Protein AF-A0A8H6R111-F1 (afdb_monomer_lite)

Structure (mmCIF, N/CA/C/O backbone):
data_AF-A0A8H6R111-F1
#
_entry.id   AF-A0A8H6R111-F1
#
loop_
_atom_site.group_PDB
_atom_site.id
_atom_site.type_symbol
_atom_site.label_atom_id
_atom_site.label_alt_id
_atom_site.label_comp_id
_atom_site.label_asym_id
_atom_site.label_entity_id
_atom_site.label_seq_id
_atom_site.pdbx_PDB_ins_code
_atom_site.Cartn_x
_atom_site.Cartn_y
_atom_site.Cartn_z
_atom_site.occupancy
_atom_site.B_iso_or_equiv
_atom_site.auth_seq_id
_atom_site.auth_comp_id
_atom_site.auth_asym_id
_atom_site.auth_atom_id
_atom_site.pdbx_PDB_model_num
ATOM 1 N N . MET A 1 1 ? 38.910 2.919 -49.945 1.00 43.84 1 MET A N 1
ATOM 2 C CA . MET A 1 1 ? 38.171 4.032 -49.314 1.00 43.84 1 MET A CA 1
ATOM 3 C C . MET A 1 1 ? 37.242 3.407 -48.294 1.00 43.84 1 MET A C 1
ATOM 5 O O . MET A 1 1 ? 36.419 2.596 -48.694 1.00 43.84 1 MET A O 1
ATOM 9 N N . HIS A 1 2 ? 37.436 3.678 -47.002 1.00 50.69 2 HIS A N 1
ATOM 10 C CA . HIS A 1 2 ? 36.484 3.250 -45.977 1.00 50.69 2 HIS A CA 1
ATOM 11 C C . HIS A 1 2 ? 35.196 4.051 -46.189 1.00 50.69 2 HIS A C 1
ATOM 13 O O . HIS A 1 2 ? 35.232 5.278 -46.195 1.00 50.69 2 HIS A O 1
ATOM 19 N N . PHE A 1 3 ? 34.096 3.363 -46.488 1.00 63.25 3 PHE A N 1
ATOM 20 C CA . PHE A 1 3 ? 32.779 3.982 -46.578 1.00 63.25 3 PHE A CA 1
ATOM 21 C C . PHE A 1 3 ? 32.348 4.366 -45.160 1.00 63.25 3 PHE A C 1
ATOM 23 O O . PHE A 1 3 ? 32.173 3.480 -44.330 1.00 63.25 3 PHE A O 1
ATOM 30 N N . THR A 1 4 ? 32.218 5.662 -44.887 1.00 75.69 4 THR A N 1
ATOM 31 C CA . THR A 1 4 ? 31.701 6.182 -43.614 1.00 75.69 4 THR A CA 1
ATOM 32 C C . THR A 1 4 ? 30.229 6.519 -43.807 1.00 75.69 4 THR A C 1
ATOM 34 O O . THR A 1 4 ? 29.903 7.389 -44.621 1.00 75.69 4 THR A O 1
ATOM 37 N N . TRP A 1 5 ? 29.344 5.825 -43.091 1.00 90.06 5 TRP A N 1
ATOM 38 C CA . TRP A 1 5 ? 27.912 6.118 -43.127 1.00 90.06 5 TRP A CA 1
ATOM 39 C C . TRP A 1 5 ? 27.639 7.537 -42.605 1.00 90.06 5 TRP A C 1
ATOM 41 O O . TRP A 1 5 ? 28.360 8.052 -41.753 1.00 90.06 5 TRP A O 1
ATOM 51 N N . GLN A 1 6 ? 26.615 8.190 -43.153 1.00 89.25 6 GLN A N 1
ATOM 52 C CA . GLN A 1 6 ? 26.207 9.539 -42.764 1.00 89.25 6 GLN A CA 1
ATOM 53 C C . GLN A 1 6 ? 24.761 9.508 -42.257 1.00 89.25 6 GLN A C 1
ATOM 55 O O . GLN A 1 6 ? 23.934 8.851 -42.894 1.00 89.25 6 GLN A O 1
ATOM 60 N N . PRO A 1 7 ? 24.435 10.240 -41.174 1.00 91.75 7 PRO A N 1
ATOM 61 C CA . PRO A 1 7 ? 23.073 10.326 -40.663 1.00 91.75 7 PRO A CA 1
ATOM 62 C C . PRO A 1 7 ? 22.054 10.804 -41.709 1.00 91.75 7 PRO A C 1
ATOM 64 O O . PRO A 1 7 ? 22.396 11.659 -42.538 1.00 91.75 7 PRO A O 1
ATOM 67 N N . PRO A 1 8 ? 20.791 10.333 -41.642 1.00 94.31 8 PRO A N 1
ATOM 68 C CA . PRO A 1 8 ? 19.740 10.795 -42.538 1.00 94.31 8 PRO A CA 1
ATOM 69 C C . PRO A 1 8 ? 19.550 12.308 -42.405 1.00 94.31 8 PRO A C 1
ATOM 71 O O . PRO A 1 8 ? 19.443 12.852 -41.299 1.00 94.31 8 PRO A O 1
ATOM 74 N N . LYS A 1 9 ? 19.488 13.015 -43.535 1.00 90.25 9 LYS A N 1
ATOM 75 C CA . LYS A 1 9 ? 19.324 14.476 -43.523 1.00 90.25 9 LYS A CA 1
ATOM 76 C C . LYS A 1 9 ? 17.902 14.845 -43.112 1.00 90.25 9 LYS A C 1
ATOM 78 O O . LYS A 1 9 ? 16.944 14.222 -43.568 1.00 90.25 9 LYS A O 1
ATOM 83 N N . ASN A 1 10 ? 17.773 15.899 -42.300 1.00 90.62 10 ASN A N 1
ATOM 84 C CA . ASN A 1 10 ? 16.492 16.448 -41.837 1.00 90.62 10 ASN A CA 1
ATOM 85 C C . ASN A 1 10 ? 15.560 15.394 -41.206 1.00 90.62 10 ASN A C 1
ATOM 87 O O . ASN A 1 10 ? 14.346 15.475 -41.374 1.00 90.62 10 ASN A O 1
ATOM 91 N N . TYR A 1 11 ? 16.110 14.410 -40.484 1.00 92.25 11 TYR A N 1
ATOM 92 C CA . TYR A 1 11 ? 15.341 13.292 -39.920 1.00 92.25 11 TYR A CA 1
ATOM 93 C C . TYR A 1 11 ? 14.139 13.743 -39.064 1.00 92.25 11 TYR A C 1
ATOM 95 O O . TYR A 1 11 ? 13.085 13.129 -39.129 1.00 92.25 11 TYR A O 1
ATOM 103 N N . ARG A 1 12 ? 14.231 14.876 -38.351 1.00 90.75 12 ARG A N 1
ATOM 104 C CA . ARG A 1 12 ? 13.110 15.460 -37.580 1.00 90.75 12 ARG A CA 1
ATOM 105 C C . ARG A 1 12 ? 11.909 15.904 -38.426 1.00 90.75 12 ARG A C 1
ATOM 107 O O . ARG A 1 12 ? 10.812 16.000 -37.898 1.00 90.75 12 ARG A O 1
ATOM 114 N N . GLN A 1 13 ? 12.111 16.227 -39.703 1.00 91.75 13 GLN A N 1
ATOM 115 C CA . GLN A 1 13 ? 11.058 16.725 -40.603 1.00 91.75 13 GLN A CA 1
ATOM 116 C C . GLN A 1 13 ? 10.520 15.638 -41.543 1.00 91.75 13 GLN A C 1
ATOM 118 O O . GLN A 1 13 ? 9.574 15.876 -42.291 1.00 91.75 13 GLN A O 1
ATOM 123 N N . ARG A 1 14 ? 11.135 14.454 -41.530 1.00 96.69 14 ARG A N 1
ATOM 124 C CA . ARG A 1 14 ? 10.755 13.303 -42.349 1.00 96.69 14 ARG A CA 1
ATOM 125 C C . ARG A 1 14 ? 9.983 12.298 -41.494 1.00 96.69 14 ARG A C 1
ATOM 127 O O . ARG A 1 14 ? 10.230 12.223 -40.290 1.00 96.69 14 ARG A O 1
ATOM 134 N N . PRO A 1 15 ? 9.068 11.514 -42.081 1.00 97.62 15 PRO A N 1
ATOM 135 C CA . PRO A 1 15 ? 8.312 10.542 -41.311 1.00 97.62 15 PRO A CA 1
ATOM 136 C C . PRO A 1 15 ? 9.149 9.318 -40.911 1.00 97.62 15 PRO A C 1
ATOM 138 O O . PRO A 1 15 ? 10.108 8.945 -41.597 1.00 97.62 15 PRO A O 1
ATOM 141 N N . VAL A 1 16 ? 8.740 8.676 -39.817 1.00 98.62 16 VAL A N 1
ATOM 142 C CA . VAL A 1 16 ? 9.059 7.273 -39.523 1.00 98.62 16 VAL A CA 1
ATOM 143 C C . VAL A 1 16 ? 8.003 6.406 -40.205 1.00 98.62 16 VAL A C 1
ATOM 145 O O . VAL A 1 16 ? 6.810 6.642 -40.035 1.00 98.62 16 VAL A O 1
ATOM 148 N N . ALA A 1 17 ? 8.415 5.408 -40.978 1.00 98.69 17 ALA A N 1
ATOM 149 C CA . ALA A 1 17 ? 7.502 4.476 -41.625 1.00 98.69 17 ALA A CA 1
ATOM 150 C C . ALA A 1 17 ? 7.424 3.160 -40.843 1.00 98.69 17 ALA A C 1
ATOM 152 O O . ALA A 1 17 ? 8.451 2.554 -40.548 1.00 98.69 17 ALA A O 1
ATOM 153 N N . ILE A 1 18 ? 6.216 2.689 -40.540 1.00 98.69 18 ILE A N 1
ATOM 154 C CA . ILE A 1 18 ? 5.972 1.395 -39.894 1.00 98.69 18 ILE A CA 1
ATOM 155 C C . ILE A 1 18 ? 5.256 0.480 -40.886 1.00 98.69 18 ILE A C 1
ATOM 157 O O . ILE A 1 18 ? 4.177 0.812 -41.377 1.00 98.69 18 ILE A O 1
ATOM 161 N N . LEU A 1 19 ? 5.843 -0.677 -41.196 1.00 98.31 19 LEU A N 1
ATOM 162 C CA . LEU A 1 19 ? 5.253 -1.639 -42.129 1.00 98.31 19 LEU A CA 1
ATOM 163 C C . LEU A 1 19 ? 4.532 -2.737 -41.348 1.00 98.31 19 LEU A C 1
ATOM 165 O O . LEU A 1 19 ? 5.162 -3.653 -40.833 1.00 98.31 19 LEU A O 1
ATOM 169 N N . GLY A 1 20 ? 3.210 -2.643 -41.287 1.00 96.69 20 GLY A N 1
ATOM 170 C CA . GLY A 1 20 ? 2.322 -3.496 -40.507 1.00 96.69 20 GLY A CA 1
ATOM 171 C C . GLY A 1 20 ? 1.572 -2.678 -39.457 1.00 96.69 20 GLY A C 1
ATOM 172 O O . GLY A 1 20 ? 2.181 -2.011 -38.628 1.00 96.69 20 GLY A O 1
ATOM 173 N N . ALA A 1 21 ? 0.242 -2.759 -39.462 1.00 96.06 21 ALA A N 1
ATOM 174 C CA . ALA A 1 21 ? -0.653 -2.093 -38.509 1.00 96.06 21 ALA A CA 1
ATOM 175 C C . ALA A 1 21 ? -1.229 -3.074 -37.464 1.00 96.06 21 ALA A C 1
ATOM 177 O O . ALA A 1 21 ? -2.218 -2.795 -36.784 1.00 96.06 21 ALA A O 1
ATOM 178 N N . GLY A 1 22 ? -0.595 -4.244 -37.323 1.00 87.69 22 GLY A N 1
ATOM 179 C CA . GLY A 1 22 ? -0.937 -5.258 -36.328 1.00 87.69 22 GLY A CA 1
ATOM 180 C C . GLY A 1 22 ? -0.700 -4.801 -34.882 1.00 87.69 22 GLY A C 1
ATOM 181 O O . GLY A 1 22 ? -0.554 -3.616 -34.583 1.00 87.69 22 GLY A O 1
ATOM 182 N N . VAL A 1 23 ? -0.671 -5.753 -33.948 1.00 87.81 23 VAL A N 1
ATOM 183 C CA . VAL A 1 23 ? -0.583 -5.459 -32.504 1.00 87.81 23 VAL A CA 1
ATOM 184 C C . VAL A 1 23 ? 0.674 -4.660 -32.145 1.00 87.81 23 VAL A C 1
ATOM 186 O O . VAL A 1 23 ? 0.564 -3.624 -31.494 1.00 87.81 23 VAL A O 1
ATOM 189 N N . LEU A 1 24 ? 1.856 -5.104 -32.585 1.00 91.00 24 LEU A N 1
ATOM 190 C CA . LEU A 1 24 ? 3.106 -4.368 -32.355 1.00 91.00 24 LEU A CA 1
ATOM 191 C C . LEU A 1 24 ? 3.214 -3.139 -33.262 1.00 91.00 24 LEU A C 1
ATOM 193 O O . LEU A 1 24 ? 3.561 -2.065 -32.785 1.00 91.00 24 LEU A O 1
ATOM 197 N N . GLY A 1 25 ? 2.837 -3.271 -34.537 1.00 95.56 25 GLY A N 1
ATOM 198 C CA . GLY A 1 25 ? 2.846 -2.192 -35.533 1.00 95.56 25 GLY A CA 1
ATOM 199 C C . GLY A 1 25 ? 2.215 -0.884 -35.050 1.00 95.56 25 GLY A C 1
ATOM 200 O O . GLY A 1 25 ? 2.854 0.167 -35.048 1.00 95.56 25 GLY A O 1
ATOM 201 N N . ARG A 1 26 ? 0.978 -0.950 -34.542 1.00 97.25 26 ARG A N 1
ATOM 202 C CA . ARG A 1 26 ? 0.274 0.238 -34.024 1.00 97.25 26 ARG A CA 1
ATOM 203 C C . ARG A 1 26 ? 0.924 0.841 -32.771 1.00 97.25 26 ARG A C 1
ATOM 205 O O . ARG A 1 26 ? 0.862 2.049 -32.567 1.00 97.25 26 ARG A O 1
ATOM 212 N N . ARG A 1 27 ? 1.572 0.016 -31.939 1.00 97.44 27 ARG A N 1
ATOM 213 C CA . ARG A 1 27 ? 2.273 0.452 -30.717 1.00 97.44 27 ARG A CA 1
ATOM 214 C C . ARG A 1 27 ? 3.594 1.140 -31.056 1.00 97.44 27 ARG A C 1
ATOM 216 O O . ARG A 1 27 ? 3.881 2.187 -30.490 1.00 97.44 27 ARG A O 1
ATOM 223 N N . LEU A 1 28 ? 4.337 0.612 -32.029 1.00 97.81 28 LEU A N 1
ATOM 224 C CA . LEU A 1 28 ? 5.533 1.241 -32.603 1.00 97.81 28 LEU A CA 1
ATOM 225 C C . LEU A 1 28 ? 5.200 2.620 -33.183 1.00 97.81 28 LEU A C 1
ATOM 227 O O . LEU A 1 28 ? 5.895 3.596 -32.913 1.00 97.81 28 LEU A O 1
ATOM 231 N N . ALA A 1 29 ? 4.100 2.711 -33.936 1.00 98.12 29 ALA A N 1
ATOM 232 C CA . ALA A 1 29 ? 3.619 3.980 -34.465 1.00 98.12 29 ALA A CA 1
ATOM 233 C C . ALA A 1 29 ? 3.260 4.972 -33.345 1.00 98.12 29 ALA A C 1
ATOM 235 O O . ALA A 1 29 ? 3.643 6.135 -33.417 1.00 98.12 29 ALA A O 1
ATOM 236 N N . CYS A 1 30 ? 2.601 4.502 -32.281 1.00 97.62 30 CYS A N 1
ATOM 237 C CA . CYS A 1 30 ? 2.277 5.311 -31.105 1.00 97.62 30 CYS A CA 1
ATOM 238 C C . CYS A 1 30 ? 3.530 5.846 -30.381 1.00 97.62 30 CYS A C 1
ATOM 240 O O . CYS A 1 30 ? 3.548 7.017 -30.015 1.00 97.62 30 CYS A O 1
ATOM 242 N N . ILE A 1 31 ? 4.583 5.026 -30.230 1.00 97.12 31 ILE A N 1
ATOM 243 C CA . ILE A 1 31 ? 5.879 5.419 -29.634 1.00 97.12 31 ILE A CA 1
ATOM 244 C C . ILE A 1 31 ? 6.516 6.578 -30.400 1.00 97.12 31 ILE A C 1
ATOM 246 O O . ILE A 1 31 ? 6.903 7.589 -29.823 1.00 97.12 31 ILE A O 1
ATOM 250 N N . TRP A 1 32 ? 6.658 6.437 -31.717 1.00 97.94 32 TRP A N 1
ATOM 251 C CA . TRP A 1 32 ? 7.331 7.466 -32.507 1.00 97.94 32 TRP A CA 1
ATOM 252 C C . TRP A 1 32 ? 6.476 8.728 -32.637 1.00 97.94 32 TRP A C 1
ATOM 254 O O . TRP A 1 32 ? 7.010 9.837 -32.592 1.00 97.94 32 TRP A O 1
ATOM 264 N N . ALA A 1 33 ? 5.152 8.575 -32.725 1.00 97.94 33 ALA A N 1
ATOM 265 C CA . ALA A 1 33 ? 4.231 9.702 -32.744 1.00 97.94 33 ALA A CA 1
ATOM 266 C C . ALA A 1 33 ? 4.281 10.504 -31.439 1.00 97.94 33 ALA A C 1
ATOM 268 O O . ALA A 1 33 ? 4.327 11.731 -31.499 1.00 97.94 33 ALA A O 1
ATOM 269 N N . SER A 1 34 ? 4.320 9.848 -30.273 1.00 96.94 34 SER A N 1
ATOM 270 C CA . SER A 1 34 ? 4.353 10.545 -28.980 1.00 96.94 34 SER A CA 1
ATOM 271 C C . SER A 1 34 ? 5.601 11.412 -28.810 1.00 96.94 34 SER A C 1
ATOM 273 O O . SER A 1 34 ? 5.517 12.503 -28.261 1.00 96.94 34 SER A O 1
ATOM 275 N N . ALA A 1 35 ? 6.719 10.993 -29.401 1.00 96.06 35 ALA A N 1
ATOM 276 C CA . ALA A 1 35 ? 7.988 11.719 -29.444 1.00 96.06 35 ALA A CA 1
ATOM 277 C C . ALA A 1 35 ? 8.009 12.937 -30.395 1.00 96.06 35 ALA A C 1
ATOM 279 O O . ALA A 1 35 ? 9.053 13.571 -30.591 1.00 96.06 35 ALA A O 1
ATOM 280 N N . GLY A 1 36 ? 6.875 13.246 -31.031 1.00 96.12 36 GLY A N 1
ATOM 281 C CA . GLY A 1 36 ? 6.720 14.359 -31.964 1.00 96.12 36 GLY A CA 1
ATOM 282 C C . GLY A 1 36 ? 7.143 14.065 -33.405 1.00 96.12 36 GLY A C 1
ATOM 283 O O . GLY A 1 36 ? 7.255 15.000 -34.198 1.00 96.12 36 GLY A O 1
ATOM 284 N N . TYR A 1 37 ? 7.378 12.801 -33.777 1.00 97.50 37 TYR A N 1
ATOM 285 C CA . TYR A 1 37 ? 7.638 12.434 -35.173 1.00 97.50 37 TYR A CA 1
ATOM 286 C C . TYR A 1 37 ? 6.336 12.242 -35.947 1.00 97.50 37 TYR A C 1
ATOM 288 O O . TYR A 1 37 ? 5.370 11.679 -35.438 1.00 97.50 37 TYR A O 1
ATOM 296 N N . ASN A 1 38 ? 6.333 12.641 -37.220 1.00 97.81 38 ASN A N 1
ATOM 297 C CA . ASN A 1 38 ? 5.283 12.202 -38.134 1.00 97.81 38 ASN A CA 1
ATOM 298 C C . ASN A 1 38 ? 5.488 10.717 -38.458 1.00 97.81 38 ASN A C 1
ATOM 300 O O . ASN A 1 38 ? 6.623 10.282 -38.673 1.00 97.81 38 ASN A O 1
ATOM 304 N N . VAL A 1 39 ? 4.407 9.944 -38.511 1.00 98.56 39 VAL A N 1
ATOM 305 C CA . VAL A 1 39 ? 4.462 8.497 -38.732 1.00 98.56 39 VAL A CA 1
ATOM 306 C C . VAL A 1 39 ? 3.572 8.101 -39.905 1.00 98.56 39 VAL A C 1
ATOM 308 O O . VAL A 1 39 ? 2.411 8.493 -39.974 1.00 98.56 39 VAL A O 1
ATOM 311 N N . GLN A 1 40 ? 4.120 7.296 -40.813 1.00 98.44 40 GLN A N 1
ATOM 312 C CA . GLN A 1 40 ? 3.392 6.664 -41.913 1.00 98.44 40 GLN A CA 1
ATOM 313 C C . GLN A 1 40 ? 3.259 5.170 -41.624 1.00 98.44 40 GLN A C 1
ATOM 315 O O . GLN A 1 40 ? 4.262 4.470 -41.506 1.00 98.44 40 GLN A O 1
ATOM 320 N N . VAL A 1 41 ? 2.039 4.656 -41.498 1.00 98.50 41 VAL A N 1
ATOM 321 C CA . VAL A 1 41 ? 1.804 3.231 -41.229 1.00 98.50 41 VAL A CA 1
ATOM 322 C C . VAL A 1 41 ? 1.231 2.554 -42.464 1.00 98.50 41 VAL A C 1
ATOM 324 O O . VAL A 1 41 ? 0.166 2.921 -42.958 1.00 98.50 41 VAL A O 1
ATOM 327 N N . ARG A 1 42 ? 1.911 1.521 -42.955 1.00 98.19 42 ARG A N 1
ATOM 328 C CA . ARG A 1 42 ? 1.465 0.752 -44.117 1.00 98.19 42 ARG A CA 1
ATOM 329 C C . ARG A 1 42 ? 0.863 -0.574 -43.695 1.00 98.19 42 ARG A C 1
ATOM 331 O O . ARG A 1 42 ? 1.542 -1.373 -43.061 1.00 98.19 42 ARG A O 1
ATOM 338 N N . ASP A 1 43 ? -0.354 -0.873 -44.133 1.00 97.56 43 ASP A N 1
ATOM 339 C CA . ASP A 1 43 ? -0.942 -2.213 -43.999 1.00 97.56 43 ASP A CA 1
ATOM 340 C C . ASP A 1 43 ? -1.923 -2.474 -45.147 1.00 97.56 43 ASP A C 1
ATOM 342 O O . ASP A 1 43 ? -2.708 -1.579 -45.458 1.00 97.56 43 ASP A O 1
ATOM 346 N N . PRO A 1 44 ? -1.915 -3.654 -45.796 1.00 94.31 44 PRO A N 1
ATOM 347 C CA . PRO A 1 44 ? -2.876 -3.963 -46.853 1.00 94.31 44 PRO A CA 1
ATOM 348 C C . PRO A 1 44 ? -4.329 -4.027 -46.355 1.00 94.31 44 PRO A C 1
ATOM 350 O O . PRO A 1 44 ? -5.245 -3.762 -47.128 1.00 94.31 44 PRO A O 1
ATOM 353 N N . SER A 1 45 ? -4.567 -4.337 -45.076 1.00 95.19 45 SER A N 1
ATOM 354 C CA . SER A 1 45 ? -5.910 -4.447 -44.506 1.00 95.19 45 SER A CA 1
ATOM 355 C C . SER A 1 45 ? -6.480 -3.078 -44.111 1.00 95.19 45 SER A C 1
ATOM 357 O O . SER A 1 45 ? -5.942 -2.437 -43.204 1.00 95.19 45 SER A O 1
ATOM 359 N N . PRO A 1 46 ? -7.618 -2.641 -44.689 1.00 94.81 46 PRO A N 1
ATOM 360 C CA . PRO A 1 46 ? -8.290 -1.411 -44.268 1.00 94.81 46 PRO A CA 1
ATOM 361 C C . PRO A 1 46 ? -8.682 -1.422 -42.787 1.00 94.81 46 PRO A C 1
ATOM 363 O O . PRO A 1 46 ? -8.588 -0.394 -42.121 1.00 94.81 46 PRO A O 1
ATOM 366 N N . GLN A 1 47 ? -9.065 -2.592 -42.263 1.00 92.44 47 GLN A N 1
ATOM 367 C CA . GLN A 1 47 ? -9.435 -2.745 -40.858 1.00 92.44 47 GLN A CA 1
ATOM 368 C C . GLN A 1 47 ? -8.240 -2.492 -39.937 1.00 92.44 47 GLN A C 1
ATOM 370 O O . GLN A 1 47 ? -8.355 -1.719 -38.995 1.00 92.44 47 GLN A O 1
ATOM 375 N N . GLN A 1 48 ? -7.073 -3.077 -40.235 1.00 92.81 48 GLN A N 1
ATOM 376 C CA . GLN A 1 48 ? -5.885 -2.880 -39.397 1.00 92.81 48 GLN A CA 1
ATOM 377 C C . GLN A 1 48 ? -5.426 -1.417 -39.408 1.00 92.81 48 GLN A C 1
ATOM 379 O O . GLN A 1 48 ? -5.008 -0.895 -38.376 1.00 92.81 48 GLN A O 1
ATOM 384 N N . ARG A 1 49 ? -5.556 -0.722 -40.548 1.00 97.88 49 ARG A N 1
ATOM 385 C CA . ARG A 1 49 ? -5.293 0.724 -40.633 1.00 97.88 49 ARG A CA 1
ATOM 386 C C . ARG A 1 49 ? -6.235 1.526 -39.728 1.00 97.88 49 ARG A C 1
ATOM 388 O O . ARG A 1 49 ? -5.772 2.374 -38.968 1.00 97.88 49 ARG A O 1
ATOM 395 N N . ALA A 1 50 ? -7.535 1.228 -39.762 1.00 94.56 50 ALA A N 1
ATOM 396 C CA . ALA A 1 50 ? -8.521 1.884 -38.903 1.00 94.56 50 ALA A CA 1
ATOM 397 C C . ALA A 1 50 ? -8.263 1.618 -37.407 1.00 94.56 50 ALA A C 1
ATOM 399 O O . ALA A 1 50 ? -8.242 2.558 -36.610 1.00 94.56 50 ALA A O 1
ATOM 400 N N . ASP A 1 51 ? -7.991 0.364 -37.039 1.00 91.06 51 ASP A N 1
ATOM 401 C CA . ASP A 1 51 ? -7.694 -0.040 -35.660 1.00 91.06 51 ASP A CA 1
ATOM 402 C C . ASP A 1 51 ? -6.408 0.610 -35.135 1.00 91.06 51 ASP A C 1
ATOM 404 O O . ASP A 1 51 ? -6.320 0.971 -33.960 1.00 91.06 51 ASP A O 1
ATOM 408 N N . CYS A 1 52 ? -5.408 0.780 -36.002 1.00 96.19 52 CYS A N 1
ATOM 409 C CA . CYS A 1 52 ? -4.172 1.485 -35.682 1.00 96.19 52 CYS A CA 1
ATOM 410 C C . CYS A 1 52 ? -4.435 2.958 -35.353 1.00 96.19 52 CYS A C 1
ATOM 412 O O . CYS A 1 52 ? -4.011 3.430 -34.299 1.00 96.19 52 CYS A O 1
ATOM 414 N N . LEU A 1 53 ? -5.196 3.664 -36.196 1.00 97.31 53 LEU A N 1
ATOM 415 C CA . LEU A 1 53 ? -5.561 5.061 -35.941 1.00 97.31 53 LEU A CA 1
ATOM 416 C C . LEU A 1 53 ? -6.392 5.220 -34.665 1.00 97.31 53 LEU A C 1
ATOM 418 O O . LEU A 1 53 ? -6.185 6.186 -33.933 1.00 97.31 53 LEU A O 1
ATOM 422 N N . SER A 1 54 ? -7.308 4.286 -34.381 1.00 95.56 54 SER A N 1
ATOM 423 C CA . SER A 1 54 ? -8.058 4.296 -33.119 1.00 95.56 54 SER A CA 1
ATOM 424 C C . SER A 1 54 ? -7.124 4.125 -31.927 1.00 95.56 54 SER A C 1
ATOM 426 O O . SER A 1 54 ? -7.117 4.965 -31.038 1.00 95.56 54 SER A O 1
ATOM 428 N N . TYR A 1 55 ? -6.267 3.100 -31.953 1.00 95.06 55 TYR A N 1
ATOM 429 C CA . TYR A 1 55 ? -5.320 2.844 -30.871 1.00 95.06 55 TYR A CA 1
ATOM 430 C C . TYR A 1 55 ? -4.439 4.065 -30.584 1.00 95.06 55 TYR A C 1
ATOM 432 O O . TYR A 1 55 ? -4.270 4.451 -29.432 1.00 95.06 55 TYR A O 1
ATOM 440 N N . ILE A 1 56 ? -3.898 4.702 -31.622 1.00 96.69 56 ILE A N 1
ATOM 441 C CA . ILE A 1 56 ? -3.037 5.876 -31.458 1.00 96.69 56 ILE A CA 1
ATOM 442 C C . ILE A 1 56 ? -3.830 7.051 -30.887 1.00 96.69 56 ILE A C 1
ATOM 444 O O . ILE A 1 56 ? -3.356 7.685 -29.950 1.00 96.69 56 ILE A O 1
ATOM 448 N N . ARG A 1 57 ? -5.046 7.317 -31.385 1.00 95.75 57 ARG A N 1
ATOM 449 C CA . ARG A 1 57 ? -5.914 8.378 -30.847 1.00 95.75 57 ARG A CA 1
ATOM 450 C C . ARG A 1 57 ? -6.137 8.221 -29.344 1.00 95.75 57 ARG A C 1
ATOM 452 O O . ARG A 1 57 ? -6.079 9.212 -28.625 1.00 95.75 57 ARG A O 1
ATOM 459 N N . ASP A 1 58 ? -6.350 6.989 -28.900 1.00 94.69 58 ASP A N 1
ATOM 460 C CA . ASP A 1 58 ? -6.717 6.692 -27.519 1.00 94.69 58 ASP A CA 1
ATOM 461 C C . ASP A 1 58 ? -5.498 6.659 -26.574 1.00 94.69 58 ASP A C 1
ATOM 463 O O . ASP A 1 58 ? -5.651 6.870 -25.376 1.00 94.69 58 ASP A O 1
ATOM 467 N N . ASN A 1 59 ? -4.283 6.412 -27.087 1.00 94.56 59 ASN A N 1
ATOM 468 C CA . ASN A 1 59 ? -3.103 6.133 -26.251 1.00 94.56 59 ASN A CA 1
ATOM 469 C C . ASN A 1 59 ? -1.952 7.145 -26.394 1.00 94.56 59 ASN A C 1
ATOM 471 O O . ASN A 1 59 ? -1.109 7.232 -25.501 1.00 94.56 59 ASN A O 1
ATOM 475 N N . VAL A 1 60 ? -1.877 7.918 -27.486 1.00 95.44 60 VAL A N 1
ATOM 476 C CA . VAL A 1 60 ? -0.691 8.748 -27.780 1.00 95.44 60 VAL A CA 1
ATOM 477 C C . VAL A 1 60 ? -0.445 9.842 -26.740 1.00 95.44 60 VAL A C 1
ATOM 479 O O . VAL A 1 60 ? 0.707 10.183 -26.496 1.00 95.44 60 VAL A O 1
ATOM 482 N N . ALA A 1 61 ? -1.499 10.356 -26.096 1.00 92.31 61 ALA A N 1
ATOM 483 C CA . ALA A 1 61 ? -1.375 11.349 -25.030 1.00 92.31 61 ALA A CA 1
ATOM 484 C C . ALA A 1 61 ? -0.618 10.786 -23.817 1.00 92.31 61 ALA A C 1
ATOM 486 O O . ALA A 1 61 ? 0.352 11.393 -23.377 1.00 92.31 61 ALA A O 1
ATOM 487 N N . SER A 1 62 ? -0.982 9.583 -23.361 1.00 91.38 62 SER A N 1
ATOM 488 C CA . SER A 1 62 ? -0.302 8.911 -22.247 1.00 91.38 62 SER A CA 1
ATOM 489 C C . SER A 1 62 ? 1.158 8.586 -22.584 1.00 91.38 62 SER A C 1
ATOM 491 O O . SER A 1 62 ? 2.054 8.826 -21.784 1.00 91.38 62 SER A O 1
ATOM 493 N N . TYR A 1 63 ? 1.446 8.136 -23.811 1.00 90.00 63 TYR A N 1
ATOM 494 C CA . TYR A 1 63 ? 2.834 7.917 -24.244 1.00 90.00 63 TYR A CA 1
ATOM 495 C C . TYR A 1 63 ? 3.633 9.229 -24.326 1.00 90.00 63 TYR A C 1
ATOM 497 O O . TYR A 1 63 ? 4.860 9.220 -24.205 1.00 90.00 63 TYR A O 1
ATOM 505 N N . ALA A 1 64 ? 2.963 10.354 -24.589 1.00 91.81 64 ALA A N 1
ATOM 506 C CA . ALA A 1 64 ? 3.606 11.654 -24.713 1.00 91.81 64 ALA A CA 1
ATOM 507 C C . ALA A 1 64 ? 4.035 12.214 -23.354 1.00 91.81 64 ALA A C 1
ATOM 509 O O . ALA A 1 64 ? 5.051 12.906 -23.309 1.00 91.81 64 ALA A O 1
ATOM 510 N N . GLU A 1 65 ? 3.361 11.844 -22.260 1.00 90.81 65 GLU A N 1
ATOM 511 C CA . GLU A 1 65 ? 3.764 12.189 -20.887 1.00 90.81 65 GLU A CA 1
ATOM 512 C C . GLU A 1 65 ? 5.215 11.774 -20.609 1.00 90.81 65 GLU A C 1
ATOM 514 O O . GLU A 1 65 ? 5.997 12.570 -20.096 1.00 90.81 65 GLU A O 1
ATOM 519 N N . SER A 1 66 ? 5.625 10.579 -21.054 1.00 83.88 66 SER A N 1
ATOM 520 C CA . SER A 1 66 ? 7.002 10.089 -20.886 1.00 83.88 66 SER A CA 1
ATOM 521 C C . SER A 1 66 ? 8.042 10.816 -21.750 1.00 83.88 66 SER A C 1
ATOM 523 O O . SER A 1 66 ? 9.237 10.719 -21.484 1.00 83.88 66 SER A O 1
ATOM 525 N N . THR A 1 67 ? 7.616 11.526 -22.798 1.00 87.75 67 THR A N 1
ATOM 526 C CA . THR A 1 67 ? 8.518 12.238 -23.727 1.00 87.75 67 THR A CA 1
ATOM 527 C C . THR A 1 67 ? 8.510 13.758 -23.532 1.00 87.75 67 THR A C 1
ATOM 529 O O . THR A 1 67 ? 9.433 14.439 -23.981 1.00 87.75 67 THR A O 1
ATOM 532 N N . GLY A 1 68 ? 7.463 14.309 -22.909 1.00 87.94 68 GLY A N 1
ATOM 533 C CA . GLY A 1 68 ? 7.227 15.750 -22.791 1.00 87.94 68 GLY A CA 1
ATOM 534 C C . GLY A 1 68 ? 7.015 16.471 -24.130 1.00 87.94 68 GLY A C 1
ATOM 535 O O . GLY A 1 68 ? 7.133 17.695 -24.187 1.00 87.94 68 GLY A O 1
ATOM 536 N N . GLN A 1 69 ? 6.758 15.742 -25.223 1.00 91.44 69 GLN A N 1
ATOM 537 C CA . GLN A 1 69 ? 6.596 16.305 -26.566 1.00 91.44 69 GLN A CA 1
ATOM 538 C C . GLN A 1 69 ? 5.127 16.400 -26.974 1.00 91.44 69 GLN A C 1
ATOM 540 O O . GLN A 1 69 ? 4.260 15.676 -26.490 1.00 91.44 69 GLN A O 1
ATOM 545 N N . LYS A 1 70 ? 4.841 17.287 -27.931 1.00 94.31 70 LYS A N 1
ATOM 546 C CA . LYS A 1 70 ? 3.549 17.287 -28.619 1.00 94.31 70 LYS A CA 1
ATOM 547 C C . LYS A 1 70 ? 3.523 16.133 -29.632 1.00 94.31 70 LYS A C 1
ATOM 549 O O . LYS A 1 70 ? 4.431 16.091 -30.465 1.00 94.31 70 LYS A O 1
ATOM 554 N N . PRO A 1 71 ? 2.485 15.274 -29.639 1.00 97.00 71 PRO A N 1
ATOM 555 C CA . PRO A 1 71 ? 2.381 14.193 -30.611 1.00 97.00 71 PRO A CA 1
ATOM 556 C C . PRO A 1 71 ? 2.452 14.664 -32.069 1.00 97.00 71 PRO A C 1
ATOM 558 O O . PRO A 1 71 ? 1.838 15.672 -32.438 1.00 97.00 71 PRO A O 1
ATOM 561 N N . GLY A 1 72 ? 3.187 13.921 -32.896 1.00 96.06 72 GLY A N 1
ATOM 562 C CA . GLY A 1 72 ? 3.258 14.115 -34.344 1.00 96.06 72 GLY A CA 1
ATOM 563 C C . GLY A 1 72 ? 2.048 13.535 -35.083 1.00 96.06 72 GLY A C 1
ATOM 564 O O . GLY A 1 72 ? 1.212 12.837 -34.506 1.00 96.06 72 GLY A O 1
ATOM 565 N N . ALA A 1 73 ? 1.930 13.844 -36.377 1.00 96.81 73 ALA A N 1
ATOM 566 C CA . ALA A 1 73 ? 0.817 13.371 -37.197 1.00 96.81 73 ALA A CA 1
ATOM 567 C C . ALA A 1 73 ? 1.009 11.903 -37.600 1.00 96.81 73 ALA A C 1
ATOM 569 O O . ALA A 1 73 ? 2.105 11.514 -38.005 1.00 96.81 73 ALA A O 1
ATOM 570 N N . VAL A 1 74 ? -0.062 11.105 -37.540 1.00 98.12 74 VAL A N 1
ATOM 571 C CA . VAL A 1 74 ? -0.046 9.713 -38.006 1.00 98.12 74 VAL A CA 1
ATOM 572 C C . VAL A 1 74 ? -1.016 9.521 -39.156 1.00 98.12 74 VAL A C 1
ATOM 574 O O . VAL A 1 74 ? -2.205 9.813 -39.036 1.00 98.12 74 VAL A O 1
ATOM 577 N N . GLU A 1 75 ? -0.501 8.980 -40.252 1.00 97.75 75 GLU A N 1
ATOM 578 C CA . GLU A 1 75 ? -1.259 8.644 -41.450 1.00 97.75 75 GLU A CA 1
ATOM 579 C C . GLU A 1 75 ? -1.092 7.158 -41.780 1.00 97.75 75 GLU A C 1
ATOM 581 O O . GLU A 1 75 ? -0.101 6.521 -41.414 1.00 97.75 75 GLU A O 1
ATOM 586 N N . THR A 1 76 ? -2.092 6.583 -42.451 1.00 98.06 76 THR A N 1
ATOM 587 C CA . THR A 1 76 ? -2.068 5.177 -42.865 1.00 98.06 76 THR A CA 1
ATOM 588 C C . THR A 1 76 ? -2.264 5.045 -44.364 1.00 98.06 76 THR A C 1
ATOM 590 O O . THR A 1 76 ? -3.189 5.649 -44.903 1.00 98.06 76 THR A O 1
ATOM 593 N N . THR A 1 77 ? -1.504 4.165 -45.009 1.00 97.81 77 THR A N 1
ATOM 594 C CA . THR A 1 77 ? -1.644 3.859 -46.440 1.00 97.81 77 THR A CA 1
ATOM 595 C C . THR A 1 77 ? -1.636 2.351 -46.708 1.00 97.81 77 THR A C 1
ATOM 597 O O . THR A 1 77 ? -1.215 1.534 -45.887 1.00 97.81 77 THR A O 1
ATOM 600 N N . GLU A 1 78 ? -2.148 1.961 -47.869 1.00 97.38 78 GLU A N 1
ATOM 601 C CA . GLU A 1 78 ? -2.026 0.613 -48.422 1.00 97.38 78 GLU A CA 1
ATOM 602 C C . GLU A 1 78 ? -0.708 0.425 -49.202 1.00 97.38 78 GLU A C 1
ATOM 604 O O . GLU A 1 78 ? -0.097 -0.653 -49.168 1.00 97.38 78 GLU A O 1
ATOM 609 N N . GLY A 1 79 ? -0.254 1.481 -49.885 1.00 95.12 79 GLY A N 1
ATOM 610 C CA . GLY A 1 79 ? 0.879 1.461 -50.805 1.00 95.12 79 GLY A CA 1
ATOM 611 C C . GLY A 1 79 ? 2.225 1.542 -50.090 1.00 95.12 79 GLY A C 1
ATOM 612 O O . GLY A 1 79 ? 2.423 2.368 -49.202 1.00 95.12 79 GLY A O 1
ATOM 613 N N . LEU A 1 80 ? 3.176 0.693 -50.489 1.00 95.75 80 LEU A N 1
ATOM 614 C CA . LEU A 1 80 ? 4.517 0.699 -49.899 1.00 95.75 80 LEU A CA 1
ATOM 615 C C . LEU A 1 80 ? 5.306 1.961 -50.275 1.00 95.75 80 LEU A C 1
ATOM 617 O O . LEU A 1 80 ? 5.874 2.594 -49.394 1.00 95.75 80 LEU A O 1
ATOM 621 N N . GLU A 1 81 ? 5.304 2.349 -51.554 1.00 96.31 81 GLU A N 1
ATOM 622 C CA . GLU A 1 81 ? 6.003 3.549 -52.040 1.00 96.31 81 GLU A CA 1
ATOM 623 C C . GLU A 1 81 ? 5.531 4.817 -51.312 1.00 96.31 81 GLU A C 1
ATOM 625 O O . GLU A 1 81 ? 6.351 5.580 -50.802 1.00 96.31 81 GLU A O 1
ATOM 630 N N . GLU A 1 82 ? 4.215 4.998 -51.168 1.00 95.25 82 GLU A N 1
ATOM 631 C CA . GLU A 1 82 ? 3.631 6.132 -50.442 1.00 95.25 82 GLU A CA 1
ATOM 632 C C . GLU A 1 82 ? 4.147 6.206 -48.998 1.00 95.25 82 GLU A C 1
ATOM 634 O O . GLU A 1 82 ? 4.545 7.279 -48.547 1.00 95.25 82 GLU A O 1
ATOM 639 N N . ALA A 1 83 ? 4.245 5.067 -48.309 1.00 96.62 83 ALA A N 1
ATOM 640 C CA . ALA A 1 83 ? 4.713 5.022 -46.928 1.00 96.62 83 ALA A CA 1
ATOM 641 C C . ALA A 1 83 ? 6.205 5.361 -46.769 1.00 96.62 83 ALA A C 1
ATOM 643 O O . ALA A 1 83 ? 6.591 5.921 -45.743 1.00 96.62 83 ALA A O 1
ATOM 644 N N . VAL A 1 84 ? 7.054 5.013 -47.747 1.00 97.62 84 VAL A N 1
ATOM 645 C CA . VAL A 1 84 ? 8.520 5.020 -47.562 1.00 97.62 84 VAL A CA 1
ATOM 646 C C . VAL A 1 84 ? 9.272 6.078 -48.367 1.00 97.62 84 VAL A C 1
ATOM 648 O O . VAL A 1 84 ? 10.391 6.407 -47.979 1.00 97.62 84 VAL A O 1
ATOM 651 N N . HIS A 1 85 ? 8.690 6.655 -49.428 1.00 94.62 85 HIS A N 1
ATOM 652 C CA . HIS A 1 85 ? 9.399 7.526 -50.386 1.00 94.62 85 HIS A CA 1
ATOM 653 C C . HIS A 1 85 ? 10.118 8.737 -49.761 1.00 94.62 85 HIS A C 1
ATOM 655 O O . HIS A 1 85 ? 11.069 9.254 -50.343 1.00 94.62 85 HIS A O 1
ATOM 661 N N . ASN A 1 86 ? 9.680 9.202 -48.584 1.00 95.69 86 ASN A N 1
ATOM 662 C CA . ASN A 1 86 ? 10.299 10.309 -47.845 1.00 95.69 86 ASN A CA 1
ATOM 663 C C . ASN A 1 86 ? 10.746 9.921 -46.418 1.00 95.69 86 ASN A C 1
ATOM 665 O O . ASN A 1 86 ? 11.213 10.771 -45.657 1.00 95.69 86 ASN A O 1
ATOM 669 N N . ALA A 1 87 ? 10.624 8.651 -46.026 1.00 98.06 87 ALA A N 1
ATOM 670 C CA . ALA A 1 87 ? 10.935 8.211 -44.669 1.00 98.06 87 ALA A CA 1
ATOM 671 C C . ALA A 1 87 ? 12.436 8.329 -44.360 1.00 98.06 87 ALA A C 1
ATOM 673 O O . ALA A 1 87 ? 13.277 8.140 -45.242 1.00 98.06 87 ALA A O 1
ATOM 674 N N . TRP A 1 88 ? 12.793 8.660 -43.116 1.00 98.12 88 TRP A N 1
ATOM 675 C CA . TRP A 1 88 ? 14.191 8.594 -42.647 1.00 98.12 88 TRP A CA 1
ATOM 676 C C . TRP A 1 88 ? 14.496 7.287 -41.909 1.00 98.12 88 TRP A C 1
ATOM 678 O O . TRP A 1 88 ? 15.642 6.840 -41.909 1.00 98.12 88 TRP A O 1
ATOM 688 N N . LEU A 1 89 ? 13.468 6.655 -41.342 1.00 98.56 89 LEU A N 1
ATOM 689 C CA . LEU A 1 89 ? 13.514 5.358 -40.678 1.00 98.56 89 LEU A CA 1
ATOM 690 C C . LEU A 1 89 ? 12.310 4.534 -41.130 1.00 98.56 89 LEU A C 1
ATOM 692 O O . LEU A 1 89 ? 11.188 5.034 -41.106 1.00 98.56 89 LEU A O 1
ATOM 696 N N . VAL A 1 90 ? 12.542 3.282 -41.508 1.00 98.75 90 VAL A N 1
ATOM 697 C CA . VAL A 1 90 ? 11.502 2.284 -41.773 1.00 98.75 90 VAL A CA 1
ATOM 698 C C . VAL A 1 90 ? 11.648 1.165 -40.748 1.00 98.75 90 VAL A C 1
ATOM 700 O O . VAL A 1 90 ? 12.748 0.653 -40.574 1.00 98.75 90 VAL A O 1
ATOM 703 N N . ILE A 1 91 ? 10.557 0.762 -40.099 1.00 98.62 91 ILE A N 1
ATOM 704 C CA . ILE A 1 91 ? 10.515 -0.386 -39.186 1.00 98.62 91 ILE A CA 1
ATOM 705 C C . ILE A 1 91 ? 9.525 -1.410 -39.739 1.00 98.62 91 ILE A C 1
ATOM 707 O O . ILE A 1 91 ? 8.317 -1.180 -39.798 1.00 98.62 91 ILE A O 1
ATOM 711 N N . GLU A 1 92 ? 10.049 -2.554 -40.157 1.00 98.25 92 GLU A N 1
ATOM 712 C CA . GLU A 1 92 ? 9.283 -3.697 -40.632 1.00 98.25 92 GLU A CA 1
ATOM 713 C C . GLU A 1 92 ? 8.702 -4.486 -39.449 1.00 98.25 92 GLU A C 1
ATOM 715 O O . GLU A 1 92 ? 9.437 -4.950 -38.579 1.00 98.25 92 GLU A O 1
ATOM 720 N N . ALA A 1 93 ? 7.376 -4.635 -39.427 1.00 96.56 93 ALA A N 1
ATOM 721 C CA . ALA A 1 93 ? 6.597 -5.388 -38.442 1.00 96.56 93 ALA A CA 1
ATOM 722 C C . ALA A 1 93 ? 5.472 -6.203 -39.125 1.00 96.56 93 ALA A C 1
ATOM 724 O O . ALA A 1 93 ? 4.341 -6.289 -38.632 1.00 96.56 93 ALA A O 1
ATOM 725 N N . VAL A 1 94 ? 5.776 -6.782 -40.289 1.00 94.12 94 VAL A N 1
ATOM 726 C CA . VAL A 1 94 ? 4.891 -7.661 -41.059 1.00 94.12 94 VAL A CA 1
ATOM 727 C C . VAL A 1 94 ? 4.887 -9.084 -40.469 1.00 94.12 94 VAL A C 1
ATOM 729 O O . VAL A 1 94 ? 5.750 -9.415 -39.650 1.00 94.12 94 VAL A O 1
ATOM 732 N N . PRO A 1 95 ? 3.927 -9.957 -40.850 1.00 87.69 95 PRO A N 1
ATOM 733 C CA . PRO A 1 95 ? 3.846 -11.320 -40.325 1.00 87.69 95 PRO A CA 1
ATOM 734 C C . PRO A 1 95 ? 5.158 -12.111 -40.423 1.00 87.69 95 PRO A C 1
ATOM 736 O O . PRO A 1 95 ? 5.917 -11.957 -41.380 1.00 87.69 95 PRO A O 1
ATOM 739 N N . GLU A 1 96 ? 5.374 -13.018 -39.466 1.00 86.69 96 GLU A N 1
ATOM 740 C CA . GLU A 1 96 ? 6.625 -13.769 -39.267 1.00 86.69 96 GLU A CA 1
ATOM 741 C C . GLU A 1 96 ? 6.836 -14.888 -40.314 1.00 86.69 96 GLU A C 1
ATOM 743 O O . GLU A 1 96 ? 6.880 -16.080 -40.013 1.00 86.69 96 GLU A O 1
ATOM 748 N N . LYS A 1 97 ? 6.931 -14.500 -41.591 1.00 87.06 97 LYS A N 1
ATOM 749 C CA . LYS A 1 97 ? 7.179 -15.369 -42.749 1.00 87.06 97 LYS A CA 1
ATOM 750 C C . LYS A 1 97 ? 8.427 -14.884 -43.482 1.00 87.06 97 LYS A C 1
ATOM 752 O O . LYS A 1 97 ? 8.401 -13.804 -44.067 1.00 87.06 97 LYS A O 1
ATOM 757 N N . ILE A 1 98 ? 9.490 -15.692 -43.504 1.00 90.19 98 ILE A N 1
ATOM 758 C CA . ILE A 1 98 ? 10.798 -15.271 -44.036 1.00 90.19 98 ILE A CA 1
ATOM 759 C C . ILE A 1 98 ? 10.728 -14.751 -45.478 1.00 90.19 98 ILE A C 1
ATOM 761 O O . ILE A 1 98 ? 11.228 -13.667 -45.751 1.00 90.19 98 ILE A O 1
ATOM 765 N N . GLN A 1 99 ? 10.018 -15.442 -46.379 1.00 93.81 99 GLN A N 1
ATOM 766 C CA . GLN A 1 99 ? 9.916 -15.007 -47.777 1.00 93.81 99 GLN A CA 1
ATOM 767 C C . GLN A 1 99 ? 9.236 -13.639 -47.915 1.00 93.81 99 GLN A C 1
ATOM 769 O O . GLN A 1 99 ? 9.680 -12.813 -48.703 1.00 93.81 99 GLN A O 1
ATOM 774 N N . LEU A 1 100 ? 8.205 -13.372 -47.105 1.00 94.44 100 LEU A N 1
ATOM 775 C CA . LEU A 1 100 ? 7.522 -12.079 -47.100 1.00 94.44 100 LEU A CA 1
ATOM 776 C C . LEU A 1 100 ? 8.470 -10.956 -46.659 1.00 94.44 100 LEU A C 1
ATOM 778 O O . LEU A 1 100 ? 8.440 -9.873 -47.237 1.00 94.44 100 LEU A O 1
ATOM 782 N N . LYS A 1 101 ? 9.320 -11.212 -45.660 1.00 96.25 101 LYS A N 1
ATOM 783 C CA . LYS A 1 101 ? 10.316 -10.243 -45.189 1.00 96.25 101 LYS A CA 1
ATOM 784 C C . LYS A 1 101 ? 11.413 -10.016 -46.232 1.00 96.25 101 LYS A C 1
ATOM 786 O O . LYS A 1 101 ? 11.720 -8.866 -46.520 1.00 96.25 101 LYS A O 1
ATOM 791 N N . VAL A 1 102 ? 11.930 -11.079 -46.859 1.00 97.31 102 VAL A N 1
ATOM 792 C CA . VAL A 1 102 ? 12.895 -10.986 -47.976 1.00 97.31 102 VAL A CA 1
ATOM 793 C C . VAL A 1 102 ? 12.336 -10.126 -49.112 1.00 97.31 102 VAL A C 1
ATOM 795 O O . VAL A 1 102 ? 13.022 -9.233 -49.605 1.00 97.31 102 VAL A O 1
ATOM 798 N N . ASP A 1 103 ? 11.086 -10.365 -49.511 1.00 96.75 103 ASP A N 1
ATOM 799 C CA . ASP A 1 103 ? 10.440 -9.594 -50.576 1.00 96.75 103 ASP A CA 1
ATOM 800 C C . ASP A 1 103 ? 10.211 -8.134 -50.145 1.00 96.75 103 ASP A C 1
ATOM 802 O O . ASP A 1 103 ? 10.538 -7.218 -50.897 1.00 96.75 103 ASP A O 1
ATOM 806 N N . THR A 1 104 ? 9.787 -7.903 -48.897 1.00 97.31 104 THR A N 1
ATOM 807 C CA . THR A 1 104 ? 9.623 -6.550 -48.332 1.00 97.31 104 THR A CA 1
ATOM 808 C C . THR A 1 104 ? 10.940 -5.767 -48.352 1.00 97.31 104 THR A C 1
ATOM 810 O O . THR A 1 104 ? 10.965 -4.619 -48.788 1.00 97.31 104 THR A O 1
ATOM 813 N N . PHE A 1 105 ? 12.055 -6.365 -47.922 1.00 98.00 105 PHE A N 1
ATOM 814 C CA . PHE A 1 105 ? 13.360 -5.696 -47.933 1.00 98.00 105 PHE A CA 1
ATOM 815 C C . PHE A 1 105 ? 13.896 -5.455 -49.352 1.00 98.00 105 PHE A C 1
ATOM 817 O O . PHE A 1 105 ? 14.561 -4.445 -49.579 1.00 98.00 105 PHE A O 1
ATOM 824 N N . ALA A 1 106 ? 13.566 -6.319 -50.317 1.00 97.31 106 ALA A N 1
ATOM 825 C CA . ALA A 1 106 ? 13.874 -6.085 -51.728 1.00 97.31 106 ALA A CA 1
ATOM 826 C C . ALA A 1 106 ? 13.123 -4.863 -52.283 1.00 97.31 106 ALA A C 1
ATOM 828 O O . ALA A 1 106 ? 13.702 -4.042 -52.992 1.00 97.31 106 ALA A O 1
ATOM 829 N N . GLU A 1 107 ? 11.845 -4.705 -51.932 1.00 97.38 107 GLU A N 1
ATOM 830 C CA . GLU A 1 107 ? 11.069 -3.521 -52.311 1.00 97.38 107 GLU A CA 1
ATOM 831 C C . GLU A 1 107 ? 11.591 -2.252 -51.614 1.00 97.38 107 GLU A C 1
ATOM 833 O O . GLU A 1 107 ? 11.680 -1.194 -52.238 1.00 97.38 107 GLU A O 1
ATOM 838 N N . LEU A 1 108 ? 12.010 -2.348 -50.347 1.00 97.88 108 LEU A N 1
ATOM 839 C CA . LEU A 1 108 ? 12.625 -1.229 -49.623 1.00 97.88 108 LEU A CA 1
ATOM 840 C C . LEU A 1 108 ? 13.965 -0.784 -50.219 1.00 97.88 108 LEU A C 1
ATOM 842 O O . LEU A 1 108 ? 14.255 0.411 -50.213 1.00 97.88 108 LEU A O 1
ATOM 846 N N . ASP A 1 109 ? 14.766 -1.709 -50.751 1.00 96.94 109 ASP A N 1
ATOM 847 C CA . ASP A 1 109 ? 16.002 -1.382 -51.475 1.00 96.94 109 ASP A CA 1
ATOM 848 C C . ASP A 1 109 ? 15.724 -0.508 -52.709 1.00 96.94 109 ASP A C 1
ATOM 850 O O . ASP A 1 109 ? 16.501 0.395 -53.014 1.00 96.94 109 ASP A O 1
ATOM 854 N N . ALA A 1 110 ? 14.588 -0.734 -53.378 1.00 95.88 110 ALA A N 1
ATOM 855 C CA . ALA A 1 110 ? 14.185 0.008 -54.570 1.00 95.88 110 ALA A CA 1
ATOM 856 C C . ALA A 1 110 ? 13.479 1.344 -54.269 1.00 95.88 110 ALA A C 1
ATOM 858 O O . ALA A 1 110 ? 13.642 2.296 -55.032 1.00 95.88 110 ALA A O 1
ATOM 859 N N . LEU A 1 111 ? 12.677 1.411 -53.199 1.00 97.44 111 LEU A N 1
ATOM 860 C CA . LEU A 1 111 ? 11.736 2.517 -52.957 1.00 97.44 111 LEU A CA 1
ATOM 861 C C . LEU A 1 111 ? 12.166 3.491 -51.852 1.00 97.44 111 LEU A C 1
ATOM 863 O O . LEU A 1 111 ? 11.780 4.661 -51.886 1.00 97.44 111 LEU A O 1
ATOM 867 N N . ALA A 1 112 ? 12.920 3.036 -50.847 1.00 97.06 112 ALA A N 1
ATOM 868 C CA . ALA A 1 112 ? 13.291 3.893 -49.725 1.00 97.06 112 ALA A CA 1
ATOM 869 C C . ALA A 1 112 ? 14.446 4.844 -50.102 1.00 97.06 112 ALA A C 1
ATOM 871 O O . ALA A 1 112 ? 15.355 4.446 -50.837 1.00 97.06 112 ALA A O 1
ATOM 872 N N . PRO A 1 113 ? 14.487 6.075 -49.554 1.00 96.12 113 PRO A N 1
ATOM 873 C CA . PRO A 1 113 ? 15.596 6.999 -49.765 1.00 96.12 113 PRO A CA 1
ATOM 874 C C . PRO A 1 113 ? 16.959 6.371 -49.460 1.00 96.12 113 PRO A C 1
ATOM 876 O O . PRO A 1 113 ? 17.106 5.597 -48.513 1.00 96.12 113 PRO A O 1
ATOM 879 N N . SER A 1 114 ? 17.991 6.760 -50.211 1.00 93.56 114 SER A N 1
ATOM 880 C CA . SER A 1 114 ? 19.340 6.187 -50.078 1.00 93.56 114 SER A CA 1
ATOM 881 C C . SER A 1 114 ? 19.982 6.401 -48.702 1.00 93.56 114 SER A C 1
ATOM 883 O O . SER A 1 114 ? 20.914 5.686 -48.346 1.00 93.56 114 SER A O 1
ATOM 885 N N . ASP A 1 115 ? 19.518 7.401 -47.946 1.00 94.50 115 ASP A N 1
ATOM 886 C CA . ASP A 1 115 ? 19.971 7.705 -46.585 1.00 94.50 115 ASP A CA 1
ATOM 887 C C . ASP A 1 115 ? 19.041 7.153 -45.487 1.00 94.50 115 ASP A C 1
ATOM 889 O O . ASP A 1 115 ? 19.314 7.363 -44.311 1.00 94.50 115 ASP A O 1
ATOM 893 N N . CYS A 1 116 ? 17.952 6.458 -45.839 1.00 97.12 116 CYS A N 1
ATOM 894 C CA . CYS A 1 116 ? 16.967 5.944 -44.888 1.00 97.12 116 CYS A CA 1
ATOM 895 C C . CYS A 1 116 ? 17.483 4.702 -44.145 1.00 97.12 116 CYS A C 1
ATOM 897 O O . CYS A 1 116 ? 17.999 3.774 -44.763 1.00 97.12 116 CYS A O 1
ATOM 899 N N . ILE A 1 117 ? 17.314 4.644 -42.826 1.00 98.31 117 ILE A N 1
ATOM 900 C CA . ILE A 1 117 ? 17.630 3.446 -42.037 1.00 98.31 117 ILE A CA 1
ATOM 901 C C . ILE A 1 117 ? 16.477 2.449 -42.170 1.00 98.31 117 ILE A C 1
ATOM 903 O O . ILE A 1 117 ? 15.315 2.824 -42.024 1.00 98.31 117 ILE A O 1
ATOM 907 N N . LEU A 1 118 ? 16.792 1.183 -42.435 1.00 98.44 118 LEU A N 1
ATOM 908 C CA . LEU A 1 118 ? 15.804 0.121 -42.610 1.00 98.44 118 LEU A CA 1
ATOM 909 C C . LEU A 1 118 ? 15.949 -0.897 -41.479 1.00 98.44 118 LEU A C 1
ATOM 911 O O . LEU A 1 118 ? 16.987 -1.533 -41.337 1.00 98.44 118 LEU A O 1
ATOM 915 N N . ALA A 1 119 ? 14.914 -1.061 -40.670 1.00 98.19 119 ALA A N 1
ATOM 916 C CA . ALA A 1 119 ? 14.948 -1.913 -39.498 1.00 98.19 119 ALA A CA 1
ATOM 917 C C . ALA A 1 119 ? 13.890 -3.017 -39.557 1.00 98.19 119 ALA A C 1
ATOM 919 O O . ALA A 1 119 ? 12.816 -2.811 -40.115 1.00 98.19 119 ALA A O 1
ATOM 920 N N . SER A 1 120 ? 14.166 -4.172 -38.949 1.00 97.44 120 SER A N 1
ATOM 921 C CA . SER A 1 120 ? 13.162 -5.225 -38.725 1.00 97.44 120 SER A CA 1
ATOM 922 C C . SER A 1 120 ? 12.907 -5.443 -37.237 1.00 97.44 120 SER A C 1
ATOM 924 O O . SER A 1 120 ? 13.852 -5.624 -36.467 1.00 97.44 120 SER A O 1
ATOM 926 N N . ASN A 1 121 ? 11.629 -5.497 -36.858 1.00 95.44 121 ASN A N 1
ATOM 927 C CA . ASN A 1 121 ? 11.147 -5.879 -35.528 1.00 95.44 121 ASN A CA 1
ATOM 928 C C . ASN A 1 121 ? 11.021 -7.410 -35.352 1.00 95.44 121 ASN A C 1
ATOM 930 O O . ASN A 1 121 ? 10.395 -7.888 -34.409 1.00 95.44 121 ASN A O 1
ATOM 934 N N . SER A 1 122 ? 11.557 -8.198 -36.288 1.00 89.56 122 SER A N 1
ATOM 935 C CA . SER A 1 122 ? 11.570 -9.662 -36.217 1.00 89.56 122 SER A CA 1
ATOM 936 C C . SER A 1 122 ? 12.234 -10.158 -34.930 1.00 89.56 122 SER A C 1
ATOM 938 O O . SER A 1 122 ? 13.338 -9.729 -34.588 1.00 89.56 122 SER A O 1
ATOM 940 N N . SER A 1 123 ? 11.567 -11.093 -34.251 1.00 81.81 123 SER A N 1
ATOM 941 C CA . SER A 1 123 ? 12.078 -11.746 -33.038 1.00 81.81 123 SER A CA 1
ATOM 942 C C . SER A 1 123 ? 12.727 -13.098 -33.316 1.00 81.81 123 SER A C 1
ATOM 944 O O . SER A 1 123 ? 13.548 -13.557 -32.519 1.00 81.81 123 SER A O 1
ATOM 946 N N . SER A 1 124 ? 12.398 -13.708 -34.461 1.00 79.44 124 SER A N 1
ATOM 947 C CA . SER A 1 124 ? 12.846 -15.057 -34.820 1.00 79.44 124 SER A CA 1
ATOM 948 C C . SER A 1 124 ? 13.960 -15.052 -35.865 1.00 79.44 124 SER A C 1
ATOM 950 O O . SER A 1 124 ? 14.892 -15.843 -35.761 1.00 79.44 124 SER A O 1
ATOM 952 N N . TYR A 1 125 ? 13.881 -14.160 -36.856 1.00 87.06 125 TYR A N 1
ATOM 953 C CA . TYR A 1 125 ? 14.850 -14.079 -37.954 1.00 87.06 125 TYR A CA 1
ATOM 954 C C . TYR A 1 125 ? 15.809 -12.902 -37.787 1.00 87.06 125 TYR A C 1
ATOM 956 O O . TYR A 1 125 ? 15.384 -11.773 -37.500 1.00 87.06 125 TYR A O 1
ATOM 964 N N . LYS A 1 126 ? 17.093 -13.153 -38.040 1.00 91.25 126 LYS A N 1
ATOM 965 C CA . LYS A 1 126 ? 18.139 -12.128 -38.127 1.00 91.25 126 LYS A CA 1
ATOM 966 C C . LYS A 1 126 ? 17.930 -11.344 -39.416 1.00 91.25 126 LYS A C 1
ATOM 968 O O . LYS A 1 126 ? 17.552 -11.910 -40.441 1.00 91.25 126 LYS A O 1
ATOM 973 N N . SER A 1 127 ? 18.177 -10.038 -39.403 1.00 92.38 127 SER A N 1
ATOM 974 C CA . SER A 1 127 ? 17.981 -9.223 -40.603 1.00 92.38 127 SER A CA 1
ATOM 975 C C . SER A 1 127 ? 18.903 -9.645 -41.747 1.00 92.38 127 SER A C 1
ATOM 977 O O . SER A 1 127 ? 18.503 -9.490 -42.893 1.00 92.38 127 SER A O 1
ATOM 979 N N . SER A 1 128 ? 20.057 -10.270 -41.468 1.00 93.56 128 SER A N 1
ATOM 980 C CA . SER A 1 128 ? 20.948 -10.876 -42.475 1.00 93.56 128 SER A CA 1
ATOM 981 C C . SER A 1 128 ? 20.258 -11.932 -43.349 1.00 93.56 128 SER A C 1
ATOM 983 O O . SER A 1 128 ? 20.548 -12.032 -44.543 1.00 93.56 128 SER A O 1
ATOM 985 N N . GLU A 1 129 ? 19.283 -12.660 -42.795 1.00 93.06 129 GLU A N 1
ATOM 986 C CA . GLU A 1 129 ? 18.482 -13.669 -43.499 1.00 93.06 129 GLU A CA 1
ATOM 987 C C . GLU A 1 129 ? 17.486 -13.036 -44.486 1.00 93.06 129 GLU A C 1
ATOM 989 O O . GLU A 1 129 ? 16.959 -13.714 -45.365 1.00 93.06 129 GLU A O 1
ATOM 994 N N . MET A 1 130 ? 17.245 -11.726 -44.380 1.00 94.88 130 MET A N 1
ATOM 995 C CA . MET A 1 130 ? 16.305 -10.977 -45.223 1.00 94.88 130 MET A CA 1
ATOM 996 C C . MET A 1 130 ? 16.994 -10.305 -46.424 1.00 94.88 130 MET A C 1
ATOM 998 O O . MET A 1 130 ? 16.322 -9.721 -47.272 1.00 94.88 130 MET A O 1
ATOM 1002 N N . LEU A 1 131 ? 18.330 -10.371 -46.517 1.00 93.81 131 LEU A N 1
ATOM 1003 C CA . LEU A 1 131 ? 19.125 -9.529 -47.427 1.00 93.81 131 LEU A CA 1
ATOM 1004 C C . LEU A 1 131 ? 19.442 -10.156 -48.784 1.00 93.81 131 LEU A C 1
ATOM 1006 O O . LEU A 1 131 ? 20.161 -9.541 -49.576 1.00 93.81 131 LEU A O 1
ATOM 1010 N N . GLU A 1 132 ? 18.950 -11.364 -49.070 1.00 92.69 132 GLU A N 1
ATOM 1011 C CA . GLU A 1 132 ? 19.305 -12.119 -50.282 1.00 92.69 132 GLU A CA 1
ATOM 1012 C C . GLU A 1 132 ? 19.144 -11.278 -51.560 1.00 92.69 132 GLU A C 1
ATOM 1014 O O . GLU A 1 132 ? 20.025 -11.275 -52.420 1.00 92.69 132 GLU A O 1
ATOM 1019 N N . LYS A 1 133 ? 18.060 -10.498 -51.636 1.00 95.06 133 LYS A N 1
ATOM 1020 C CA . LYS A 1 133 ? 17.693 -9.659 -52.788 1.00 95.06 133 LYS A CA 1
ATOM 1021 C C . LYS A 1 133 ? 18.057 -8.174 -52.629 1.00 95.06 133 LYS A C 1
ATOM 1023 O O . LYS A 1 133 ? 17.648 -7.367 -53.454 1.00 95.06 133 LYS A O 1
ATOM 1028 N N . VAL A 1 134 ? 18.804 -7.810 -51.584 1.00 96.62 134 VAL A N 1
ATOM 1029 C CA . VAL A 1 134 ? 19.151 -6.417 -51.247 1.00 96.62 134 VAL A CA 1
ATOM 1030 C C . VAL A 1 134 ? 20.562 -6.070 -51.723 1.00 96.62 134 VAL A C 1
ATOM 1032 O O . VAL A 1 134 ? 21.510 -6.822 -51.463 1.00 96.62 134 VAL A O 1
ATOM 1035 N N . SER A 1 135 ? 20.718 -4.910 -52.367 1.00 94.56 135 SER A N 1
ATOM 1036 C CA . SER A 1 135 ? 22.001 -4.379 -52.839 1.00 94.56 135 SER A CA 1
ATOM 1037 C C . SER A 1 135 ? 23.026 -4.160 -51.715 1.00 94.56 135 SER A C 1
ATOM 1039 O O . SER A 1 135 ? 22.684 -3.797 -50.589 1.00 94.56 135 SER A O 1
ATOM 1041 N N . GLU A 1 136 ? 24.321 -4.319 -52.016 1.00 89.75 136 GLU A N 1
ATOM 1042 C CA . GLU A 1 136 ? 25.401 -4.158 -51.022 1.00 89.75 136 GLU A CA 1
ATOM 1043 C C . GLU A 1 136 ? 25.405 -2.763 -50.369 1.00 89.75 136 GLU A C 1
ATOM 1045 O O . GLU A 1 136 ? 25.690 -2.625 -49.179 1.00 89.75 136 GLU A O 1
ATOM 1050 N N . ALA A 1 137 ? 25.050 -1.725 -51.134 1.00 89.56 137 ALA A N 1
ATOM 1051 C CA . ALA A 1 137 ? 24.967 -0.358 -50.632 1.00 89.56 137 ALA A CA 1
ATOM 1052 C C . ALA A 1 137 ? 23.897 -0.211 -49.536 1.00 89.56 137 ALA A C 1
ATOM 1054 O O . ALA A 1 137 ? 24.136 0.463 -48.534 1.00 89.56 137 ALA A O 1
ATOM 1055 N N . THR A 1 138 ? 22.748 -0.873 -49.691 1.00 94.69 138 THR A N 1
ATOM 1056 C CA . THR A 1 138 ? 21.638 -0.806 -48.732 1.00 94.69 138 THR A CA 1
ATOM 1057 C C . THR A 1 138 ? 21.842 -1.697 -47.510 1.00 94.69 138 THR A C 1
ATOM 1059 O O . THR A 1 138 ? 21.420 -1.319 -46.420 1.00 94.69 138 THR A O 1
ATOM 1062 N N . ARG A 1 139 ? 22.559 -2.823 -47.617 1.00 94.62 139 ARG A N 1
ATOM 1063 C CA . ARG A 1 139 ? 22.865 -3.673 -46.444 1.00 94.62 139 ARG A CA 1
ATOM 1064 C C . ARG A 1 139 ? 23.558 -2.899 -45.318 1.00 94.62 139 ARG A C 1
ATOM 1066 O O . ARG A 1 139 ? 23.273 -3.101 -44.149 1.00 94.62 139 ARG A O 1
ATOM 1073 N N . ARG A 1 140 ? 24.389 -1.908 -45.662 1.00 93.44 140 ARG A N 1
ATOM 1074 C CA . ARG A 1 140 ? 25.095 -1.062 -44.679 1.00 93.44 140 ARG A CA 1
ATOM 1075 C C . ARG A 1 140 ? 24.178 -0.190 -43.815 1.00 93.44 140 ARG A C 1
ATOM 1077 O O . ARG A 1 140 ? 24.647 0.338 -42.811 1.00 93.44 140 ARG A O 1
ATOM 1084 N N . ARG A 1 141 ? 22.905 -0.020 -44.192 1.00 95.38 141 ARG A N 1
ATOM 1085 C CA . ARG A 1 141 ? 21.885 0.763 -43.468 1.00 95.38 141 ARG A CA 1
ATOM 1086 C C . ARG A 1 141 ? 20.731 -0.094 -42.931 1.00 95.38 141 ARG A C 1
ATOM 1088 O O . ARG A 1 141 ? 19.692 0.467 -42.581 1.00 95.38 141 ARG A O 1
ATOM 1095 N N . ILE A 1 142 ? 20.916 -1.419 -42.868 1.00 97.38 142 ILE A N 1
ATOM 1096 C CA . ILE A 1 142 ? 19.949 -2.364 -42.301 1.00 97.38 142 ILE A CA 1
ATOM 1097 C C . ILE A 1 142 ? 20.386 -2.836 -40.911 1.00 97.38 142 ILE A C 1
ATOM 1099 O O . ILE A 1 142 ? 21.570 -3.058 -40.668 1.00 97.38 142 ILE A O 1
ATOM 1103 N N . LEU A 1 143 ? 19.428 -2.971 -39.993 1.00 97.25 143 LEU A N 1
ATOM 1104 C CA . LEU A 1 143 ? 19.618 -3.560 -38.666 1.00 97.25 143 LEU A CA 1
ATOM 1105 C C . LEU A 1 143 ? 18.354 -4.287 -38.188 1.00 97.25 143 LEU A C 1
ATOM 1107 O O . LEU A 1 143 ? 17.248 -4.016 -38.655 1.00 97.25 143 LEU A O 1
ATOM 1111 N N . ASN A 1 144 ? 18.481 -5.155 -37.191 1.00 97.31 144 ASN A N 1
ATOM 1112 C CA . ASN A 1 144 ? 17.324 -5.497 -36.370 1.00 97.31 144 ASN A CA 1
ATOM 1113 C C . ASN A 1 144 ? 17.092 -4.391 -35.332 1.00 97.31 144 ASN A C 1
ATOM 1115 O O . ASN A 1 144 ? 18.042 -3.877 -34.737 1.00 97.31 144 ASN A O 1
ATOM 1119 N N . MET A 1 145 ? 15.823 -4.065 -35.104 1.00 97.12 145 MET A N 1
ATOM 1120 C CA . MET A 1 145 ? 15.351 -3.145 -34.074 1.00 97.12 145 MET A CA 1
ATOM 1121 C C . MET A 1 145 ? 14.147 -3.794 -33.391 1.00 97.12 145 MET A C 1
ATOM 1123 O O . MET A 1 145 ? 13.002 -3.566 -33.773 1.00 97.12 145 MET A O 1
ATOM 1127 N N . HIS A 1 146 ? 14.428 -4.682 -32.441 1.00 96.00 146 HIS A N 1
ATOM 1128 C CA . HIS A 1 146 ? 13.434 -5.520 -31.785 1.00 96.00 146 HIS A CA 1
ATOM 1129 C C . HIS A 1 146 ? 12.853 -4.810 -30.567 1.00 96.00 146 HIS A C 1
ATOM 1131 O O . HIS A 1 146 ? 13.537 -4.612 -29.567 1.00 96.00 146 HIS A O 1
ATOM 1137 N N . TYR A 1 147 ? 11.560 -4.527 -30.600 1.00 94.69 147 TYR A N 1
ATOM 1138 C CA . TYR A 1 147 ? 10.809 -3.967 -29.487 1.00 94.69 147 TYR A CA 1
ATOM 1139 C C . TYR A 1 147 ? 10.106 -5.062 -28.689 1.00 94.69 147 TYR A C 1
ATOM 1141 O O . TYR A 1 147 ? 9.554 -6.011 -29.250 1.00 94.69 147 TYR A O 1
ATOM 1149 N N . TYR A 1 148 ? 10.101 -4.904 -27.370 1.00 90.44 148 TYR A N 1
ATOM 1150 C CA . TYR A 1 148 ? 9.196 -5.642 -26.486 1.00 90.44 148 TYR A CA 1
ATOM 1151 C C . TYR A 1 148 ? 7.817 -4.970 -26.471 1.00 90.44 148 TYR A C 1
ATOM 1153 O O . TYR A 1 148 ? 7.611 -4.004 -27.194 1.00 90.44 148 TYR A O 1
ATOM 1161 N N . MET A 1 149 ? 6.850 -5.501 -25.715 1.00 84.12 149 MET A N 1
ATOM 1162 C CA . MET A 1 149 ? 5.454 -5.034 -25.725 1.00 84.12 149 MET A CA 1
ATOM 1163 C C . MET A 1 149 ? 5.276 -3.668 -25.033 1.00 84.12 149 MET A C 1
ATOM 1165 O O . MET A 1 149 ? 5.230 -3.631 -23.805 1.00 84.12 149 MET A O 1
ATOM 1169 N N . PRO A 1 150 ? 5.097 -2.550 -25.761 1.00 85.50 150 PRO A N 1
ATOM 1170 C CA . PRO A 1 150 ? 4.979 -1.222 -25.159 1.00 85.50 150 PRO A CA 1
ATOM 1171 C C . PRO A 1 150 ? 3.505 -0.871 -24.900 1.00 85.50 150 PRO A C 1
ATOM 1173 O O . PRO A 1 150 ? 2.669 -1.248 -25.720 1.00 85.50 150 PRO A O 1
ATOM 1176 N N . PRO A 1 151 ? 3.149 -0.102 -23.856 1.00 80.88 151 PRO A N 1
ATOM 1177 C CA . PRO A 1 151 ? 4.066 0.652 -23.009 1.00 80.88 151 PRO A CA 1
ATOM 1178 C C . PRO A 1 151 ? 4.586 -0.157 -21.814 1.00 80.88 151 PRO A C 1
ATOM 1180 O O . PRO A 1 151 ? 5.422 0.343 -21.075 1.00 80.88 151 PRO A O 1
ATOM 1183 N N . GLN A 1 152 ? 4.131 -1.405 -21.630 1.00 82.50 152 GLN A N 1
ATOM 1184 C CA . GLN A 1 152 ? 4.524 -2.245 -20.491 1.00 82.50 152 GLN A CA 1
ATOM 1185 C C . GLN A 1 152 ? 6.037 -2.479 -20.439 1.00 82.50 152 GLN A C 1
ATOM 1187 O O . GLN A 1 152 ? 6.631 -2.517 -19.368 1.00 82.50 152 GLN A O 1
ATOM 1192 N N . CYS A 1 153 ? 6.665 -2.629 -21.603 1.00 86.50 153 CYS A N 1
ATOM 1193 C CA . CYS A 1 153 ? 8.102 -2.746 -21.747 1.00 86.50 153 CYS A CA 1
ATOM 1194 C C . CYS A 1 153 ? 8.580 -1.822 -22.868 1.00 86.50 153 CYS A C 1
ATOM 1196 O O . CYS A 1 153 ? 8.250 -2.012 -24.039 1.00 86.50 153 CYS A O 1
ATOM 1198 N N . MET A 1 154 ? 9.385 -0.828 -22.494 1.00 93.00 154 MET A N 1
ATOM 1199 C CA . MET A 1 154 ? 9.940 0.174 -23.409 1.00 93.00 154 MET A CA 1
ATOM 1200 C C . MET A 1 154 ? 11.327 -0.215 -23.949 1.00 93.00 154 MET A C 1
ATOM 1202 O O . MET A 1 154 ? 12.005 0.607 -24.562 1.00 93.00 154 MET A O 1
ATOM 1206 N N . ILE A 1 155 ? 11.772 -1.456 -23.725 1.00 95.69 155 ILE A N 1
ATOM 1207 C CA . ILE A 1 155 ? 13.071 -1.956 -24.194 1.00 95.69 155 ILE A CA 1
ATOM 1208 C C . ILE A 1 155 ? 13.064 -2.127 -25.717 1.00 95.69 155 ILE A C 1
ATOM 1210 O O . ILE A 1 155 ? 12.116 -2.672 -26.293 1.00 95.69 155 ILE A O 1
ATOM 1214 N N . VAL A 1 156 ? 14.167 -1.722 -26.354 1.00 96.75 156 VAL A N 1
ATOM 1215 C CA . VAL A 1 156 ? 14.453 -2.010 -27.765 1.00 96.75 156 VAL A CA 1
ATOM 1216 C C . VAL A 1 156 ? 15.871 -2.559 -27.940 1.00 96.75 156 VAL A C 1
ATOM 1218 O O . VAL A 1 156 ? 16.841 -1.980 -27.456 1.00 96.75 156 VAL A O 1
ATOM 1221 N N . GLU A 1 157 ? 16.018 -3.681 -28.640 1.00 97.25 157 GLU A N 1
ATOM 1222 C CA . GLU A 1 157 ? 17.313 -4.284 -28.961 1.00 97.25 157 GLU A CA 1
ATOM 1223 C C . GLU A 1 157 ? 17.726 -3.955 -30.400 1.00 97.25 157 GLU A C 1
ATOM 1225 O O . GLU A 1 157 ? 17.018 -4.263 -31.359 1.00 97.25 157 GLU A O 1
ATOM 1230 N N . LEU A 1 158 ? 18.897 -3.338 -30.552 1.00 97.69 158 LEU A N 1
ATOM 1231 C CA . LEU A 1 158 ? 19.525 -3.015 -31.830 1.00 97.69 158 LEU A CA 1
ATOM 1232 C C . LEU A 1 158 ? 20.595 -4.059 -32.136 1.00 97.69 158 LEU A C 1
ATOM 1234 O O . LEU A 1 158 ? 21.525 -4.222 -31.347 1.00 97.69 158 LEU A O 1
ATOM 1238 N N . MET A 1 159 ? 20.516 -4.737 -33.278 1.00 96.75 159 MET A N 1
ATOM 1239 C CA . MET A 1 159 ? 21.503 -5.755 -33.656 1.00 96.75 159 MET A CA 1
ATOM 1240 C C . MET A 1 159 ? 21.976 -5.574 -35.092 1.00 96.75 159 MET A C 1
ATOM 1242 O O . MET A 1 159 ? 21.183 -5.296 -35.989 1.00 96.75 159 MET A O 1
ATOM 1246 N N . THR A 1 160 ? 23.282 -5.743 -35.296 1.00 94.50 160 THR A N 1
ATOM 1247 C CA . THR A 1 160 ? 23.892 -5.746 -36.632 1.00 94.50 160 THR A CA 1
ATOM 1248 C C . THR A 1 160 ? 23.497 -6.980 -37.436 1.00 94.50 160 THR A C 1
ATOM 1250 O O . THR A 1 160 ? 23.333 -8.051 -36.864 1.00 94.50 160 THR A O 1
ATOM 1253 N N . ASP A 1 161 ? 23.422 -6.839 -38.758 1.00 90.06 161 ASP A N 1
ATOM 1254 C CA . ASP A 1 161 ? 23.322 -7.942 -39.724 1.00 90.06 161 ASP A CA 1
ATOM 1255 C C . ASP A 1 161 ? 24.693 -8.436 -40.240 1.00 90.06 161 ASP A C 1
ATOM 1257 O O . ASP A 1 161 ? 24.765 -9.174 -41.221 1.00 90.06 161 ASP A O 1
ATOM 1261 N N . GLY A 1 162 ? 25.790 -7.970 -39.630 1.00 89.94 162 GLY A N 1
ATOM 1262 C CA . GLY A 1 162 ? 27.168 -8.221 -40.064 1.00 89.94 162 GLY A CA 1
ATOM 1263 C C . GLY A 1 162 ? 27.698 -7.241 -41.122 1.00 89.94 162 GLY A C 1
ATOM 1264 O O . GLY A 1 162 ? 28.912 -7.157 -41.310 1.00 89.94 162 GLY A O 1
ATOM 1265 N N . TYR A 1 163 ? 26.823 -6.471 -41.773 1.00 92.69 163 TYR A N 1
ATOM 1266 C CA . TYR A 1 163 ? 27.147 -5.445 -42.771 1.00 92.69 163 TYR A CA 1
ATOM 1267 C C . TYR A 1 163 ? 26.780 -4.021 -42.321 1.00 92.69 163 TYR A C 1
ATOM 1269 O O . TYR A 1 163 ? 27.316 -3.063 -42.890 1.00 92.69 163 TYR A O 1
ATOM 1277 N N . THR A 1 164 ? 25.889 -3.873 -41.333 1.00 94.75 164 THR A N 1
ATOM 1278 C CA . THR A 1 164 ? 25.449 -2.599 -40.747 1.00 94.75 164 THR A CA 1
ATOM 1279 C C . THR A 1 164 ? 26.643 -1.709 -40.417 1.00 94.75 164 THR A C 1
ATOM 1281 O O . THR A 1 164 ? 27.581 -2.139 -39.746 1.00 94.75 164 THR A O 1
ATOM 1284 N N . ALA A 1 165 ? 26.603 -0.448 -40.842 1.00 94.06 165 ALA A N 1
ATOM 1285 C CA . ALA A 1 165 ? 27.619 0.524 -40.466 1.00 94.06 165 ALA A CA 1
ATOM 1286 C C . ALA A 1 165 ? 27.607 0.763 -38.946 1.00 94.06 165 ALA A C 1
ATOM 1288 O O . ALA A 1 165 ? 26.552 1.009 -38.357 1.00 94.06 165 ALA A O 1
ATOM 1289 N N . GLU A 1 166 ? 28.777 0.708 -38.305 1.00 92.44 166 GLU A N 1
ATOM 1290 C CA . GLU A 1 166 ? 28.900 0.832 -36.845 1.00 92.44 166 GLU A CA 1
ATOM 1291 C C . GLU A 1 166 ? 28.368 2.180 -36.330 1.00 92.44 166 GLU A C 1
ATOM 1293 O O . GLU A 1 166 ? 27.809 2.258 -35.235 1.00 92.44 166 GLU A O 1
ATOM 1298 N N . GLU A 1 167 ? 28.472 3.235 -37.142 1.00 94.06 167 GLU A N 1
ATOM 1299 C CA . GLU A 1 167 ? 28.027 4.590 -36.813 1.00 94.06 167 GLU A CA 1
ATOM 1300 C C . GLU A 1 167 ? 26.498 4.718 -36.672 1.00 94.06 167 GLU A C 1
ATOM 1302 O O . GLU A 1 167 ? 26.015 5.680 -36.067 1.00 94.06 167 GLU A O 1
ATOM 1307 N N . ILE A 1 168 ? 25.724 3.744 -37.171 1.00 95.44 168 ILE A N 1
ATOM 1308 C CA . ILE A 1 168 ? 24.261 3.715 -37.025 1.00 95.44 168 ILE A CA 1
ATOM 1309 C C . ILE A 1 168 ? 23.856 3.467 -35.573 1.00 95.44 168 ILE A C 1
ATOM 1311 O O . ILE A 1 168 ? 22.867 4.042 -35.122 1.00 95.44 168 ILE A O 1
ATOM 1315 N N . PHE A 1 169 ? 24.598 2.654 -34.814 1.00 96.19 169 PHE A N 1
ATOM 1316 C CA . PHE A 1 169 ? 24.182 2.274 -33.460 1.00 96.19 169 PHE A CA 1
ATOM 1317 C C . PHE A 1 169 ? 24.152 3.458 -32.489 1.00 96.19 169 PHE A C 1
ATOM 1319 O O . PHE A 1 169 ? 23.108 3.653 -31.869 1.00 96.19 169 PHE A O 1
ATOM 1326 N N . PRO A 1 170 ? 25.205 4.295 -32.366 1.00 96.00 170 PRO A N 1
ATOM 1327 C CA . PRO A 1 170 ? 25.130 5.492 -31.531 1.00 96.00 170 PRO A CA 1
ATOM 1328 C C . PRO A 1 170 ? 24.003 6.432 -31.967 1.00 96.00 170 PRO A C 1
ATOM 1330 O O . PRO A 1 170 ? 23.286 6.966 -31.125 1.00 96.00 170 PRO A O 1
ATOM 1333 N N . PHE A 1 171 ? 23.800 6.598 -33.279 1.00 96.38 171 PHE A N 1
ATOM 1334 C CA . PHE A 1 171 ? 22.717 7.428 -33.795 1.00 96.38 171 PHE A CA 1
ATOM 1335 C C . PHE A 1 171 ? 21.344 6.884 -33.382 1.00 96.38 171 PHE A C 1
ATOM 1337 O O . PHE A 1 171 ? 20.531 7.630 -32.840 1.00 96.38 171 PHE A O 1
ATOM 1344 N N . MET A 1 172 ? 21.093 5.589 -33.586 1.00 97.06 172 MET A N 1
ATOM 1345 C CA . MET A 1 172 ? 19.813 4.961 -33.266 1.00 97.06 172 MET A CA 1
ATOM 1346 C C . MET A 1 172 ? 19.566 4.844 -31.765 1.00 97.06 172 MET A C 1
ATOM 1348 O O . MET A 1 172 ? 18.423 5.012 -31.356 1.00 97.06 172 MET A O 1
ATOM 1352 N N . VAL A 1 173 ? 20.592 4.633 -30.936 1.00 97.81 173 VAL A N 1
ATOM 1353 C CA . VAL A 1 173 ? 20.467 4.704 -29.469 1.00 97.81 173 VAL A CA 1
ATOM 1354 C C . VAL A 1 173 ? 19.922 6.070 -29.055 1.00 97.81 173 VAL A C 1
ATOM 1356 O O . VAL A 1 173 ? 18.936 6.142 -28.327 1.00 97.81 173 VAL A O 1
ATOM 1359 N N . GLU A 1 174 ? 20.505 7.154 -29.565 1.00 96.25 174 GLU A N 1
ATOM 1360 C CA . GLU A 1 174 ? 20.062 8.504 -29.212 1.00 96.25 174 GLU A CA 1
ATOM 1361 C C . GLU A 1 174 ? 18.664 8.820 -29.757 1.00 96.25 174 GLU A C 1
ATOM 1363 O O . GLU A 1 174 ? 17.831 9.343 -29.022 1.00 96.25 174 GLU A O 1
ATOM 1368 N N . ARG A 1 175 ? 18.348 8.442 -31.004 1.00 96.25 175 ARG A N 1
ATOM 1369 C CA . ARG A 1 175 ? 16.996 8.648 -31.558 1.00 96.25 175 ARG A CA 1
ATOM 1370 C C . ARG A 1 175 ? 15.928 7.818 -30.841 1.00 96.25 175 ARG A C 1
ATOM 1372 O O . ARG A 1 175 ? 14.815 8.293 -30.669 1.00 96.25 175 ARG A O 1
ATOM 1379 N N . SER A 1 176 ? 16.255 6.605 -30.399 1.00 96.38 176 SER A N 1
ATOM 1380 C CA . SER A 1 176 ? 15.310 5.730 -29.690 1.00 96.38 176 SER A CA 1
ATOM 1381 C C . SER A 1 176 ? 14.949 6.293 -28.308 1.00 96.38 176 SER A C 1
ATOM 1383 O O . SER A 1 176 ? 13.783 6.247 -27.909 1.00 96.38 176 SER A O 1
ATOM 1385 N N . LYS A 1 177 ? 15.914 6.902 -27.602 1.00 95.56 177 LYS A N 1
ATOM 1386 C CA . LYS A 1 177 ? 15.671 7.583 -26.316 1.00 95.56 177 LYS A CA 1
ATOM 1387 C C . LYS A 1 177 ? 14.725 8.777 -26.439 1.00 95.56 177 LYS A C 1
ATOM 1389 O O . LYS A 1 177 ? 13.969 9.038 -25.513 1.00 95.56 177 LYS A O 1
ATOM 1394 N N . GLU A 1 178 ? 14.728 9.483 -27.573 1.00 94.25 178 GLU A N 1
ATOM 1395 C CA . GLU A 1 178 ? 13.775 10.580 -27.814 1.00 94.25 178 GLU A CA 1
ATOM 1396 C C . GLU A 1 178 ? 12.321 10.098 -27.792 1.00 94.25 178 GLU A C 1
ATOM 1398 O O . GLU A 1 178 ? 11.431 10.868 -27.447 1.00 94.25 178 GLU A O 1
ATOM 1403 N N . ALA A 1 179 ? 12.094 8.822 -28.110 1.00 93.12 179 ALA A N 1
ATOM 1404 C CA . ALA A 1 179 ? 10.796 8.171 -28.009 1.00 93.12 179 ALA A CA 1
ATOM 1405 C C . ALA A 1 179 ? 10.572 7.424 -26.685 1.00 93.12 179 ALA A C 1
ATOM 1407 O O . ALA A 1 179 ? 9.757 6.507 -26.620 1.00 93.12 179 ALA A O 1
ATOM 1408 N N . ALA A 1 180 ? 11.314 7.805 -25.638 1.00 93.19 180 ALA A N 1
ATOM 1409 C CA . ALA A 1 180 ? 11.264 7.226 -24.294 1.00 93.19 180 ALA A CA 1
ATOM 1410 C C . ALA A 1 180 ? 11.503 5.703 -24.242 1.00 93.19 180 ALA A C 1
ATOM 1412 O O . ALA A 1 180 ? 11.135 5.037 -23.276 1.00 93.19 180 ALA A O 1
ATOM 1413 N N . THR A 1 181 ? 12.140 5.135 -25.270 1.00 95.81 181 THR A N 1
ATOM 1414 C CA . THR A 1 181 ? 12.551 3.725 -25.254 1.00 95.81 181 THR A CA 1
ATOM 1415 C C . THR A 1 181 ? 13.907 3.550 -24.576 1.00 95.81 181 THR A C 1
ATOM 1417 O O . THR A 1 181 ? 14.698 4.492 -24.475 1.00 95.81 181 THR A O 1
ATOM 1420 N N . VAL A 1 182 ? 14.192 2.326 -24.130 1.00 96.81 182 VAL A N 1
ATOM 1421 C CA . VAL A 1 182 ? 15.437 1.941 -23.456 1.00 96.81 182 VAL A CA 1
ATOM 1422 C C . VAL A 1 182 ? 16.256 1.049 -24.403 1.00 96.81 182 VAL A C 1
ATOM 1424 O O . VAL A 1 182 ? 16.014 -0.160 -24.469 1.00 96.81 182 VAL A O 1
ATOM 1427 N N . PRO A 1 183 ? 17.179 1.622 -25.201 1.00 97.00 183 PRO A N 1
ATOM 1428 C CA . PRO A 1 183 ? 17.882 0.884 -26.245 1.00 97.00 183 PRO A CA 1
ATOM 1429 C C . PRO A 1 183 ? 19.099 0.103 -25.730 1.00 97.00 183 PRO A C 1
ATOM 1431 O O . PRO A 1 183 ? 19.936 0.639 -25.003 1.00 97.00 183 PRO A O 1
ATOM 1434 N N . TYR A 1 184 ? 19.268 -1.128 -26.216 1.00 97.19 184 TYR A N 1
ATOM 1435 C CA . TYR A 1 184 ? 20.436 -1.980 -25.964 1.00 97.19 184 TYR A CA 1
ATOM 1436 C C . TYR A 1 184 ? 21.028 -2.502 -27.272 1.00 97.19 184 TYR A C 1
ATOM 1438 O O . TYR A 1 184 ? 20.299 -2.842 -28.197 1.00 97.19 184 TYR A O 1
ATOM 1446 N N . VAL A 1 185 ? 22.360 -2.576 -27.365 1.00 96.44 185 VAL A N 1
ATOM 1447 C CA . VAL A 1 185 ? 23.056 -2.921 -28.617 1.00 96.44 185 VAL A CA 1
ATOM 1448 C C . VAL A 1 185 ? 23.692 -4.309 -28.549 1.00 96.44 185 VAL A C 1
ATOM 1450 O O . VAL A 1 185 ? 24.667 -4.532 -27.823 1.00 96.44 185 VAL A O 1
ATOM 1453 N N . ALA A 1 186 ? 23.196 -5.222 -29.380 1.00 93.19 186 ALA A N 1
ATOM 1454 C CA . ALA A 1 186 ? 23.838 -6.484 -29.708 1.00 93.19 186 ALA A CA 1
ATOM 1455 C C . ALA A 1 186 ? 24.901 -6.241 -30.790 1.00 93.19 186 ALA A C 1
ATOM 1457 O O . ALA A 1 186 ? 24.622 -6.120 -31.982 1.00 93.19 186 ALA A O 1
ATOM 1458 N N . ARG A 1 187 ? 26.162 -6.170 -30.353 1.00 86.62 187 ARG A N 1
ATOM 1459 C CA . ARG A 1 187 ? 27.321 -5.825 -31.203 1.00 86.62 187 ARG A CA 1
ATOM 1460 C C . ARG A 1 187 ? 27.667 -6.877 -32.264 1.00 86.62 187 ARG A C 1
ATOM 1462 O O . ARG A 1 187 ? 28.547 -6.648 -33.085 1.00 86.62 187 ARG A O 1
ATOM 1469 N N . LYS A 1 188 ? 27.041 -8.048 -32.201 1.00 89.94 188 LYS A N 1
ATOM 1470 C CA . LYS A 1 188 ? 27.187 -9.152 -33.150 1.00 89.94 188 LYS A CA 1
ATOM 1471 C C . LYS A 1 188 ? 25.831 -9.802 -33.346 1.00 89.94 188 LYS A C 1
ATOM 1473 O O . LYS A 1 188 ? 24.988 -9.737 -32.450 1.00 89.94 188 LYS A O 1
ATOM 1478 N N . GLU A 1 189 ? 25.678 -10.485 -34.470 1.00 90.50 189 GLU A N 1
ATOM 1479 C CA . GLU A 1 189 ? 24.525 -11.342 -34.695 1.00 90.50 189 GLU A CA 1
ATOM 1480 C C . GLU A 1 189 ? 24.400 -12.400 -33.598 1.00 90.50 189 GLU A C 1
ATOM 1482 O O . GLU A 1 189 ? 25.361 -13.086 -33.236 1.00 90.50 189 GLU A O 1
ATOM 1487 N N . SER A 1 190 ? 23.191 -12.518 -33.061 1.00 88.25 190 SER A N 1
ATOM 1488 C CA . SER A 1 190 ? 22.862 -13.430 -31.979 1.00 88.25 190 SER A CA 1
ATOM 1489 C C . SER A 1 190 ? 21.421 -13.892 -32.129 1.00 88.25 190 SER A C 1
ATOM 1491 O O . SER A 1 190 ? 20.497 -13.083 -32.162 1.00 88.25 190 SER A O 1
ATOM 1493 N N . THR A 1 191 ? 21.211 -15.203 -32.186 1.00 84.19 191 THR A N 1
ATOM 1494 C CA . THR A 1 191 ? 19.862 -15.776 -32.138 1.00 84.19 191 THR A CA 1
ATOM 1495 C C . THR A 1 191 ? 19.287 -15.600 -30.742 1.00 84.19 191 THR A C 1
ATOM 1497 O O . THR A 1 191 ? 19.897 -16.036 -29.755 1.00 84.19 191 THR A O 1
ATOM 1500 N N . GLY A 1 192 ? 18.123 -14.955 -30.670 1.00 82.56 192 GLY A N 1
ATOM 1501 C CA . GLY A 1 192 ? 17.548 -14.474 -29.418 1.00 82.56 192 GLY A CA 1
ATOM 1502 C C . GLY A 1 192 ? 18.193 -13.181 -28.906 1.00 82.56 192 GLY A C 1
ATOM 1503 O O . GLY A 1 192 ? 18.050 -12.872 -27.728 1.00 82.56 192 GLY A O 1
ATOM 1504 N N . PHE A 1 193 ? 18.916 -12.435 -29.748 1.00 90.06 193 PHE A N 1
ATOM 1505 C CA . PHE A 1 193 ? 19.479 -11.125 -29.401 1.00 90.06 193 PHE A CA 1
ATOM 1506 C C . PHE A 1 193 ? 20.321 -11.178 -28.110 1.00 90.06 193 PHE A C 1
ATOM 1508 O O . PHE A 1 193 ? 21.213 -12.031 -27.997 1.00 90.06 193 PHE A O 1
ATOM 1515 N N . ILE A 1 194 ? 20.074 -10.279 -27.156 1.00 91.06 194 ILE A N 1
ATOM 1516 C CA . ILE A 1 194 ? 20.680 -10.268 -25.824 1.00 91.06 194 ILE A CA 1
ATOM 1517 C C . ILE A 1 194 ? 19.741 -10.976 -24.848 1.00 91.06 194 ILE A C 1
ATOM 1519 O O . ILE A 1 194 ? 20.117 -11.997 -24.267 1.00 91.06 194 ILE A O 1
ATOM 1523 N N . PHE A 1 195 ? 18.523 -10.459 -24.669 1.00 90.12 195 PHE A N 1
ATOM 1524 C CA . PHE A 1 195 ? 17.660 -10.900 -23.572 1.00 90.12 195 PHE A CA 1
ATOM 1525 C C . PHE A 1 195 ? 17.014 -12.262 -23.838 1.00 90.12 195 PHE A C 1
ATOM 1527 O O . PHE A 1 195 ? 17.128 -13.149 -22.995 1.00 90.12 195 PHE A O 1
ATOM 1534 N N . ASN A 1 196 ? 16.437 -12.503 -25.021 1.00 85.94 196 ASN A N 1
ATOM 1535 C CA . ASN A 1 196 ? 15.864 -13.819 -25.343 1.00 85.94 196 ASN A CA 1
ATOM 1536 C C . ASN A 1 196 ? 16.921 -14.942 -25.294 1.00 85.94 196 ASN A C 1
ATOM 1538 O O . ASN A 1 196 ? 16.602 -16.088 -24.976 1.00 85.94 196 ASN A O 1
ATOM 1542 N N . ARG A 1 197 ? 18.199 -14.625 -25.537 1.00 88.12 197 ARG A N 1
ATOM 1543 C CA . ARG A 1 197 ? 19.326 -15.549 -25.367 1.00 88.12 197 ARG A CA 1
ATOM 1544 C C . ARG A 1 197 ? 19.628 -15.852 -23.900 1.00 88.12 197 ARG A C 1
ATOM 1546 O O . ARG A 1 197 ? 19.916 -17.012 -23.598 1.00 88.12 197 ARG A O 1
ATOM 1553 N N . LEU A 1 198 ? 19.598 -14.844 -23.025 1.00 89.12 198 LEU A N 1
ATOM 1554 C CA . LEU A 1 198 ? 19.718 -15.031 -21.574 1.00 89.12 198 LEU A CA 1
ATOM 1555 C C . LEU A 1 198 ? 18.544 -15.859 -21.051 1.00 89.12 198 LEU A C 1
ATOM 1557 O O . LEU A 1 198 ? 18.749 -16.862 -20.371 1.00 89.12 198 LEU A O 1
ATOM 1561 N N . TRP A 1 199 ? 17.330 -15.506 -21.469 1.00 89.50 199 TRP A N 1
ATOM 1562 C CA . TRP A 1 199 ? 16.113 -16.219 -21.115 1.00 89.50 199 TRP A CA 1
ATOM 1563 C C . TRP A 1 199 ? 16.149 -17.685 -21.564 1.00 89.50 199 TRP A C 1
ATOM 1565 O O . TRP A 1 199 ? 15.856 -18.574 -20.774 1.00 89.50 199 TRP A O 1
ATOM 1575 N N . ALA A 1 200 ? 16.620 -17.976 -22.781 1.00 88.12 200 ALA A N 1
ATOM 1576 C CA . ALA A 1 200 ? 16.815 -19.354 -23.239 1.00 88.12 200 ALA A CA 1
ATOM 1577 C C . ALA A 1 200 ? 17.813 -20.147 -22.371 1.00 88.12 200 ALA A C 1
ATOM 1579 O O . ALA A 1 200 ? 17.693 -21.362 -22.248 1.00 88.12 200 ALA A O 1
ATOM 1580 N N . ALA A 1 201 ? 18.814 -19.496 -21.764 1.00 89.94 201 ALA A N 1
ATOM 1581 C CA . ALA A 1 201 ? 19.732 -20.167 -20.844 1.00 89.94 201 ALA A CA 1
ATOM 1582 C C . ALA A 1 201 ? 19.065 -20.495 -19.504 1.00 89.94 201 ALA A C 1
ATOM 1584 O O . ALA A 1 201 ? 19.151 -21.641 -19.074 1.00 89.94 201 ALA A O 1
ATOM 1585 N N . VAL A 1 202 ? 18.365 -19.525 -18.908 1.00 91.88 202 VAL A N 1
ATOM 1586 C CA . VAL A 1 202 ? 17.588 -19.720 -17.671 1.00 91.88 202 VAL A CA 1
ATOM 1587 C C . VAL A 1 202 ? 16.576 -20.842 -17.861 1.00 91.88 202 VAL A C 1
ATOM 1589 O O . VAL A 1 202 ? 16.562 -21.816 -17.118 1.00 91.88 202 VAL A O 1
ATOM 1592 N N . LYS A 1 203 ? 15.783 -20.748 -18.926 1.00 92.12 203 LYS A N 1
ATOM 1593 C CA . LYS A 1 203 ? 14.742 -21.711 -19.259 1.00 92.12 203 LYS A CA 1
ATOM 1594 C C . LYS A 1 203 ? 15.292 -23.124 -19.451 1.00 92.12 203 LYS A C 1
ATOM 1596 O O . LYS A 1 203 ? 14.728 -24.076 -18.927 1.00 92.12 203 LYS A O 1
ATOM 1601 N N . ARG A 1 204 ? 16.409 -23.268 -20.175 1.00 92.56 204 ARG A N 1
ATOM 1602 C CA . ARG A 1 204 ? 17.069 -24.566 -20.374 1.00 92.56 204 ARG A CA 1
ATOM 1603 C C . ARG A 1 204 ? 17.503 -25.190 -19.047 1.00 92.56 204 ARG A C 1
ATOM 1605 O O . ARG A 1 204 ? 17.335 -26.395 -18.877 1.00 92.56 204 ARG A O 1
ATOM 1612 N N . GLU A 1 205 ? 18.051 -24.393 -18.135 1.00 94.69 205 GLU A N 1
ATOM 1613 C CA . GLU A 1 205 ? 18.507 -24.895 -16.836 1.00 94.69 205 GLU A CA 1
ATOM 1614 C C . GLU A 1 205 ? 17.329 -25.305 -15.952 1.00 94.69 205 GLU A C 1
ATOM 1616 O O . GLU A 1 205 ? 17.330 -26.404 -15.409 1.00 94.69 205 GLU A O 1
ATOM 1621 N N . VAL A 1 206 ? 16.270 -24.491 -15.912 1.00 95.56 206 VAL A N 1
ATOM 1622 C CA . VAL A 1 206 ? 15.024 -24.827 -15.207 1.00 95.56 206 VAL A CA 1
ATOM 1623 C C . VAL A 1 206 ? 14.444 -26.149 -15.715 1.00 95.56 206 VAL A C 1
ATOM 1625 O O . VAL A 1 206 ? 14.146 -27.035 -14.920 1.00 95.56 206 VAL A O 1
ATOM 1628 N N . LEU A 1 207 ? 14.349 -26.333 -17.037 1.00 95.06 207 LEU A N 1
ATOM 1629 C CA . LEU A 1 207 ? 13.892 -27.600 -17.619 1.00 95.06 207 LEU A CA 1
ATOM 1630 C C . LEU A 1 207 ? 14.796 -28.779 -17.238 1.00 95.06 207 LEU A C 1
ATOM 1632 O O . LEU A 1 207 ? 14.293 -29.872 -17.008 1.00 95.06 207 LEU A O 1
ATOM 1636 N N . THR A 1 208 ? 16.107 -28.554 -17.140 1.00 94.88 208 THR A N 1
ATOM 1637 C CA . THR A 1 208 ? 17.077 -29.593 -16.770 1.00 94.88 208 THR A CA 1
ATOM 1638 C C . THR A 1 208 ? 16.909 -30.018 -15.309 1.00 94.88 208 THR A C 1
ATOM 1640 O O . THR A 1 208 ? 16.852 -31.215 -15.044 1.00 94.88 208 THR A O 1
ATOM 1643 N N . ILE A 1 209 ? 16.738 -29.064 -14.386 1.00 96.00 209 ILE A N 1
ATOM 1644 C CA . ILE A 1 209 ? 16.447 -29.318 -12.962 1.00 96.00 209 ILE A CA 1
ATOM 1645 C C . ILE A 1 209 ? 15.157 -30.139 -12.817 1.00 96.00 209 ILE A C 1
ATOM 1647 O O . ILE A 1 209 ? 15.132 -31.137 -12.094 1.00 96.00 209 ILE A O 1
ATOM 1651 N N . LEU A 1 210 ? 14.105 -29.758 -13.554 1.00 95.19 210 LEU A N 1
ATOM 1652 C CA . LEU A 1 210 ? 12.830 -30.481 -13.574 1.00 95.19 210 LEU A CA 1
ATOM 1653 C C . LEU A 1 210 ? 12.983 -31.897 -14.153 1.00 95.19 210 LEU A C 1
ATOM 1655 O O . LEU A 1 210 ? 12.463 -32.855 -13.585 1.00 95.19 210 LEU A O 1
ATOM 1659 N N . ALA A 1 211 ? 13.711 -32.049 -15.261 1.00 94.75 211 ALA A N 1
ATOM 1660 C CA . ALA A 1 211 ? 13.936 -33.341 -15.910 1.00 94.75 211 ALA A CA 1
ATOM 1661 C C . ALA A 1 211 ? 14.776 -34.305 -15.061 1.00 94.75 211 ALA A C 1
ATOM 1663 O O . ALA A 1 211 ? 14.594 -35.518 -15.139 1.00 94.75 211 ALA A O 1
ATOM 1664 N N . GLU A 1 212 ? 15.689 -33.777 -14.245 1.00 94.94 212 GLU A N 1
ATOM 1665 C CA . GLU A 1 212 ? 16.485 -34.550 -13.288 1.00 94.94 212 GLU A CA 1
ATOM 1666 C C . GLU A 1 212 ? 15.720 -34.876 -11.996 1.00 94.94 212 GLU A C 1
ATOM 1668 O O . GLU A 1 212 ? 16.213 -35.653 -11.179 1.00 94.94 212 GLU A O 1
ATOM 1673 N N . GLY A 1 213 ? 14.517 -34.318 -11.817 1.00 90.25 213 GLY A N 1
ATOM 1674 C CA . GLY A 1 213 ? 13.693 -34.517 -10.625 1.00 90.25 213 GLY A CA 1
ATOM 1675 C C . GLY A 1 213 ? 14.284 -33.881 -9.366 1.00 90.25 213 GLY A C 1
ATOM 1676 O O . GLY A 1 213 ? 13.995 -34.341 -8.265 1.00 90.25 213 GLY A O 1
ATOM 1677 N N . VAL A 1 214 ? 15.134 -32.861 -9.521 1.00 90.62 214 VAL A N 1
ATOM 1678 C CA . VAL A 1 214 ? 15.801 -32.179 -8.401 1.00 90.62 214 VAL A CA 1
ATOM 1679 C C . VAL A 1 214 ? 14.807 -31.343 -7.588 1.00 90.62 214 VAL A C 1
ATOM 1681 O O . VAL A 1 214 ? 14.972 -31.224 -6.379 1.00 90.62 214 VAL A O 1
ATOM 1684 N N . SER A 1 215 ? 13.787 -30.773 -8.237 1.00 93.69 215 SER A N 1
ATOM 1685 C CA . SER A 1 215 ? 12.753 -29.936 -7.612 1.00 93.69 215 SER A CA 1
ATOM 1686 C C . SER A 1 215 ? 11.512 -29.838 -8.521 1.00 93.69 215 SER A C 1
ATOM 1688 O O . SER A 1 215 ? 11.490 -30.421 -9.611 1.00 93.69 215 SER A O 1
ATOM 1690 N N . VAL A 1 216 ? 10.473 -29.130 -8.073 1.00 90.94 216 VAL A N 1
ATOM 1691 C CA . VAL A 1 216 ? 9.192 -28.917 -8.772 1.00 90.94 216 VAL A CA 1
ATOM 1692 C C . VAL A 1 216 ? 9.018 -27.453 -9.211 1.00 90.94 216 VAL A C 1
ATOM 1694 O O . VAL A 1 216 ? 9.699 -26.573 -8.678 1.00 90.94 216 VAL A O 1
ATOM 1697 N N . PRO A 1 217 ? 8.124 -27.150 -10.177 1.00 91.75 217 PRO A N 1
ATOM 1698 C CA . PRO A 1 217 ? 7.933 -25.788 -10.681 1.00 91.75 217 PRO A CA 1
ATOM 1699 C C . PRO A 1 217 ? 7.663 -24.743 -9.590 1.00 91.75 217 PRO A C 1
ATOM 1701 O O . PRO A 1 217 ? 8.210 -23.645 -9.646 1.00 91.75 217 PRO A O 1
ATOM 1704 N N . GLU A 1 218 ? 6.855 -25.092 -8.585 1.00 90.31 218 GLU A N 1
ATOM 1705 C CA . GLU A 1 218 ? 6.487 -24.242 -7.448 1.00 90.31 218 GLU A CA 1
ATOM 1706 C C . GLU A 1 218 ? 7.713 -23.759 -6.666 1.00 90.31 218 GLU A C 1
ATOM 1708 O O . GLU A 1 218 ? 7.848 -22.566 -6.404 1.00 90.31 218 GLU A O 1
ATOM 1713 N N . GLU A 1 219 ? 8.614 -24.679 -6.328 1.00 89.12 219 GLU A N 1
ATOM 1714 C CA . GLU A 1 219 ? 9.825 -24.399 -5.558 1.00 89.12 219 GLU A CA 1
ATOM 1715 C C . GLU A 1 219 ? 10.826 -23.584 -6.378 1.00 89.12 219 GLU A C 1
ATOM 1717 O O . GLU A 1 219 ? 11.389 -22.619 -5.869 1.00 89.12 219 GLU A O 1
ATOM 1722 N N . ILE A 1 220 ? 11.009 -23.916 -7.661 1.00 89.25 220 ILE A N 1
ATOM 1723 C CA . ILE A 1 220 ? 11.921 -23.181 -8.548 1.00 89.25 220 ILE A CA 1
ATOM 1724 C C . ILE A 1 220 ? 11.463 -21.730 -8.715 1.00 89.25 220 ILE A C 1
ATOM 1726 O O . ILE A 1 220 ? 12.281 -20.814 -8.619 1.00 89.25 220 ILE A O 1
ATOM 1730 N N . ASP A 1 221 ? 10.170 -21.507 -8.949 1.00 90.12 221 ASP A N 1
ATOM 1731 C CA . ASP A 1 221 ? 9.623 -20.159 -9.105 1.00 90.12 221 ASP A CA 1
ATOM 1732 C C . ASP A 1 221 ? 9.648 -19.384 -7.784 1.00 90.12 221 ASP A C 1
ATOM 1734 O O . ASP A 1 221 ? 9.990 -18.202 -7.793 1.00 90.12 221 ASP A O 1
ATOM 1738 N N . SER A 1 222 ? 9.373 -20.046 -6.654 1.00 81.81 222 SER A N 1
ATOM 1739 C CA . SER A 1 222 ? 9.499 -19.442 -5.324 1.00 81.81 222 SER A CA 1
ATOM 1740 C C . SER A 1 222 ? 10.945 -19.034 -5.037 1.00 81.81 222 SER A C 1
ATOM 1742 O O . SER A 1 222 ? 11.202 -17.888 -4.685 1.00 81.81 222 SER A O 1
ATOM 1744 N N . MET A 1 223 ? 11.917 -19.924 -5.257 1.00 83.00 223 MET A N 1
ATOM 1745 C CA . MET A 1 223 ? 13.338 -19.613 -5.073 1.00 83.00 223 MET A CA 1
ATOM 1746 C C . MET A 1 223 ? 13.805 -18.503 -6.018 1.00 83.00 223 MET A C 1
ATOM 1748 O O . MET A 1 223 ? 14.563 -17.625 -5.613 1.00 83.00 223 MET A O 1
ATOM 1752 N N . TRP A 1 224 ? 13.352 -18.505 -7.275 1.00 84.50 224 TRP A N 1
ATOM 1753 C CA . TRP A 1 224 ? 13.666 -17.438 -8.226 1.00 84.50 224 TRP A CA 1
ATOM 1754 C C . TRP A 1 224 ? 13.138 -16.078 -7.755 1.00 84.50 224 TRP A C 1
ATOM 1756 O O . TRP A 1 224 ? 13.838 -15.067 -7.871 1.00 84.50 224 TRP A O 1
ATOM 1766 N N . GLN A 1 225 ? 11.917 -16.060 -7.218 1.00 75.56 225 GLN A N 1
ATOM 1767 C CA . GLN A 1 225 ? 11.291 -14.867 -6.662 1.00 75.56 225 GLN A CA 1
ATOM 1768 C C . GLN A 1 225 ? 12.080 -14.323 -5.467 1.00 75.56 225 GLN A C 1
ATOM 1770 O O . GLN A 1 225 ? 12.364 -13.126 -5.431 1.00 75.56 225 GLN A O 1
ATOM 1775 N N . GLU A 1 226 ? 12.487 -15.198 -4.545 1.00 73.44 226 GLU A N 1
ATOM 1776 C CA . GLU A 1 226 ? 13.270 -14.814 -3.365 1.00 73.44 226 GLU A CA 1
ATOM 1777 C C . GLU A 1 226 ? 14.681 -14.326 -3.722 1.00 73.44 226 GLU A C 1
ATOM 1779 O O . GLU A 1 226 ? 15.180 -13.361 -3.145 1.00 73.44 226 GLU A O 1
ATOM 1784 N N . MET A 1 227 ? 15.344 -14.967 -4.690 1.00 66.50 227 MET A N 1
ATOM 1785 C CA . MET A 1 227 ? 16.758 -14.702 -4.979 1.00 66.50 227 MET A CA 1
ATOM 1786 C C . MET A 1 227 ? 17.005 -13.576 -5.986 1.00 66.50 227 MET A C 1
ATOM 1788 O O . MET A 1 227 ? 18.056 -12.935 -5.920 1.00 66.50 227 MET A O 1
ATOM 1792 N N . PHE A 1 228 ? 16.108 -13.363 -6.955 1.00 74.00 228 PHE A N 1
ATOM 1793 C CA . PHE A 1 228 ? 16.402 -12.498 -8.104 1.00 74.00 228 PHE A CA 1
ATOM 1794 C C . PHE A 1 228 ? 15.415 -11.349 -8.299 1.00 74.00 228 PHE A C 1
ATOM 1796 O O . PHE A 1 228 ? 15.862 -10.220 -8.504 1.00 74.00 228 PHE A O 1
ATOM 1803 N N . VAL A 1 229 ? 14.099 -11.600 -8.297 1.00 64.25 229 VAL A N 1
ATOM 1804 C CA . VAL A 1 229 ? 13.103 -10.560 -8.618 1.00 64.25 229 VAL A CA 1
ATOM 1805 C C . VAL A 1 229 ? 11.789 -10.784 -7.856 1.00 64.25 229 VAL A C 1
ATOM 1807 O O . VAL A 1 229 ? 10.957 -11.590 -8.277 1.00 64.25 229 VAL A O 1
ATOM 1810 N N . LYS A 1 230 ? 11.550 -10.009 -6.789 1.00 50.09 230 LYS A N 1
ATOM 1811 C CA . LYS A 1 230 ? 10.223 -9.903 -6.154 1.00 50.09 230 LYS A CA 1
ATOM 1812 C C . LYS A 1 230 ? 9.226 -9.252 -7.125 1.00 50.09 230 LYS A C 1
ATOM 1814 O O . LYS A 1 230 ? 9.544 -8.237 -7.738 1.00 50.09 230 LYS A O 1
ATOM 1819 N N . GLY A 1 231 ? 8.050 -9.860 -7.311 1.00 51.12 231 GLY A N 1
ATOM 1820 C CA . GLY A 1 231 ? 7.007 -9.366 -8.230 1.00 51.12 231 GLY A CA 1
ATOM 1821 C C . GLY A 1 231 ? 7.342 -9.476 -9.728 1.00 51.12 231 GLY A C 1
ATOM 1822 O O . GLY A 1 231 ? 6.625 -8.937 -10.569 1.00 51.12 231 GLY A O 1
ATOM 1823 N N . GLY A 1 232 ? 8.440 -10.156 -10.079 1.00 60.62 232 GLY A N 1
ATOM 1824 C CA . GLY A 1 232 ? 8.912 -10.302 -11.455 1.00 60.62 232 GLY A CA 1
ATOM 1825 C C . GLY A 1 232 ? 8.384 -11.535 -12.192 1.00 60.62 232 GLY A C 1
ATOM 1826 O O . GLY A 1 232 ? 7.678 -12.380 -11.650 1.00 60.62 232 GLY A O 1
ATOM 1827 N N . SER A 1 233 ? 8.774 -11.663 -13.464 1.00 71.62 233 SER A N 1
ATOM 1828 C CA . SER A 1 233 ? 8.452 -12.826 -14.304 1.00 71.62 233 SER A CA 1
ATOM 1829 C C . SER A 1 233 ? 9.107 -14.097 -13.743 1.00 71.62 233 SER A C 1
ATOM 1831 O O . SER A 1 233 ? 10.335 -14.208 -13.751 1.00 71.62 233 SER A O 1
ATOM 1833 N N . LEU A 1 234 ? 8.300 -15.057 -13.280 1.00 88.44 234 LEU A N 1
ATOM 1834 C CA . LEU A 1 234 ? 8.786 -16.321 -12.708 1.00 88.44 234 LEU A CA 1
ATOM 1835 C C . LEU A 1 234 ? 9.014 -17.379 -13.799 1.00 88.44 234 LEU A C 1
ATOM 1837 O O . LEU A 1 234 ? 8.179 -17.470 -14.705 1.00 88.44 234 LEU A O 1
ATOM 1841 N N . PRO A 1 235 ? 10.104 -18.165 -13.781 1.00 90.31 235 PRO A N 1
ATOM 1842 C CA . PRO A 1 235 ? 10.498 -18.943 -14.944 1.00 90.31 235 PRO A CA 1
ATOM 1843 C C . PRO A 1 235 ? 9.468 -19.968 -15.442 1.00 90.31 235 PRO A C 1
ATOM 1845 O O . PRO A 1 235 ? 9.177 -20.015 -16.643 1.00 90.31 235 PRO A O 1
ATOM 1848 N N . CYS A 1 236 ? 8.896 -20.769 -14.547 1.00 93.06 236 CYS A N 1
ATOM 1849 C CA . CYS A 1 236 ? 7.934 -21.815 -14.877 1.00 93.06 236 CYS A CA 1
ATOM 1850 C C . CYS A 1 236 ? 6.581 -21.213 -15.258 1.00 93.06 236 CYS A C 1
ATOM 1852 O O . CYS A 1 236 ? 6.049 -21.545 -16.320 1.00 93.06 236 CYS A O 1
ATOM 1854 N N . LYS A 1 237 ? 6.067 -20.242 -14.491 1.00 90.12 237 LYS A N 1
ATOM 1855 C CA . LYS A 1 237 ? 4.837 -19.512 -14.855 1.00 90.12 237 LYS A CA 1
ATOM 1856 C C . LYS A 1 237 ? 4.972 -18.762 -16.179 1.00 90.12 237 LYS A C 1
ATOM 1858 O O . LYS A 1 237 ? 4.019 -18.705 -16.953 1.00 90.12 237 LYS A O 1
ATOM 1863 N N . THR A 1 238 ? 6.151 -18.219 -16.484 1.00 89.25 238 THR A N 1
ATOM 1864 C CA . THR A 1 238 ? 6.420 -17.551 -17.769 1.00 89.25 238 THR A CA 1
ATOM 1865 C C . THR A 1 238 ? 6.368 -18.551 -18.922 1.00 89.25 238 THR A C 1
ATOM 1867 O O . THR A 1 238 ? 5.786 -18.255 -19.966 1.00 89.25 238 THR A O 1
ATOM 1870 N N . MET A 1 239 ? 6.929 -19.753 -18.749 1.00 93.38 239 MET A N 1
ATOM 1871 C CA . MET A 1 239 ? 6.807 -20.824 -19.743 1.00 93.38 239 MET A CA 1
ATOM 1872 C C . MET A 1 239 ? 5.353 -21.263 -19.951 1.00 93.38 239 MET A C 1
ATOM 1874 O O . MET A 1 239 ? 4.941 -21.430 -21.100 1.00 93.38 239 MET A O 1
ATOM 1878 N N . ASP A 1 240 ? 4.563 -21.380 -18.882 1.00 91.19 240 ASP A N 1
ATOM 1879 C CA . ASP A 1 240 ? 3.136 -21.706 -18.972 1.00 91.19 240 ASP A CA 1
ATOM 1880 C C . ASP A 1 240 ? 2.321 -20.599 -19.649 1.00 91.19 240 ASP A C 1
ATOM 1882 O O . ASP A 1 240 ? 1.437 -20.893 -20.455 1.00 91.19 240 ASP A O 1
ATOM 1886 N N . ALA A 1 241 ? 2.643 -19.329 -19.391 1.00 85.12 241 ALA A N 1
ATOM 1887 C CA . ALA A 1 241 ? 2.010 -18.188 -20.049 1.00 85.12 241 ALA A CA 1
ATOM 1888 C C . ALA A 1 241 ? 2.312 -18.138 -21.558 1.00 85.12 241 ALA A C 1
ATOM 1890 O O . ALA A 1 241 ? 1.420 -17.852 -22.356 1.00 85.12 241 ALA A O 1
ATOM 1891 N N . VAL A 1 242 ? 3.549 -18.448 -21.963 1.00 84.75 242 VAL A N 1
ATOM 1892 C CA . VAL A 1 242 ? 3.954 -18.558 -23.382 1.00 84.75 242 VAL A CA 1
ATOM 1893 C C . VAL A 1 242 ? 3.339 -19.795 -24.056 1.00 84.75 242 VAL A C 1
ATOM 1895 O O . VAL A 1 242 ? 3.019 -19.790 -25.251 1.00 84.75 242 VAL A O 1
ATOM 1898 N N . GLY A 1 243 ? 3.168 -20.857 -23.278 1.00 87.88 243 GLY A N 1
ATOM 1899 C CA . GLY A 1 243 ? 2.680 -22.158 -23.694 1.00 87.88 243 GLY A CA 1
ATOM 1900 C C . GLY A 1 243 ? 3.812 -23.132 -24.016 1.00 87.88 243 GLY A C 1
ATOM 1901 O O . GLY A 1 243 ? 4.740 -22.817 -24.768 1.00 87.88 243 GLY A O 1
ATOM 1902 N N . LEU A 1 244 ? 3.733 -24.336 -23.447 1.00 93.31 244 LEU A N 1
ATOM 1903 C CA . LEU A 1 244 ? 4.839 -25.302 -23.428 1.00 93.31 244 LEU A CA 1
ATOM 1904 C C . LEU A 1 244 ? 5.208 -25.858 -24.811 1.00 93.31 244 LEU A C 1
ATOM 1906 O O . LEU A 1 244 ? 6.361 -26.197 -25.062 1.00 93.31 244 LEU A O 1
ATOM 1910 N N . ASP A 1 245 ? 4.260 -25.920 -25.738 1.00 89.81 245 ASP A N 1
ATOM 1911 C CA . ASP A 1 245 ? 4.482 -26.268 -27.145 1.00 89.81 245 ASP A CA 1
ATOM 1912 C C . ASP A 1 245 ? 5.238 -25.165 -27.894 1.00 89.81 245 ASP A C 1
ATOM 1914 O O . ASP A 1 245 ? 6.180 -25.456 -28.631 1.00 89.81 245 ASP A O 1
ATOM 1918 N N . THR A 1 246 ? 4.877 -23.899 -27.666 1.00 84.12 246 THR A N 1
ATOM 1919 C CA . THR A 1 246 ? 5.615 -22.744 -28.188 1.00 84.12 246 THR A CA 1
ATOM 1920 C C . THR A 1 246 ? 7.040 -22.751 -27.632 1.00 84.12 246 THR A C 1
ATOM 1922 O O . THR A 1 246 ? 8.007 -22.577 -28.377 1.00 84.12 246 THR A O 1
ATOM 1925 N N . VAL A 1 247 ? 7.184 -23.012 -26.328 1.00 89.88 247 VAL A N 1
ATOM 1926 C CA . VAL A 1 247 ? 8.483 -23.156 -25.662 1.00 89.88 247 VAL A CA 1
ATOM 1927 C C . VAL A 1 247 ? 9.301 -24.279 -26.299 1.00 89.88 247 VAL A C 1
ATOM 1929 O O . VAL A 1 247 ? 10.452 -24.039 -26.659 1.00 89.88 247 VAL A O 1
ATOM 1932 N N . ALA A 1 248 ? 8.720 -25.466 -26.490 1.00 90.38 248 ALA A N 1
ATOM 1933 C CA . ALA A 1 248 ? 9.404 -26.608 -27.091 1.00 90.38 248 ALA A CA 1
ATOM 1934 C C . ALA A 1 248 ? 9.809 -26.346 -28.550 1.00 90.38 248 ALA A C 1
ATOM 1936 O O . ALA A 1 248 ? 10.894 -26.757 -28.967 1.00 90.38 248 ALA A O 1
ATOM 1937 N N . PHE A 1 249 ? 8.979 -25.643 -29.325 1.00 85.06 249 PHE A N 1
ATOM 1938 C CA . PHE A 1 249 ? 9.302 -25.249 -30.697 1.00 85.06 249 PHE A CA 1
ATOM 1939 C C . PHE A 1 249 ? 10.513 -24.308 -30.746 1.00 85.06 249 PHE A C 1
ATOM 1941 O O . PHE A 1 249 ? 11.468 -24.568 -31.481 1.00 85.06 249 PHE A O 1
ATOM 1948 N N . ILE A 1 250 ? 10.512 -23.257 -29.918 1.00 83.00 250 ILE A N 1
ATOM 1949 C CA . ILE A 1 250 ? 11.614 -22.288 -29.838 1.00 83.00 250 ILE A CA 1
ATOM 1950 C C . ILE A 1 250 ? 12.899 -22.962 -29.335 1.00 83.00 250 ILE A C 1
ATOM 1952 O O . ILE A 1 250 ? 13.965 -22.778 -29.920 1.00 83.00 250 ILE A O 1
ATOM 1956 N N . GLU A 1 251 ? 12.813 -23.784 -28.285 1.00 87.50 251 GLU A N 1
ATOM 1957 C CA . GLU A 1 251 ? 13.983 -24.499 -27.766 1.00 87.50 251 GLU A CA 1
ATOM 1958 C C . GLU A 1 251 ? 14.537 -25.514 -28.765 1.00 87.50 251 GLU A C 1
ATOM 1960 O O . GLU A 1 251 ? 15.752 -25.628 -28.883 1.00 87.50 251 GLU A O 1
ATOM 1965 N N . SER A 1 252 ? 13.692 -26.185 -29.558 1.00 87.00 252 SER A N 1
ATOM 1966 C CA . SER A 1 252 ? 14.159 -27.089 -30.624 1.00 87.00 252 SER A CA 1
ATOM 1967 C C . SER A 1 252 ? 15.072 -26.366 -31.614 1.00 87.00 252 SER A C 1
ATOM 1969 O O . SER A 1 252 ? 16.093 -26.912 -32.037 1.00 87.00 252 SER A O 1
ATOM 1971 N N . HIS A 1 253 ? 14.730 -25.121 -31.955 1.00 83.31 253 HIS A N 1
ATOM 1972 C CA . HIS A 1 253 ? 15.558 -24.294 -32.821 1.00 83.31 253 HIS A CA 1
ATOM 1973 C C . HIS A 1 253 ? 16.903 -23.954 -32.160 1.00 83.31 253 HIS A C 1
ATOM 1975 O O . HIS A 1 253 ? 17.950 -24.196 -32.761 1.00 83.31 253 HIS A O 1
ATOM 1981 N N . TYR A 1 254 ? 16.904 -23.483 -30.906 1.00 84.50 254 TYR A N 1
ATOM 1982 C CA . TYR A 1 254 ? 18.147 -23.168 -30.190 1.00 84.50 254 TYR A CA 1
ATOM 1983 C C . TYR A 1 254 ? 19.044 -24.387 -29.971 1.00 84.50 254 TYR A C 1
ATOM 1985 O O . TYR A 1 254 ? 20.264 -24.273 -30.093 1.00 84.50 254 TYR A O 1
ATOM 1993 N N . VAL A 1 255 ? 18.458 -25.543 -29.664 1.00 86.56 255 VAL A N 1
ATOM 1994 C CA . VAL A 1 255 ? 19.174 -26.809 -29.495 1.00 86.56 255 VAL A CA 1
ATOM 1995 C C . VAL A 1 255 ? 19.870 -27.200 -30.795 1.00 86.56 255 VAL A C 1
ATOM 1997 O O . VAL A 1 255 ? 21.073 -27.466 -30.780 1.00 86.56 255 VAL A O 1
ATOM 2000 N N . SER A 1 256 ? 19.149 -27.160 -31.920 1.00 85.56 256 SER A N 1
ATOM 2001 C CA . SER A 1 256 ? 19.709 -27.475 -33.237 1.00 85.56 256 SER A CA 1
ATOM 2002 C C . SER A 1 256 ? 20.807 -26.497 -33.648 1.00 85.56 256 SER A C 1
ATOM 2004 O O . SER A 1 256 ? 21.848 -26.922 -34.141 1.00 85.56 256 SER A O 1
ATOM 2006 N N . GLU A 1 257 ? 20.587 -25.194 -33.475 1.00 81.44 257 GLU A N 1
ATOM 2007 C CA . GLU A 1 257 ? 21.546 -24.175 -33.910 1.00 81.44 257 GLU A CA 1
ATOM 2008 C C . GLU A 1 257 ? 22.829 -24.194 -33.064 1.00 81.44 257 GLU A C 1
ATOM 2010 O O . GLU A 1 257 ? 23.921 -23.952 -33.574 1.00 81.44 257 GLU A O 1
ATOM 2015 N N . ARG A 1 258 ? 22.714 -24.494 -31.764 1.00 83.81 258 ARG A N 1
ATOM 2016 C CA . ARG A 1 258 ? 23.836 -24.449 -30.813 1.00 83.81 258 ARG A CA 1
ATOM 2017 C C . ARG A 1 258 ? 24.476 -25.814 -30.547 1.00 83.81 258 ARG A C 1
ATOM 2019 O O . ARG A 1 258 ? 25.442 -25.871 -29.790 1.00 83.81 258 ARG A O 1
ATOM 2026 N N . GLY A 1 259 ? 23.954 -26.891 -31.137 1.00 87.00 259 GLY A N 1
ATOM 2027 C CA . GLY A 1 259 ? 24.442 -28.256 -30.920 1.00 87.00 259 GLY A CA 1
ATOM 2028 C C . GLY A 1 259 ? 24.279 -28.737 -29.474 1.00 87.00 259 GLY A C 1
ATOM 2029 O O . GLY A 1 259 ? 25.158 -29.419 -28.952 1.00 87.00 259 GLY A O 1
ATOM 2030 N N . LEU A 1 260 ? 23.194 -28.333 -28.806 1.00 87.81 260 LEU A N 1
ATOM 2031 C CA . LEU A 1 260 ? 22.884 -28.746 -27.431 1.00 87.81 260 LEU A CA 1
ATOM 2032 C C . LEU A 1 260 ? 22.139 -30.095 -27.428 1.00 87.81 260 LEU A C 1
ATOM 2034 O O . LEU A 1 260 ? 21.709 -30.572 -28.476 1.00 87.81 260 LEU A O 1
ATOM 2038 N N . SER A 1 261 ? 21.972 -30.719 -26.258 1.00 89.81 261 SER A N 1
ATOM 2039 C CA . SER A 1 261 ? 21.144 -31.930 -26.131 1.00 89.81 261 SER A CA 1
ATOM 2040 C C . SER A 1 261 ? 19.659 -31.569 -25.946 1.00 89.81 261 SER A C 1
ATOM 2042 O O . SER A 1 261 ? 19.359 -30.739 -25.082 1.00 89.81 261 SER A O 1
ATOM 2044 N N . PRO A 1 262 ? 18.723 -32.182 -26.701 1.00 92.50 262 PRO A N 1
ATOM 2045 C CA . PRO A 1 262 ? 17.281 -31.995 -26.503 1.00 92.50 262 PRO A CA 1
ATOM 2046 C C . PRO A 1 262 ? 16.708 -32.800 -25.324 1.00 92.50 262 PRO A C 1
ATOM 2048 O O . PRO A 1 262 ? 15.630 -32.459 -24.839 1.00 92.50 262 PRO A O 1
ATOM 2051 N N . GLU A 1 263 ? 17.428 -33.824 -24.850 1.00 93.00 263 GLU A N 1
ATOM 2052 C CA . GLU A 1 263 ? 16.929 -34.880 -23.953 1.00 93.00 263 GLU A CA 1
ATOM 2053 C C . GLU A 1 263 ? 16.244 -34.323 -22.693 1.00 93.00 263 GLU A C 1
ATOM 2055 O O . GLU A 1 263 ? 15.074 -34.592 -22.433 1.00 93.00 263 GLU A O 1
ATOM 2060 N N . LYS A 1 264 ? 16.938 -33.455 -21.948 1.00 92.69 264 LYS A N 1
ATOM 2061 C CA . LYS A 1 264 ? 16.444 -32.877 -20.683 1.00 92.69 264 LYS A CA 1
ATOM 2062 C C . LYS A 1 264 ? 15.612 -31.603 -20.851 1.00 92.69 264 LYS A C 1
ATOM 2064 O O . LYS A 1 264 ? 15.297 -30.941 -19.872 1.00 92.69 264 LYS A O 1
ATOM 2069 N N . THR A 1 265 ? 15.298 -31.210 -22.084 1.00 92.19 265 THR A N 1
ATOM 2070 C CA . THR A 1 265 ? 14.596 -29.949 -22.364 1.00 92.19 265 THR A CA 1
ATOM 2071 C C . THR A 1 265 ? 13.389 -30.175 -23.260 1.00 92.19 265 THR A C 1
ATOM 2073 O O . THR A 1 265 ? 12.271 -30.335 -22.777 1.00 92.19 265 THR A O 1
ATOM 2076 N N . VAL A 1 266 ? 13.607 -30.204 -24.572 1.00 92.81 266 VAL A N 1
ATOM 2077 C CA . VAL A 1 266 ? 12.566 -30.367 -25.586 1.00 92.81 266 VAL A CA 1
ATOM 2078 C C . VAL A 1 266 ? 11.900 -31.733 -25.469 1.00 92.81 266 VAL A C 1
ATOM 2080 O O . VAL A 1 266 ? 10.673 -31.811 -25.531 1.00 92.81 266 VAL A O 1
ATOM 2083 N N . ASP A 1 267 ? 12.687 -32.797 -25.317 1.00 94.50 267 ASP A N 1
ATOM 2084 C CA . ASP A 1 267 ? 12.151 -34.158 -25.266 1.00 94.50 267 ASP A CA 1
ATOM 2085 C C . ASP A 1 267 ? 11.442 -34.397 -23.930 1.00 94.50 267 ASP A C 1
ATOM 2087 O O . ASP A 1 267 ? 10.295 -34.839 -23.931 1.00 94.50 267 ASP A O 1
ATOM 2091 N N . PHE A 1 268 ? 12.024 -33.933 -22.817 1.00 95.19 268 PHE A N 1
ATOM 2092 C CA . PHE A 1 268 ? 11.350 -33.887 -21.516 1.00 95.19 268 PHE A CA 1
ATOM 2093 C C . PHE A 1 268 ? 9.972 -33.205 -21.578 1.00 95.19 268 PHE A C 1
ATOM 2095 O O . PHE A 1 268 ? 8.982 -33.792 -21.136 1.00 95.19 268 PHE A O 1
ATOM 2102 N N . LEU A 1 269 ? 9.876 -32.001 -22.162 1.00 94.38 269 LEU A N 1
ATOM 2103 C CA . LEU A 1 269 ? 8.601 -31.292 -22.328 1.00 94.38 269 LEU A CA 1
ATOM 2104 C C . LEU A 1 269 ? 7.605 -32.094 -23.171 1.00 94.38 269 LEU A C 1
ATOM 2106 O O . LEU A 1 269 ? 6.430 -32.206 -22.810 1.00 94.38 269 LEU A O 1
ATOM 2110 N N . LYS A 1 270 ? 8.063 -32.660 -24.294 1.00 94.19 270 LYS A N 1
ATOM 2111 C CA . LYS A 1 270 ? 7.217 -33.461 -25.186 1.00 94.19 270 LYS A CA 1
ATOM 2112 C C . LYS A 1 270 ? 6.651 -34.682 -24.477 1.00 94.19 270 LYS A C 1
ATOM 2114 O O . LYS A 1 270 ? 5.454 -34.936 -24.576 1.00 94.19 270 LYS A O 1
ATOM 2119 N N . GLU A 1 271 ? 7.498 -35.421 -23.775 1.00 93.88 271 GLU A N 1
ATOM 2120 C CA . GLU A 1 271 ? 7.142 -36.683 -23.136 1.00 93.88 271 GLU A CA 1
ATOM 2121 C C . GLU A 1 271 ? 6.266 -36.476 -21.899 1.00 93.88 271 GLU A C 1
ATOM 2123 O O . GLU A 1 271 ? 5.273 -37.186 -21.741 1.00 93.88 271 GLU A O 1
ATOM 2128 N N . ASN A 1 272 ? 6.573 -35.477 -21.066 1.00 92.44 272 ASN A N 1
ATOM 2129 C CA . ASN A 1 272 ? 5.956 -35.317 -19.745 1.00 92.44 272 ASN A CA 1
ATOM 2130 C C . ASN A 1 272 ? 4.795 -34.314 -19.705 1.00 92.44 272 ASN A C 1
ATOM 2132 O O . ASN A 1 272 ? 3.990 -34.365 -18.777 1.00 92.44 272 ASN A O 1
ATOM 2136 N N . TYR A 1 273 ? 4.670 -33.434 -20.703 1.00 93.75 273 TYR A N 1
ATOM 2137 C CA . TYR A 1 273 ? 3.617 -32.412 -20.736 1.00 93.75 273 TYR A CA 1
ATOM 2138 C C . TYR A 1 273 ? 2.832 -32.441 -22.050 1.00 93.75 273 TYR A C 1
ATOM 2140 O O . TYR A 1 273 ? 1.621 -32.673 -22.040 1.00 93.75 273 TYR A O 1
ATOM 2148 N N . LEU A 1 274 ? 3.500 -32.284 -23.198 1.00 93.31 274 LEU A N 1
ATOM 2149 C CA . LEU A 1 274 ? 2.796 -32.122 -24.478 1.00 93.31 274 LEU A CA 1
ATOM 2150 C C . LEU A 1 274 ? 2.052 -33.391 -24.915 1.00 93.31 274 LEU A C 1
ATOM 2152 O O . LEU A 1 274 ? 0.940 -33.292 -25.431 1.00 93.31 274 LEU A O 1
ATOM 2156 N N . SER A 1 275 ? 2.618 -34.578 -24.673 1.00 91.69 275 SER A N 1
ATOM 2157 C CA . SER A 1 275 ? 1.964 -35.870 -24.948 1.00 91.69 275 SER A CA 1
ATOM 2158 C C . SER A 1 275 ? 0.656 -36.052 -24.163 1.00 91.69 275 SER A C 1
ATOM 2160 O O . SER A 1 275 ? -0.238 -36.772 -24.606 1.00 91.69 275 SER A O 1
ATOM 2162 N N . GLN A 1 276 ? 0.532 -35.361 -23.026 1.00 90.12 276 GLN A N 1
ATOM 2163 C CA . GLN A 1 276 ? -0.623 -35.374 -22.130 1.00 90.12 276 GLN A CA 1
ATOM 2164 C C . GLN A 1 276 ? -1.586 -34.207 -22.402 1.00 90.12 276 GLN A C 1
ATOM 2166 O O . GLN A 1 276 ? -2.560 -34.030 -21.676 1.00 90.12 276 GLN A O 1
ATOM 2171 N N . GLY A 1 277 ? -1.318 -33.390 -23.428 1.00 88.44 277 GLY A N 1
ATOM 2172 C CA . GLY A 1 277 ? -2.120 -32.213 -23.758 1.00 88.44 277 GLY A CA 1
ATOM 2173 C C . GLY A 1 277 ? -1.922 -31.024 -22.812 1.00 88.44 277 GLY A C 1
ATOM 2174 O O . GLY A 1 277 ? -2.727 -30.096 -22.853 1.00 88.44 277 GLY A O 1
ATOM 2175 N N . LYS A 1 278 ? -0.870 -31.022 -21.980 1.00 91.00 278 LYS A N 1
ATOM 2176 C CA . LYS A 1 278 ? -0.529 -29.904 -21.091 1.00 91.00 278 LYS A CA 1
ATOM 2177 C C . LYS A 1 278 ? 0.292 -28.860 -21.844 1.00 91.00 278 LYS A C 1
ATOM 2179 O O . LYS A 1 278 ? 1.480 -29.050 -22.095 1.00 91.00 278 LYS A O 1
ATOM 2184 N N . LEU A 1 279 ? -0.356 -27.772 -22.244 1.00 90.94 279 LEU A N 1
ATOM 2185 C CA . LEU A 1 279 ? 0.209 -26.710 -23.081 1.00 90.94 279 LEU A CA 1
ATOM 2186 C C . LEU A 1 279 ? 0.445 -25.398 -22.321 1.00 90.94 279 LEU A C 1
ATOM 2188 O O . LEU A 1 279 ? 0.765 -24.403 -22.964 1.00 90.94 279 LEU A O 1
ATOM 2192 N N . GLY A 1 280 ? 0.275 -25.365 -20.999 1.00 89.44 280 GLY A N 1
ATOM 2193 C CA . GLY A 1 280 ? 0.306 -24.136 -20.199 1.00 89.44 280 GLY A CA 1
ATOM 2194 C C . GLY A 1 280 ? -1.058 -23.446 -20.123 1.00 89.44 280 GLY A C 1
ATOM 2195 O O . GLY A 1 280 ? -2.100 -24.069 -20.341 1.00 89.44 280 GLY A O 1
ATOM 2196 N N . ASN A 1 281 ? -1.051 -22.135 -19.871 1.00 84.31 281 ASN A N 1
ATOM 2197 C CA . ASN A 1 281 ? -2.240 -21.314 -19.589 1.00 84.31 281 ASN A CA 1
ATOM 2198 C C . ASN A 1 281 ? -3.268 -21.288 -20.730 1.00 84.31 281 ASN A C 1
ATOM 2200 O O . ASN A 1 281 ? -4.426 -20.936 -20.526 1.00 84.31 281 ASN A O 1
ATOM 2204 N N . LYS A 1 282 ? -2.861 -21.659 -21.947 1.00 80.62 282 LYS A N 1
ATOM 2205 C CA . LYS A 1 282 ? -3.737 -21.696 -23.124 1.00 80.62 282 LYS A CA 1
ATOM 2206 C C . LYS A 1 282 ? -4.575 -22.971 -23.254 1.00 80.62 282 LYS A C 1
ATOM 2208 O O . LYS A 1 282 ? -5.290 -23.116 -24.245 1.00 80.62 282 LYS A O 1
ATOM 2213 N N . CYS A 1 283 ? -4.483 -23.911 -22.311 1.00 78.69 283 CYS A N 1
ATOM 2214 C CA . CYS A 1 283 ? -5.290 -25.128 -22.327 1.00 78.69 283 CYS A CA 1
ATOM 2215 C C . CYS A 1 283 ? -5.871 -25.466 -20.948 1.00 78.69 283 CYS A C 1
ATOM 2217 O O . CYS A 1 283 ? -5.274 -25.190 -19.911 1.00 78.69 283 CYS A O 1
ATOM 2219 N N . ALA A 1 284 ? -7.025 -26.135 -20.949 1.00 75.25 284 ALA A N 1
ATOM 2220 C CA . ALA A 1 284 ? -7.728 -26.545 -19.732 1.00 75.25 284 ALA A CA 1
ATOM 2221 C C . ALA A 1 284 ? -7.020 -27.666 -18.946 1.00 75.25 284 ALA A C 1
ATOM 2223 O O . ALA A 1 284 ? -7.440 -28.003 -17.845 1.00 75.25 284 ALA A O 1
ATOM 2224 N N . SER A 1 285 ? -5.960 -28.258 -19.502 1.00 78.94 285 SER A N 1
ATOM 2225 C CA . SER A 1 285 ? -5.126 -29.257 -18.824 1.00 78.94 285 SER A CA 1
ATOM 2226 C C . SER A 1 285 ? -3.923 -28.642 -18.095 1.00 78.94 285 SER A C 1
ATOM 2228 O O . SER A 1 285 ? -3.212 -29.371 -17.405 1.00 78.94 285 SER A O 1
ATOM 2230 N N . GLY A 1 286 ? -3.707 -27.326 -18.222 1.00 87.06 286 GLY A N 1
ATOM 2231 C CA . GLY A 1 286 ? -2.601 -26.603 -17.594 1.00 87.06 286 GLY A CA 1
ATOM 2232 C C . GLY A 1 286 ? -1.256 -26.865 -18.268 1.00 87.06 286 GLY A C 1
ATOM 2233 O O . GLY A 1 286 ? -1.188 -27.293 -19.422 1.00 87.06 286 GLY A O 1
ATOM 2234 N N . GLY A 1 287 ? -0.171 -26.594 -17.552 1.00 90.62 287 GLY A N 1
ATOM 2235 C CA . GLY A 1 287 ? 1.205 -26.836 -17.979 1.00 90.62 287 GLY A CA 1
ATOM 2236 C C . GLY A 1 287 ? 2.030 -27.418 -16.842 1.00 90.62 287 GLY A C 1
ATOM 2237 O O . GLY A 1 287 ? 1.715 -28.502 -16.342 1.00 90.62 287 GLY A O 1
ATOM 2238 N N . PHE A 1 288 ? 3.076 -26.695 -16.452 1.00 92.25 288 PHE A N 1
ATOM 2239 C CA . PHE A 1 288 ? 3.781 -26.925 -15.196 1.00 92.25 288 PHE A CA 1
ATOM 2240 C C . PHE A 1 288 ? 2.843 -26.782 -14.003 1.00 92.25 288 PHE A C 1
ATOM 2242 O O . PHE A 1 288 ? 2.851 -27.635 -13.122 1.00 92.25 288 PHE A O 1
ATOM 2249 N N . TYR A 1 289 ? 1.975 -25.774 -14.039 1.00 88.88 289 TYR A N 1
ATOM 2250 C CA . TYR A 1 289 ? 0.921 -25.568 -13.058 1.00 88.88 289 TYR A CA 1
ATOM 2251 C C . TYR A 1 289 ? -0.414 -26.155 -13.544 1.00 88.88 289 TYR A C 1
ATOM 2253 O O . TYR A 1 289 ? -0.657 -26.255 -14.756 1.00 88.88 289 TYR A O 1
ATOM 2261 N N . PRO A 1 290 ? -1.320 -26.536 -12.624 1.00 80.75 290 PRO A N 1
ATOM 2262 C CA . PRO A 1 290 ? -2.689 -26.896 -12.973 1.00 80.75 290 PRO A CA 1
ATOM 2263 C C . PRO A 1 290 ? -3.373 -25.780 -13.767 1.00 80.75 290 PRO A C 1
ATOM 2265 O O . PRO A 1 290 ? -3.073 -24.600 -13.581 1.00 80.75 290 PRO A O 1
ATOM 2268 N N . ALA A 1 291 ? -4.319 -26.140 -14.638 1.00 68.00 291 ALA A N 1
ATOM 2269 C CA . ALA A 1 291 ? -5.141 -25.132 -15.292 1.00 68.00 291 ALA A CA 1
ATOM 2270 C C . ALA A 1 291 ? -5.835 -24.281 -14.230 1.00 68.00 291 ALA A C 1
ATOM 2272 O O . ALA A 1 291 ? -6.451 -24.823 -13.308 1.00 68.00 291 ALA A O 1
ATOM 2273 N N . ALA A 1 292 ? -5.767 -22.961 -14.394 1.00 56.25 292 ALA A N 1
ATOM 2274 C CA . ALA A 1 292 ? -6.671 -22.081 -13.678 1.00 56.25 292 ALA A CA 1
ATOM 2275 C C . ALA A 1 292 ? -8.107 -22.592 -13.912 1.00 56.25 292 ALA A C 1
ATOM 2277 O O . ALA A 1 292 ? -8.426 -22.966 -15.052 1.00 56.25 292 ALA A O 1
ATOM 2278 N N . PRO A 1 293 ? -8.955 -22.673 -12.868 1.00 42.53 293 PRO A N 1
ATOM 2279 C CA . PRO A 1 293 ? -10.337 -23.103 -13.035 1.00 42.53 293 PRO A CA 1
ATOM 2280 C C . PRO A 1 293 ? -10.976 -22.295 -14.172 1.00 42.53 293 PRO A C 1
ATOM 2282 O O . PRO A 1 293 ? -10.664 -21.109 -14.319 1.00 42.53 293 PRO A O 1
ATOM 2285 N N . PRO A 1 294 ? -11.786 -22.935 -15.040 1.00 33.66 294 PRO A N 1
ATOM 2286 C CA . PRO A 1 294 ? -12.276 -22.296 -16.250 1.00 33.66 294 PRO A CA 1
ATOM 2287 C C . PRO A 1 294 ? -12.939 -20.977 -15.880 1.00 33.66 294 PRO A C 1
ATOM 2289 O O . PRO A 1 294 ? -13.898 -20.970 -15.111 1.00 33.66 294 PRO A O 1
ATOM 2292 N N . ALA A 1 295 ? -12.424 -19.881 -16.443 1.00 36.84 295 ALA A N 1
ATOM 2293 C CA . ALA A 1 295 ? -13.107 -18.603 -16.413 1.00 36.84 295 ALA A CA 1
ATOM 2294 C C . ALA A 1 295 ? -14.498 -18.844 -17.001 1.00 36.84 295 ALA A C 1
ATOM 2296 O O . ALA A 1 295 ? -14.654 -19.118 -18.197 1.00 36.84 295 ALA A O 1
ATOM 2297 N N . THR A 1 296 ? -15.503 -18.838 -16.135 1.00 30.38 296 THR A N 1
ATOM 2298 C CA . THR A 1 296 ? -16.896 -18.862 -16.533 1.00 30.38 296 THR A CA 1
ATOM 2299 C C . THR A 1 296 ? -17.093 -17.652 -17.432 1.00 30.38 296 THR A C 1
ATOM 2301 O O . THR A 1 296 ? -16.918 -16.506 -17.029 1.00 30.38 296 THR A O 1
ATOM 2304 N N . ASN A 1 297 ? -17.380 -17.914 -18.710 1.00 31.58 297 ASN A N 1
ATOM 2305 C CA . ASN A 1 297 ? -17.816 -16.899 -19.658 1.00 31.58 297 ASN A CA 1
ATOM 2306 C C . ASN A 1 297 ? -19.209 -16.418 -19.234 1.00 31.58 297 ASN A C 1
ATOM 2308 O O . ASN A 1 297 ? -20.225 -16.772 -19.829 1.00 31.58 297 ASN A O 1
ATOM 2312 N N . THR A 1 298 ? -19.233 -15.600 -18.194 1.00 31.38 298 THR A N 1
ATOM 2313 C CA . THR A 1 298 ? -20.297 -14.672 -17.861 1.00 31.38 298 THR A CA 1
ATOM 2314 C C . THR A 1 298 ? -19.642 -13.304 -17.776 1.00 31.38 298 THR A C 1
ATOM 2316 O O . THR A 1 298 ? -18.651 -13.088 -17.091 1.00 31.38 298 THR A O 1
ATOM 2319 N N . THR A 1 299 ? -20.151 -12.409 -18.606 1.00 41.91 299 THR A N 1
ATOM 2320 C CA . THR A 1 299 ? -19.802 -10.996 -18.733 1.00 41.91 299 THR A CA 1
ATOM 2321 C C . THR A 1 299 ? -19.520 -10.305 -17.391 1.00 41.91 299 THR A C 1
ATOM 2323 O O . THR A 1 299 ? -20.385 -10.321 -16.524 1.00 41.91 299 THR A O 1
ATOM 2326 N N . ALA A 1 300 ? -18.374 -9.608 -17.342 1.00 47.22 300 ALA A N 1
ATOM 2327 C CA . ALA A 1 300 ? -17.769 -8.824 -16.252 1.00 47.22 300 ALA A CA 1
ATOM 2328 C C . ALA A 1 300 ? -16.828 -9.618 -15.324 1.00 47.22 300 ALA A C 1
ATOM 2330 O O . ALA A 1 300 ? -17.252 -10.482 -14.570 1.00 47.22 300 ALA A O 1
ATOM 2331 N N . GLN A 1 301 ? -15.530 -9.287 -15.373 1.00 54.50 301 GLN A N 1
ATOM 2332 C CA . GLN A 1 301 ? -14.593 -9.684 -14.319 1.00 54.50 301 GLN A CA 1
ATOM 2333 C C . GLN A 1 301 ? -15.048 -9.073 -12.982 1.00 54.50 301 GLN A C 1
ATOM 2335 O O . GLN A 1 301 ? -15.547 -7.939 -13.000 1.00 54.50 301 GLN A O 1
ATOM 2340 N N . PRO A 1 302 ? -14.886 -9.784 -11.850 1.00 69.31 302 PRO A N 1
ATOM 2341 C CA . PRO A 1 302 ? -15.236 -9.243 -10.546 1.00 69.31 302 PRO A CA 1
ATOM 2342 C C . PRO A 1 302 ? -14.452 -7.953 -10.284 1.00 69.31 302 PRO A C 1
ATOM 2344 O O . PRO A 1 302 ? -13.303 -7.793 -10.706 1.00 69.31 302 PRO A O 1
ATOM 2347 N N . LYS A 1 303 ? -15.116 -7.002 -9.637 1.00 86.44 303 LYS A N 1
ATOM 2348 C CA . LYS A 1 303 ? -14.554 -5.703 -9.274 1.00 86.44 303 LYS A CA 1
ATOM 2349 C C . LYS A 1 303 ? -14.459 -5.628 -7.767 1.00 86.44 303 LYS A C 1
ATOM 2351 O O . LYS A 1 303 ? -15.361 -6.098 -7.079 1.00 86.44 303 LYS A O 1
ATOM 2356 N N . ILE A 1 304 ? -13.411 -4.990 -7.279 1.00 92.00 304 ILE A N 1
ATOM 2357 C CA . ILE A 1 304 ? -13.254 -4.696 -5.862 1.00 92.00 304 ILE A CA 1
ATOM 2358 C C . ILE A 1 304 ? -13.548 -3.208 -5.702 1.00 92.00 304 ILE A C 1
ATOM 2360 O O . ILE A 1 304 ? -12.983 -2.385 -6.419 1.00 92.00 304 ILE A O 1
ATOM 2364 N N . ILE A 1 305 ? -14.454 -2.860 -4.796 1.00 93.62 305 ILE A N 1
ATOM 2365 C CA . ILE A 1 305 ? -14.671 -1.472 -4.388 1.00 93.62 305 ILE A CA 1
ATOM 2366 C C . ILE A 1 305 ? -14.197 -1.374 -2.947 1.00 93.62 305 ILE A C 1
ATOM 2368 O O . ILE A 1 305 ? -14.627 -2.166 -2.111 1.00 93.62 305 ILE A O 1
ATOM 2372 N N . ALA A 1 306 ? -13.302 -0.434 -2.680 1.00 93.25 306 ALA A N 1
ATOM 2373 C CA . ALA A 1 306 ? -12.758 -0.203 -1.351 1.00 93.25 306 ALA A CA 1
ATOM 2374 C C . ALA A 1 306 ? -12.805 1.286 -1.006 1.00 93.25 306 ALA A C 1
ATOM 2376 O O . ALA A 1 306 ? -13.015 2.140 -1.873 1.00 93.25 306 ALA A O 1
ATOM 2377 N N . LEU A 1 307 ? -12.624 1.577 0.275 1.00 91.25 307 LEU A N 1
ATOM 2378 C CA . LEU A 1 307 ? -12.511 2.928 0.798 1.00 91.25 307 LEU A CA 1
ATOM 2379 C C . LEU A 1 307 ? -11.039 3.253 1.025 1.00 91.25 307 LEU A C 1
ATOM 2381 O O . LEU A 1 307 ? -10.278 2.413 1.498 1.00 91.25 307 LEU A O 1
ATOM 2385 N N . ASP A 1 308 ? -10.669 4.478 0.693 1.00 86.81 308 ASP A N 1
ATOM 2386 C CA . ASP A 1 308 ? -9.406 5.097 1.059 1.00 86.81 308 ASP A CA 1
ATOM 2387 C C . ASP A 1 308 ? -9.723 6.216 2.056 1.00 86.81 308 ASP A C 1
ATOM 2389 O O . ASP A 1 308 ? -10.508 7.117 1.760 1.00 86.81 308 ASP A O 1
ATOM 2393 N N . LEU A 1 309 ? -9.145 6.153 3.255 1.00 78.69 309 LEU A N 1
ATOM 2394 C CA . LEU A 1 309 ? -9.343 7.174 4.287 1.00 78.69 309 LEU A CA 1
ATOM 2395 C C . LEU A 1 309 ? -8.706 8.520 3.902 1.00 78.69 309 LEU A C 1
ATOM 2397 O O . LEU A 1 309 ? -9.106 9.553 4.434 1.00 78.69 309 LEU A O 1
ATOM 2401 N N . GLY A 1 310 ? -7.730 8.514 2.989 1.00 67.12 310 GLY A N 1
ATOM 2402 C CA . GLY A 1 310 ? -6.961 9.689 2.587 1.00 67.12 310 GLY A CA 1
ATOM 2403 C C . GLY A 1 310 ? -5.864 10.086 3.582 1.00 67.12 310 GLY A C 1
ATOM 2404 O O . GLY A 1 310 ? -5.293 11.166 3.462 1.00 67.12 310 GLY A O 1
ATOM 2405 N N . LEU A 1 311 ? -5.530 9.220 4.548 1.00 61.59 311 LEU A N 1
ATOM 2406 C CA . LEU A 1 311 ? -4.462 9.465 5.531 1.00 61.59 311 LEU A CA 1
ATOM 2407 C C . LEU A 1 311 ? -3.065 9.552 4.892 1.00 61.59 311 LEU A C 1
ATOM 2409 O O . LEU A 1 311 ? -2.180 10.182 5.462 1.00 61.59 311 LEU A O 1
ATOM 2413 N N . SER A 1 312 ? -2.873 8.964 3.706 1.00 55.75 312 SER A N 1
ATOM 2414 C CA . SER A 1 312 ? -1.628 9.040 2.927 1.00 55.75 312 SER A CA 1
ATOM 2415 C C . SER A 1 312 ? -1.566 10.239 1.968 1.00 55.75 312 SER A C 1
ATOM 2417 O O . SER A 1 312 ? -0.608 10.377 1.200 1.00 55.75 312 SER A O 1
ATOM 2419 N N . ALA A 1 313 ? -2.565 11.132 1.979 1.00 50.66 313 ALA A N 1
ATOM 2420 C CA . ALA A 1 313 ? -2.549 12.316 1.128 1.00 50.66 313 ALA A CA 1
ATOM 2421 C C . ALA A 1 313 ? -1.359 13.238 1.483 1.00 50.66 313 ALA A C 1
ATOM 2423 O O . ALA A 1 313 ? -1.063 13.423 2.663 1.00 50.66 313 ALA A O 1
ATOM 2424 N N . PRO A 1 314 ? -0.711 13.899 0.496 1.00 41.75 314 PRO A N 1
ATOM 2425 C CA . PRO A 1 314 ? 0.404 14.827 0.743 1.00 41.75 314 PRO A CA 1
ATOM 2426 C C . PRO A 1 314 ? 0.079 15.962 1.724 1.00 41.75 314 PRO A C 1
ATOM 2428 O O . PRO A 1 314 ? 0.978 16.565 2.303 1.00 41.75 314 PRO A O 1
ATOM 2431 N N . THR A 1 315 ? -1.208 16.266 1.881 1.00 45.91 315 THR A N 1
ATOM 2432 C CA . THR A 1 315 ? -1.742 17.139 2.920 1.00 45.91 315 THR A CA 1
ATOM 2433 C C . THR A 1 315 ? -2.857 16.361 3.615 1.00 45.91 315 THR A C 1
ATOM 2435 O O . THR A 1 315 ? -3.940 16.226 3.036 1.00 45.91 315 THR A O 1
ATOM 2438 N N . PRO A 1 316 ? -2.598 15.794 4.804 1.00 47.19 316 PRO A N 1
ATOM 2439 C CA . PRO A 1 316 ? -3.616 15.100 5.578 1.00 47.19 316 PRO A CA 1
ATOM 2440 C C . PRO A 1 316 ? -4.780 16.045 5.879 1.00 47.19 316 PRO A C 1
ATOM 2442 O O . PRO A 1 316 ? -4.584 17.220 6.187 1.00 47.19 316 PRO A O 1
ATOM 2445 N N . GLY A 1 317 ? -6.007 15.546 5.780 1.00 53.09 317 GLY A N 1
ATOM 2446 C CA . GLY A 1 317 ? -7.196 16.343 6.050 1.00 53.09 317 GLY A CA 1
ATOM 2447 C C . GLY A 1 317 ? -8.404 15.471 6.353 1.00 53.09 317 GLY A C 1
ATOM 2448 O O . GLY A 1 317 ? -8.489 14.324 5.928 1.00 53.09 317 GLY A O 1
ATOM 2449 N N . PHE A 1 318 ? -9.385 16.016 7.067 1.00 65.00 318 PHE A N 1
ATOM 2450 C CA . PHE A 1 318 ? -10.584 15.248 7.414 1.00 65.00 318 PHE A CA 1
ATOM 2451 C C . PHE A 1 318 ? -11.429 14.866 6.189 1.00 65.00 318 PHE A C 1
ATOM 2453 O O . PHE A 1 318 ? -12.151 13.884 6.255 1.00 65.00 318 PHE A O 1
ATOM 2460 N N . ASN A 1 319 ? -11.316 15.596 5.071 1.00 78.94 319 ASN A N 1
ATOM 2461 C CA . ASN A 1 319 ? -12.164 15.446 3.880 1.00 78.94 319 ASN A CA 1
ATOM 2462 C C . ASN A 1 319 ? -11.409 14.970 2.631 1.00 78.94 319 ASN A C 1
ATOM 2464 O O . ASN A 1 319 ? -11.802 15.326 1.527 1.00 78.94 319 ASN A O 1
ATOM 2468 N N . VAL A 1 320 ? -10.310 14.227 2.764 1.00 78.81 320 VAL A N 1
ATOM 2469 C CA . VAL A 1 320 ? -9.545 13.738 1.595 1.00 78.81 320 VAL A CA 1
ATOM 2470 C C . VAL A 1 320 ? -9.834 12.278 1.235 1.00 78.81 320 VAL A C 1
ATOM 2472 O O . VAL A 1 320 ? -9.264 11.764 0.271 1.00 78.81 320 VAL A O 1
ATOM 2475 N N . GLY A 1 321 ? -10.746 11.622 1.958 1.00 84.56 321 GLY A N 1
ATOM 2476 C CA . GLY A 1 321 ? -11.106 10.226 1.733 1.00 84.56 321 GLY A CA 1
ATOM 2477 C C . GLY A 1 321 ? -11.826 9.985 0.404 1.00 84.56 321 GLY A C 1
ATOM 2478 O O . GLY A 1 321 ? -12.449 10.880 -0.179 1.00 84.56 321 GLY A O 1
ATOM 2479 N N . GLN A 1 322 ? -11.747 8.756 -0.095 1.00 92.56 322 GLN A N 1
ATOM 2480 C CA . GLN A 1 322 ? -12.241 8.364 -1.410 1.00 92.56 322 GLN A CA 1
ATOM 2481 C C . GLN A 1 322 ? -12.882 6.974 -1.392 1.00 92.56 322 GLN A C 1
ATOM 2483 O O . GLN A 1 322 ? -12.615 6.141 -0.533 1.00 92.56 322 GLN A O 1
ATOM 2488 N N . ILE A 1 323 ? -13.714 6.710 -2.397 1.00 94.62 323 ILE A N 1
ATOM 2489 C CA . ILE A 1 323 ? -14.185 5.367 -2.745 1.00 94.62 323 ILE A CA 1
ATOM 2490 C C . ILE A 1 323 ? -13.552 5.009 -4.078 1.00 94.62 323 ILE A C 1
ATOM 2492 O O . ILE A 1 323 ? -13.717 5.740 -5.060 1.00 94.62 323 ILE A O 1
ATOM 2496 N N . VAL A 1 324 ? -12.840 3.894 -4.128 1.00 93.12 324 VAL A N 1
ATOM 2497 C CA . VAL A 1 324 ? -12.005 3.497 -5.262 1.00 93.12 324 VAL A CA 1
ATOM 2498 C C . VAL A 1 324 ? -12.430 2.144 -5.821 1.00 93.12 324 VAL A C 1
ATOM 2500 O O . VAL A 1 324 ? -12.888 1.262 -5.098 1.00 93.12 324 VAL A O 1
ATOM 2503 N N . GLU A 1 325 ? -12.297 1.989 -7.136 1.00 93.31 325 GLU A N 1
ATOM 2504 C CA . GLU A 1 325 ? -12.554 0.743 -7.859 1.00 93.31 325 GLU A CA 1
ATOM 2505 C C . GLU A 1 325 ? -11.217 0.127 -8.282 1.00 93.31 325 GLU A C 1
ATOM 2507 O O . GLU A 1 325 ? -10.436 0.756 -9.000 1.00 93.31 325 GLU A O 1
ATOM 2512 N N . PHE A 1 326 ? -10.990 -1.123 -7.892 1.00 89.31 326 PHE A N 1
ATOM 2513 C CA . PHE A 1 326 ? -9.895 -1.969 -8.349 1.00 89.31 326 PHE A CA 1
ATOM 2514 C C . PHE A 1 326 ? -10.428 -3.099 -9.240 1.00 89.31 326 PHE A C 1
ATOM 2516 O O . PHE A 1 326 ? -11.574 -3.548 -9.117 1.00 89.31 326 PHE A O 1
ATOM 2523 N N . SER A 1 327 ? -9.588 -3.592 -10.147 1.00 86.44 327 SER A N 1
ATOM 2524 C CA . SER A 1 327 ? -9.833 -4.871 -10.820 1.00 86.44 327 SER A CA 1
ATOM 2525 C C . SER A 1 327 ? -9.595 -6.044 -9.866 1.00 86.44 327 SER A C 1
ATOM 2527 O O . SER A 1 327 ? -8.993 -5.885 -8.808 1.00 86.44 327 SER A O 1
ATOM 2529 N N . ALA A 1 328 ? -10.052 -7.240 -10.247 1.00 82.06 328 ALA A N 1
ATOM 2530 C CA . ALA A 1 328 ? -9.886 -8.469 -9.462 1.00 82.06 328 ALA A CA 1
ATOM 2531 C C . ALA A 1 328 ? -8.428 -8.803 -9.083 1.00 82.06 328 ALA A C 1
ATOM 2533 O O . ALA A 1 328 ? -8.191 -9.542 -8.133 1.00 82.06 328 ALA A O 1
ATOM 2534 N N . ASP A 1 329 ? -7.458 -8.294 -9.845 1.00 79.81 329 ASP A N 1
ATOM 2535 C CA . ASP A 1 329 ? -6.020 -8.437 -9.607 1.00 79.81 329 ASP A CA 1
ATOM 2536 C C . ASP A 1 329 ? -5.423 -7.293 -8.766 1.00 79.81 329 ASP A C 1
ATOM 2538 O O . ASP A 1 329 ? -4.208 -7.217 -8.633 1.00 79.81 329 ASP A O 1
ATOM 2542 N N . GLY A 1 330 ? -6.257 -6.407 -8.210 1.00 82.31 330 GLY A N 1
ATOM 2543 C CA . GLY A 1 330 ? -5.840 -5.329 -7.312 1.00 82.31 330 GLY A CA 1
ATOM 2544 C C . GLY A 1 330 ? -5.297 -4.077 -7.997 1.00 82.31 330 GLY A C 1
ATOM 2545 O O . GLY A 1 330 ? -4.823 -3.162 -7.329 1.00 82.31 330 GLY A O 1
ATOM 2546 N N . LYS A 1 331 ? -5.395 -3.969 -9.327 1.00 83.50 331 LYS A N 1
ATOM 2547 C CA . LYS A 1 331 ? -5.001 -2.741 -10.022 1.00 83.50 331 LYS A CA 1
ATOM 2548 C C . LYS A 1 331 ? -6.078 -1.663 -9.898 1.00 83.50 331 LYS A C 1
ATOM 2550 O O . LYS A 1 331 ? -7.225 -1.879 -10.295 1.00 83.50 331 LYS A O 1
ATOM 2555 N N . LEU A 1 332 ? -5.686 -0.478 -9.425 1.00 84.44 332 LEU A N 1
ATOM 2556 C CA . LEU A 1 332 ? -6.568 0.687 -9.347 1.00 84.44 332 LEU A CA 1
ATOM 2557 C C . LEU A 1 332 ? -7.094 1.042 -10.745 1.00 84.44 332 LEU A C 1
ATOM 2559 O O . LEU A 1 332 ? -6.319 1.276 -11.675 1.00 84.44 332 LEU A O 1
ATOM 2563 N N . GLN A 1 333 ? -8.416 1.068 -10.894 1.00 86.44 333 GLN A N 1
ATOM 2564 C CA . GLN A 1 333 ? -9.097 1.397 -12.146 1.00 86.44 333 GLN A CA 1
ATOM 2565 C C . GLN A 1 333 ? -9.503 2.866 -12.170 1.00 86.44 333 GLN A C 1
ATOM 2567 O O . GLN A 1 333 ? -9.241 3.567 -13.147 1.00 86.44 333 GLN A O 1
ATOM 2572 N N . ARG A 1 334 ? -10.167 3.331 -11.105 1.00 90.25 334 ARG A N 1
ATOM 2573 C CA . ARG A 1 334 ? -10.671 4.705 -10.992 1.00 90.25 334 ARG A CA 1
ATOM 2574 C C . ARG A 1 334 ? -11.105 5.037 -9.570 1.00 90.25 334 ARG A C 1
ATOM 2576 O O . ARG A 1 334 ? -11.438 4.154 -8.788 1.00 90.25 334 ARG A O 1
ATOM 2583 N N . VAL A 1 335 ? -11.201 6.333 -9.300 1.00 91.69 335 VAL A N 1
ATOM 2584 C CA . VAL A 1 335 ? -11.872 6.875 -8.115 1.00 91.69 335 VAL A CA 1
ATOM 2585 C C . VAL A 1 335 ? -13.352 7.089 -8.444 1.00 91.69 335 VAL A C 1
ATOM 2587 O O . VAL A 1 335 ? -13.663 7.763 -9.427 1.00 91.69 335 VAL A O 1
ATOM 2590 N N . LEU A 1 336 ? -14.254 6.499 -7.658 1.00 93.44 336 LEU A N 1
ATOM 2591 C CA . LEU A 1 336 ? -15.709 6.598 -7.825 1.00 93.44 336 LEU A CA 1
ATOM 2592 C C . LEU A 1 336 ? -16.273 7.840 -7.133 1.00 93.44 336 LEU A C 1
ATOM 2594 O O . LEU A 1 336 ? -17.078 8.560 -7.716 1.00 93.44 336 LEU A O 1
ATOM 2598 N N . VAL A 1 337 ? -15.844 8.094 -5.896 1.00 94.56 337 VAL A N 1
ATOM 2599 C CA . VAL A 1 337 ? -16.305 9.220 -5.075 1.00 94.56 337 VAL A CA 1
ATOM 2600 C C . VAL A 1 337 ? -15.098 9.821 -4.357 1.00 94.56 337 VAL A C 1
ATOM 2602 O O . VAL A 1 337 ? -14.234 9.085 -3.892 1.00 94.56 337 VAL A O 1
ATOM 2605 N N . LYS A 1 338 ? -15.027 11.153 -4.300 1.00 92.25 338 LYS A N 1
ATOM 2606 C CA . LYS A 1 338 ? -13.936 11.924 -3.684 1.00 92.25 338 LYS A CA 1
ATOM 2607 C C . LYS A 1 338 ? -14.445 12.751 -2.512 1.00 92.25 338 LYS A C 1
ATOM 2609 O O . LYS A 1 338 ? -15.656 12.853 -2.320 1.00 92.25 338 LYS A O 1
ATOM 2614 N N . ASP A 1 339 ? -13.518 13.364 -1.791 1.00 88.56 339 ASP A N 1
ATOM 2615 C CA . ASP A 1 339 ? -13.770 14.385 -0.777 1.00 88.56 339 ASP A CA 1
ATOM 2616 C C . ASP A 1 339 ? -14.666 13.890 0.375 1.00 88.56 339 ASP A C 1
ATOM 2618 O O . ASP A 1 339 ? -15.616 14.552 0.798 1.00 88.56 339 ASP A O 1
ATOM 2622 N N . GLN A 1 340 ? -14.421 12.657 0.824 1.00 89.31 340 GLN A N 1
ATOM 2623 C CA . GLN A 1 340 ? -15.174 12.011 1.896 1.00 89.31 340 GLN A CA 1
ATOM 2624 C C . GLN A 1 340 ? -14.557 12.295 3.266 1.00 89.31 340 GLN A C 1
ATOM 2626 O O . GLN A 1 340 ? -13.335 12.314 3.423 1.00 89.31 340 GLN A O 1
ATOM 2631 N N . ALA A 1 341 ? -15.434 12.493 4.252 1.00 84.25 341 ALA A N 1
ATOM 2632 C CA . ALA A 1 341 ? -15.079 12.858 5.617 1.00 84.25 341 ALA A CA 1
ATOM 2633 C C . ALA A 1 341 ? -14.715 11.612 6.441 1.00 84.25 341 ALA A C 1
ATOM 2635 O O . ALA A 1 341 ? -15.575 11.085 7.151 1.00 84.25 341 ALA A O 1
ATOM 2636 N N . LEU A 1 342 ? -13.484 11.116 6.278 1.00 84.62 342 LEU A N 1
ATOM 2637 C CA . LEU A 1 342 ? -12.991 9.859 6.857 1.00 84.62 342 LEU A CA 1
ATOM 2638 C C . LEU A 1 342 ? -13.984 8.683 6.663 1.00 84.62 342 LEU A C 1
ATOM 2640 O O . LEU A 1 342 ? -14.662 8.275 7.613 1.00 84.62 342 LEU A O 1
ATOM 2644 N N . PRO A 1 343 ? -14.137 8.166 5.429 1.00 92.00 343 PRO A N 1
ATOM 2645 C CA . PRO A 1 343 ? -15.069 7.076 5.147 1.00 92.00 343 PRO A CA 1
ATOM 2646 C C . PRO A 1 343 ? -14.629 5.761 5.817 1.00 92.00 343 PRO A C 1
ATOM 2648 O O . PRO A 1 343 ? -13.442 5.450 5.801 1.00 92.00 343 PRO A O 1
ATOM 2651 N N . ASP A 1 344 ? -15.557 4.965 6.362 1.00 91.44 344 ASP A N 1
ATOM 2652 C CA . ASP A 1 344 ? -15.216 3.744 7.132 1.00 91.44 344 ASP A CA 1
ATOM 2653 C C . ASP A 1 344 ? -15.958 2.481 6.647 1.00 91.44 344 ASP A C 1
ATOM 2655 O O . ASP A 1 344 ? -15.351 1.583 6.068 1.00 91.44 344 ASP A O 1
ATOM 2659 N N . GLY A 1 345 ? -17.276 2.397 6.837 1.00 92.81 345 GLY A N 1
ATOM 2660 C CA . GLY A 1 345 ? -18.077 1.239 6.435 1.00 92.81 345 GLY A CA 1
ATOM 2661 C C . GLY A 1 345 ? -18.506 1.314 4.971 1.00 92.81 345 GLY A C 1
ATOM 2662 O O . GLY A 1 345 ? -18.930 2.375 4.526 1.00 92.81 345 GLY A O 1
ATOM 2663 N N . LEU A 1 346 ? -18.474 0.195 4.236 1.00 96.31 346 LEU A N 1
ATOM 2664 C CA . LEU A 1 346 ? -18.952 0.086 2.848 1.00 96.31 346 LEU A CA 1
ATOM 2665 C C . LEU A 1 346 ? -19.772 -1.194 2.646 1.00 96.31 346 LEU A C 1
ATOM 2667 O O . LEU A 1 346 ? -19.326 -2.294 2.977 1.00 96.31 346 LEU A O 1
ATOM 2671 N N . ALA A 1 347 ? -20.937 -1.073 2.011 1.00 96.19 347 ALA A N 1
ATOM 2672 C CA . ALA A 1 347 ? -21.671 -2.225 1.497 1.00 96.19 347 ALA A CA 1
ATOM 2673 C C . ALA A 1 347 ? -22.346 -1.930 0.158 1.00 96.19 347 ALA A C 1
ATOM 2675 O O . ALA A 1 347 ? -22.633 -0.784 -0.196 1.00 96.19 347 ALA A O 1
ATOM 2676 N N . ILE A 1 348 ? -22.605 -2.994 -0.596 1.00 94.75 348 ILE A N 1
ATOM 2677 C CA . ILE A 1 348 ? -23.136 -2.934 -1.954 1.00 94.75 348 ILE A CA 1
ATOM 2678 C C . ILE A 1 348 ? -24.372 -3.823 -2.046 1.00 94.75 348 ILE A C 1
ATOM 2680 O O . ILE A 1 348 ? -24.331 -4.992 -1.674 1.00 94.75 348 ILE A O 1
ATOM 2684 N N . ASP A 1 349 ? -25.443 -3.282 -2.619 1.00 94.12 349 ASP A N 1
ATOM 2685 C CA . ASP A 1 349 ? -26.560 -4.061 -3.143 1.00 94.12 349 ASP A CA 1
ATOM 2686 C C . ASP A 1 349 ? -26.484 -4.029 -4.676 1.00 94.12 349 ASP A C 1
ATOM 2688 O O . ASP A 1 349 ? -26.805 -3.032 -5.335 1.00 94.12 349 ASP A O 1
ATOM 2692 N N . SER A 1 350 ? -26.030 -5.139 -5.261 1.00 86.75 350 SER A N 1
ATOM 2693 C CA . SER A 1 350 ? -25.898 -5.268 -6.716 1.00 86.75 350 SER A CA 1
ATOM 2694 C C . SER A 1 350 ? -27.244 -5.331 -7.439 1.00 86.75 350 SER A C 1
ATOM 2696 O O . SER A 1 350 ? -27.328 -4.902 -8.593 1.00 86.75 350 SER A O 1
ATOM 2698 N N . ALA A 1 351 ? -28.303 -5.813 -6.782 1.00 88.31 351 ALA A N 1
ATOM 2699 C CA . ALA A 1 351 ? -29.640 -5.873 -7.363 1.00 88.31 351 ALA A CA 1
ATOM 2700 C C . ALA A 1 351 ? -30.263 -4.472 -7.442 1.00 88.31 351 ALA A C 1
ATOM 2702 O O . ALA A 1 351 ? -30.799 -4.092 -8.487 1.00 88.31 351 ALA A O 1
ATOM 2703 N N . ALA A 1 352 ? -30.110 -3.675 -6.381 1.00 89.75 352 ALA A N 1
ATOM 2704 C CA . ALA A 1 352 ? -30.492 -2.264 -6.366 1.00 89.75 352 ALA A CA 1
ATOM 2705 C C . ALA A 1 352 ? -29.519 -1.365 -7.152 1.00 89.75 352 ALA A C 1
ATOM 2707 O O . ALA A 1 352 ? -29.854 -0.218 -7.447 1.00 89.75 352 ALA A O 1
ATOM 2708 N N . LYS A 1 353 ? -28.332 -1.879 -7.513 1.00 92.06 353 LYS A N 1
ATOM 2709 C CA . LYS A 1 353 ? -27.224 -1.143 -8.153 1.00 92.06 353 LYS A CA 1
ATOM 2710 C C . LYS A 1 353 ? -26.780 0.075 -7.342 1.00 92.06 353 LYS A C 1
ATOM 2712 O O . LYS A 1 353 ? -26.442 1.118 -7.906 1.00 92.06 353 LYS A O 1
ATOM 2717 N N . ARG A 1 354 ? -26.778 -0.072 -6.019 1.00 95.06 354 ARG A N 1
ATOM 2718 C CA . ARG A 1 354 ? -26.464 0.991 -5.064 1.00 95.06 354 ARG A CA 1
ATOM 2719 C C . ARG A 1 354 ? -25.343 0.543 -4.137 1.00 95.06 354 ARG A C 1
ATOM 2721 O O . ARG A 1 354 ? -25.307 -0.605 -3.702 1.00 95.06 354 ARG A O 1
ATOM 2728 N N . MET A 1 355 ? -24.444 1.466 -3.836 1.00 97.31 355 MET A N 1
ATOM 2729 C CA . MET A 1 355 ? -23.478 1.340 -2.750 1.00 97.31 355 MET A CA 1
ATOM 2730 C C . MET A 1 355 ? -23.869 2.277 -1.614 1.00 97.31 355 MET A C 1
ATOM 2732 O O . MET A 1 355 ? -24.507 3.306 -1.848 1.00 97.31 355 MET A O 1
ATOM 2736 N N . PHE A 1 356 ? -23.496 1.908 -0.398 1.00 98.38 356 PHE A N 1
ATOM 2737 C CA . PHE A 1 356 ? -23.742 2.649 0.831 1.00 98.38 356 PHE A CA 1
ATOM 2738 C C . PHE A 1 356 ? -22.437 2.737 1.601 1.00 98.38 356 PHE A C 1
ATOM 2740 O O . PHE A 1 356 ? -21.717 1.741 1.668 1.00 98.38 356 PHE A O 1
ATOM 2747 N N . TRP A 1 357 ? -22.146 3.894 2.187 1.00 98.06 357 TRP A N 1
ATOM 2748 C CA . TRP A 1 357 ? -20.975 4.055 3.042 1.00 98.06 357 TRP A CA 1
ATOM 2749 C C . TRP A 1 357 ? -21.232 5.005 4.209 1.00 98.06 357 TRP A C 1
ATOM 2751 O O . TRP A 1 357 ? -22.141 5.841 4.154 1.00 98.06 357 TRP A O 1
ATOM 2761 N N . THR A 1 358 ? -20.438 4.871 5.266 1.00 97.62 358 THR A N 1
ATOM 2762 C CA . THR A 1 358 ? -20.426 5.793 6.406 1.00 97.62 358 THR A CA 1
ATOM 2763 C C . THR A 1 358 ? -19.249 6.754 6.301 1.00 97.62 358 THR A C 1
ATOM 2765 O O . THR A 1 358 ? -18.170 6.375 5.853 1.00 97.62 358 THR A O 1
ATOM 2768 N N . ASN A 1 359 ? -19.468 7.998 6.720 1.00 95.44 359 ASN A N 1
ATOM 2769 C CA . ASN A 1 359 ? -18.428 8.993 6.951 1.00 95.44 359 ASN A CA 1
ATOM 2770 C C . ASN A 1 359 ? -18.419 9.308 8.439 1.00 95.44 359 ASN A C 1
ATOM 2772 O O . ASN A 1 359 ? -19.444 9.744 8.973 1.00 95.44 359 ASN A O 1
ATOM 2776 N N . MET A 1 360 ? -17.276 9.095 9.083 1.00 91.00 360 MET A N 1
ATOM 2777 C CA . MET A 1 360 ? -17.151 9.219 10.532 1.00 91.00 360 MET A CA 1
ATOM 2778 C C . MET A 1 360 ? -17.386 10.637 11.036 1.00 91.00 360 MET A C 1
ATOM 2780 O O . MET A 1 360 ? -17.874 10.794 12.146 1.00 91.00 360 MET A O 1
ATOM 2784 N N . GLY A 1 361 ? -17.041 11.649 10.236 1.00 84.94 361 GLY A N 1
ATOM 2785 C CA . GLY A 1 361 ? -16.935 13.006 10.761 1.00 84.94 361 GLY A CA 1
ATOM 2786 C C . GLY A 1 361 ? -15.773 13.116 11.751 1.00 84.94 361 GLY A C 1
ATOM 2787 O O . GLY A 1 361 ? -14.772 12.405 11.628 1.00 84.94 361 GLY A O 1
ATOM 2788 N N . VAL A 1 362 ? -15.888 14.026 12.711 1.00 81.38 362 VAL A N 1
ATOM 2789 C CA . VAL A 1 362 ? -14.901 14.202 13.777 1.00 81.38 362 VAL A CA 1
ATOM 2790 C C . VAL A 1 362 ? -15.334 13.358 14.977 1.00 81.38 362 VAL A C 1
ATOM 2792 O O . VAL A 1 362 ? -16.387 13.645 15.550 1.00 81.38 362 VAL A O 1
ATOM 2795 N N . PRO A 1 363 ? -14.534 12.365 15.410 1.00 79.19 363 PRO A N 1
ATOM 2796 C CA . PRO A 1 363 ? -14.881 11.531 16.553 1.00 79.19 363 PRO A CA 1
ATOM 2797 C C . PRO A 1 363 ? -15.313 12.345 17.777 1.00 79.19 363 PRO A C 1
ATOM 2799 O O . PRO A 1 363 ? -14.669 13.326 18.150 1.00 79.19 363 PRO A O 1
ATOM 2802 N N . GLY A 1 364 ? -16.438 11.962 18.379 1.00 79.56 364 GLY A N 1
ATOM 2803 C CA . GLY A 1 364 ? -17.018 12.653 19.531 1.00 79.56 364 GLY A CA 1
ATOM 2804 C C . GLY A 1 364 ? -17.975 13.795 19.169 1.00 79.56 364 GLY A C 1
ATOM 2805 O O . GLY A 1 364 ? -18.764 14.205 20.031 1.00 79.56 364 GLY A O 1
ATOM 2806 N N . LYS A 1 365 ? -18.005 14.261 17.913 1.00 85.06 365 LYS A N 1
ATOM 2807 C CA . LYS A 1 365 ? -18.970 15.255 17.415 1.00 85.06 365 LYS A CA 1
ATOM 2808 C C . LYS A 1 365 ? -20.119 14.584 16.670 1.00 85.06 365 LYS A C 1
ATOM 2810 O O . LYS A 1 365 ? -19.951 13.581 15.996 1.00 85.06 365 LYS A O 1
ATOM 2815 N N . ASP A 1 366 ? -21.307 15.176 16.765 1.00 88.44 366 ASP A N 1
ATOM 2816 C CA . ASP A 1 366 ? -22.495 14.697 16.049 1.00 88.44 366 ASP A CA 1
ATOM 2817 C C . ASP A 1 366 ? -22.486 15.151 14.578 1.00 88.44 366 ASP A C 1
ATOM 2819 O O . ASP A 1 366 ? -23.450 15.744 14.107 1.00 88.44 366 ASP A O 1
ATOM 2823 N N . ASP A 1 367 ? -21.394 14.953 13.840 1.00 91.00 367 ASP A N 1
ATOM 2824 C CA . ASP A 1 367 ? -21.258 15.355 12.431 1.00 91.00 367 ASP A CA 1
ATOM 2825 C C . ASP A 1 367 ? -21.052 14.182 11.456 1.00 91.00 367 ASP A C 1
ATOM 2827 O O . ASP A 1 367 ? -20.952 14.399 10.242 1.00 91.00 367 ASP A O 1
ATOM 2831 N N . GLY A 1 368 ? -21.114 12.946 11.953 1.00 94.12 368 GLY A N 1
ATOM 2832 C CA . GLY A 1 368 ? -21.122 11.740 11.141 1.00 94.12 368 GLY A CA 1
ATOM 2833 C C . GLY A 1 368 ? -22.331 11.629 10.208 1.00 94.12 368 GLY A C 1
ATOM 2834 O O . GLY A 1 368 ? -23.408 12.194 10.433 1.00 94.12 368 GLY A O 1
ATOM 2835 N N . ALA A 1 369 ? -22.164 10.875 9.122 1.00 96.56 369 ALA A N 1
ATOM 2836 C CA . ALA A 1 369 ? -23.182 10.734 8.087 1.00 96.56 369 ALA A CA 1
ATOM 2837 C C . ALA A 1 369 ? -23.158 9.368 7.393 1.00 96.56 369 ALA A C 1
ATOM 2839 O O . ALA A 1 369 ? -22.151 8.665 7.379 1.00 96.56 369 ALA A O 1
ATOM 2840 N N . VAL A 1 370 ? -24.281 9.022 6.760 1.00 98.12 370 VAL A N 1
ATOM 2841 C CA . VAL A 1 370 ? -24.412 7.830 5.910 1.00 98.12 370 VAL A CA 1
ATOM 2842 C C . VAL A 1 370 ? -24.836 8.268 4.520 1.00 98.12 370 VAL A C 1
ATOM 2844 O O . VAL A 1 370 ? -25.771 9.059 4.362 1.00 98.12 370 VAL A O 1
ATOM 2847 N N . TYR A 1 371 ? -24.166 7.739 3.509 1.00 98.06 371 TYR A N 1
ATOM 2848 C CA . TYR A 1 371 ? -24.362 8.093 2.113 1.00 98.06 371 TYR A CA 1
ATOM 2849 C C . TYR A 1 371 ? -24.722 6.873 1.276 1.00 98.06 371 TYR A C 1
ATOM 2851 O O . TYR A 1 371 ? -24.503 5.726 1.664 1.00 98.06 371 TYR A O 1
ATOM 2859 N N . SER A 1 372 ? -25.267 7.137 0.094 1.00 98.00 372 SER A N 1
ATOM 2860 C CA . SER A 1 372 ? -25.477 6.129 -0.930 1.00 98.00 372 SER A CA 1
ATOM 2861 C C . SER A 1 372 ? -25.306 6.712 -2.323 1.00 98.00 372 SER A C 1
ATOM 2863 O O . SER A 1 372 ? -25.598 7.882 -2.539 1.00 98.00 372 SER A O 1
ATOM 2865 N N . ALA A 1 373 ? -24.853 5.903 -3.272 1.00 97.56 373 ALA A N 1
ATOM 2866 C CA . ALA A 1 373 ? -24.668 6.295 -4.664 1.00 97.56 373 ALA A CA 1
ATOM 2867 C C . ALA A 1 373 ? -24.880 5.099 -5.593 1.00 97.56 373 ALA A C 1
ATOM 2869 O O . ALA A 1 373 ? -24.921 3.947 -5.156 1.00 97.56 373 ALA A O 1
ATOM 2870 N N . ASN A 1 374 ? -24.994 5.364 -6.889 1.00 95.56 374 ASN A N 1
ATOM 2871 C CA . ASN A 1 374 ? -24.873 4.331 -7.912 1.00 95.56 374 ASN A CA 1
ATOM 2872 C C . ASN A 1 374 ? -23.460 3.725 -7.888 1.00 95.56 374 ASN A C 1
ATOM 2874 O O . ASN A 1 374 ? -22.497 4.380 -7.491 1.00 95.56 374 ASN A O 1
ATOM 2878 N N . LEU A 1 375 ? -23.306 2.493 -8.385 1.00 92.38 375 LEU A N 1
ATOM 2879 C CA . LEU A 1 375 ? -22.003 1.794 -8.421 1.00 92.38 375 LEU A CA 1
ATOM 2880 C C . LEU A 1 375 ? -20.938 2.470 -9.309 1.00 92.38 375 LEU A C 1
ATOM 2882 O O . LEU A 1 375 ? -19.785 2.050 -9.326 1.00 92.38 375 LEU A O 1
ATOM 2886 N N . ASP A 1 376 ? -21.312 3.481 -10.092 1.00 88.88 376 ASP A N 1
ATOM 2887 C CA . ASP A 1 376 ? -20.388 4.306 -10.873 1.00 88.88 376 ASP A CA 1
ATOM 2888 C C . ASP A 1 376 ? -19.995 5.621 -10.176 1.00 88.88 376 ASP A C 1
ATOM 2890 O O . ASP A 1 376 ? -19.257 6.405 -10.769 1.00 88.88 376 ASP A O 1
ATOM 2894 N N . GLY A 1 377 ? -20.464 5.848 -8.943 1.00 92.88 377 GLY A N 1
ATOM 2895 C CA . GLY A 1 377 ? -20.226 7.063 -8.160 1.00 92.88 377 GLY A CA 1
ATOM 2896 C C . GLY A 1 377 ? -21.240 8.188 -8.395 1.00 92.88 377 GLY A C 1
ATOM 2897 O O . GLY A 1 377 ? -21.165 9.222 -7.734 1.00 92.88 377 GLY A O 1
ATOM 2898 N N . SER A 1 378 ? -22.199 8.020 -9.313 1.00 93.50 378 SER A N 1
ATOM 2899 C CA . SER A 1 378 ? -23.243 9.021 -9.576 1.00 93.50 378 SER A CA 1
ATOM 2900 C C . SER A 1 378 ? -24.413 8.945 -8.581 1.00 93.50 378 SER A C 1
ATOM 2902 O O . SER A 1 378 ? -24.554 7.969 -7.851 1.00 93.50 378 SER A O 1
ATOM 2904 N N . ASP A 1 379 ? -25.282 9.965 -8.561 1.00 95.69 379 ASP A N 1
ATOM 2905 C CA . ASP A 1 379 ? -26.475 10.030 -7.688 1.00 95.69 379 ASP A CA 1
ATOM 2906 C C . ASP A 1 379 ? -26.157 9.838 -6.191 1.00 95.69 379 ASP A C 1
ATOM 2908 O O . ASP A 1 379 ? -26.771 9.030 -5.489 1.00 95.69 379 ASP A O 1
ATOM 2912 N N . ILE A 1 380 ? -25.158 10.582 -5.708 1.00 96.62 380 ILE A N 1
ATOM 2913 C CA . ILE A 1 380 ? -24.806 10.613 -4.287 1.00 96.62 380 ILE A CA 1
ATOM 2914 C C . ILE A 1 380 ? -25.963 11.231 -3.497 1.00 96.62 380 ILE A C 1
ATOM 2916 O O . ILE A 1 380 ? -26.346 12.381 -3.718 1.00 96.62 380 ILE A O 1
ATOM 2920 N N . GLN A 1 381 ? -26.480 10.480 -2.531 1.00 96.19 381 GLN A N 1
ATOM 2921 C CA . GLN A 1 381 ? -27.542 10.884 -1.622 1.00 96.19 381 GLN A CA 1
ATOM 2922 C C . GLN A 1 381 ? -27.090 10.738 -0.176 1.00 96.19 381 GLN A C 1
ATOM 2924 O O . GLN A 1 381 ? -26.483 9.739 0.204 1.00 96.19 381 GLN A O 1
ATOM 2929 N N . LYS A 1 382 ? -27.420 11.741 0.636 1.00 95.31 382 LYS A N 1
ATOM 2930 C CA . LYS A 1 382 ? -27.267 11.691 2.091 1.00 95.31 382 LYS A CA 1
ATOM 2931 C C . LYS A 1 382 ? -28.459 10.934 2.662 1.00 95.31 382 LYS A C 1
ATOM 2933 O O . LYS A 1 382 ? -29.573 11.445 2.623 1.00 95.31 382 LYS A O 1
ATOM 2938 N N . ILE A 1 383 ? -28.207 9.728 3.153 1.00 95.00 383 ILE A N 1
ATOM 2939 C CA . ILE A 1 383 ? -29.204 8.849 3.772 1.00 95.00 383 ILE A CA 1
ATOM 2940 C C . ILE A 1 383 ? -29.413 9.263 5.229 1.00 95.00 383 ILE A C 1
ATOM 2942 O O . ILE A 1 383 ? -30.543 9.400 5.685 1.00 95.00 383 ILE A O 1
ATOM 2946 N N . VAL A 1 384 ? -28.322 9.552 5.942 1.00 96.75 384 VAL A N 1
ATOM 2947 C CA . VAL A 1 384 ? -28.361 10.188 7.263 1.00 96.75 384 VAL A CA 1
ATOM 2948 C C . VAL A 1 384 ? -27.483 11.428 7.217 1.00 96.75 384 VAL A C 1
ATOM 2950 O O . VAL A 1 384 ? -26.319 11.360 6.825 1.00 96.75 384 VAL A O 1
ATOM 2953 N N . THR A 1 385 ? -28.060 12.577 7.559 1.00 92.50 385 THR A N 1
ATOM 2954 C CA . THR A 1 385 ? -27.374 13.871 7.498 1.00 92.50 385 THR A CA 1
ATOM 2955 C C . THR A 1 385 ? -26.521 14.124 8.745 1.00 92.50 385 THR A C 1
ATOM 2957 O O . THR A 1 385 ? -26.971 13.767 9.841 1.00 92.50 385 THR A O 1
ATOM 2960 N N . PRO A 1 386 ? -25.373 14.824 8.604 1.00 92.38 386 PRO A N 1
ATOM 2961 C CA . PRO A 1 386 ? -24.615 15.355 9.741 1.00 92.38 386 PRO A CA 1
ATOM 2962 C C . PRO A 1 386 ? -25.522 16.091 10.733 1.00 92.38 386 PRO A C 1
ATOM 2964 O O . PRO A 1 386 ? -26.473 16.759 10.315 1.00 92.38 386 PRO A O 1
ATOM 2967 N N . GLY A 1 387 ? -25.246 15.969 12.029 1.00 87.69 387 GLY A N 1
ATOM 2968 C CA . GLY A 1 387 ? -26.077 16.504 13.115 1.00 87.69 387 GLY A CA 1
ATOM 2969 C C . GLY A 1 387 ? -26.917 15.456 13.850 1.00 87.69 387 GLY A C 1
ATOM 2970 O O . GLY A 1 387 ? -27.598 15.805 14.811 1.00 87.69 387 GLY A O 1
ATOM 2971 N N . THR A 1 388 ? -26.936 14.202 13.382 1.00 90.19 388 THR A N 1
ATOM 2972 C CA . THR A 1 388 ? -27.860 13.161 13.889 1.00 90.19 388 THR A CA 1
ATOM 2973 C C . THR A 1 388 ? -27.151 12.019 14.615 1.00 90.19 388 THR A C 1
ATOM 2975 O O . THR A 1 388 ? -27.679 11.475 15.584 1.00 90.19 388 THR A O 1
ATOM 2978 N N . ILE A 1 389 ? -25.985 11.629 14.112 1.00 94.00 389 ILE A N 1
ATOM 2979 C CA . ILE A 1 389 ? -25.186 10.484 14.559 1.00 94.00 389 ILE A CA 1
ATOM 2980 C C . ILE A 1 389 ? -23.761 10.968 14.819 1.00 94.00 389 ILE A C 1
ATOM 2982 O O . ILE A 1 389 ? -23.360 11.974 14.233 1.00 94.00 389 ILE A O 1
ATOM 2986 N N . ASN A 1 390 ? -23.035 10.280 15.702 1.00 93.38 390 ASN A N 1
ATOM 2987 C CA . ASN A 1 390 ? -21.712 10.723 16.131 1.00 93.38 390 ASN A CA 1
ATOM 2988 C C . ASN A 1 390 ? -20.630 10.230 15.166 1.00 93.38 390 ASN A C 1
ATOM 2990 O O . ASN A 1 390 ? -20.353 10.897 14.176 1.00 93.38 390 ASN A O 1
ATOM 2994 N N . THR A 1 391 ? -20.141 9.009 15.367 1.00 94.44 391 THR A N 1
ATOM 2995 C CA . THR A 1 391 ? -19.060 8.414 14.576 1.00 94.44 391 THR A CA 1
ATOM 2996 C C . THR A 1 391 ? -19.554 7.108 13.961 1.00 94.44 391 THR A C 1
ATOM 2998 O O . THR A 1 391 ? -19.331 6.026 14.522 1.00 94.44 391 THR A O 1
ATOM 3001 N N . PRO A 1 392 ? -20.273 7.155 12.828 1.00 96.69 392 PRO A N 1
ATOM 3002 C CA . PRO A 1 392 ? -20.752 5.946 12.191 1.00 96.69 392 PRO A CA 1
ATOM 3003 C C . PRO A 1 392 ? -19.589 5.107 11.653 1.00 96.69 392 PRO A C 1
ATOM 3005 O O . PRO A 1 392 ? -18.668 5.625 11.024 1.00 96.69 392 PRO A O 1
ATOM 3008 N N . LYS A 1 393 ? -19.655 3.802 11.905 1.00 95.25 393 LYS A N 1
ATOM 3009 C CA . LYS A 1 393 ? -18.617 2.812 11.596 1.00 95.25 393 LYS A CA 1
ATOM 3010 C C . LYS A 1 393 ? -19.086 1.835 10.517 1.00 95.25 393 LYS A C 1
ATOM 3012 O O . LYS A 1 393 ? -19.750 2.261 9.571 1.00 95.25 393 LYS A O 1
ATOM 3017 N N . GLN A 1 394 ? -18.731 0.557 10.612 1.00 95.94 394 GLN A N 1
ATOM 3018 C CA . GLN A 1 394 ? -19.130 -0.490 9.677 1.00 95.94 394 GLN A CA 1
ATOM 3019 C C . GLN A 1 394 ? -20.654 -0.502 9.480 1.00 95.94 394 GLN A C 1
ATOM 3021 O O . GLN A 1 394 ? -21.433 -0.120 10.363 1.00 95.94 394 GLN A O 1
ATOM 3026 N N . LEU A 1 395 ? -21.077 -0.956 8.298 1.00 97.62 395 LEU A N 1
ATOM 3027 C CA . LEU A 1 395 ? -22.482 -1.057 7.926 1.00 97.62 395 LEU A CA 1
ATOM 3028 C C . LEU A 1 395 ? -22.790 -2.380 7.222 1.00 97.62 395 LEU A C 1
ATOM 3030 O O . LEU A 1 395 ? -21.971 -2.904 6.466 1.00 97.62 395 LEU A O 1
ATOM 3034 N N . ALA A 1 396 ? -24.011 -2.869 7.421 1.00 97.88 396 ALA A N 1
ATOM 3035 C CA . ALA A 1 396 ? -24.550 -4.077 6.809 1.00 97.88 396 ALA A CA 1
ATOM 3036 C C . ALA A 1 396 ? -25.918 -3.803 6.172 1.00 97.88 396 ALA A C 1
ATOM 3038 O O . ALA A 1 396 ? -26.650 -2.896 6.579 1.00 97.88 396 ALA A O 1
ATOM 3039 N N . LEU A 1 397 ? -26.279 -4.596 5.162 1.00 97.56 397 LEU A N 1
ATOM 3040 C CA . LEU A 1 397 ? -27.531 -4.442 4.422 1.00 97.56 397 LEU A CA 1
ATOM 3041 C C . LEU A 1 397 ? -28.427 -5.662 4.619 1.00 97.56 397 LEU A C 1
ATOM 3043 O O . LEU A 1 397 ? -28.015 -6.783 4.346 1.00 97.56 397 LEU A O 1
ATOM 3047 N N . ASP A 1 398 ? -29.688 -5.430 4.973 1.00 96.50 398 ASP A N 1
ATOM 3048 C CA . ASP A 1 398 ? -30.757 -6.392 4.704 1.00 96.50 398 ASP A CA 1
ATOM 3049 C C . ASP A 1 398 ? -31.333 -6.052 3.329 1.00 96.50 398 ASP A C 1
ATOM 3051 O O . ASP A 1 398 ? -32.170 -5.155 3.182 1.00 96.50 398 ASP A O 1
ATOM 3055 N N . GLN A 1 399 ? -30.822 -6.735 2.306 1.00 93.94 399 GLN A N 1
ATOM 3056 C CA . GLN A 1 399 ? -31.204 -6.502 0.911 1.00 93.94 399 GLN A CA 1
ATOM 3057 C C . GLN A 1 399 ? -32.674 -6.849 0.654 1.00 93.94 399 GLN A C 1
ATOM 3059 O O . GLN A 1 399 ? -33.326 -6.211 -0.169 1.00 93.94 399 GLN A O 1
ATOM 3064 N N . SER A 1 400 ? -33.225 -7.822 1.386 1.00 92.69 400 SER A N 1
ATOM 3065 C CA . SER A 1 400 ? -34.611 -8.265 1.212 1.00 92.69 400 SER A CA 1
ATOM 3066 C C . SER A 1 400 ? -35.618 -7.242 1.741 1.00 92.69 400 SER A C 1
ATOM 3068 O O . SER A 1 400 ? -36.662 -7.017 1.126 1.00 92.69 400 SER A O 1
ATOM 3070 N N . ALA A 1 401 ? -35.286 -6.592 2.858 1.00 95.25 401 ALA A N 1
ATOM 3071 C CA . ALA A 1 401 ? -36.103 -5.554 3.473 1.00 95.25 401 ALA A CA 1
ATOM 3072 C C . ALA A 1 401 ? -35.726 -4.134 3.017 1.00 95.25 401 ALA A C 1
ATOM 3074 O O . ALA A 1 401 ? -36.380 -3.177 3.433 1.00 95.25 401 ALA A O 1
ATOM 3075 N N . HIS A 1 402 ? -34.683 -3.990 2.191 1.00 96.25 402 HIS A N 1
ATOM 3076 C CA . HIS A 1 402 ? -34.077 -2.713 1.807 1.00 96.25 402 HIS A CA 1
ATOM 3077 C C . HIS A 1 402 ? -33.745 -1.823 3.015 1.00 96.25 402 HIS A C 1
ATOM 3079 O O . HIS A 1 402 ? -34.123 -0.645 3.075 1.00 96.25 402 HIS A O 1
ATOM 3085 N N . LYS A 1 403 ? -33.024 -2.398 3.987 1.00 97.88 403 LYS A N 1
ATOM 3086 C CA . LYS A 1 403 ? -32.582 -1.701 5.202 1.00 97.88 403 LYS A CA 1
ATOM 3087 C C . LYS A 1 403 ? -31.066 -1.648 5.344 1.00 97.88 403 LYS A C 1
ATOM 3089 O O . LYS A 1 403 ? -30.372 -2.608 5.019 1.00 97.88 403 LYS A O 1
ATOM 3094 N N . VAL A 1 404 ? -30.580 -0.530 5.872 1.00 98.19 404 VAL A N 1
ATOM 3095 C CA . VAL A 1 404 ? -29.179 -0.296 6.239 1.00 98.19 404 VAL A CA 1
ATOM 3096 C C . VAL A 1 404 ? -29.063 -0.362 7.756 1.00 98.19 404 VAL A C 1
ATOM 3098 O O . VAL A 1 404 ? -29.863 0.254 8.461 1.00 98.19 404 VAL A O 1
ATOM 3101 N N . TYR A 1 405 ? -28.071 -1.096 8.244 1.00 98.56 405 TYR A N 1
ATOM 3102 C CA . TYR A 1 405 ? -27.690 -1.200 9.648 1.00 98.56 405 TYR A CA 1
ATOM 3103 C C . TYR A 1 405 ? -26.279 -0.651 9.794 1.00 98.56 405 TYR A C 1
ATOM 3105 O O . TYR A 1 405 ? -25.434 -0.962 8.961 1.00 98.56 405 TYR A O 1
ATOM 3113 N N . PHE A 1 406 ? -26.007 0.147 10.819 1.00 98.38 406 PHE A N 1
ATOM 3114 C CA . PHE A 1 406 ? -24.666 0.685 11.054 1.00 98.38 406 PHE A CA 1
ATOM 3115 C C . PHE A 1 406 ? -24.440 0.965 12.537 1.00 98.38 406 PHE A C 1
ATOM 3117 O O . PHE A 1 406 ? -25.380 1.277 13.275 1.00 98.38 406 PHE A O 1
ATOM 3124 N N . SER A 1 407 ? -23.191 0.842 12.970 1.00 97.88 407 SER A N 1
ATOM 3125 C CA . SER A 1 407 ? -22.779 1.167 14.337 1.00 97.88 407 SER A CA 1
ATOM 3126 C C . SER A 1 407 ? -22.405 2.641 14.462 1.00 97.88 407 SER A C 1
ATOM 3128 O O . SER A 1 407 ? -21.971 3.252 13.491 1.00 97.88 407 SER A O 1
ATOM 3130 N N . ASP A 1 408 ? -22.545 3.196 15.661 1.00 96.56 408 ASP A N 1
ATOM 3131 C CA . ASP A 1 408 ? -22.111 4.538 16.050 1.00 96.56 408 ASP A CA 1
ATOM 3132 C C . ASP A 1 408 ? -21.197 4.414 17.279 1.00 96.56 408 ASP A C 1
ATOM 3134 O O . ASP A 1 408 ? -21.664 4.038 18.361 1.00 96.56 408 ASP A O 1
ATOM 3138 N N . ARG A 1 409 ? -19.894 4.664 17.085 1.00 94.44 409 ARG A N 1
ATOM 3139 C CA . ARG A 1 409 ? -18.831 4.310 18.040 1.00 94.44 409 ARG A CA 1
ATOM 3140 C C . ARG A 1 409 ? -18.943 5.109 19.334 1.00 94.44 409 ARG A C 1
ATOM 3142 O O . ARG A 1 409 ? -19.351 4.548 20.345 1.00 94.44 409 ARG A O 1
ATOM 3149 N N . GLU A 1 410 ? -18.645 6.403 19.296 1.00 91.75 410 GLU A N 1
ATOM 3150 C CA . GLU A 1 410 ? -18.766 7.330 20.431 1.00 91.75 410 GLU A CA 1
ATOM 3151 C C . GLU A 1 410 ? -20.224 7.649 20.771 1.00 91.75 410 GLU A C 1
ATOM 3153 O O . GLU A 1 410 ? -20.530 8.086 21.880 1.00 91.75 410 GLU A O 1
ATOM 3158 N N . GLY A 1 411 ? -21.152 7.408 19.842 1.00 93.62 411 GLY A N 1
ATOM 3159 C CA . GLY A 1 411 ? -22.576 7.485 20.128 1.00 93.62 411 GLY A CA 1
ATOM 3160 C C . GLY A 1 411 ? -23.135 6.255 20.843 1.00 93.62 411 GLY A C 1
ATOM 3161 O O . GLY A 1 411 ? -24.310 6.283 21.195 1.00 93.62 411 GLY A O 1
ATOM 3162 N N . LEU A 1 412 ? -22.344 5.196 21.067 1.00 96.25 412 LEU A N 1
ATOM 3163 C CA . LEU A 1 412 ? -22.706 4.002 21.849 1.00 96.25 412 LEU A CA 1
ATOM 3164 C C . LEU A 1 412 ? -23.994 3.309 21.374 1.00 96.25 412 LEU A C 1
ATOM 3166 O O . LEU A 1 412 ? -24.804 2.836 22.179 1.00 96.25 412 LEU A O 1
ATOM 3170 N N . ARG A 1 413 ? -24.243 3.309 20.061 1.00 96.44 413 ARG A N 1
ATOM 3171 C CA . ARG A 1 413 ? -25.527 2.890 19.482 1.00 96.44 413 ARG A CA 1
ATOM 3172 C C . ARG A 1 413 ? -25.337 2.039 18.239 1.00 96.44 413 ARG A C 1
ATOM 3174 O O . ARG A 1 413 ? -24.344 2.138 17.529 1.00 96.44 413 ARG A O 1
ATOM 3181 N N . VAL A 1 414 ? -26.363 1.251 17.943 1.00 98.12 414 VAL A N 1
ATOM 3182 C CA . VAL A 1 414 ? -26.559 0.613 16.643 1.00 98.12 414 VAL A CA 1
ATOM 3183 C C . VAL A 1 414 ? -27.854 1.143 16.045 1.00 98.12 414 VAL A C 1
ATOM 3185 O O . VAL A 1 414 ? -28.898 1.143 16.707 1.00 98.12 414 VAL A O 1
ATOM 3188 N N . PHE A 1 415 ? -27.788 1.576 14.791 1.00 98.25 415 PHE A N 1
ATOM 3189 C CA . PHE A 1 415 ? -28.899 2.159 14.054 1.00 98.25 415 PHE A CA 1
ATOM 3190 C C . PHE A 1 415 ? -29.391 1.248 12.935 1.00 98.25 415 PHE A C 1
ATOM 3192 O O . PHE A 1 415 ? -28.656 0.414 12.402 1.00 98.25 415 PHE A O 1
ATOM 3199 N N . ARG A 1 416 ? -30.648 1.468 12.547 1.00 98.06 416 ARG A N 1
ATOM 3200 C CA . ARG A 1 416 ? -31.258 0.925 11.335 1.00 98.06 416 ARG A CA 1
ATOM 3201 C C . ARG A 1 416 ? -32.077 1.998 10.628 1.00 98.06 416 ARG A C 1
ATOM 3203 O O . ARG A 1 416 ? -32.766 2.767 11.287 1.00 98.06 416 ARG A O 1
ATOM 3210 N N . CYS A 1 417 ? -32.060 2.020 9.300 1.00 98.25 417 CYS A N 1
ATOM 3211 C CA . CYS A 1 417 ? -32.968 2.829 8.482 1.00 98.25 417 CYS A CA 1
ATOM 3212 C C . CYS A 1 417 ? -33.293 2.131 7.153 1.00 98.25 417 CYS A C 1
ATOM 3214 O O . CYS A 1 417 ? -32.710 1.099 6.816 1.00 98.25 417 CYS A O 1
ATOM 3216 N N . ASN A 1 418 ? -34.248 2.671 6.398 1.00 98.19 418 ASN A N 1
ATOM 3217 C CA . ASN A 1 418 ? -34.499 2.255 5.017 1.00 98.19 418 ASN A CA 1
ATOM 3218 C C . ASN A 1 418 ? -33.402 2.804 4.081 1.00 98.19 418 ASN A C 1
ATOM 3220 O O . ASN A 1 418 ? -32.687 3.739 4.433 1.00 98.19 418 ASN A O 1
ATOM 3224 N N . TYR A 1 419 ? -33.295 2.276 2.858 1.00 97.25 419 TYR A N 1
ATOM 3225 C CA . TYR A 1 419 ? -32.305 2.723 1.854 1.00 97.25 419 TYR A CA 1
ATOM 3226 C C . TYR A 1 419 ? -32.372 4.214 1.481 1.00 97.25 419 TYR A C 1
ATOM 3228 O O . TYR A 1 419 ? -31.409 4.742 0.929 1.00 97.25 419 TYR A O 1
ATOM 3236 N N . ASP A 1 420 ? -33.490 4.886 1.755 1.00 95.12 420 ASP A N 1
ATOM 3237 C CA . ASP A 1 420 ? -33.686 6.327 1.552 1.00 95.12 420 ASP A CA 1
ATOM 3238 C C . ASP A 1 420 ? -33.468 7.160 2.830 1.00 95.12 420 ASP A C 1
ATOM 3240 O O . ASP A 1 420 ? -33.658 8.374 2.815 1.00 95.12 420 ASP A O 1
ATOM 3244 N N . GLY A 1 421 ? -33.096 6.517 3.941 1.00 96.12 421 GLY A N 1
ATOM 3245 C CA . GLY A 1 421 ? -32.856 7.147 5.240 1.00 96.12 421 GLY A CA 1
ATOM 3246 C C . GLY A 1 421 ? -34.098 7.281 6.113 1.00 96.12 421 GLY A C 1
ATOM 3247 O O . GLY A 1 421 ? -33.995 7.606 7.297 1.00 96.12 421 GLY A O 1
ATOM 3248 N N . SER A 1 422 ? -35.284 6.995 5.570 1.00 97.38 422 SER A N 1
ATOM 3249 C CA . SER A 1 422 ? -36.517 7.020 6.348 1.00 97.38 422 SER A CA 1
ATOM 3250 C C . SER A 1 422 ? -36.538 5.910 7.403 1.00 97.38 422 SER A C 1
ATOM 3252 O O . SER A 1 422 ? -35.890 4.870 7.271 1.00 97.38 422 SER A O 1
ATOM 3254 N N . GLY A 1 423 ? -37.294 6.129 8.481 1.00 95.94 423 GLY A N 1
ATOM 3255 C CA . GLY A 1 423 ? -37.418 5.142 9.556 1.00 95.94 423 GLY A CA 1
ATOM 3256 C C . GLY A 1 423 ? -36.122 4.905 10.336 1.00 95.94 423 GLY A C 1
ATOM 3257 O O . GLY A 1 423 ? -35.931 3.798 10.827 1.00 95.94 423 GLY A O 1
ATOM 3258 N N . LEU A 1 424 ? -35.245 5.915 10.426 1.00 97.56 424 LEU A N 1
ATOM 3259 C CA . LEU A 1 424 ? -34.053 5.863 11.267 1.00 97.56 424 LEU A CA 1
ATOM 3260 C C . LEU A 1 424 ? -34.441 5.598 12.726 1.00 97.56 424 LEU A C 1
ATOM 3262 O O . LEU A 1 424 ? -35.172 6.375 13.340 1.00 97.56 424 LEU A O 1
ATOM 3266 N N . GLU A 1 425 ? -33.934 4.502 13.272 1.00 96.38 425 GLU A N 1
ATOM 3267 C CA . GLU A 1 425 ? -34.223 4.055 14.627 1.00 96.38 425 GLU A CA 1
ATOM 3268 C C . GLU A 1 425 ? -32.972 3.482 15.297 1.00 96.38 425 GLU A C 1
ATOM 3270 O O . GLU A 1 425 ?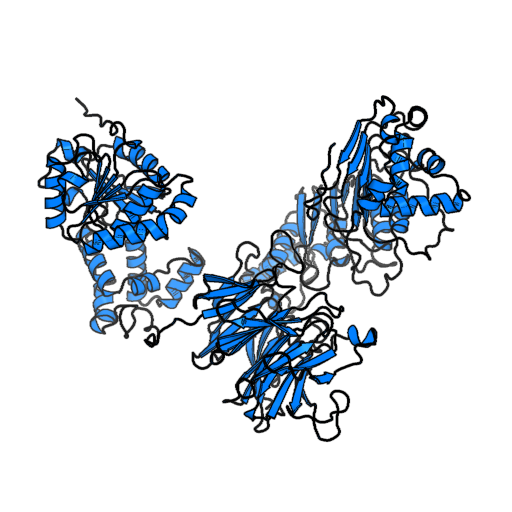 -32.124 2.861 14.653 1.00 96.38 425 GLU A O 1
ATOM 3275 N N . ILE A 1 426 ? -32.871 3.680 16.612 1.00 97.50 426 ILE A N 1
ATOM 3276 C CA . ILE A 1 426 ? -31.851 3.045 17.448 1.00 97.50 426 ILE A CA 1
ATOM 3277 C C . ILE A 1 426 ? -32.368 1.650 17.801 1.00 97.50 426 ILE A C 1
ATOM 3279 O O . ILE A 1 426 ? -33.443 1.522 18.390 1.00 97.50 426 ILE A O 1
ATOM 3283 N N . ILE A 1 427 ? -31.608 0.610 17.463 1.00 97.25 427 ILE A N 1
ATOM 3284 C CA . ILE A 1 427 ? -31.977 -0.788 17.740 1.00 97.25 427 ILE A CA 1
ATOM 3285 C C . ILE A 1 427 ? -31.200 -1.389 18.916 1.00 97.25 427 ILE A C 1
ATOM 3287 O O . ILE A 1 427 ? -31.661 -2.362 19.516 1.00 97.25 427 ILE A O 1
ATOM 3291 N N . SER A 1 428 ? -30.067 -0.792 19.289 1.00 97.38 428 SER A N 1
ATOM 3292 C CA . SER A 1 428 ? -29.298 -1.119 20.494 1.00 97.38 428 SER A CA 1
ATOM 3293 C C . SER A 1 428 ? -28.588 0.131 21.007 1.00 97.38 428 SER A C 1
ATOM 3295 O O . SER A 1 428 ? -28.145 0.953 20.203 1.00 97.38 428 SER A O 1
ATOM 3297 N N . GLN A 1 429 ? -28.493 0.282 22.326 1.00 96.88 429 GLN A N 1
ATOM 3298 C CA . GLN A 1 429 ? -27.707 1.332 22.970 1.00 96.88 429 GLN A CA 1
ATOM 3299 C C . GLN A 1 429 ? -26.934 0.726 24.143 1.00 96.88 429 GLN A C 1
ATOM 3301 O O . GLN A 1 429 ? -27.528 0.124 25.037 1.00 96.88 429 GLN A O 1
ATOM 3306 N N . THR A 1 430 ? -25.613 0.869 24.118 1.00 94.31 430 THR A N 1
ATOM 3307 C CA . THR A 1 430 ? -24.675 0.143 24.988 1.00 94.31 430 THR A CA 1
ATOM 3308 C C . THR A 1 430 ? -24.208 0.951 26.198 1.00 94.31 430 THR A C 1
ATOM 3310 O O . THR A 1 430 ? -23.624 0.385 27.120 1.00 94.31 430 THR A O 1
ATOM 3313 N N . GLY A 1 431 ? -24.504 2.251 26.218 1.00 93.25 431 GLY A N 1
ATOM 3314 C CA . GLY A 1 431 ? -24.223 3.176 27.315 1.00 93.25 431 GLY A CA 1
ATOM 3315 C C . GLY A 1 431 ? -24.997 4.485 27.171 1.00 93.25 431 GLY A C 1
ATOM 3316 O O . GLY A 1 431 ? -25.763 4.669 26.220 1.00 93.25 431 GLY A O 1
ATOM 3317 N N . ASP A 1 432 ? -24.824 5.400 28.119 1.00 91.81 432 ASP A N 1
ATOM 3318 C CA . ASP A 1 432 ? -25.367 6.755 28.021 1.00 91.81 432 ASP A CA 1
ATOM 3319 C C . ASP A 1 432 ? -24.391 7.667 27.270 1.00 91.81 432 ASP A C 1
ATOM 3321 O O . ASP A 1 432 ? -23.462 8.222 27.844 1.00 91.81 432 ASP A O 1
ATOM 3325 N N . TYR A 1 433 ? -24.637 7.867 25.974 1.00 86.69 433 TYR A N 1
ATOM 3326 C CA . TYR A 1 433 ? -23.829 8.737 25.116 1.00 86.69 433 TYR A CA 1
ATOM 3327 C C . TYR A 1 433 ? -23.915 10.227 25.494 1.00 86.69 433 TYR A C 1
ATOM 3329 O O . TYR A 1 433 ? -23.349 11.062 24.797 1.00 86.69 433 TYR A O 1
ATOM 3337 N N . GLN A 1 434 ? -24.646 10.611 26.543 1.00 87.50 434 GLN A N 1
ATOM 3338 C CA . GLN A 1 434 ? -24.597 11.964 27.104 1.00 87.50 434 GLN A CA 1
ATOM 3339 C C . GLN A 1 434 ? -23.582 12.091 28.248 1.00 87.50 434 GLN A C 1
ATOM 3341 O O . GLN A 1 434 ? -23.240 13.214 28.612 1.00 87.50 434 GLN A O 1
ATOM 3346 N N . GLN A 1 435 ? -23.084 10.974 28.790 1.00 88.69 435 GLN A N 1
ATOM 3347 C CA . GLN A 1 435 ? -22.088 10.952 29.860 1.00 88.69 435 GLN A CA 1
ATOM 3348 C C . GLN A 1 435 ? -20.676 10.772 29.280 1.00 88.69 435 GLN A C 1
ATOM 3350 O O . GLN A 1 435 ? -20.458 9.810 28.541 1.00 88.69 435 GLN A O 1
ATOM 3355 N N . PRO A 1 436 ? -19.708 11.646 29.614 1.00 83.00 436 PRO A N 1
ATOM 3356 C CA . PRO A 1 436 ? -18.320 11.511 29.159 1.00 83.00 436 PRO A CA 1
ATOM 3357 C C . PRO A 1 436 ? -17.691 10.156 29.515 1.00 83.00 436 PRO A C 1
ATOM 3359 O O . PRO A 1 436 ? -17.139 9.501 28.640 1.00 83.00 436 PRO A O 1
ATOM 3362 N N . GLU A 1 437 ? -17.903 9.676 30.746 1.00 87.12 437 GLU A N 1
ATOM 3363 C CA . GLU A 1 437 ? -17.384 8.383 31.229 1.00 87.12 437 GLU A CA 1
ATOM 3364 C C . GLU A 1 437 ? -17.794 7.207 30.323 1.00 87.12 437 GLU A C 1
ATOM 3366 O O . GLU A 1 437 ? -17.003 6.316 30.022 1.00 87.12 437 GLU A O 1
ATOM 3371 N N . ASP A 1 438 ? -19.044 7.209 29.853 1.00 89.69 438 ASP A N 1
ATOM 3372 C CA . ASP A 1 438 ? -19.565 6.170 28.966 1.00 89.69 438 ASP A CA 1
ATOM 3373 C C . ASP A 1 438 ? -19.041 6.325 27.535 1.00 89.69 438 ASP A C 1
ATOM 3375 O O . ASP A 1 438 ? -18.821 5.317 26.861 1.00 89.69 438 ASP A O 1
ATOM 3379 N N . LYS A 1 439 ? -18.850 7.568 27.070 1.00 83.00 439 LYS A N 1
ATOM 3380 C CA . LYS A 1 439 ? -18.271 7.859 25.752 1.00 83.00 439 LYS A CA 1
ATOM 3381 C C . LYS A 1 439 ? -16.809 7.447 25.653 1.00 83.00 439 LYS A C 1
ATOM 3383 O O . LYS A 1 439 ? -16.384 7.116 24.557 1.00 83.00 439 LYS A O 1
ATOM 3388 N N . GLU A 1 440 ? -16.058 7.486 26.744 1.00 82.69 440 GLU A N 1
ATOM 3389 C CA . GLU A 1 440 ? -14.630 7.142 26.773 1.00 82.69 440 GLU A CA 1
ATOM 3390 C C . GLU A 1 440 ? -14.391 5.643 27.022 1.00 82.69 440 GLU A C 1
ATOM 3392 O O . GLU A 1 440 ? -13.335 5.106 26.689 1.00 82.69 440 GLU A O 1
ATOM 3397 N N . ASP A 1 441 ? -15.394 4.920 27.533 1.00 88.06 441 ASP A N 1
ATOM 3398 C CA . ASP A 1 441 ? -15.315 3.474 27.726 1.00 88.06 441 ASP A CA 1
ATOM 3399 C C . ASP A 1 441 ? -15.356 2.723 26.382 1.00 88.06 441 ASP A C 1
ATOM 3401 O O . ASP A 1 441 ? -16.411 2.360 25.849 1.00 88.06 441 ASP A O 1
ATOM 3405 N N . ALA A 1 442 ? -14.171 2.398 25.865 1.00 86.38 442 ALA A N 1
ATOM 3406 C CA . ALA A 1 442 ? -13.996 1.641 24.629 1.00 86.38 442 ALA A CA 1
ATOM 3407 C C . ALA A 1 442 ? -14.654 0.247 24.638 1.00 86.38 442 ALA A C 1
ATOM 3409 O O . ALA A 1 442 ? -14.876 -0.345 23.577 1.00 86.38 442 ALA A O 1
ATOM 3410 N N . THR A 1 443 ? -15.005 -0.301 25.807 1.00 91.38 443 THR A N 1
ATOM 3411 C CA . THR A 1 443 ? -15.772 -1.551 25.882 1.00 91.38 443 THR A CA 1
ATOM 3412 C C . THR A 1 443 ? -17.239 -1.348 25.497 1.00 91.38 443 THR A C 1
ATOM 3414 O O . THR A 1 443 ? -17.917 -2.325 25.175 1.00 91.38 443 THR A O 1
ATOM 3417 N N . LYS A 1 444 ? -17.741 -0.107 25.482 1.00 94.25 444 LYS A N 1
ATOM 3418 C CA . LYS A 1 444 ? -19.107 0.243 25.067 1.00 94.25 444 LYS A CA 1
ATOM 3419 C C . LYS A 1 444 ? -19.215 0.599 23.582 1.00 94.25 444 LYS A C 1
ATOM 3421 O O . LYS A 1 444 ? -20.308 0.503 23.019 1.00 94.25 444 LYS A O 1
ATOM 3426 N N . TRP A 1 445 ? -18.105 0.931 22.933 1.00 95.12 445 TRP A N 1
ATOM 3427 C CA . TRP A 1 445 ? -18.034 1.346 21.531 1.00 95.12 445 TRP A CA 1
ATOM 3428 C C . TRP A 1 445 ? -18.483 0.274 20.546 1.00 95.12 445 TRP A C 1
ATOM 3430 O O . TRP A 1 445 ? -17.868 -0.783 20.460 1.00 95.12 445 TRP A O 1
ATOM 3440 N N . CYS A 1 446 ? -19.524 0.574 19.768 1.00 96.06 446 CYS A N 1
ATOM 3441 C CA . CYS A 1 446 ? -20.013 -0.301 18.701 1.00 96.06 446 CYS A CA 1
ATOM 3442 C C . CYS A 1 446 ? -19.221 -0.052 17.410 1.00 96.06 446 CYS A C 1
ATOM 3444 O O . CYS A 1 446 ? -19.079 1.100 17.000 1.00 96.06 446 CYS A O 1
ATOM 3446 N N . VAL A 1 447 ? -18.722 -1.109 16.760 1.00 95.94 447 VAL A N 1
ATOM 3447 C CA . VAL A 1 447 ? -17.887 -0.985 15.548 1.00 95.94 447 VAL A CA 1
ATOM 3448 C C . VAL A 1 447 ? -18.441 -1.858 14.419 1.00 95.94 447 VAL A C 1
ATOM 3450 O O . VAL A 1 447 ? -19.277 -1.385 13.650 1.00 95.94 447 VAL A O 1
ATOM 3453 N N . GLY A 1 448 ? -18.076 -3.136 14.355 1.00 96.94 448 GLY A N 1
ATOM 3454 C CA . GLY A 1 448 ? -18.536 -4.076 13.335 1.00 96.94 448 GLY A CA 1
ATOM 3455 C C . GLY A 1 448 ? -20.017 -4.366 13.442 1.00 96.94 448 GLY A C 1
ATOM 3456 O O . GLY A 1 448 ? -20.571 -4.360 14.542 1.00 96.94 448 GLY A O 1
ATOM 3457 N N . ILE A 1 449 ? -20.656 -4.667 12.313 1.00 98.25 449 ILE A N 1
ATOM 3458 C CA . ILE A 1 449 ? -22.061 -5.067 12.280 1.00 98.25 449 ILE A CA 1
ATOM 3459 C C . ILE A 1 449 ? -22.335 -6.061 11.157 1.00 98.25 449 ILE A C 1
ATOM 3461 O O . ILE A 1 449 ? -21.882 -5.879 10.036 1.00 98.25 449 ILE A O 1
ATOM 3465 N N . ALA A 1 450 ? -23.141 -7.077 11.455 1.00 98.06 450 ALA A N 1
ATOM 3466 C CA . ALA A 1 450 ? -23.689 -8.008 10.474 1.00 98.06 450 ALA A CA 1
ATOM 3467 C C . ALA A 1 450 ? -25.180 -8.248 10.748 1.00 98.06 450 ALA A C 1
ATOM 3469 O O . ALA A 1 450 ? -25.647 -8.141 11.885 1.00 98.06 450 ALA A O 1
ATOM 3470 N N . VAL A 1 451 ? -25.945 -8.599 9.716 1.00 97.50 451 VAL A N 1
ATOM 3471 C CA . VAL A 1 451 ? -27.377 -8.914 9.829 1.00 97.50 451 VAL A CA 1
ATOM 3472 C C . VAL A 1 451 ? -27.663 -10.270 9.194 1.00 97.50 451 VAL A C 1
ATOM 3474 O O . VAL A 1 451 ? -27.101 -10.595 8.156 1.00 97.50 451 VAL A O 1
ATOM 3477 N N . ALA A 1 452 ? -28.528 -11.056 9.834 1.00 97.12 452 ALA A N 1
ATOM 3478 C CA . ALA A 1 452 ? -28.929 -12.385 9.392 1.00 97.12 452 ALA A CA 1
ATOM 3479 C C . ALA A 1 452 ? -30.459 -12.541 9.461 1.00 97.12 452 ALA A C 1
ATOM 3481 O O . ALA A 1 452 ? -30.993 -13.057 10.457 1.00 97.12 452 ALA A O 1
ATOM 3482 N N . PRO A 1 453 ? -31.204 -12.073 8.443 1.00 95.75 453 PRO A N 1
ATOM 3483 C CA . PRO A 1 453 ? -32.661 -12.161 8.417 1.00 95.75 453 PRO A CA 1
ATOM 3484 C C . PRO A 1 453 ? -33.204 -13.589 8.560 1.00 95.75 453 PRO A C 1
ATOM 3486 O O . PRO A 1 453 ? -34.265 -13.769 9.157 1.00 95.75 453 PRO A O 1
ATOM 3489 N N . ARG A 1 454 ? -32.482 -14.621 8.097 1.00 94.69 454 ARG A N 1
ATOM 3490 C CA . ARG A 1 454 ? -32.885 -16.031 8.249 1.00 94.69 454 ARG A CA 1
ATOM 3491 C C . ARG A 1 454 ? -32.907 -16.474 9.710 1.00 94.69 454 ARG A C 1
ATOM 3493 O O . ARG A 1 454 ? -33.772 -17.265 10.086 1.00 94.69 454 ARG A O 1
ATOM 3500 N N . PHE A 1 455 ? -31.981 -15.970 10.524 1.00 95.19 455 PHE A N 1
ATOM 3501 C CA . PHE A 1 455 ? -31.982 -16.192 11.973 1.00 95.19 455 PHE A CA 1
ATOM 3502 C C . PHE A 1 455 ? -32.864 -15.184 12.719 1.00 95.19 455 PHE A C 1
ATOM 3504 O O . PHE A 1 455 ? -33.157 -15.382 13.895 1.00 95.19 455 PHE A O 1
ATOM 3511 N N . GLY A 1 456 ? -33.299 -14.112 12.049 1.00 96.50 456 GLY A N 1
ATOM 3512 C CA . GLY A 1 456 ? -33.980 -12.991 12.686 1.00 96.50 456 GLY A CA 1
ATOM 3513 C C . GLY A 1 456 ? -33.056 -12.202 13.615 1.00 96.50 456 GLY A C 1
ATOM 3514 O O . GLY A 1 456 ? -33.537 -11.631 14.590 1.00 96.50 456 GLY A O 1
ATOM 3515 N N . LYS A 1 457 ? -31.740 -12.186 13.349 1.00 97.75 457 LYS A N 1
ATOM 3516 C CA . LYS A 1 457 ? -30.712 -11.627 14.243 1.00 97.75 457 LYS A CA 1
ATOM 3517 C C . LYS A 1 457 ? -29.861 -10.554 13.579 1.00 97.75 457 LYS A C 1
ATOM 3519 O O . LYS A 1 457 ? -29.626 -10.588 12.375 1.00 97.75 457 LYS A O 1
ATOM 3524 N N . PHE A 1 458 ? -29.348 -9.638 14.387 1.00 98.12 458 PHE A N 1
ATOM 3525 C CA . PHE A 1 458 ? -28.205 -8.805 14.028 1.00 98.12 458 PHE A CA 1
ATOM 3526 C C . PHE A 1 458 ? -27.096 -8.979 15.065 1.00 98.12 458 PHE A C 1
ATOM 3528 O O . PHE A 1 458 ? -27.355 -9.364 16.209 1.00 98.12 458 PHE A O 1
ATOM 3535 N N . TYR A 1 459 ? -25.870 -8.707 14.641 1.00 98.56 459 TYR A N 1
ATOM 3536 C CA . TYR A 1 459 ? -24.639 -8.937 15.383 1.00 98.56 459 TYR A CA 1
ATOM 3537 C C . TYR A 1 459 ? -23.804 -7.670 15.355 1.00 98.56 459 TYR A C 1
ATOM 3539 O O . TYR A 1 459 ? -23.794 -6.985 14.336 1.00 98.56 459 TYR A O 1
ATOM 3547 N N . TRP A 1 460 ? -23.093 -7.367 16.434 1.00 98.50 460 TRP A N 1
ATOM 3548 C CA . TRP A 1 460 ? -22.158 -6.245 16.445 1.00 98.50 460 TRP A CA 1
ATOM 3549 C C . TRP A 1 460 ? -20.945 -6.532 17.321 1.00 98.50 460 TRP A C 1
ATOM 3551 O O . TRP A 1 460 ? -21.019 -7.343 18.252 1.00 98.50 460 TRP A O 1
ATOM 3561 N N . THR A 1 461 ? -19.832 -5.862 17.027 1.00 97.88 461 THR A N 1
ATOM 3562 C CA . THR A 1 461 ? -18.646 -5.899 17.885 1.00 97.88 461 THR A CA 1
ATOM 3563 C C . THR A 1 461 ? -18.664 -4.748 18.879 1.00 97.88 461 THR A C 1
ATOM 3565 O O . THR A 1 461 ? -19.167 -3.655 18.599 1.00 97.88 461 THR A O 1
ATOM 3568 N N . GLN A 1 462 ? -18.070 -4.996 20.042 1.00 95.94 462 GLN A N 1
ATOM 3569 C CA . GLN A 1 462 ? -17.544 -3.955 20.905 1.00 95.94 462 GLN A CA 1
ATOM 3570 C C . GLN A 1 462 ? -16.046 -4.161 21.062 1.00 95.94 462 GLN A C 1
ATOM 3572 O O . GLN A 1 462 ? -15.624 -5.208 21.551 1.00 95.94 462 GLN A O 1
ATOM 3577 N N . LYS A 1 463 ? -15.250 -3.186 20.621 1.00 83.62 463 LYS A N 1
ATOM 3578 C CA . LYS A 1 463 ? -13.809 -3.382 20.422 1.00 83.62 463 LYS A CA 1
ATOM 3579 C C . LYS A 1 463 ? -13.019 -3.576 21.724 1.00 83.62 463 LYS A C 1
ATOM 3581 O O . LYS A 1 463 ? -12.102 -4.382 21.754 1.00 83.62 463 LYS A O 1
ATOM 3586 N N . GLY A 1 464 ? -13.396 -2.888 22.807 1.00 82.38 464 GLY A N 1
ATOM 3587 C CA . GLY A 1 464 ? -12.552 -2.786 24.002 1.00 82.38 464 GLY A CA 1
ATOM 3588 C C . GLY A 1 464 ? -11.359 -1.832 23.806 1.00 82.38 464 GLY A C 1
ATOM 3589 O O . GLY A 1 464 ? -11.194 -1.251 22.729 1.00 82.38 464 GLY A O 1
ATOM 3590 N N . PRO A 1 465 ? -10.529 -1.607 24.841 1.00 70.38 465 PRO A N 1
ATOM 3591 C CA . PRO A 1 465 ? -9.296 -0.831 24.708 1.00 70.38 465 PRO A CA 1
ATOM 3592 C C . PRO A 1 465 ? -8.387 -1.430 23.631 1.00 70.38 465 PRO A C 1
ATOM 3594 O O . PRO A 1 465 ? -8.429 -2.640 23.405 1.00 70.38 465 PRO A O 1
ATOM 3597 N N . SER A 1 466 ? -7.584 -0.589 22.974 1.00 59.81 466 SER A N 1
ATOM 3598 C CA . SER A 1 466 ? -6.623 -1.052 21.962 1.00 59.81 466 SER A CA 1
ATOM 3599 C C . SER A 1 466 ? -5.742 -2.155 22.544 1.00 59.81 466 SER A C 1
ATOM 3601 O O . SER A 1 466 ? -5.217 -1.984 23.646 1.00 59.81 466 SER A O 1
ATOM 3603 N N . LYS A 1 467 ? -5.631 -3.297 21.848 1.00 62.56 467 LYS A N 1
ATOM 3604 C CA . LYS A 1 467 ? -4.827 -4.461 22.293 1.00 62.56 467 LYS A CA 1
ATOM 3605 C C . LYS A 1 467 ? -5.160 -4.933 23.725 1.00 62.56 467 LYS A C 1
ATOM 3607 O O . LYS A 1 467 ? -4.313 -5.493 24.415 1.00 62.56 467 LYS A O 1
ATOM 3612 N N . GLY A 1 468 ? -6.379 -4.665 24.196 1.00 64.75 468 GLY A N 1
ATOM 3613 C CA . GLY A 1 468 ? -6.747 -4.801 25.605 1.00 64.75 468 GLY A CA 1
ATOM 3614 C C . GLY A 1 468 ? -7.345 -6.149 25.995 1.00 64.75 468 GLY A C 1
ATOM 3615 O O . GLY A 1 468 ? -7.685 -6.308 27.167 1.00 64.75 468 GLY A O 1
ATOM 3616 N N . ASP A 1 469 ? -7.540 -7.064 25.037 1.00 83.19 469 ASP A N 1
ATOM 3617 C CA . ASP A 1 469 ? -8.185 -8.375 25.219 1.00 83.19 469 ASP A CA 1
ATOM 3618 C C . ASP A 1 469 ? -9.549 -8.288 25.934 1.00 83.19 469 ASP A C 1
ATOM 3620 O O . ASP A 1 469 ? -9.938 -9.157 26.710 1.00 83.19 469 ASP A O 1
ATOM 3624 N N . LYS A 1 470 ? -10.287 -7.193 25.712 1.00 89.81 470 LYS A N 1
ATOM 3625 C CA . LYS A 1 470 ? -11.634 -6.951 26.276 1.00 89.81 470 LYS A CA 1
ATOM 3626 C C . LYS A 1 470 ? -12.694 -6.791 25.190 1.00 89.81 470 LYS A C 1
ATOM 3628 O O . LYS A 1 470 ? -13.797 -6.303 25.453 1.00 89.81 470 LYS A O 1
ATOM 3633 N N . GLY A 1 471 ? -12.348 -7.176 23.971 1.00 93.50 471 GLY A N 1
ATOM 3634 C CA . GLY A 1 471 ? -13.228 -7.193 22.826 1.00 93.50 471 GLY A CA 1
ATOM 3635 C C . GLY A 1 471 ? -14.334 -8.229 22.968 1.00 93.50 471 GLY A C 1
ATOM 3636 O O . GLY A 1 471 ? -14.155 -9.297 23.559 1.00 93.50 471 GLY A O 1
ATOM 3637 N N . ARG A 1 472 ? -15.512 -7.904 22.440 1.00 96.69 472 ARG A N 1
ATOM 3638 C CA . ARG A 1 472 ? -16.716 -8.732 22.555 1.00 96.69 472 ARG A CA 1
ATOM 3639 C C . ARG A 1 472 ? -17.536 -8.699 21.276 1.00 96.69 472 ARG A C 1
ATOM 3641 O O . ARG A 1 472 ? -17.540 -7.706 20.553 1.00 96.69 472 ARG A O 1
ATOM 3648 N N . ILE A 1 473 ? -18.286 -9.768 21.033 1.00 97.94 473 ILE A N 1
ATOM 3649 C CA . ILE A 1 473 ? -19.263 -9.859 19.943 1.00 97.94 473 ILE A CA 1
ATOM 3650 C C . ILE A 1 473 ? -20.622 -10.191 20.544 1.00 97.94 473 ILE A C 1
ATOM 3652 O O . ILE A 1 473 ? -20.751 -11.141 21.318 1.00 97.94 473 ILE A O 1
ATOM 3656 N N . PHE A 1 474 ? -21.643 -9.433 20.160 1.00 98.19 474 PHE A N 1
ATOM 3657 C CA . PHE A 1 474 ? -23.008 -9.586 20.650 1.00 98.19 474 PHE A CA 1
ATOM 3658 C C . PHE A 1 474 ? -23.984 -9.914 19.525 1.00 98.19 474 PHE A C 1
ATOM 3660 O O . PHE A 1 474 ? -23.702 -9.674 18.352 1.00 98.19 474 PHE A O 1
ATOM 3667 N N . CYS A 1 475 ? -25.159 -10.422 19.895 1.00 98.00 475 CYS A N 1
ATOM 3668 C CA . CYS A 1 475 ? -26.313 -10.526 19.008 1.00 98.00 475 CYS A CA 1
ATOM 3669 C C . CYS A 1 475 ? -27.622 -10.157 19.710 1.00 98.00 475 CYS A C 1
ATOM 3671 O O . CYS A 1 475 ? -27.729 -10.279 20.934 1.00 98.00 475 CYS A O 1
ATOM 3673 N N . ALA A 1 476 ? -28.633 -9.776 18.930 1.00 98.12 476 ALA A N 1
ATOM 3674 C CA . ALA A 1 476 ? -30.010 -9.576 19.385 1.00 98.12 476 ALA A CA 1
ATOM 3675 C C . ALA A 1 476 ? -31.014 -9.784 18.235 1.00 98.12 476 ALA A C 1
ATOM 3677 O O . ALA A 1 476 ? -30.617 -9.904 17.073 1.00 98.12 476 ALA A O 1
ATOM 3678 N N . ASP A 1 477 ? -32.311 -9.837 18.546 1.00 97.69 477 ASP A N 1
ATOM 3679 C CA . ASP A 1 477 ? -33.379 -9.966 17.549 1.00 97.69 477 ASP A CA 1
ATOM 3680 C C . ASP A 1 477 ? -33.469 -8.714 16.656 1.00 97.69 477 ASP A C 1
ATOM 3682 O O . ASP A 1 477 ? -33.417 -7.576 17.129 1.00 97.69 477 ASP A O 1
ATOM 3686 N N . ILE A 1 478 ? -33.644 -8.902 15.345 1.00 96.69 478 ILE A N 1
ATOM 3687 C CA . ILE A 1 478 ? -33.893 -7.806 14.388 1.00 96.69 478 ILE A CA 1
ATOM 3688 C C . ILE A 1 478 ? -35.155 -7.024 14.770 1.00 96.69 478 ILE A C 1
ATOM 3690 O O . ILE A 1 478 ? -35.212 -5.797 14.621 1.00 96.69 478 ILE A O 1
ATOM 3694 N N . ASP A 1 479 ? -36.169 -7.740 15.247 1.00 95.19 479 ASP A N 1
ATOM 3695 C CA . ASP A 1 479 ? -37.404 -7.158 15.741 1.00 95.19 479 ASP A CA 1
ATOM 3696 C C . ASP A 1 479 ? -37.269 -6.821 17.223 1.00 95.19 479 ASP A C 1
ATOM 3698 O O . ASP A 1 479 ? -36.853 -7.640 18.039 1.00 95.19 479 ASP A O 1
ATOM 3702 N N . MET A 1 480 ? -37.647 -5.595 17.581 1.00 95.56 480 MET A N 1
ATOM 3703 C CA . MET A 1 480 ? -37.659 -5.166 18.975 1.00 95.56 480 MET A CA 1
ATOM 3704 C C . MET A 1 480 ? -38.694 -5.991 19.760 1.00 95.56 480 MET A C 1
ATOM 3706 O O . MET A 1 480 ? -39.869 -6.008 19.366 1.00 95.56 480 MET A O 1
ATOM 3710 N N . PRO A 1 481 ? -38.322 -6.619 20.893 1.00 95.44 481 PRO A N 1
ATOM 3711 C CA . PRO A 1 481 ? -39.286 -7.324 21.724 1.00 95.44 481 PRO A CA 1
ATOM 3712 C C . PRO A 1 481 ? -40.420 -6.400 22.187 1.00 95.44 481 PRO A C 1
ATOM 3714 O O . PRO A 1 481 ? -40.223 -5.216 22.479 1.00 95.44 481 PRO A O 1
ATOM 3717 N N . GLN A 1 482 ? -41.639 -6.938 22.267 1.00 94.69 482 GLN A N 1
ATOM 3718 C CA . GLN A 1 482 ? -42.829 -6.137 22.546 1.00 94.69 482 GLN A CA 1
ATOM 3719 C C . GLN A 1 482 ? -42.708 -5.371 23.876 1.00 94.69 482 GLN A C 1
ATOM 3721 O O . GLN A 1 482 ? -42.525 -5.962 24.938 1.00 94.69 482 GLN A O 1
ATOM 3726 N N . GLY A 1 483 ? -42.869 -4.045 23.821 1.00 93.94 483 GLY A N 1
ATOM 3727 C CA . GLY A 1 483 ? -42.807 -3.171 24.999 1.00 93.94 483 GLY A CA 1
ATOM 3728 C C . GLY A 1 483 ? -41.390 -2.854 25.492 1.00 93.94 483 GLY A C 1
ATOM 3729 O O . GLY A 1 483 ? -41.257 -2.216 26.536 1.00 93.94 483 GLY A O 1
ATOM 3730 N N . ARG A 1 484 ? -40.349 -3.276 24.765 1.00 96.38 484 ARG A N 1
ATOM 3731 C CA . ARG A 1 484 ? -38.950 -2.920 25.025 1.00 96.38 484 ARG A CA 1
ATOM 3732 C C . ARG A 1 484 ? -38.487 -1.760 24.139 1.00 96.38 484 ARG A C 1
ATOM 3734 O O . ARG A 1 484 ? -39.134 -1.394 23.161 1.00 96.38 484 ARG A O 1
ATOM 3741 N N . THR A 1 485 ? -37.355 -1.180 24.517 1.00 95.56 485 THR A N 1
ATOM 3742 C CA . THR A 1 485 ? -36.613 -0.131 23.801 1.00 95.56 485 THR A CA 1
ATOM 3743 C C . THR A 1 485 ? -35.168 -0.586 23.594 1.00 95.56 485 THR A C 1
ATOM 3745 O O . THR A 1 485 ? -34.732 -1.540 24.236 1.00 95.56 485 THR A O 1
ATOM 3748 N N . ALA A 1 486 ? -34.389 0.136 22.784 1.00 94.88 486 ALA A N 1
ATOM 3749 C CA . ALA A 1 486 ? -32.964 -0.148 22.570 1.00 94.88 486 ALA A CA 1
ATOM 3750 C C . ALA A 1 486 ? -32.130 -0.260 23.861 1.00 94.88 486 ALA A C 1
ATOM 3752 O O . ALA A 1 486 ? -31.167 -1.015 23.895 1.00 94.88 486 ALA A O 1
ATOM 3753 N N . THR A 1 487 ? -32.521 0.456 24.920 1.00 94.75 487 THR A N 1
ATOM 3754 C CA . THR A 1 487 ? -31.867 0.446 26.240 1.00 94.75 487 THR A CA 1
ATOM 3755 C C . THR A 1 487 ? -32.442 -0.580 27.220 1.00 94.75 487 THR A C 1
ATOM 3757 O O . THR A 1 487 ? -31.827 -0.854 28.245 1.00 94.75 487 THR A O 1
ATOM 3760 N N . THR A 1 488 ? -33.638 -1.122 26.964 1.00 95.00 488 THR A N 1
ATOM 3761 C CA . THR A 1 488 ? -34.350 -2.006 27.913 1.00 95.00 488 THR A CA 1
ATOM 3762 C C . THR A 1 488 ? -34.584 -3.417 27.388 1.00 95.00 488 THR A C 1
ATOM 3764 O O . THR A 1 488 ? -35.169 -4.240 28.099 1.00 95.00 488 THR A O 1
ATOM 3767 N N . ARG A 1 489 ? -34.169 -3.692 26.149 1.00 95.50 489 ARG A N 1
ATOM 3768 C CA . ARG A 1 489 ? -34.260 -5.011 25.531 1.00 95.50 489 ARG A CA 1
ATOM 3769 C C . ARG A 1 489 ? -33.356 -6.010 26.261 1.00 95.50 489 ARG A C 1
ATOM 3771 O O . ARG A 1 489 ? -32.216 -5.710 26.597 1.00 95.50 489 ARG A O 1
ATOM 3778 N N . ASP A 1 490 ? -33.902 -7.183 26.552 1.00 93.81 490 ASP A N 1
ATOM 3779 C CA . ASP A 1 490 ? -33.305 -8.236 27.382 1.00 93.81 490 ASP A CA 1
ATOM 3780 C C . ASP A 1 490 ? -32.903 -9.482 26.575 1.00 93.81 490 ASP A C 1
ATOM 3782 O O . ASP A 1 490 ? -32.472 -10.492 27.132 1.00 93.81 490 ASP A O 1
ATOM 3786 N N . ASP A 1 491 ? -33.027 -9.401 25.253 1.00 96.31 491 ASP A N 1
ATOM 3787 C CA . ASP A 1 491 ? -32.667 -10.437 24.290 1.00 96.31 491 ASP A CA 1
ATOM 3788 C C . ASP A 1 491 ? -31.220 -10.314 23.772 1.00 96.31 491 ASP A C 1
ATOM 3790 O O . ASP A 1 491 ? -30.777 -11.173 23.010 1.00 96.31 491 ASP A O 1
ATOM 3794 N N . ILE A 1 492 ? -30.469 -9.293 24.208 1.00 97.25 492 ILE A N 1
ATOM 3795 C CA . ILE A 1 492 ? -29.039 -9.134 23.902 1.00 97.25 492 ILE A CA 1
ATOM 3796 C C . ILE A 1 492 ? -28.238 -10.280 24.531 1.00 97.25 492 ILE A C 1
ATOM 3798 O O . ILE A 1 492 ? -28.348 -10.560 25.729 1.00 97.25 492 ILE A O 1
ATOM 3802 N N . ARG A 1 493 ? -27.387 -10.924 23.729 1.00 96.62 493 ARG A N 1
ATOM 3803 C CA . ARG A 1 493 ? -26.483 -12.001 24.158 1.00 96.62 493 ARG A CA 1
ATOM 3804 C C . ARG A 1 493 ? -25.047 -11.684 23.769 1.00 96.62 493 ARG A C 1
ATOM 3806 O O . ARG A 1 493 ? -24.801 -11.304 22.631 1.00 96.62 493 ARG A O 1
ATOM 3813 N N . CYS A 1 494 ? -24.116 -11.879 24.702 1.00 96.62 494 CYS A N 1
ATOM 3814 C CA . CYS A 1 494 ? -22.682 -11.914 24.413 1.00 96.62 494 CYS A CA 1
ATOM 3815 C C . CYS A 1 494 ? -22.337 -13.299 23.851 1.00 96.62 494 CYS A C 1
ATOM 3817 O O . CYS A 1 494 ? -22.569 -14.308 24.519 1.00 96.62 494 CYS A O 1
ATOM 3819 N N . LEU A 1 495 ? -21.841 -13.351 22.618 1.00 95.81 495 LEU A N 1
ATOM 3820 C CA . LEU A 1 495 ? -21.459 -14.586 21.932 1.00 95.81 495 LEU A CA 1
ATOM 3821 C C . LEU A 1 495 ? -20.013 -14.972 22.240 1.00 95.81 495 LEU A C 1
ATOM 3823 O O . LEU A 1 495 ? -19.719 -16.135 22.535 1.00 95.81 495 LEU A O 1
ATOM 3827 N N . LEU A 1 496 ? -19.127 -13.982 22.156 1.00 94.81 496 LEU A N 1
ATOM 3828 C CA . LEU A 1 496 ? -17.692 -14.100 22.372 1.00 94.81 496 LEU A CA 1
ATOM 3829 C C . LEU A 1 496 ? -17.221 -12.907 23.200 1.00 94.81 496 LEU A C 1
ATOM 3831 O O . LEU A 1 496 ? -17.705 -11.790 23.021 1.00 94.81 496 LEU A O 1
ATOM 3835 N N . GLU A 1 497 ? -16.276 -13.168 24.089 1.00 93.75 497 GLU A N 1
ATOM 3836 C CA . GLU A 1 497 ? -15.634 -12.205 24.979 1.00 93.75 497 GLU A CA 1
ATOM 3837 C C . GLU A 1 497 ? -14.142 -12.525 25.070 1.00 93.75 497 GLU A C 1
ATOM 3839 O O . GLU A 1 497 ? -13.709 -13.559 24.552 1.00 93.75 497 GLU A O 1
ATOM 3844 N N . ASP A 1 498 ? -13.382 -11.633 25.701 1.00 90.25 498 ASP A N 1
ATOM 3845 C CA . ASP A 1 498 ? -11.921 -11.707 25.799 1.00 90.25 498 ASP A CA 1
ATOM 3846 C C . ASP A 1 498 ? -11.238 -11.803 24.420 1.00 90.25 498 ASP A C 1
ATOM 3848 O O . ASP A 1 498 ? -10.249 -12.514 24.229 1.00 90.25 498 ASP A O 1
ATOM 3852 N N . LEU A 1 499 ? -11.820 -11.132 23.419 1.00 90.88 499 LEU A N 1
ATOM 3853 C CA . LEU A 1 499 ? -11.227 -10.997 22.092 1.00 90.88 499 LEU A CA 1
ATOM 3854 C C . LEU A 1 499 ? -10.210 -9.846 22.092 1.00 90.88 499 LEU A C 1
ATOM 3856 O O . LEU A 1 499 ? -10.428 -8.877 22.825 1.00 90.88 499 LEU A O 1
ATOM 3860 N N . PRO A 1 500 ? -9.155 -9.906 21.259 1.00 86.94 500 PRO A N 1
ATOM 3861 C CA . PRO A 1 500 ? -8.140 -8.859 21.186 1.00 86.94 500 PRO A CA 1
ATOM 3862 C C . PRO A 1 500 ? -8.747 -7.476 20.950 1.00 86.94 500 PRO A C 1
ATOM 3864 O O . PRO A 1 500 ? -8.699 -6.621 21.836 1.00 86.94 500 PRO A O 1
ATOM 3867 N N . GLU A 1 501 ? -9.361 -7.286 19.779 1.00 89.19 501 GLU A N 1
ATOM 3868 C CA . GLU A 1 501 ? -10.046 -6.059 19.393 1.00 89.19 501 GLU A CA 1
ATOM 3869 C C . GLU A 1 501 ? -10.868 -6.304 18.104 1.00 89.19 501 GLU A C 1
ATOM 3871 O O . GLU A 1 501 ? -10.379 -6.057 16.998 1.00 89.19 501 GLU A O 1
ATOM 3876 N N . PRO A 1 502 ? -12.111 -6.808 18.209 1.00 94.38 502 PRO A N 1
ATOM 3877 C CA . PRO A 1 502 ? -12.902 -7.217 17.053 1.00 94.38 502 PRO A CA 1
ATOM 3878 C C . PRO A 1 502 ? -13.464 -5.998 16.315 1.00 94.38 502 PRO A C 1
ATOM 3880 O O . PRO A 1 502 ? -14.197 -5.188 16.895 1.00 94.38 502 PRO A O 1
ATOM 3883 N N . ILE A 1 503 ? -13.152 -5.881 15.023 1.00 93.50 503 ILE A N 1
ATOM 3884 C CA . ILE A 1 503 ? -13.480 -4.712 14.198 1.00 93.50 503 ILE A CA 1
ATOM 3885 C C . ILE A 1 503 ? -14.619 -4.991 13.234 1.00 93.50 503 ILE A C 1
ATOM 3887 O O . ILE A 1 503 ? -15.717 -4.539 13.518 1.00 93.50 503 ILE A O 1
ATOM 3891 N N . ASP A 1 504 ? -14.400 -5.693 12.121 1.00 96.06 504 ASP A N 1
ATOM 3892 C CA . ASP A 1 504 ? -15.439 -5.908 11.105 1.00 96.06 504 ASP A CA 1
ATOM 3893 C C . ASP A 1 504 ? -16.114 -7.270 11.274 1.00 96.06 504 ASP A C 1
ATOM 3895 O O . ASP A 1 504 ? -15.508 -8.204 11.801 1.00 96.06 504 ASP A O 1
ATOM 3899 N N . LEU A 1 505 ? -17.367 -7.389 10.831 1.00 96.12 505 LEU A N 1
ATOM 3900 C CA . LEU A 1 505 ? -18.189 -8.593 10.965 1.00 96.12 505 LEU A CA 1
ATOM 3901 C C . LEU A 1 505 ? -18.889 -8.931 9.655 1.00 96.12 505 LEU A C 1
ATOM 3903 O O . LEU A 1 505 ? -19.544 -8.090 9.052 1.00 96.12 505 LEU A O 1
ATOM 3907 N N . GLU A 1 506 ? -18.866 -10.209 9.292 1.00 97.25 506 GLU A N 1
ATOM 3908 C CA . GLU A 1 506 ? -19.637 -10.743 8.171 1.00 97.25 506 GLU A CA 1
ATOM 3909 C C . GLU A 1 506 ? -20.301 -12.072 8.541 1.00 97.25 506 GLU A C 1
ATOM 3911 O O . GLU A 1 506 ? -19.768 -12.866 9.322 1.00 97.25 506 GLU A O 1
ATOM 3916 N N . MET A 1 507 ? -21.477 -12.324 7.963 1.00 95.25 507 MET A N 1
ATOM 3917 C CA . MET A 1 507 ? -22.277 -13.519 8.227 1.00 95.25 507 MET A CA 1
ATOM 3918 C C . MET A 1 507 ? -22.472 -14.344 6.957 1.00 95.25 507 MET A C 1
ATOM 3920 O O . MET A 1 507 ? -23.008 -13.856 5.967 1.00 95.25 507 MET A O 1
ATOM 3924 N N . ASP A 1 508 ? -22.143 -15.631 7.031 1.00 95.44 508 ASP A N 1
ATOM 3925 C CA . ASP A 1 508 ? -22.616 -16.633 6.080 1.00 95.44 508 ASP A CA 1
ATOM 3926 C C . ASP A 1 508 ? -23.852 -17.341 6.656 1.00 95.44 508 ASP A C 1
ATOM 3928 O O . ASP A 1 508 ? -23.752 -18.288 7.444 1.00 95.44 508 ASP A O 1
ATOM 3932 N N . GLU A 1 509 ? -25.040 -16.873 6.264 1.00 92.81 509 GLU A N 1
ATOM 3933 C CA . GLU A 1 509 ? -26.324 -17.434 6.702 1.00 92.81 509 GLU A CA 1
ATOM 3934 C C . GLU A 1 509 ? -26.594 -18.843 6.157 1.00 92.81 509 GLU A C 1
ATOM 3936 O O . GLU A 1 509 ? -27.438 -19.563 6.703 1.00 92.81 509 GLU A O 1
ATOM 3941 N N . GLU A 1 510 ? -25.941 -19.251 5.063 1.00 90.75 510 GLU A N 1
ATOM 3942 C CA . GLU A 1 510 ? -26.153 -20.575 4.483 1.00 90.75 510 GLU A CA 1
ATOM 3943 C C . GLU A 1 510 ? -25.534 -21.646 5.378 1.00 90.75 510 GLU A C 1
ATOM 3945 O O . GLU A 1 510 ? -26.205 -22.629 5.714 1.00 90.75 510 GLU A O 1
ATOM 3950 N N . SER A 1 511 ? -24.291 -21.412 5.805 1.00 91.94 511 SER A N 1
ATOM 3951 C CA . SER A 1 511 ? -23.539 -22.332 6.658 1.00 91.94 511 SER A CA 1
ATOM 3952 C C . SER A 1 511 ? -23.624 -22.025 8.158 1.00 91.94 511 SER A C 1
ATOM 3954 O O . SER A 1 511 ? -23.159 -22.835 8.961 1.00 91.94 511 SER A O 1
ATOM 3956 N N . GLY A 1 512 ? -24.223 -20.894 8.547 1.00 94.38 512 GLY A N 1
ATOM 3957 C CA . GLY A 1 512 ? -24.338 -20.468 9.943 1.00 94.38 512 GLY A CA 1
ATOM 3958 C C . GLY A 1 512 ? -22.992 -20.073 10.549 1.00 94.38 512 GLY A C 1
ATOM 3959 O O . GLY A 1 512 ? -22.706 -20.419 11.695 1.00 94.38 512 GLY A O 1
ATOM 3960 N N . ARG A 1 513 ? -22.134 -19.401 9.775 1.00 95.75 513 ARG A N 1
ATOM 3961 C CA . ARG A 1 513 ? -20.773 -19.042 10.194 1.00 95.75 513 ARG A CA 1
ATOM 3962 C C . ARG A 1 513 ? -20.607 -17.535 10.307 1.00 95.75 513 ARG A C 1
ATOM 3964 O O . ARG A 1 513 ? -20.868 -16.801 9.360 1.00 95.75 513 ARG A O 1
ATOM 3971 N N . LEU A 1 514 ? -20.108 -17.107 11.461 1.00 97.25 514 LEU A N 1
ATOM 3972 C CA . LEU A 1 514 ? -19.759 -15.722 11.746 1.00 97.25 514 LEU A CA 1
ATOM 3973 C C . LEU A 1 514 ? -18.259 -15.524 11.534 1.00 97.25 514 LEU A C 1
ATOM 3975 O O . LEU A 1 514 ? -17.461 -16.290 12.079 1.00 97.25 514 LEU A O 1
ATOM 3979 N N . TYR A 1 515 ? -17.890 -14.504 10.765 1.00 97.88 515 TYR A N 1
ATOM 3980 C CA . TYR A 1 515 ? -16.509 -14.133 10.470 1.00 97.88 515 TYR A CA 1
ATOM 3981 C C . TYR A 1 515 ? -16.224 -12.737 11.012 1.00 97.88 515 TYR A C 1
ATOM 3983 O O . TYR A 1 515 ? -17.093 -11.868 10.947 1.00 97.88 515 TYR A O 1
ATOM 3991 N N . TRP A 1 516 ? -15.015 -12.515 11.522 1.00 97.31 516 TRP A N 1
ATOM 3992 C CA . TRP A 1 516 ? -14.597 -11.186 11.961 1.00 97.31 516 TRP A CA 1
ATOM 3993 C C . TRP A 1 516 ? -13.103 -10.962 11.797 1.00 97.31 516 TRP A C 1
ATOM 3995 O O . TRP A 1 516 ? -12.317 -11.911 11.724 1.00 97.31 516 TRP A O 1
ATOM 4005 N N . THR A 1 517 ? -12.724 -9.692 11.756 1.00 95.88 517 THR A N 1
ATOM 4006 C CA . THR A 1 517 ? -11.332 -9.262 11.879 1.00 95.88 517 THR A CA 1
ATOM 4007 C C . THR A 1 517 ? -11.043 -8.841 13.311 1.00 95.88 517 THR A C 1
ATOM 4009 O O . THR A 1 517 ? -11.850 -8.153 13.931 1.00 95.88 517 THR A O 1
ATOM 4012 N N . ASP A 1 518 ? -9.892 -9.250 13.837 1.00 90.88 518 ASP A N 1
ATOM 4013 C CA . ASP A 1 518 ? -9.347 -8.719 15.090 1.00 90.88 518 ASP A CA 1
ATOM 4014 C C . ASP A 1 518 ? -8.121 -7.856 14.795 1.00 90.88 518 ASP A C 1
ATOM 4016 O O . ASP A 1 518 ? -7.246 -8.253 14.016 1.00 90.88 518 ASP A O 1
ATOM 4020 N N . ARG A 1 519 ? -8.035 -6.709 15.468 1.00 85.19 519 ARG A N 1
ATOM 4021 C CA . ARG A 1 519 ? -6.804 -5.925 15.621 1.00 85.19 519 ARG A CA 1
ATOM 4022 C C . ARG A 1 519 ? -5.981 -6.416 16.805 1.00 85.19 519 ARG A C 1
ATOM 4024 O O . ARG A 1 519 ? -6.400 -7.294 17.557 1.00 85.19 519 ARG A O 1
ATOM 4031 N N . GLY A 1 520 ? -4.784 -5.864 16.939 1.00 63.62 520 GLY A N 1
ATOM 4032 C CA . GLY A 1 520 ? -3.930 -6.065 18.099 1.00 63.62 520 GLY A CA 1
ATOM 4033 C C . GLY A 1 520 ? -2.882 -7.169 17.970 1.00 63.62 520 GLY A C 1
ATOM 4034 O O . GLY A 1 520 ? -2.618 -7.693 16.887 1.00 63.62 520 GLY A O 1
ATOM 4035 N N . GLU A 1 521 ? -2.226 -7.489 19.083 1.00 55.25 521 GLU A N 1
ATOM 4036 C CA . GLU A 1 521 ? -0.963 -8.231 19.067 1.00 55.25 521 GLU A CA 1
ATOM 4037 C C . GLU A 1 521 ? -1.100 -9.712 18.696 1.00 55.25 521 GLU A C 1
ATOM 4039 O O . GLU A 1 521 ? -2.052 -10.417 19.055 1.00 55.25 521 GLU A O 1
ATOM 4044 N N . LEU A 1 522 ? -0.081 -10.220 18.002 1.00 44.50 522 LEU A N 1
ATOM 4045 C CA . LEU A 1 522 ? 0.086 -11.658 17.817 1.00 44.50 522 LEU A CA 1
ATOM 4046 C C . LEU A 1 522 ? 0.343 -12.326 19.188 1.00 44.50 522 LEU A C 1
ATOM 4048 O O . LEU A 1 522 ? 0.998 -11.739 20.044 1.00 44.50 522 LEU A O 1
ATOM 4052 N N . PRO A 1 523 ? -0.147 -13.559 19.425 1.00 48.50 523 PRO A N 1
ATOM 4053 C CA . PRO A 1 523 ? -0.646 -14.508 18.440 1.00 48.50 523 PRO A CA 1
ATOM 4054 C C . PRO A 1 523 ? -2.171 -14.523 18.293 1.00 48.50 523 PRO A C 1
ATOM 4056 O O . PRO A 1 523 ? -2.667 -15.489 17.723 1.00 48.50 523 PRO A O 1
ATOM 4059 N N . PHE A 1 524 ? -2.934 -13.552 18.804 1.00 65.25 524 PHE A N 1
ATOM 4060 C CA . PHE A 1 524 ? -4.406 -13.606 18.756 1.00 65.25 524 PHE A CA 1
ATOM 4061 C C . PHE A 1 524 ? -5.028 -12.489 17.913 1.00 65.25 524 PHE A C 1
ATOM 4063 O O . PHE A 1 524 ? -5.939 -12.786 17.139 1.00 65.25 524 PHE A O 1
ATOM 4070 N N . GLY A 1 525 ? -4.483 -11.275 17.951 1.00 71.06 525 GLY A N 1
ATOM 4071 C CA . GLY A 1 525 ? -4.892 -10.156 17.105 1.00 71.06 525 GLY A CA 1
ATOM 4072 C C . GLY A 1 525 ? -4.340 -10.217 15.679 1.00 71.06 525 GLY A C 1
ATOM 4073 O O . GLY A 1 525 ? -3.703 -11.198 15.268 1.00 71.06 525 GLY A O 1
ATOM 4074 N N . ASN A 1 526 ? -4.639 -9.173 14.905 1.00 84.94 526 ASN A N 1
ATOM 4075 C CA . ASN A 1 526 ? -4.240 -9.002 13.506 1.00 84.94 526 ASN A CA 1
ATOM 4076 C C . ASN A 1 526 ? -4.559 -10.227 12.637 1.00 84.94 526 ASN A C 1
ATOM 4078 O O . ASN A 1 526 ? -3.718 -10.793 11.920 1.00 84.94 526 ASN A O 1
ATOM 4082 N N . SER A 1 527 ? -5.814 -10.660 12.753 1.00 90.31 527 SER A N 1
ATOM 4083 C CA . SER A 1 527 ? -6.289 -11.959 12.297 1.00 90.31 527 SER A CA 1
ATOM 4084 C C . SER A 1 527 ? -7.675 -11.901 11.650 1.00 90.31 527 SER A C 1
ATOM 4086 O O . SER A 1 527 ? -8.468 -10.994 11.893 1.00 90.31 527 SER A O 1
ATOM 4088 N N . LEU A 1 528 ? -7.944 -12.891 10.796 1.00 95.75 528 LEU A N 1
ATOM 4089 C CA . LEU A 1 528 ? -9.284 -13.246 10.334 1.00 95.75 528 LEU A CA 1
ATOM 4090 C C . LEU A 1 528 ? -9.734 -14.477 11.108 1.00 95.75 528 LEU A C 1
ATOM 4092 O O . LEU A 1 528 ? -9.063 -15.513 11.076 1.00 95.75 528 LEU A O 1
ATOM 4096 N N . ASN A 1 529 ? -10.902 -14.385 11.720 1.00 95.38 529 ASN A N 1
ATOM 4097 C CA . ASN A 1 529 ? -11.439 -15.392 12.615 1.00 95.38 529 ASN A CA 1
ATOM 4098 C C . ASN A 1 529 ? -12.815 -15.862 12.155 1.00 95.38 529 ASN A C 1
ATOM 4100 O O . ASN A 1 529 ? -13.508 -15.184 11.393 1.00 95.38 529 ASN A O 1
ATOM 4104 N N . ARG A 1 530 ? -13.204 -17.050 12.618 1.00 95.62 530 ARG A N 1
ATOM 4105 C CA . ARG A 1 530 ? -14.488 -17.665 12.300 1.00 95.62 530 ARG A CA 1
ATOM 4106 C C . ARG A 1 530 ? -15.028 -18.508 13.444 1.00 95.62 530 ARG A C 1
ATOM 4108 O O . ARG A 1 530 ? -14.305 -19.309 14.034 1.00 95.62 530 ARG A O 1
ATOM 4115 N N . ALA A 1 531 ? -16.335 -18.429 13.662 1.00 96.12 531 ALA A N 1
ATOM 4116 C CA . ALA A 1 531 ? -17.080 -19.274 14.586 1.00 96.12 531 ALA A CA 1
ATOM 4117 C C . ALA A 1 531 ? -18.324 -19.869 13.906 1.00 96.12 531 ALA A C 1
ATOM 4119 O O . ALA A 1 531 ? -18.925 -19.240 13.037 1.00 96.12 531 ALA A O 1
ATOM 4120 N N . SER A 1 532 ? -18.715 -21.083 14.303 1.00 95.25 532 SER A N 1
ATOM 4121 C CA . SER A 1 532 ? -19.993 -21.680 13.879 1.00 95.25 532 SER A CA 1
ATOM 4122 C C . SER A 1 532 ? -21.074 -21.328 14.897 1.00 95.25 532 SER A C 1
ATOM 4124 O O . SER A 1 532 ? -20.812 -21.345 16.100 1.00 95.25 532 SER A O 1
ATOM 4126 N N . LEU A 1 533 ? -22.270 -20.992 14.429 1.00 94.94 533 LEU A N 1
ATOM 4127 C CA . LEU A 1 533 ? -23.420 -20.676 15.268 1.00 94.94 533 LEU A CA 1
ATOM 4128 C C . LEU A 1 533 ? -24.401 -21.846 15.320 1.00 94.94 533 LEU A C 1
ATOM 4130 O O . LEU A 1 533 ? -24.487 -22.644 14.389 1.00 94.94 533 LEU A O 1
ATOM 4134 N N . ASN A 1 534 ? -25.172 -21.915 16.404 1.00 92.81 534 ASN A N 1
ATOM 4135 C CA . ASN A 1 534 ? -26.257 -22.884 16.533 1.00 92.81 534 ASN A CA 1
ATOM 4136 C C . ASN A 1 534 ? -27.418 -22.590 15.553 1.00 92.81 534 ASN A C 1
ATOM 4138 O O . ASN A 1 534 ? -27.474 -21.539 14.917 1.00 92.81 534 ASN A O 1
ATOM 4142 N N . GLU A 1 535 ? -28.413 -23.483 15.486 1.00 90.69 535 GLU A N 1
ATOM 4143 C CA . GLU A 1 535 ? -29.566 -23.364 14.568 1.00 90.69 535 GLU A CA 1
ATOM 4144 C C . GLU A 1 535 ? -30.368 -22.054 14.713 1.00 90.69 535 GLU A C 1
ATOM 4146 O O . GLU A 1 535 ? -31.069 -21.645 13.788 1.00 90.69 535 GLU A O 1
ATOM 4151 N N . THR A 1 536 ? -30.276 -21.395 15.873 1.00 91.19 536 THR A N 1
ATOM 4152 C CA . THR A 1 536 ? -30.970 -20.131 16.176 1.00 91.19 536 THR A CA 1
ATOM 4153 C C . THR A 1 536 ? -30.111 -18.887 15.940 1.00 91.19 536 THR A C 1
ATOM 4155 O O . THR A 1 536 ? -30.572 -17.775 16.199 1.00 91.19 536 THR A O 1
ATOM 4158 N N . GLY A 1 537 ? -28.843 -19.056 15.558 1.00 92.31 537 GLY A N 1
ATOM 4159 C CA . GLY A 1 537 ? -27.876 -17.968 15.427 1.00 92.31 537 GLY A CA 1
ATOM 4160 C C . GLY A 1 537 ? -27.559 -17.229 16.736 1.00 92.31 537 GLY A C 1
ATOM 4161 O O . GLY A 1 537 ? -26.996 -16.141 16.681 1.00 92.31 537 GLY A O 1
ATOM 4162 N N . SER A 1 538 ? -27.949 -17.762 17.902 1.00 92.00 538 SER A N 1
ATOM 4163 C CA . SER A 1 538 ? -27.908 -17.041 19.193 1.00 92.00 538 SER A CA 1
ATOM 4164 C C . SER A 1 538 ? -26.767 -17.468 20.116 1.00 92.00 538 SER A C 1
ATOM 4166 O O . SER A 1 538 ? -26.577 -16.862 21.167 1.00 92.00 538 SER A O 1
ATOM 4168 N N . GLU A 1 539 ? -26.036 -18.525 19.761 1.00 93.25 539 GLU A N 1
ATOM 4169 C CA . GLU A 1 539 ? -24.893 -19.032 20.522 1.00 93.25 539 GLU A CA 1
ATOM 4170 C C . GLU A 1 539 ? -23.828 -19.573 19.566 1.00 93.25 539 GLU A C 1
ATOM 4172 O O . GLU A 1 539 ? -24.153 -20.082 18.490 1.00 93.25 539 GLU A O 1
ATOM 4177 N N . VAL A 1 540 ? -22.565 -19.495 19.985 1.00 93.00 540 VAL A N 1
ATOM 4178 C CA . VAL A 1 540 ? -21.426 -20.080 19.269 1.00 93.00 540 VAL A CA 1
ATOM 4179 C C . VAL A 1 540 ? -21.244 -21.541 19.670 1.00 93.00 540 VAL A C 1
ATOM 4181 O O . VAL A 1 540 ? -21.137 -21.871 20.854 1.00 93.00 540 VAL A O 1
ATOM 4184 N N . GLU A 1 541 ? -21.129 -22.417 18.678 1.00 91.69 541 GLU A N 1
ATOM 4185 C CA . GLU A 1 541 ? -20.713 -23.803 18.860 1.00 91.69 541 GLU A CA 1
ATOM 4186 C C . GLU A 1 541 ? -19.205 -23.849 19.138 1.00 91.69 541 GLU A C 1
ATOM 4188 O O . GLU A 1 541 ? -18.373 -23.866 18.231 1.00 91.69 541 GLU A O 1
ATOM 4193 N N . ARG A 1 542 ? -18.834 -23.827 20.424 1.00 84.06 542 ARG A N 1
ATOM 4194 C CA . ARG A 1 542 ? -17.430 -23.744 20.848 1.00 84.06 542 ARG A CA 1
ATOM 4195 C C . ARG A 1 542 ? -16.659 -25.012 20.477 1.00 84.06 542 ARG A C 1
ATOM 4197 O O . ARG A 1 542 ? -16.746 -26.034 21.159 1.00 84.06 542 ARG A O 1
ATOM 4204 N N . THR A 1 543 ? -15.845 -24.920 19.430 1.00 69.38 543 THR A N 1
ATOM 4205 C CA . THR A 1 543 ? -14.892 -25.960 19.023 1.00 69.38 543 THR A CA 1
ATOM 4206 C C . THR A 1 543 ? -13.453 -25.523 19.295 1.00 69.38 543 THR A C 1
ATOM 4208 O O . THR A 1 543 ? -13.076 -24.395 18.991 1.00 69.38 543 THR A O 1
ATOM 4211 N N . GLY A 1 544 ? -12.619 -26.419 19.832 1.00 68.38 544 GLY A N 1
ATOM 4212 C CA . GLY A 1 544 ? -11.205 -26.128 20.112 1.00 68.38 544 GLY A CA 1
ATOM 4213 C C . GLY A 1 544 ? -10.969 -25.304 21.387 1.00 68.38 544 GLY A C 1
ATOM 4214 O O . GLY A 1 544 ? -11.881 -25.077 22.177 1.00 68.38 544 GLY A O 1
ATOM 4215 N N . ARG A 1 545 ? -9.713 -24.891 21.619 1.00 72.19 545 ARG A N 1
ATOM 4216 C CA . ARG A 1 545 ? -9.288 -24.219 22.865 1.00 72.19 545 ARG A CA 1
ATOM 4217 C C . ARG A 1 545 ? -9.790 -22.774 22.983 1.00 72.19 545 ARG A C 1
ATOM 4219 O O . ARG A 1 545 ? -10.047 -22.337 24.096 1.00 72.19 545 ARG A O 1
ATOM 4226 N N . LEU A 1 546 ? -9.920 -22.065 21.861 1.00 76.25 546 LEU A N 1
ATOM 4227 C CA . LEU A 1 546 ? -10.372 -20.667 21.815 1.00 76.25 546 LEU A CA 1
ATOM 4228 C C . LEU A 1 546 ? -11.901 -20.540 21.704 1.00 76.25 546 LEU A C 1
ATOM 4230 O O . LEU A 1 546 ? -12.453 -19.474 21.932 1.00 76.25 546 LEU A O 1
ATOM 4234 N N . GLY A 1 547 ? -12.601 -21.625 21.355 1.00 83.62 547 GLY A N 1
ATOM 4235 C CA . GLY A 1 547 ? -14.033 -21.587 21.039 1.00 83.62 547 GLY A CA 1
ATOM 4236 C C . GLY A 1 547 ? -14.354 -21.053 19.638 1.00 83.62 547 GLY A C 1
ATOM 4237 O O . GLY A 1 547 ? -15.521 -21.053 19.261 1.00 83.62 547 GLY A O 1
ATOM 4238 N N . TYR A 1 548 ? -13.336 -20.660 18.869 1.00 91.38 548 TYR A N 1
ATOM 4239 C CA . TYR A 1 548 ? -13.399 -20.255 17.467 1.00 91.38 548 TYR A CA 1
ATOM 4240 C C . TYR A 1 548 ? -12.100 -20.626 16.733 1.00 91.38 548 TYR A C 1
ATOM 4242 O O . TYR A 1 548 ? -11.134 -21.093 17.346 1.00 91.38 548 TYR A O 1
ATOM 4250 N N . GLU A 1 549 ? -12.084 -20.449 15.415 1.00 91.31 549 GLU A N 1
ATOM 4251 C CA . GLU A 1 549 ? -10.956 -20.760 14.539 1.00 91.31 549 GLU A CA 1
ATOM 4252 C C . GLU A 1 549 ? -10.317 -19.483 13.996 1.00 91.31 549 GLU A C 1
ATOM 4254 O O . GLU A 1 549 ? -11.019 -18.590 13.525 1.00 91.31 549 GLU A O 1
ATOM 4259 N N . VAL A 1 550 ? -8.983 -19.426 14.012 1.00 90.81 550 VAL A N 1
ATOM 4260 C CA . VAL A 1 550 ? -8.239 -18.368 13.324 1.00 90.81 550 VAL A CA 1
ATOM 4261 C C . VAL A 1 550 ? -7.812 -18.862 11.951 1.00 90.81 550 VAL A C 1
ATOM 4263 O O . VAL A 1 550 ? -7.050 -19.823 11.848 1.00 90.81 550 VAL A O 1
ATOM 4266 N N . LEU A 1 551 ? -8.315 -18.204 10.911 1.00 90.38 551 LEU A N 1
ATOM 4267 C CA . LEU A 1 551 ? -8.168 -18.604 9.514 1.00 90.38 551 LEU A CA 1
ATOM 4268 C C . LEU A 1 551 ? -6.880 -18.063 8.888 1.00 90.38 551 LEU A C 1
ATOM 4270 O O . LEU A 1 551 ? -6.142 -18.804 8.247 1.00 90.38 551 LEU A O 1
ATOM 4274 N N . THR A 1 552 ? -6.586 -16.779 9.099 1.00 86.88 552 THR A N 1
ATOM 4275 C CA . THR A 1 552 ? -5.323 -16.160 8.675 1.00 86.88 552 THR A CA 1
ATOM 4276 C C . THR A 1 552 ? -4.863 -15.109 9.678 1.00 86.88 552 THR A C 1
ATOM 4278 O O . THR A 1 552 ? -5.643 -14.621 10.492 1.00 86.88 552 THR A O 1
ATOM 4281 N N . ARG A 1 553 ? -3.575 -14.768 9.621 1.00 83.31 553 ARG A N 1
ATOM 4282 C CA . ARG A 1 553 ? -2.895 -13.795 10.488 1.00 83.31 553 ARG A CA 1
ATOM 4283 C C . ARG A 1 553 ? -2.023 -12.847 9.668 1.00 83.31 553 ARG A C 1
ATOM 4285 O O . ARG A 1 553 ? -2.011 -12.934 8.434 1.00 83.31 553 ARG A O 1
ATOM 4292 N N . ASN A 1 554 ? -1.240 -12.015 10.352 1.00 75.12 554 ASN A N 1
ATOM 4293 C CA . ASN A 1 554 ? -0.269 -11.085 9.766 1.00 75.12 554 ASN A CA 1
ATOM 4294 C C . ASN A 1 554 ? -0.959 -10.042 8.876 1.00 75.12 554 ASN A C 1
ATOM 4296 O O . ASN A 1 554 ? -0.603 -9.886 7.707 1.00 75.12 554 ASN A O 1
ATOM 4300 N N . LEU A 1 555 ? -2.034 -9.449 9.385 1.00 74.38 555 LEU A N 1
ATOM 4301 C CA . LEU A 1 555 ? -2.644 -8.234 8.838 1.00 74.38 555 LEU A CA 1
ATOM 4302 C C . LEU A 1 555 ? -2.052 -7.028 9.593 1.00 74.38 555 LEU A C 1
ATOM 4304 O O . LEU A 1 555 ? -1.614 -7.204 10.726 1.00 74.38 555 LEU A O 1
ATOM 4308 N N . ASN A 1 556 ? -2.012 -5.835 8.995 1.00 74.00 556 ASN A N 1
ATOM 4309 C CA . ASN A 1 556 ? -1.450 -4.637 9.637 1.00 74.00 556 ASN A CA 1
ATOM 4310 C C . ASN A 1 556 ? -2.567 -3.732 10.167 1.00 74.00 556 ASN A C 1
ATOM 4312 O O . ASN A 1 556 ? -2.940 -2.757 9.514 1.00 74.00 556 ASN A O 1
ATOM 4316 N N . GLU A 1 557 ? -3.113 -4.086 11.330 1.00 80.88 557 GLU A N 1
ATOM 4317 C CA . GLU A 1 557 ? -4.338 -3.519 11.904 1.00 80.88 557 GLU A CA 1
ATOM 4318 C C . GLU A 1 557 ? -5.549 -3.804 11.015 1.00 80.88 557 GLU A C 1
ATOM 4320 O O . GLU A 1 557 ? -6.006 -2.956 10.254 1.00 80.88 557 GLU A O 1
ATOM 4325 N N . ALA A 1 558 ? -6.054 -5.038 11.078 1.00 86.00 558 ALA A N 1
ATOM 4326 C CA . ALA A 1 558 ? -7.177 -5.494 10.258 1.00 86.00 558 ALA A CA 1
ATOM 4327 C C . ALA A 1 558 ? -8.452 -4.662 10.498 1.00 86.00 558 ALA A C 1
ATOM 4329 O O . ALA A 1 558 ? -8.862 -4.456 11.641 1.00 86.00 558 ALA A O 1
ATOM 4330 N N . ILE A 1 559 ? -9.105 -4.191 9.429 1.00 87.50 559 ILE A N 1
ATOM 4331 C CA . ILE A 1 559 ? -10.264 -3.281 9.544 1.00 87.50 559 ILE A CA 1
ATOM 4332 C C . ILE A 1 559 ? -11.463 -3.637 8.692 1.00 87.50 559 ILE A C 1
ATOM 4334 O O . ILE A 1 559 ? -12.564 -3.233 9.042 1.00 87.50 559 ILE A O 1
ATOM 4338 N N . GLY A 1 560 ? -11.255 -4.322 7.571 1.00 92.00 560 GLY A N 1
ATOM 4339 C CA . GLY A 1 560 ? -12.322 -4.603 6.622 1.00 92.00 560 GLY A CA 1
ATOM 4340 C C . GLY A 1 560 ? -12.366 -6.071 6.257 1.00 92.00 560 GLY A C 1
ATOM 4341 O O . GLY A 1 560 ? -11.328 -6.732 6.161 1.00 92.00 560 GLY A O 1
ATOM 4342 N N . LEU A 1 561 ? -13.580 -6.567 6.050 1.00 95.94 561 LEU A N 1
ATOM 4343 C CA . LEU A 1 561 ? -13.886 -7.950 5.736 1.00 95.94 561 LEU A CA 1
ATOM 4344 C C . LEU A 1 561 ? -15.061 -8.015 4.757 1.00 95.94 561 LEU A C 1
ATOM 4346 O O . LEU A 1 561 ? -16.127 -7.463 5.011 1.00 95.94 561 LEU A O 1
ATOM 4350 N N . LYS A 1 562 ? -14.896 -8.738 3.643 1.00 95.56 562 LYS A N 1
ATOM 4351 C CA . LYS A 1 562 ? -16.009 -9.104 2.754 1.00 95.56 562 LYS A CA 1
ATOM 4352 C C . LYS A 1 562 ? -15.912 -10.547 2.286 1.00 95.56 562 LYS A C 1
ATOM 4354 O O . LYS A 1 562 ? -14.852 -11.010 1.864 1.00 95.56 562 LYS A O 1
ATOM 4359 N N . LEU A 1 563 ? -17.042 -11.246 2.341 1.00 94.81 563 LEU A N 1
ATOM 4360 C CA . LEU A 1 563 ? -17.171 -12.637 1.925 1.00 94.81 563 LEU A CA 1
ATOM 4361 C C . LEU A 1 563 ? -17.625 -12.721 0.459 1.00 94.81 563 LEU A C 1
ATOM 4363 O O . LEU A 1 563 ? -18.633 -12.132 0.081 1.00 94.81 563 LEU A O 1
ATOM 4367 N N . ASP A 1 564 ? -16.904 -13.496 -0.348 1.00 91.75 564 ASP A N 1
ATOM 4368 C CA . ASP A 1 564 ? -17.256 -13.867 -1.725 1.00 91.75 564 ASP A CA 1
ATOM 4369 C C . ASP A 1 564 ? -17.213 -15.398 -1.850 1.00 91.75 564 ASP A C 1
ATOM 4371 O O . ASP A 1 564 ? -16.396 -15.996 -2.557 1.00 91.75 564 ASP A O 1
ATOM 4375 N N . LEU A 1 565 ? -18.061 -16.059 -1.058 1.00 89.50 565 LEU A N 1
ATOM 4376 C CA . LEU A 1 565 ? -18.033 -17.515 -0.904 1.00 89.50 565 LEU A CA 1
ATOM 4377 C C . LEU A 1 565 ? -18.504 -18.256 -2.161 1.00 89.50 565 LEU A C 1
ATOM 4379 O O . LEU A 1 565 ? -18.076 -19.388 -2.373 1.00 89.50 565 LEU A O 1
ATOM 4383 N N . GLU A 1 566 ? -19.302 -17.617 -3.023 1.00 84.81 566 GLU A N 1
ATOM 4384 C CA . GLU A 1 566 ? -19.691 -18.167 -4.332 1.00 84.81 566 GLU A CA 1
ATOM 4385 C C . GLU A 1 566 ? -18.459 -18.447 -5.207 1.00 84.81 566 GLU A C 1
ATOM 4387 O O . GLU A 1 566 ? -18.390 -19.479 -5.879 1.00 84.81 566 GLU A O 1
ATOM 4392 N N . HIS A 1 567 ? -17.450 -17.574 -5.135 1.00 84.38 567 HIS A N 1
ATOM 4393 C CA . HIS A 1 567 ? -16.169 -17.737 -5.827 1.00 84.38 567 HIS A CA 1
ATOM 4394 C C . HIS A 1 567 ? -15.062 -18.299 -4.921 1.00 84.38 567 HIS A C 1
ATOM 4396 O O . HIS A 1 567 ? -13.926 -18.462 -5.363 1.00 84.38 567 HIS A O 1
ATOM 4402 N N . GLY A 1 568 ? -15.388 -18.642 -3.670 1.00 89.44 568 GLY A N 1
ATOM 4403 C CA . GLY A 1 568 ? -14.468 -19.254 -2.714 1.00 89.44 568 GLY A CA 1
ATOM 4404 C C . GLY A 1 568 ? -13.427 -18.297 -2.131 1.00 89.44 568 GLY A C 1
ATOM 4405 O O . GLY A 1 568 ? -12.351 -18.756 -1.750 1.00 89.44 568 GLY A O 1
ATOM 4406 N N . HIS A 1 569 ? -13.722 -16.998 -2.052 1.00 93.31 569 HIS A N 1
ATOM 4407 C CA . HIS A 1 569 ? -12.780 -15.972 -1.607 1.00 93.31 569 HIS A CA 1
ATOM 4408 C C . HIS A 1 569 ? -13.277 -15.167 -0.400 1.00 93.31 569 HIS A C 1
ATOM 4410 O O . HIS A 1 569 ? -14.474 -14.996 -0.176 1.00 93.31 569 HIS A O 1
ATOM 4416 N N . ILE A 1 570 ? -12.326 -14.645 0.372 1.00 95.88 570 ILE A N 1
ATOM 4417 C CA . ILE A 1 570 ? -12.544 -13.643 1.417 1.00 95.88 570 ILE A CA 1
ATOM 4418 C C . ILE A 1 570 ? -11.580 -12.489 1.154 1.00 95.88 570 ILE A C 1
ATOM 4420 O O . ILE A 1 570 ? -10.387 -12.710 0.932 1.00 95.88 570 ILE A O 1
ATOM 4424 N N . TYR A 1 571 ? -12.099 -11.267 1.178 1.00 95.44 571 TYR A N 1
ATOM 4425 C CA . TYR A 1 571 ? -11.324 -10.045 1.006 1.00 95.44 571 TYR A CA 1
ATOM 4426 C C . TYR A 1 571 ? -11.145 -9.352 2.349 1.00 95.44 571 TYR A C 1
ATOM 4428 O O . TYR A 1 571 ? -12.077 -9.292 3.152 1.00 95.44 571 TYR A O 1
ATOM 4436 N N . LEU A 1 572 ? -9.937 -8.849 2.582 1.00 95.31 572 LEU A N 1
ATOM 4437 C CA . LEU A 1 572 ? -9.539 -8.208 3.829 1.00 95.31 572 LEU A CA 1
ATOM 4438 C C . LEU A 1 572 ? -8.851 -6.884 3.522 1.00 95.31 572 LEU A C 1
ATOM 4440 O O . LEU A 1 572 ? -8.098 -6.799 2.552 1.00 95.31 572 LEU A O 1
ATOM 4444 N N . THR A 1 573 ? -9.051 -5.885 4.371 1.00 92.44 573 THR A N 1
ATOM 4445 C CA . THR A 1 573 ? -8.277 -4.639 4.337 1.00 92.44 573 THR A CA 1
ATOM 4446 C C . THR A 1 573 ? -7.699 -4.322 5.705 1.00 92.44 573 THR A C 1
ATOM 4448 O O . THR A 1 573 ? -8.205 -4.785 6.734 1.00 92.44 573 THR A O 1
ATOM 4451 N N . ASP A 1 574 ? -6.621 -3.547 5.715 1.00 86.00 574 ASP A N 1
ATOM 4452 C CA . ASP A 1 574 ? -5.927 -3.136 6.930 1.00 86.00 574 ASP A CA 1
ATOM 4453 C C . ASP A 1 574 ? -5.568 -1.637 6.899 1.00 86.00 574 ASP A C 1
ATOM 4455 O O . ASP A 1 574 ? -5.618 -1.004 5.840 1.00 86.00 574 ASP A O 1
ATOM 4459 N N . LEU A 1 575 ? -5.260 -1.038 8.058 1.00 73.25 575 LEU A N 1
ATOM 4460 C CA . LEU A 1 575 ? -4.860 0.383 8.118 1.00 73.25 575 LEU A CA 1
ATOM 4461 C C . LEU A 1 575 ? -3.498 0.639 7.467 1.00 73.25 575 LEU A C 1
ATOM 4463 O O . LEU A 1 575 ? -3.182 1.784 7.159 1.00 73.25 575 LEU A O 1
ATOM 4467 N N . GLY A 1 576 ? -2.718 -0.413 7.206 1.00 65.56 576 GLY A N 1
ATOM 4468 C CA . GLY A 1 576 ? -1.498 -0.353 6.403 1.00 65.56 576 GLY A CA 1
ATOM 4469 C C . GLY A 1 576 ? -1.732 -0.061 4.915 1.00 65.56 576 GLY A C 1
ATOM 4470 O O . GLY A 1 576 ? -0.774 -0.060 4.146 1.00 65.56 576 GLY A O 1
ATOM 4471 N N . GLY A 1 577 ? -2.980 0.163 4.487 1.00 75.62 577 GLY A N 1
ATOM 4472 C CA . GLY A 1 577 ? -3.321 0.525 3.109 1.00 75.62 577 GLY A CA 1
ATOM 4473 C C . GLY A 1 577 ? -3.341 -0.667 2.156 1.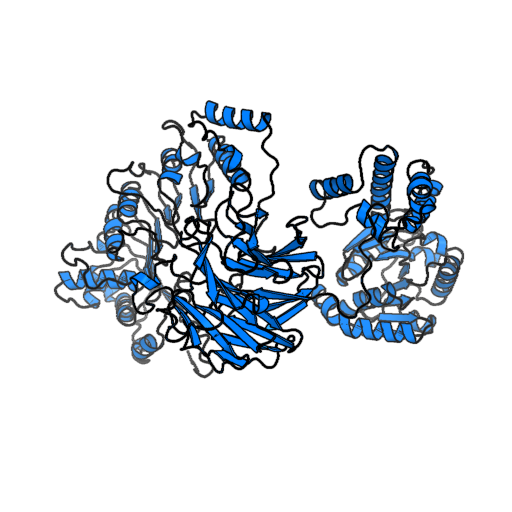00 75.62 577 GLY A C 1
ATOM 4474 O O . GLY A 1 577 ? -3.256 -0.492 0.938 1.00 75.62 577 GLY A O 1
ATOM 4475 N N . SER A 1 578 ? -3.433 -1.886 2.692 1.00 86.19 578 SER A N 1
ATOM 4476 C CA . SER A 1 578 ? -3.391 -3.105 1.893 1.00 86.19 578 SER A CA 1
ATOM 4477 C C . SER A 1 578 ? -4.771 -3.710 1.675 1.00 86.19 578 SER A C 1
ATOM 4479 O O . SER A 1 578 ? -5.626 -3.720 2.562 1.00 86.19 578 SER A O 1
ATOM 4481 N N . VAL A 1 579 ? -4.961 -4.288 0.488 1.00 91.44 579 VAL A N 1
ATOM 4482 C CA . VAL A 1 579 ? -6.104 -5.150 0.167 1.00 91.44 579 VAL A CA 1
ATOM 4483 C C . VAL A 1 579 ? -5.582 -6.562 -0.034 1.00 91.44 579 VAL A C 1
ATOM 4485 O O . VAL A 1 579 ? -4.747 -6.801 -0.906 1.00 91.44 579 VAL A O 1
ATOM 4488 N N . TYR A 1 580 ? -6.100 -7.513 0.732 1.00 93.38 580 TYR A N 1
ATOM 4489 C CA . TYR A 1 580 ? -5.765 -8.925 0.615 1.00 93.38 580 TYR A CA 1
ATOM 4490 C C . TYR A 1 580 ? -6.954 -9.728 0.117 1.00 93.38 580 TYR A C 1
ATOM 4492 O O . TYR A 1 580 ? -8.115 -9.379 0.329 1.00 93.38 580 TYR A O 1
ATOM 4500 N N . ARG A 1 581 ? -6.639 -10.871 -0.480 1.00 94.25 581 ARG A N 1
ATOM 4501 C CA . ARG A 1 581 ? -7.585 -11.939 -0.769 1.00 94.25 581 ARG A CA 1
ATOM 4502 C C . ARG A 1 581 ? -7.039 -13.244 -0.225 1.00 94.25 581 ARG A C 1
ATOM 4504 O O . ARG A 1 581 ? -5.865 -13.547 -0.401 1.00 94.25 581 ARG A O 1
ATOM 4511 N N . THR A 1 582 ? -7.901 -14.035 0.380 1.00 93.50 582 THR A N 1
ATOM 4512 C CA . THR A 1 582 ? -7.621 -15.400 0.815 1.00 93.50 582 THR A CA 1
ATOM 4513 C C . THR A 1 582 ? -8.709 -16.336 0.294 1.00 93.50 582 THR A C 1
ATOM 4515 O O . THR A 1 582 ? -9.783 -15.884 -0.109 1.00 93.50 582 THR A O 1
ATOM 4518 N N . ASP A 1 583 ? -8.424 -17.633 0.242 1.00 91.56 583 ASP A N 1
ATOM 4519 C CA . ASP A 1 583 ? -9.442 -18.652 0.006 1.00 91.56 583 ASP A CA 1
ATOM 4520 C C . ASP A 1 583 ? -10.444 -18.692 1.179 1.00 91.56 583 ASP A C 1
ATOM 4522 O O . ASP A 1 583 ? -10.163 -18.233 2.286 1.00 91.56 583 ASP A O 1
ATOM 4526 N N . ALA A 1 584 ? -11.626 -19.274 0.966 1.00 88.69 584 ALA A N 1
ATOM 4527 C CA . ALA A 1 584 ? -12.692 -19.355 1.976 1.00 88.69 584 ALA A CA 1
ATOM 4528 C C . ALA A 1 584 ? -12.295 -20.080 3.286 1.00 88.69 584 ALA A C 1
ATOM 4530 O O . ALA A 1 584 ? -13.012 -20.000 4.290 1.00 88.69 584 ALA A O 1
ATOM 4531 N N . ASP A 1 585 ? -11.176 -20.809 3.285 1.00 87.06 585 ASP A N 1
ATOM 4532 C CA . ASP A 1 585 ? -10.594 -21.461 4.459 1.00 87.06 585 ASP A CA 1
ATOM 4533 C C . ASP A 1 585 ? -9.462 -20.657 5.128 1.00 87.06 585 ASP A C 1
ATOM 4535 O O . ASP A 1 585 ? -8.856 -21.155 6.074 1.00 87.06 585 ASP A O 1
ATOM 4539 N N . GLY A 1 586 ? -9.179 -19.433 4.669 1.00 83.88 586 GLY A N 1
ATOM 4540 C CA . GLY A 1 586 ? -8.107 -18.583 5.194 1.00 83.88 586 GLY A CA 1
ATOM 4541 C C . GLY A 1 586 ? -6.726 -18.838 4.600 1.00 83.88 586 GLY A C 1
ATOM 4542 O O . GLY A 1 586 ? -5.764 -18.165 4.970 1.00 83.88 586 GLY A O 1
ATOM 4543 N N . LYS A 1 587 ? -6.585 -19.795 3.678 1.00 83.62 587 LYS A N 1
ATOM 4544 C CA . LYS A 1 587 ? -5.292 -20.101 3.058 1.00 83.62 587 LYS A CA 1
ATOM 4545 C C . LYS A 1 587 ? -5.046 -19.257 1.812 1.00 83.62 587 LYS A C 1
ATOM 4547 O O . LYS A 1 587 ? -5.890 -18.472 1.385 1.00 83.62 587 LYS A O 1
ATOM 4552 N N . GLN A 1 588 ? -3.843 -19.392 1.251 1.00 85.25 588 GLN A N 1
ATOM 4553 C CA . GLN A 1 588 ? -3.431 -18.703 0.021 1.00 85.25 588 GLN A CA 1
ATOM 4554 C C . GLN A 1 588 ? -3.692 -17.190 0.080 1.00 85.25 588 GLN A C 1
ATOM 4556 O O . GLN A 1 588 ? -4.215 -16.598 -0.863 1.00 85.25 588 GLN A O 1
ATOM 4561 N N . LYS A 1 589 ? -3.357 -16.560 1.215 1.00 88.75 589 LYS A N 1
ATOM 4562 C CA . LYS A 1 589 ? -3.465 -15.109 1.358 1.00 88.75 589 LYS A CA 1
ATOM 4563 C C . LYS A 1 589 ? -2.520 -14.431 0.361 1.00 88.75 589 LYS A C 1
ATOM 4565 O O . LYS A 1 589 ? -1.312 -14.641 0.414 1.00 88.75 589 LYS A O 1
ATOM 4570 N N . VAL A 1 590 ? -3.076 -13.602 -0.513 1.00 86.88 590 VAL A N 1
ATOM 4571 C CA . VAL A 1 590 ? -2.362 -12.785 -1.497 1.00 86.88 590 VAL A CA 1
ATOM 4572 C C . VAL A 1 590 ? -2.693 -11.321 -1.237 1.00 86.88 590 VAL A C 1
ATOM 4574 O O . VAL A 1 590 ? -3.862 -10.975 -1.078 1.00 86.88 590 VAL A O 1
ATOM 4577 N N . GLN A 1 591 ? -1.678 -10.461 -1.208 1.00 88.19 591 GLN A N 1
ATOM 4578 C CA . GLN A 1 591 ? -1.856 -9.011 -1.218 1.00 88.19 591 GLN A CA 1
ATOM 4579 C C . GLN A 1 591 ? -2.131 -8.577 -2.662 1.00 88.19 591 GLN A C 1
ATOM 4581 O O . GLN A 1 591 ? -1.301 -8.776 -3.546 1.00 88.19 591 GLN A O 1
ATOM 4586 N N . LEU A 1 592 ? -3.340 -8.081 -2.916 1.00 87.12 592 LEU A N 1
ATOM 4587 C CA . LEU A 1 592 ? -3.780 -7.628 -4.236 1.00 87.12 592 LEU A CA 1
ATOM 4588 C C . LEU A 1 592 ? -3.344 -6.187 -4.502 1.00 87.12 592 LEU A C 1
ATOM 4590 O O . LEU A 1 592 ? -2.967 -5.847 -5.618 1.00 87.12 592 LEU A O 1
ATOM 4594 N N . TYR A 1 593 ? -3.403 -5.347 -3.473 1.00 84.62 593 TYR A N 1
ATOM 4595 C CA . TYR A 1 593 ? -3.023 -3.944 -3.545 1.00 84.62 593 TYR A CA 1
ATOM 4596 C C . TYR A 1 593 ? -2.254 -3.548 -2.290 1.00 84.62 593 TYR A C 1
ATOM 4598 O O . TYR A 1 593 ? -2.560 -4.027 -1.196 1.00 84.62 593 TYR A O 1
ATOM 4606 N N . SER A 1 594 ? -1.282 -2.663 -2.478 1.00 79.94 594 SER A N 1
ATOM 4607 C CA . SER A 1 594 ? -0.532 -1.983 -1.432 1.00 79.94 594 SER A CA 1
ATOM 4608 C C . SER A 1 594 ? -0.116 -0.615 -1.966 1.00 79.94 594 SER A C 1
ATOM 4610 O O . SER A 1 594 ? 0.302 -0.500 -3.122 1.00 79.94 594 SER A O 1
ATOM 4612 N N . ASP A 1 595 ? -0.236 0.423 -1.145 1.00 65.81 595 ASP A N 1
ATOM 4613 C CA . ASP A 1 595 ? 0.259 1.767 -1.453 1.00 65.81 595 ASP A CA 1
ATOM 4614 C C . ASP A 1 595 ? 1.793 1.807 -1.242 1.00 65.81 595 ASP A C 1
ATOM 4616 O O . ASP A 1 595 ? 2.325 2.402 -0.304 1.00 65.81 595 ASP A O 1
ATOM 4620 N N . GLU A 1 596 ? 2.532 1.067 -2.084 1.00 44.69 596 GLU A N 1
ATOM 4621 C CA . GLU A 1 596 ? 3.964 0.732 -1.918 1.00 44.69 596 GLU A CA 1
ATOM 4622 C C . GLU A 1 596 ? 4.946 1.921 -1.992 1.00 44.69 596 GLU A C 1
ATOM 4624 O O . GLU A 1 596 ? 6.161 1.719 -1.988 1.00 44.69 596 GLU A O 1
ATOM 4629 N N . ASN A 1 597 ? 4.481 3.173 -2.003 1.00 36.53 597 ASN A N 1
ATOM 4630 C CA . ASN A 1 597 ? 5.379 4.318 -1.839 1.00 36.53 597 ASN A CA 1
ATOM 4631 C C . ASN A 1 597 ? 5.635 4.723 -0.386 1.00 36.53 597 ASN A C 1
ATOM 4633 O O . ASN A 1 597 ? 6.460 5.616 -0.182 1.00 36.53 597 ASN A O 1
ATOM 4637 N N . GLN A 1 598 ? 4.996 4.111 0.619 1.00 40.22 598 GLN A N 1
ATOM 4638 C CA . GLN A 1 598 ? 5.185 4.577 2.002 1.00 40.22 598 GLN A CA 1
ATOM 4639 C C . GLN A 1 598 ? 5.338 3.520 3.099 1.00 40.22 598 GLN A C 1
ATOM 4641 O O . GLN A 1 598 ? 5.648 3.906 4.221 1.00 40.22 598 GLN A O 1
ATOM 4646 N N . PHE A 1 599 ? 5.284 2.215 2.817 1.00 30.80 599 PHE A N 1
ATOM 4647 C CA . PHE A 1 599 ? 5.582 1.203 3.840 1.00 30.80 599 PHE A CA 1
ATOM 4648 C C . PHE A 1 599 ? 6.395 0.033 3.271 1.00 30.80 599 PHE A C 1
ATOM 4650 O O . PHE A 1 599 ? 5.909 -0.787 2.499 1.00 30.80 599 PHE A O 1
ATOM 4657 N N . LEU A 1 600 ? 7.676 -0.040 3.654 1.00 26.56 600 LEU A N 1
ATOM 4658 C CA . LEU A 1 600 ? 8.525 -1.211 3.421 1.00 26.56 600 LEU A CA 1
ATOM 4659 C C . LEU A 1 600 ? 7.968 -2.407 4.207 1.00 26.56 600 LEU A C 1
ATOM 4661 O O . LEU A 1 600 ? 7.820 -2.315 5.423 1.00 26.56 600 LEU A O 1
ATOM 4665 N N . GLU A 1 601 ? 7.755 -3.543 3.538 1.00 26.41 601 GLU A N 1
ATOM 4666 C CA . GLU A 1 601 ? 7.380 -4.816 4.172 1.00 26.41 601 GLU A CA 1
ATOM 4667 C C . GLU A 1 601 ? 8.263 -5.159 5.403 1.00 26.41 601 GLU A C 1
ATOM 4669 O O . GLU A 1 601 ? 9.509 -5.168 5.308 1.00 26.41 601 GLU A O 1
ATOM 4674 N N . PRO A 1 602 ? 7.651 -5.571 6.530 1.00 28.44 602 PRO A N 1
ATOM 4675 C CA . PRO A 1 602 ? 8.213 -6.563 7.436 1.00 28.44 602 PRO A CA 1
ATOM 4676 C C . PRO A 1 602 ? 8.128 -7.931 6.744 1.00 28.44 602 PRO A C 1
ATOM 4678 O O . PRO A 1 602 ? 7.049 -8.473 6.513 1.00 28.44 602 PRO A O 1
ATOM 4681 N N . GLY A 1 603 ? 9.281 -8.476 6.357 1.00 33.47 603 GLY A N 1
ATOM 4682 C CA . GLY A 1 603 ? 9.358 -9.808 5.765 1.00 33.47 603 GLY A CA 1
ATOM 4683 C C . GLY A 1 603 ? 8.984 -10.887 6.779 1.00 33.47 603 GLY A C 1
ATOM 4684 O O . GLY A 1 603 ? 9.417 -10.837 7.928 1.00 33.47 603 GLY A O 1
ATOM 4685 N N . GLN A 1 604 ? 8.235 -11.897 6.333 1.00 30.38 604 GLN A N 1
ATOM 4686 C CA . GLN A 1 604 ? 8.131 -13.164 7.049 1.00 30.38 604 GLN A CA 1
ATOM 4687 C C . GLN A 1 604 ? 9.526 -13.780 7.134 1.00 30.38 604 GLN A C 1
ATOM 4689 O O . GLN A 1 604 ? 10.089 -14.218 6.135 1.00 30.38 604 GLN A O 1
ATOM 4694 N N . ALA A 1 605 ? 10.110 -13.761 8.323 1.00 34.25 605 ALA A N 1
ATOM 4695 C CA . ALA A 1 605 ? 11.421 -14.324 8.552 1.00 34.25 605 ALA A CA 1
ATOM 4696 C C . ALA A 1 605 ? 11.273 -15.747 9.115 1.00 34.25 605 ALA A C 1
ATOM 4698 O O . ALA A 1 605 ? 10.657 -15.938 10.164 1.00 34.25 605 ALA A O 1
ATOM 4699 N N . GLU A 1 606 ? 11.848 -16.741 8.430 1.00 36.41 606 GLU A N 1
ATOM 4700 C CA . GLU A 1 606 ? 12.040 -18.103 8.952 1.00 36.41 606 GLU A CA 1
ATOM 4701 C C . GLU A 1 606 ? 12.696 -18.041 10.329 1.00 36.41 606 GLU A C 1
ATOM 4703 O O . GLU A 1 606 ? 13.616 -17.244 10.505 1.00 36.41 606 GLU A O 1
ATOM 4708 N N . SER A 1 607 ? 12.247 -18.837 11.306 1.00 43.81 607 SER A N 1
ATOM 4709 C CA . SER A 1 607 ? 12.864 -18.960 12.640 1.00 43.81 607 SER A CA 1
ATOM 4710 C C . SER A 1 607 ? 14.393 -18.872 12.567 1.00 43.81 607 SER A C 1
ATOM 4712 O O . SER A 1 607 ? 14.974 -19.578 11.747 1.00 43.81 607 SER A O 1
ATOM 4714 N N . LEU A 1 608 ? 15.030 -18.024 13.392 1.00 45.41 608 LEU A N 1
ATOM 4715 C CA . LEU A 1 608 ? 16.496 -18.004 13.490 1.00 45.41 608 LEU A CA 1
ATOM 4716 C C . LEU A 1 608 ? 16.991 -19.436 13.691 1.00 45.41 608 LEU A C 1
ATOM 4718 O O . LEU A 1 608 ? 16.487 -20.134 14.581 1.00 45.41 608 LEU A O 1
ATOM 4722 N N . ASP A 1 609 ? 17.942 -19.862 12.867 1.00 52.75 609 ASP A N 1
ATOM 4723 C CA . ASP A 1 609 ? 18.581 -21.149 13.072 1.00 52.75 609 ASP A CA 1
ATOM 4724 C C . ASP A 1 609 ? 19.399 -21.139 14.378 1.00 52.75 609 ASP A C 1
ATOM 4726 O O . ASP A 1 609 ? 19.629 -20.104 15.020 1.00 52.75 609 ASP A O 1
ATOM 4730 N N . ASP A 1 610 ? 19.794 -22.325 14.836 1.00 58.28 610 ASP A N 1
ATOM 4731 C CA . ASP A 1 610 ? 20.513 -22.469 16.103 1.00 58.28 610 ASP A CA 1
ATOM 4732 C C . ASP A 1 610 ? 21.894 -21.780 16.088 1.00 58.28 610 ASP A C 1
ATOM 4734 O O . ASP A 1 610 ? 22.447 -21.496 17.158 1.00 58.28 610 ASP A O 1
ATOM 4738 N N . GLU A 1 611 ? 22.448 -21.503 14.902 1.00 52.50 611 GLU A N 1
ATOM 4739 C CA . GLU A 1 611 ? 23.761 -20.886 14.707 1.00 52.50 611 GLU A CA 1
ATOM 4740 C C . GLU A 1 611 ? 23.680 -19.362 14.878 1.00 52.50 611 GLU A C 1
ATOM 4742 O O . GLU A 1 611 ? 24.449 -18.793 15.660 1.00 52.50 611 GLU A O 1
ATOM 4747 N N . ASP A 1 612 ? 22.679 -18.718 14.273 1.00 49.47 612 ASP A N 1
ATOM 4748 C CA . ASP A 1 612 ? 22.347 -17.312 14.504 1.00 49.47 612 ASP A CA 1
ATOM 4749 C C . ASP A 1 612 ? 21.946 -17.068 15.965 1.00 49.47 612 ASP A C 1
ATOM 4751 O O . ASP A 1 612 ? 22.378 -16.089 16.582 1.00 49.47 612 ASP A O 1
ATOM 4755 N N . ARG A 1 613 ? 21.188 -17.993 16.571 1.00 59.53 613 ARG A N 1
ATOM 4756 C CA . ARG A 1 613 ? 20.839 -17.941 18.001 1.00 59.53 613 ARG A CA 1
ATOM 4757 C C . ARG A 1 613 ? 22.087 -17.934 18.885 1.00 59.53 613 ARG A C 1
ATOM 4759 O O . ARG A 1 613 ? 22.235 -17.053 19.732 1.00 59.53 613 ARG A O 1
ATOM 4766 N N . HIS A 1 614 ? 23.015 -18.865 18.654 1.00 63.72 614 HIS A N 1
ATOM 4767 C CA . HIS A 1 614 ? 24.278 -18.931 19.397 1.00 63.72 614 HIS A CA 1
ATOM 4768 C C . HIS A 1 614 ? 25.172 -17.713 19.154 1.00 63.72 614 HIS A C 1
ATOM 4770 O O . HIS A 1 614 ? 25.882 -17.277 20.065 1.00 63.72 614 HIS A O 1
ATOM 4776 N N . LEU A 1 615 ? 25.163 -17.157 17.941 1.00 57.28 615 LEU A N 1
ATOM 4777 C CA . LEU A 1 615 ? 25.912 -15.949 17.617 1.00 57.28 615 LEU A CA 1
ATOM 4778 C C . LEU A 1 615 ? 25.385 -14.747 18.409 1.00 57.28 615 LEU A C 1
ATOM 4780 O O . LEU A 1 615 ? 26.177 -14.023 19.015 1.00 57.28 615 LEU A O 1
ATOM 4784 N N . LEU A 1 616 ? 24.064 -14.559 18.442 1.00 54.62 616 LEU A N 1
ATOM 4785 C CA . LEU A 1 616 ? 23.405 -13.463 19.155 1.00 54.62 616 LEU A CA 1
ATOM 4786 C C . LEU A 1 616 ? 23.593 -13.591 20.673 1.00 54.62 616 LEU A C 1
ATOM 4788 O O . LEU A 1 616 ? 24.053 -12.644 21.314 1.00 54.62 616 LEU A O 1
ATOM 4792 N N . GLU A 1 617 ? 23.357 -14.779 21.235 1.00 65.62 617 GLU A N 1
ATOM 4793 C CA . GLU A 1 617 ? 23.623 -15.083 22.649 1.00 65.62 617 GLU A CA 1
ATOM 4794 C C . GLU A 1 617 ? 25.111 -14.904 23.000 1.00 65.62 617 GLU A C 1
ATOM 4796 O O . GLU A 1 617 ? 25.458 -14.378 24.060 1.00 65.62 617 GLU A O 1
ATOM 4801 N N . GLY A 1 618 ? 26.014 -15.264 22.082 1.00 64.00 618 GLY A N 1
ATOM 4802 C CA . GLY A 1 618 ? 27.453 -15.063 22.223 1.00 64.00 618 GLY A CA 1
ATOM 4803 C C . GLY A 1 618 ? 27.874 -13.590 22.197 1.00 64.00 618 GLY A C 1
ATOM 4804 O O . GLY A 1 618 ? 28.783 -13.201 22.936 1.00 64.00 618 GLY A O 1
ATOM 4805 N N . CYS A 1 619 ? 27.231 -12.758 21.376 1.00 54.28 619 CYS A N 1
ATOM 4806 C CA . CYS A 1 619 ? 27.442 -11.309 21.351 1.00 54.28 619 CYS A CA 1
ATOM 4807 C C . CYS A 1 619 ? 26.942 -10.651 22.643 1.00 54.28 619 CYS A C 1
ATOM 4809 O O . CYS A 1 619 ? 27.687 -9.883 23.251 1.00 54.28 619 CYS A O 1
ATOM 4811 N N . ILE A 1 620 ? 25.747 -11.023 23.112 1.00 60.88 620 ILE A N 1
ATOM 4812 C CA . ILE A 1 620 ? 25.169 -10.581 24.392 1.00 60.88 620 ILE A CA 1
ATOM 4813 C C . ILE A 1 620 ? 26.101 -10.933 25.556 1.00 60.88 620 ILE A C 1
ATOM 4815 O O . ILE A 1 620 ? 26.472 -10.062 26.344 1.00 60.88 620 ILE A O 1
ATOM 4819 N N . ALA A 1 621 ? 26.579 -12.181 25.607 1.00 65.25 621 ALA A N 1
ATOM 4820 C CA . ALA A 1 621 ? 27.499 -12.640 26.643 1.00 65.25 621 ALA A CA 1
ATOM 4821 C C . ALA A 1 621 ? 28.858 -11.918 26.599 1.00 65.25 621 ALA A C 1
ATOM 4823 O O . ALA A 1 621 ? 29.401 -11.561 27.645 1.00 65.25 621 ALA A O 1
ATOM 4824 N N . LYS A 1 622 ? 29.419 -11.672 25.405 1.00 59.81 622 LYS A N 1
ATOM 4825 C CA . LYS A 1 622 ? 30.684 -10.928 25.244 1.00 59.81 622 LYS A CA 1
ATOM 4826 C C . LYS A 1 622 ? 30.570 -9.465 25.658 1.00 59.81 622 LYS A C 1
ATOM 4828 O O . LYS A 1 622 ? 31.547 -8.911 26.154 1.00 59.81 622 LYS A O 1
ATOM 4833 N N . LEU A 1 623 ? 29.411 -8.856 25.424 1.00 55.88 623 LEU A N 1
ATOM 4834 C CA . LEU A 1 623 ? 29.120 -7.473 25.789 1.00 55.88 623 LEU A CA 1
ATOM 4835 C C . LEU A 1 623 ? 28.644 -7.337 27.242 1.00 55.88 623 LEU A C 1
ATOM 4837 O O . LEU A 1 623 ? 28.445 -6.217 27.685 1.00 55.88 623 LEU A O 1
ATOM 4841 N N . GLY A 1 624 ? 28.477 -8.434 27.994 1.00 61.09 624 GLY A N 1
ATOM 4842 C CA . GLY A 1 624 ? 28.011 -8.398 29.386 1.00 61.09 624 GLY A CA 1
ATOM 4843 C C . GLY A 1 624 ? 26.561 -7.922 29.546 1.00 61.09 624 GLY A C 1
ATOM 4844 O O . GLY A 1 624 ? 26.186 -7.475 30.629 1.00 61.09 624 GLY A O 1
ATOM 4845 N N . LEU A 1 625 ? 25.772 -7.994 28.473 1.00 59.34 625 LEU A N 1
ATOM 4846 C CA . LEU A 1 625 ? 24.363 -7.610 28.435 1.00 59.34 625 LEU A CA 1
ATOM 4847 C C . LEU A 1 625 ? 23.495 -8.698 29.105 1.00 59.34 625 LEU A C 1
ATOM 4849 O O . LEU A 1 625 ? 23.888 -9.871 29.113 1.00 59.34 625 LEU A O 1
ATOM 4853 N N . PRO A 1 626 ? 22.328 -8.353 29.680 1.00 56.72 626 PRO A N 1
ATOM 4854 C CA . PRO A 1 626 ? 21.419 -9.337 30.258 1.00 56.72 626 PRO A CA 1
ATOM 4855 C C . PRO A 1 626 ? 20.935 -10.341 29.197 1.00 56.72 626 PRO A C 1
ATOM 4857 O O . PRO A 1 626 ? 20.776 -9.977 28.029 1.00 56.72 626 PRO A O 1
ATOM 4860 N N . PRO A 1 627 ? 20.701 -11.608 29.583 1.00 57.81 627 PRO A N 1
ATOM 4861 C CA . PRO A 1 627 ? 20.166 -12.608 28.670 1.00 57.81 627 PRO A CA 1
ATOM 4862 C C . PRO A 1 627 ? 18.757 -12.209 28.219 1.00 57.81 627 PRO A C 1
ATOM 4864 O O . PRO A 1 627 ? 17.970 -11.698 29.017 1.00 57.81 627 PRO A O 1
ATOM 4867 N N . LEU A 1 628 ? 18.445 -12.460 26.947 1.00 54.59 628 LEU A N 1
ATOM 4868 C CA . LEU A 1 628 ? 17.105 -12.232 26.406 1.00 54.59 628 LEU A CA 1
ATOM 4869 C C . LEU A 1 628 ? 16.062 -13.122 27.129 1.00 54.59 628 LEU A C 1
ATOM 4871 O O . LEU A 1 628 ? 16.426 -14.204 27.606 1.00 54.59 628 LEU A O 1
ATOM 4875 N N . PRO A 1 629 ? 14.782 -12.697 27.223 1.00 53.47 629 PRO A N 1
ATOM 4876 C CA . PRO A 1 629 ? 13.686 -13.505 27.777 1.00 53.47 629 PRO A CA 1
ATOM 4877 C C . PRO A 1 629 ? 13.607 -14.898 27.148 1.00 53.47 629 PRO A C 1
ATOM 4879 O O . PRO A 1 629 ? 13.945 -15.061 25.988 1.00 53.47 629 PRO A O 1
ATOM 4882 N N . ALA A 1 630 ? 13.153 -15.922 27.874 1.00 53.50 630 ALA A N 1
ATOM 4883 C CA . ALA A 1 630 ? 13.199 -17.314 27.399 1.00 53.50 630 ALA A CA 1
ATOM 4884 C C . ALA A 1 630 ? 12.365 -17.601 26.133 1.00 53.50 630 ALA A C 1
ATOM 4886 O O . ALA A 1 630 ? 12.532 -18.661 25.546 1.00 53.50 630 ALA A O 1
ATOM 4887 N N . ASP A 1 631 ? 11.498 -16.675 25.743 1.00 47.66 631 ASP A N 1
ATOM 4888 C CA . ASP A 1 631 ? 10.584 -16.666 24.603 1.00 47.66 631 ASP A CA 1
ATOM 4889 C C . ASP A 1 631 ? 10.944 -15.575 23.575 1.00 47.66 631 ASP A C 1
ATOM 4891 O O . ASP A 1 631 ? 10.185 -15.331 22.646 1.00 47.66 631 ASP A O 1
ATOM 4895 N N . TRP A 1 632 ? 12.114 -14.923 23.684 1.00 53.84 632 TRP A N 1
ATOM 4896 C CA . TRP A 1 632 ? 12.537 -13.821 22.798 1.00 53.84 632 TRP A CA 1
ATOM 4897 C C . TRP A 1 632 ? 12.460 -14.154 21.300 1.00 53.84 632 TRP A C 1
ATOM 4899 O O . TRP A 1 632 ? 12.330 -13.274 20.457 1.00 53.84 632 TRP A O 1
ATOM 4909 N N . HIS A 1 633 ? 12.544 -15.440 20.971 1.00 48.66 633 HIS A N 1
ATOM 4910 C CA . HIS A 1 633 ? 12.486 -15.980 19.621 1.00 48.66 633 HIS A CA 1
ATOM 4911 C C . HIS A 1 633 ? 11.071 -16.032 19.030 1.00 48.66 633 HIS A C 1
ATOM 4913 O O . HIS A 1 633 ? 10.939 -16.103 17.807 1.00 48.66 633 HIS A O 1
ATOM 4919 N N . ASP A 1 634 ? 10.041 -15.930 19.870 1.00 44.91 634 ASP A N 1
ATOM 4920 C CA . ASP A 1 634 ? 8.635 -15.884 19.471 1.00 44.91 634 ASP A CA 1
ATOM 4921 C C . ASP A 1 634 ? 8.207 -14.466 19.021 1.00 44.91 634 ASP A C 1
ATOM 4923 O O . ASP A 1 634 ? 7.226 -14.326 18.293 1.00 44.91 634 ASP A O 1
ATOM 4927 N N . TYR A 1 635 ? 8.993 -13.426 19.348 1.00 44.03 635 TYR A N 1
ATOM 4928 C CA . TYR A 1 635 ? 8.778 -12.016 18.954 1.00 44.03 635 TYR A CA 1
ATOM 4929 C C . TYR A 1 635 ? 9.451 -11.636 17.608 1.00 44.03 635 TYR A C 1
ATOM 4931 O O . TYR A 1 635 ? 9.341 -10.518 17.103 1.00 44.03 635 TYR A O 1
ATOM 4939 N N . LEU A 1 636 ? 10.141 -12.580 16.955 1.00 46.09 636 LEU A N 1
ATOM 4940 C CA . LEU A 1 636 ? 11.102 -12.312 15.869 1.00 46.09 636 LEU A CA 1
ATOM 4941 C C . LEU A 1 636 ? 10.534 -12.175 14.447 1.00 46.09 636 LEU A C 1
ATOM 4943 O O . LEU A 1 636 ? 11.295 -12.295 13.476 1.00 46.09 636 LEU A O 1
ATOM 4947 N N . ALA A 1 637 ? 9.237 -11.927 14.282 1.00 43.97 637 ALA A N 1
ATOM 4948 C CA . ALA A 1 637 ? 8.668 -11.695 12.951 1.00 43.97 637 ALA A CA 1
ATOM 4949 C C . ALA A 1 637 ? 8.859 -10.241 12.471 1.00 43.97 637 ALA A C 1
ATOM 4951 O O . ALA A 1 637 ? 9.091 -10.024 11.285 1.00 43.97 637 ALA A O 1
ATOM 4952 N N . VAL A 1 638 ? 8.845 -9.254 13.379 1.00 42.16 638 VAL A N 1
ATOM 4953 C CA . VAL A 1 638 ? 8.940 -7.812 13.046 1.00 42.16 638 VAL A CA 1
ATOM 4954 C C . VAL A 1 638 ? 10.271 -7.189 13.513 1.00 42.16 638 VAL A C 1
ATOM 4956 O O . VAL A 1 638 ? 10.825 -6.309 12.855 1.00 42.16 638 VAL A O 1
ATOM 4959 N N . GLU A 1 639 ? 10.872 -7.708 14.587 1.00 46.94 639 GLU A N 1
ATOM 4960 C CA . GLU A 1 639 ? 11.941 -7.023 15.336 1.00 46.94 639 GLU A CA 1
ATOM 4961 C C . GLU A 1 639 ? 13.382 -7.322 14.886 1.00 46.94 639 GLU A C 1
ATOM 4963 O O . GLU A 1 639 ? 14.340 -6.756 15.419 1.00 46.94 639 GLU A O 1
ATOM 4968 N N . ARG A 1 640 ? 13.589 -8.170 13.866 1.00 49.75 640 ARG A N 1
ATOM 4969 C CA . ARG A 1 640 ? 14.948 -8.594 13.460 1.00 49.75 640 ARG A CA 1
ATOM 4970 C C . ARG A 1 640 ? 15.858 -7.448 13.046 1.00 49.75 640 ARG A C 1
ATOM 4972 O O . ARG A 1 640 ? 17.052 -7.490 13.327 1.00 49.75 640 ARG A O 1
ATOM 4979 N N . ARG A 1 641 ? 15.321 -6.431 12.366 1.00 46.75 641 ARG A N 1
ATOM 4980 C CA . ARG A 1 641 ? 16.123 -5.293 11.887 1.00 46.75 641 ARG A CA 1
ATOM 4981 C C . ARG A 1 641 ? 16.562 -4.393 13.035 1.00 46.75 641 ARG A C 1
ATOM 4983 O O . ARG A 1 641 ? 17.678 -3.890 12.987 1.00 46.75 641 ARG A O 1
ATOM 4990 N N . LEU A 1 642 ? 15.719 -4.228 14.053 1.00 51.56 642 LEU A N 1
ATOM 4991 C CA . LEU A 1 642 ? 16.033 -3.411 15.219 1.00 51.56 642 LEU A CA 1
ATOM 4992 C C . LEU A 1 642 ? 16.992 -4.123 16.148 1.00 51.56 642 LEU A C 1
ATOM 4994 O O . LEU A 1 642 ? 18.041 -3.563 16.418 1.00 51.56 642 LEU A O 1
ATOM 4998 N N . LEU A 1 643 ? 16.738 -5.379 16.517 1.00 58.00 643 LEU A N 1
ATOM 4999 C CA . LEU A 1 643 ? 17.683 -6.130 17.342 1.00 58.00 643 LEU A CA 1
ATOM 5000 C C . LEU A 1 643 ? 19.055 -6.257 16.659 1.00 58.00 643 LEU A C 1
ATOM 5002 O O . LEU A 1 643 ? 20.087 -6.036 17.289 1.00 58.00 643 LEU A O 1
ATOM 5006 N N . ALA A 1 644 ? 19.095 -6.543 15.352 1.00 54.94 644 ALA A N 1
ATOM 5007 C CA . ALA A 1 644 ? 20.351 -6.561 14.605 1.00 54.94 644 ALA A CA 1
ATOM 5008 C C . ALA A 1 644 ? 21.011 -5.173 14.548 1.00 54.94 644 ALA A C 1
ATOM 5010 O O . ALA A 1 644 ? 22.225 -5.079 14.721 1.00 54.94 644 ALA A O 1
ATOM 5011 N N . ALA A 1 645 ? 20.248 -4.095 14.343 1.00 57.62 645 ALA A N 1
ATOM 5012 C CA . ALA A 1 645 ? 20.779 -2.734 14.370 1.00 57.62 645 ALA A CA 1
ATOM 5013 C C . ALA A 1 645 ? 21.322 -2.364 15.758 1.00 57.62 645 ALA A C 1
ATOM 5015 O O . ALA A 1 645 ? 22.442 -1.871 15.850 1.00 57.62 645 ALA A O 1
ATOM 5016 N N . GLU A 1 646 ? 20.593 -2.657 16.831 1.00 65.44 646 GLU A N 1
ATOM 5017 C CA . GLU A 1 646 ? 21.002 -2.426 18.216 1.00 65.44 646 GLU A CA 1
ATOM 5018 C C . GLU A 1 646 ? 22.253 -3.225 18.582 1.00 65.44 646 GLU A C 1
ATOM 5020 O O . GLU A 1 646 ? 23.163 -2.689 19.211 1.00 65.44 646 GLU A O 1
ATOM 5025 N N . LEU A 1 647 ? 22.366 -4.474 18.124 1.00 64.69 647 LEU A N 1
ATOM 5026 C CA . LEU A 1 647 ? 23.558 -5.299 18.324 1.00 64.69 647 LEU A CA 1
ATOM 5027 C C . LEU A 1 647 ? 24.747 -4.832 17.482 1.00 64.69 647 LEU A C 1
ATOM 5029 O O . LEU A 1 647 ? 25.884 -4.868 17.959 1.00 64.69 647 LEU A O 1
ATOM 5033 N N . VAL A 1 648 ? 24.519 -4.354 16.255 1.00 62.81 648 VAL A N 1
ATOM 5034 C CA . VAL A 1 648 ? 25.556 -3.706 15.436 1.00 62.81 648 VAL A CA 1
ATOM 5035 C C . VAL A 1 648 ? 26.041 -2.428 16.117 1.00 62.81 648 VAL A C 1
ATOM 5037 O O . VAL A 1 648 ? 27.250 -2.220 16.218 1.00 62.81 648 VAL A O 1
ATOM 5040 N N . ILE A 1 649 ? 25.124 -1.609 16.637 1.00 67.12 649 ILE A N 1
ATOM 5041 C CA . ILE A 1 649 ? 25.430 -0.404 17.417 1.00 67.12 649 ILE A CA 1
ATOM 5042 C C . ILE A 1 649 ? 26.258 -0.784 18.650 1.00 67.12 649 ILE A C 1
ATOM 5044 O O . ILE A 1 649 ? 27.359 -0.260 18.828 1.00 67.12 649 ILE A O 1
ATOM 5048 N N . ALA A 1 650 ? 25.798 -1.756 19.439 1.00 66.50 650 ALA A N 1
ATOM 5049 C CA . ALA A 1 650 ? 26.492 -2.261 20.622 1.00 66.50 650 ALA A CA 1
ATOM 5050 C C . ALA A 1 650 ? 27.879 -2.853 20.303 1.00 66.50 650 ALA A C 1
ATOM 5052 O O . ALA A 1 650 ? 28.799 -2.781 21.115 1.00 66.50 650 ALA A O 1
ATOM 5053 N N . SER A 1 651 ? 28.071 -3.384 19.094 1.00 65.88 651 SER A N 1
ATOM 5054 C CA . SER A 1 651 ? 29.347 -3.952 18.639 1.00 65.88 651 SER A CA 1
ATOM 5055 C C . SER A 1 651 ? 30.302 -2.920 18.020 1.00 65.88 651 SER A C 1
ATOM 5057 O O . SER A 1 651 ? 31.449 -3.249 17.709 1.00 65.88 651 SER A O 1
ATOM 5059 N N . CYS A 1 652 ? 29.870 -1.665 17.851 1.00 69.69 652 CYS A N 1
ATOM 5060 C CA . CYS A 1 652 ? 30.626 -0.611 17.172 1.00 69.69 652 CYS A CA 1
ATOM 5061 C C . CYS A 1 652 ? 30.950 0.584 18.102 1.00 69.69 652 CYS A C 1
ATOM 5063 O O . CYS A 1 652 ? 30.473 1.697 17.880 1.00 69.69 652 CYS A O 1
ATOM 5065 N N . PRO A 1 653 ? 31.860 0.451 19.088 1.00 68.19 653 PRO A N 1
ATOM 5066 C CA . PRO A 1 653 ? 32.153 1.518 20.064 1.00 68.19 653 PRO A CA 1
ATOM 5067 C C . PRO A 1 653 ? 32.818 2.779 19.466 1.00 68.19 653 PRO A C 1
ATOM 5069 O O . PRO A 1 653 ? 33.003 3.787 20.148 1.00 68.19 653 PRO A O 1
ATOM 5072 N N . ASN A 1 654 ? 33.210 2.739 18.187 1.00 75.94 654 ASN A N 1
ATOM 5073 C CA . ASN A 1 654 ? 33.866 3.838 17.472 1.00 75.94 654 ASN A CA 1
ATOM 5074 C C . ASN A 1 654 ? 32.905 4.725 16.654 1.00 75.94 654 ASN A C 1
ATOM 5076 O O . ASN A 1 654 ? 33.391 5.577 15.905 1.00 75.94 654 ASN A O 1
ATOM 5080 N N . ILE A 1 655 ? 31.585 4.528 16.761 1.00 83.00 655 ILE A N 1
ATOM 5081 C CA . ILE A 1 655 ? 30.584 5.358 16.073 1.00 83.00 655 ILE A CA 1
ATOM 5082 C C . ILE A 1 655 ? 30.751 6.832 16.476 1.00 83.00 655 ILE A C 1
ATOM 5084 O O . ILE A 1 655 ? 30.993 7.139 17.639 1.00 83.00 655 ILE A O 1
ATOM 5088 N N . GLN A 1 656 ? 30.641 7.741 15.499 1.00 86.12 656 GLN A N 1
ATOM 5089 C CA . GLN A 1 656 ? 30.691 9.198 15.709 1.00 86.12 656 GLN A CA 1
ATOM 5090 C C . GLN A 1 656 ? 29.317 9.866 15.631 1.00 86.12 656 GLN A C 1
ATOM 5092 O O . GLN A 1 656 ? 29.070 10.853 16.322 1.00 86.12 656 GLN A O 1
ATOM 5097 N N . VAL A 1 657 ? 28.430 9.325 14.798 1.00 85.88 657 VAL A N 1
ATOM 5098 C CA . VAL A 1 657 ? 27.064 9.805 14.596 1.00 85.88 657 VAL A CA 1
ATOM 5099 C C . VAL A 1 657 ? 26.152 8.594 14.639 1.00 85.88 657 VAL A C 1
ATOM 5101 O O . VAL A 1 657 ? 26.366 7.649 13.881 1.00 85.88 657 VAL A O 1
ATOM 5104 N N . LEU A 1 658 ? 25.153 8.634 15.508 1.00 81.31 658 LEU A N 1
ATOM 5105 C CA . LEU A 1 658 ? 24.157 7.592 15.648 1.00 81.31 658 LEU A CA 1
ATOM 5106 C C . LEU A 1 658 ? 22.774 8.199 15.429 1.00 81.31 658 LEU A C 1
ATOM 5108 O O . LEU A 1 658 ? 22.392 9.135 16.125 1.00 81.31 658 LEU A O 1
ATOM 5112 N N . LYS A 1 659 ? 22.047 7.675 14.442 1.00 78.50 659 LYS A N 1
ATOM 5113 C CA . LYS A 1 659 ? 20.637 7.993 14.219 1.00 78.50 659 LYS A CA 1
ATOM 5114 C C . LYS A 1 659 ? 19.826 6.730 14.460 1.00 78.50 659 LYS A C 1
ATOM 5116 O O . LYS A 1 659 ? 20.100 5.728 13.800 1.00 78.50 659 LYS A O 1
ATOM 5121 N N . VAL A 1 660 ? 18.895 6.767 15.403 1.00 70.62 660 VAL A N 1
ATOM 5122 C CA . VAL A 1 660 ? 18.130 5.598 15.843 1.00 70.62 660 VAL A CA 1
ATOM 5123 C C . VAL A 1 660 ? 16.647 5.857 15.597 1.00 70.62 660 VAL A C 1
ATOM 5125 O O . VAL A 1 660 ? 16.062 6.680 16.299 1.00 70.62 660 VAL A O 1
ATOM 5128 N N . PRO A 1 661 ? 16.025 5.184 14.617 1.00 64.94 661 PRO A N 1
ATOM 5129 C CA . PRO A 1 661 ? 14.575 5.084 14.584 1.00 64.94 661 PRO A CA 1
ATOM 5130 C C . PRO A 1 661 ? 14.122 4.203 15.757 1.00 64.94 661 PRO A C 1
ATOM 5132 O O . PRO A 1 661 ? 14.593 3.075 15.892 1.00 64.94 661 PRO A O 1
ATOM 5135 N N . MET A 1 662 ? 13.239 4.709 16.610 1.00 63.00 662 MET A N 1
ATOM 5136 C CA . MET A 1 662 ? 12.672 3.993 17.750 1.00 63.00 662 MET A CA 1
ATOM 5137 C C . MET A 1 662 ? 11.152 3.899 17.621 1.00 63.00 662 MET A C 1
ATOM 5139 O O . MET A 1 662 ? 10.494 4.815 17.130 1.00 63.00 662 MET A O 1
ATOM 5143 N N . ASN A 1 663 ? 10.609 2.764 18.054 1.00 59.47 663 ASN A N 1
ATOM 5144 C CA . ASN A 1 663 ? 9.177 2.508 18.149 1.00 59.47 663 ASN A CA 1
ATOM 5145 C C . ASN A 1 663 ? 8.854 2.158 19.617 1.00 59.47 663 ASN A C 1
ATOM 5147 O O . ASN A 1 663 ? 9.522 1.277 20.177 1.00 59.47 663 ASN A O 1
ATOM 5151 N N . PRO A 1 664 ? 7.887 2.835 20.260 1.00 54.25 664 PRO A N 1
ATOM 5152 C CA . PRO A 1 664 ? 7.544 2.576 21.653 1.00 54.25 664 PRO A CA 1
ATOM 5153 C C . PRO A 1 664 ? 6.882 1.214 21.895 1.00 54.25 664 PRO A C 1
ATOM 5155 O O . PRO A 1 664 ? 6.953 0.727 23.022 1.00 54.25 664 PRO A O 1
ATOM 5158 N N . GLU A 1 665 ? 6.353 0.538 20.874 1.00 49.81 665 GLU A N 1
ATOM 5159 C CA . GLU A 1 665 ? 5.563 -0.691 21.049 1.00 49.81 665 GLU A CA 1
ATOM 5160 C C . GLU A 1 665 ? 6.359 -2.007 20.943 1.00 49.81 665 GLU A C 1
ATOM 5162 O O . GLU A 1 665 ? 5.850 -3.061 21.311 1.00 49.81 665 GLU A O 1
ATOM 5167 N N . TRP A 1 666 ? 7.615 -1.983 20.487 1.00 52.28 666 TRP A N 1
ATOM 5168 C CA . TRP A 1 666 ? 8.401 -3.207 20.243 1.00 52.28 666 TRP A CA 1
ATOM 5169 C C . TRP A 1 666 ? 9.298 -3.598 21.438 1.00 52.28 666 TRP A C 1
ATOM 5171 O O . TRP A 1 666 ? 9.838 -2.731 22.142 1.00 52.28 666 TRP A O 1
ATOM 5181 N N . VAL A 1 667 ? 9.453 -4.906 21.680 1.00 47.47 667 VAL A N 1
ATOM 5182 C CA . VAL A 1 667 ? 10.173 -5.532 22.803 1.00 47.47 667 VAL A CA 1
ATOM 5183 C C . VAL A 1 667 ? 11.410 -6.297 22.316 1.00 47.47 667 VAL A C 1
ATOM 5185 O O . VAL A 1 667 ? 11.418 -7.514 22.310 1.00 47.47 667 VAL A O 1
ATOM 5188 N N . VAL A 1 668 ? 12.514 -5.575 22.088 1.00 53.31 668 VAL A N 1
ATOM 5189 C CA . VAL A 1 668 ? 13.855 -5.855 22.656 1.00 53.31 668 VAL A CA 1
ATOM 5190 C C . VAL A 1 668 ? 14.634 -4.528 22.632 1.00 53.31 668 VAL A C 1
ATOM 5192 O O . VAL A 1 668 ? 14.813 -3.979 21.555 1.00 53.31 668 VAL A O 1
ATOM 5195 N N . SER A 1 669 ? 15.108 -4.009 23.779 1.00 63.50 669 SER A N 1
ATOM 5196 C CA . SER A 1 669 ? 16.027 -2.847 23.825 1.00 63.50 669 SER A CA 1
ATOM 5197 C C . SER A 1 669 ? 17.352 -3.228 24.491 1.00 63.50 669 SER A C 1
ATOM 5199 O O . SER A 1 669 ? 17.554 -3.081 25.701 1.00 63.50 669 SER A O 1
ATOM 5201 N N . VAL A 1 670 ? 18.286 -3.729 23.683 1.00 66.38 670 VAL A N 1
ATOM 5202 C CA . VAL A 1 670 ? 19.687 -3.955 24.076 1.00 66.38 670 VAL A CA 1
ATOM 5203 C C . VAL A 1 670 ? 20.334 -2.641 24.530 1.00 66.38 670 VAL A C 1
ATOM 5205 O O . VAL A 1 670 ? 21.162 -2.637 25.444 1.00 66.38 670 VAL A O 1
ATOM 5208 N N . LEU A 1 671 ? 19.917 -1.519 23.938 1.00 73.38 671 LEU A N 1
ATOM 5209 C CA . LEU A 1 671 ? 20.427 -0.179 24.236 1.00 73.38 671 LEU A CA 1
ATOM 5210 C C . LEU A 1 671 ? 20.093 0.290 25.664 1.00 73.38 671 LEU A C 1
ATOM 5212 O O . LEU A 1 671 ? 20.913 0.965 26.287 1.00 73.38 671 LEU A O 1
ATOM 5216 N N . ALA A 1 672 ? 18.939 -0.103 26.212 1.00 72.31 672 ALA A N 1
ATOM 5217 C CA . ALA A 1 672 ? 18.568 0.168 27.606 1.00 72.31 672 ALA A CA 1
ATOM 5218 C C . ALA A 1 672 ? 19.483 -0.543 28.615 1.00 72.31 672 ALA A C 1
ATOM 5220 O O . ALA A 1 672 ? 19.635 -0.104 29.754 1.00 72.31 672 ALA A O 1
ATOM 5221 N N . SER A 1 673 ? 20.106 -1.644 28.194 1.00 72.69 673 SER A N 1
ATOM 5222 C CA . SER A 1 673 ? 20.787 -2.586 29.080 1.00 72.69 673 SER A CA 1
ATOM 5223 C C . SER A 1 673 ? 22.313 -2.528 28.999 1.00 72.69 673 SER A C 1
ATOM 5225 O O . SER A 1 673 ? 22.978 -3.465 29.448 1.00 72.69 673 SER A O 1
ATOM 5227 N N . PHE A 1 674 ? 22.887 -1.461 28.428 1.00 76.62 674 PHE A N 1
ATOM 5228 C CA . PHE A 1 674 ? 24.340 -1.326 28.330 1.00 76.62 674 PHE A CA 1
ATOM 5229 C C . PHE A 1 674 ? 25.029 -1.479 29.699 1.00 76.62 674 PHE A C 1
ATOM 5231 O O . PHE A 1 674 ? 24.573 -0.904 30.695 1.00 76.62 674 PHE A O 1
ATOM 5238 N N . PRO A 1 675 ? 26.159 -2.210 29.773 1.00 72.44 675 PRO A N 1
ATOM 5239 C CA . PRO A 1 675 ? 26.972 -2.245 30.979 1.00 72.44 675 PRO A CA 1
ATOM 5240 C C . PRO A 1 675 ? 27.412 -0.837 31.381 1.00 72.44 675 PRO A C 1
ATOM 5242 O O . PRO A 1 675 ? 27.705 0.001 30.531 1.00 72.44 675 PRO A O 1
ATOM 5245 N N . LYS A 1 676 ? 27.539 -0.585 32.687 1.00 72.00 676 LYS A N 1
ATOM 5246 C CA . LYS A 1 676 ? 27.926 0.739 33.214 1.00 72.00 676 LYS A CA 1
ATOM 5247 C C . LYS A 1 676 ? 29.301 1.225 32.738 1.00 72.00 676 LYS A C 1
ATOM 5249 O O . LYS A 1 676 ? 29.577 2.418 32.796 1.00 72.00 676 LYS A O 1
ATOM 5254 N N . ASP A 1 677 ? 30.177 0.312 32.339 1.00 77.44 677 ASP A N 1
ATOM 5255 C CA . ASP A 1 677 ? 31.518 0.574 31.819 1.00 77.44 677 ASP A CA 1
ATOM 5256 C C . ASP A 1 677 ? 31.579 0.637 30.284 1.00 77.44 677 ASP A C 1
ATOM 5258 O O . ASP A 1 677 ? 32.629 0.968 29.724 1.00 77.44 677 ASP A O 1
ATOM 5262 N N . PHE A 1 678 ? 30.471 0.364 29.591 1.00 82.56 678 PHE A N 1
ATOM 5263 C CA . PHE A 1 678 ? 30.394 0.478 28.142 1.00 82.56 678 PHE A CA 1
ATOM 5264 C C . PHE A 1 678 ? 30.303 1.951 27.724 1.00 82.56 678 PHE A C 1
ATOM 5266 O O . PHE A 1 678 ? 29.425 2.687 28.167 1.00 82.56 678 PHE A O 1
ATOM 5273 N N . VAL A 1 679 ? 31.226 2.393 26.863 1.00 85.50 679 VAL A N 1
ATOM 5274 C CA . VAL A 1 679 ? 31.343 3.801 26.458 1.00 85.50 679 VAL A CA 1
ATOM 5275 C C . VAL A 1 679 ? 31.567 3.929 24.952 1.00 85.50 679 VAL A C 1
ATOM 5277 O O . VAL A 1 679 ? 32.569 3.454 24.409 1.00 85.50 679 VAL A O 1
ATOM 5280 N N . PHE A 1 680 ? 30.703 4.693 24.285 1.00 88.88 680 PHE A N 1
ATOM 5281 C CA . PHE A 1 680 ? 30.911 5.183 22.926 1.00 88.88 680 PHE A CA 1
ATOM 5282 C C . PHE A 1 680 ? 31.906 6.353 22.922 1.00 88.88 680 PHE A C 1
ATOM 5284 O O . PHE A 1 680 ? 31.548 7.530 22.867 1.00 88.88 680 PHE A O 1
ATOM 5291 N N . ALA A 1 681 ? 33.203 6.039 22.969 1.00 85.19 681 ALA A N 1
ATOM 5292 C CA . ALA A 1 681 ? 34.265 7.035 23.150 1.00 85.19 681 ALA A CA 1
ATOM 5293 C C . ALA A 1 681 ? 34.312 8.128 22.062 1.00 85.19 681 ALA A C 1
ATOM 5295 O O . ALA A 1 681 ? 34.852 9.210 22.300 1.00 85.19 681 ALA A O 1
ATOM 5296 N N . LYS A 1 682 ? 33.775 7.851 20.868 1.00 88.00 682 LYS A N 1
ATOM 5297 C CA . LYS A 1 682 ? 33.797 8.766 19.717 1.00 88.00 682 LYS A CA 1
ATOM 5298 C C . LYS A 1 682 ? 32.436 9.354 19.356 1.00 88.00 682 LYS A C 1
ATOM 5300 O O . LYS A 1 682 ? 32.408 10.195 18.462 1.00 88.00 682 LYS A O 1
ATOM 5305 N N . LEU A 1 683 ? 31.353 8.952 20.020 1.00 92.56 683 LEU A N 1
ATOM 5306 C CA . LEU A 1 683 ? 30.011 9.395 19.655 1.00 92.56 683 LEU A CA 1
ATOM 5307 C C . LEU A 1 683 ? 29.829 10.869 20.018 1.00 92.56 683 LEU A C 1
ATOM 5309 O O . LEU A 1 683 ? 30.014 11.264 21.168 1.00 92.56 683 LEU A O 1
ATOM 5313 N N . LYS A 1 684 ? 29.511 11.671 18.999 1.00 93.62 684 LYS A N 1
ATOM 5314 C CA . LYS A 1 684 ? 29.324 13.125 19.074 1.00 93.62 684 LYS A CA 1
ATOM 5315 C C . LYS A 1 684 ? 27.892 13.550 18.813 1.00 93.62 684 LYS A C 1
ATOM 5317 O O . LYS A 1 684 ? 27.454 14.542 19.377 1.00 93.62 684 LYS A O 1
ATOM 5322 N N . ARG A 1 685 ? 27.158 12.808 17.987 1.00 94.00 685 ARG A N 1
ATOM 5323 C CA . ARG A 1 685 ? 25.777 13.133 17.629 1.00 94.00 685 ARG A CA 1
ATOM 5324 C C . ARG A 1 685 ? 24.878 11.924 17.816 1.00 94.00 685 ARG A C 1
ATOM 5326 O O . ARG A 1 685 ? 25.153 10.887 17.217 1.00 94.00 685 ARG A O 1
ATOM 5333 N N . LEU A 1 686 ? 23.810 12.095 18.583 1.00 91.81 686 LEU A N 1
ATOM 5334 C CA . LEU A 1 686 ? 22.755 11.114 18.795 1.00 91.81 686 LEU A CA 1
ATOM 5335 C C . LEU A 1 686 ? 21.433 11.738 18.360 1.00 91.81 686 LEU A C 1
ATOM 5337 O O . LEU A 1 686 ? 21.105 12.849 18.764 1.00 91.81 686 LEU A O 1
ATOM 5341 N N . ASP A 1 687 ? 20.721 11.039 17.492 1.00 85.00 687 ASP A N 1
ATOM 5342 C CA . ASP A 1 687 ? 19.476 11.492 16.885 1.00 85.00 687 ASP A CA 1
ATOM 5343 C C . ASP A 1 687 ? 18.460 10.354 16.999 1.00 85.00 687 ASP A C 1
ATOM 5345 O O . ASP A 1 687 ? 18.516 9.394 16.230 1.00 85.00 687 ASP A O 1
ATOM 5349 N N . VAL A 1 688 ? 17.620 10.402 18.034 1.00 82.69 688 VAL A N 1
ATOM 5350 C CA . VAL A 1 688 ? 16.550 9.427 18.268 1.00 82.69 688 VAL A CA 1
ATOM 5351 C C . VAL A 1 688 ? 15.284 9.959 17.612 1.00 82.69 688 VAL A C 1
ATOM 5353 O O . VAL A 1 688 ? 14.907 11.094 17.878 1.00 82.69 688 VAL A O 1
ATOM 5356 N N . ARG A 1 689 ? 14.643 9.169 16.748 1.00 71.75 689 ARG A N 1
ATOM 5357 C CA . ARG A 1 689 ? 13.431 9.569 16.012 1.00 71.75 689 ARG A CA 1
ATOM 5358 C C . ARG A 1 689 ? 12.338 8.534 16.180 1.00 71.75 689 ARG A C 1
ATOM 5360 O O . ARG A 1 689 ? 12.640 7.346 16.121 1.00 71.75 689 ARG A O 1
ATOM 5367 N N . LEU A 1 690 ? 11.088 8.962 16.302 1.00 66.06 690 LEU A N 1
ATOM 5368 C CA . LEU A 1 690 ? 9.948 8.050 16.237 1.00 66.06 690 LEU A CA 1
ATOM 5369 C C . LEU A 1 690 ? 9.762 7.544 14.800 1.00 66.06 690 LEU A C 1
ATOM 5371 O O . LEU A 1 690 ? 9.832 8.314 13.844 1.00 66.06 690 LEU A O 1
ATOM 5375 N N . PHE A 1 691 ? 9.586 6.233 14.640 1.00 49.06 691 PHE A N 1
ATOM 5376 C CA . PHE A 1 691 ? 9.465 5.582 13.325 1.00 49.06 691 PHE A CA 1
ATOM 5377 C C . PHE A 1 691 ? 8.039 5.088 13.014 1.00 49.06 691 PHE A C 1
ATOM 5379 O O . PHE A 1 691 ? 7.804 4.545 11.939 1.00 49.06 691 PHE A O 1
ATOM 5386 N N . TYR A 1 692 ? 7.076 5.275 13.921 1.00 46.19 692 TYR A N 1
ATOM 5387 C CA . TYR A 1 692 ? 5.705 4.787 13.755 1.00 46.19 692 TYR A CA 1
ATOM 5388 C C . TYR A 1 692 ? 4.711 5.610 14.587 1.00 46.19 692 TYR A C 1
ATOM 5390 O O . TYR A 1 692 ? 4.966 5.836 15.765 1.00 46.19 692 TYR A O 1
ATOM 5398 N N . MET A 1 693 ? 3.592 6.021 13.978 1.00 42.97 693 MET A N 1
ATOM 5399 C CA . MET A 1 693 ? 2.412 6.585 14.649 1.00 42.97 693 MET A CA 1
ATOM 5400 C C . MET A 1 693 ? 1.188 5.762 14.228 1.00 42.97 693 MET A C 1
ATOM 5402 O O . MET A 1 693 ? 0.563 6.044 13.207 1.00 42.97 693 MET A O 1
ATOM 5406 N N . SER A 1 694 ? 0.863 4.705 14.967 1.00 37.22 694 SER A N 1
ATOM 5407 C CA . SER A 1 694 ? -0.476 4.112 14.907 1.00 37.22 694 SER A CA 1
ATOM 5408 C C . SER A 1 694 ? -0.921 3.794 16.327 1.00 37.22 694 SER A C 1
ATOM 5410 O O . SER A 1 694 ? -0.195 3.112 17.047 1.00 37.22 694 SER A O 1
ATOM 5412 N N . GLY A 1 695 ? -2.098 4.293 16.703 1.00 44.34 695 GLY A N 1
ATOM 5413 C CA . GLY A 1 695 ? -2.573 4.314 18.088 1.00 44.34 695 GLY A CA 1
ATOM 5414 C C . GLY A 1 695 ? -2.234 5.620 18.814 1.00 44.34 695 GLY A C 1
ATOM 5415 O O . GLY A 1 695 ? -1.519 6.467 18.284 1.00 44.34 695 GLY A O 1
ATOM 5416 N N . ASP A 1 696 ? -2.759 5.760 20.032 1.00 43.47 696 ASP A N 1
ATOM 5417 C CA . ASP A 1 696 ? -2.680 6.956 20.888 1.00 43.47 696 ASP A CA 1
ATOM 5418 C C . ASP A 1 696 ? -1.299 7.138 21.578 1.00 43.47 696 ASP A C 1
ATOM 5420 O O . ASP A 1 696 ? -1.195 7.794 22.611 1.00 43.47 696 ASP A O 1
ATOM 5424 N N . HIS A 1 697 ? -0.218 6.540 21.055 1.00 47.75 697 HIS A N 1
ATOM 5425 C CA . HIS A 1 697 ? 1.115 6.560 21.679 1.00 47.75 697 HIS A CA 1
ATOM 5426 C C . HIS A 1 697 ? 2.111 7.444 20.911 1.00 47.75 697 HIS A C 1
ATOM 5428 O O . HIS A 1 697 ? 2.613 7.061 19.853 1.00 47.75 697 HIS A O 1
ATOM 5434 N N . PHE A 1 698 ? 2.454 8.599 21.495 1.00 57.03 698 PHE A N 1
ATOM 5435 C CA . PHE A 1 698 ? 3.359 9.607 20.915 1.00 57.03 698 PHE A CA 1
ATOM 5436 C C . PHE A 1 698 ? 4.692 9.782 21.677 1.00 57.03 698 PHE A C 1
ATOM 5438 O O . PHE A 1 698 ? 5.418 10.743 21.428 1.00 57.03 698 PHE A O 1
ATOM 5445 N N . ALA A 1 699 ? 5.046 8.878 22.601 1.00 65.88 699 ALA A N 1
ATOM 5446 C CA . ALA A 1 699 ? 6.220 9.016 23.472 1.00 65.88 699 ALA A CA 1
ATOM 5447 C C . ALA A 1 699 ? 7.056 7.728 23.593 1.00 65.88 699 ALA A C 1
ATOM 5449 O O . ALA A 1 699 ? 6.573 6.630 23.336 1.00 65.88 699 ALA A O 1
ATOM 5450 N N . ILE A 1 700 ? 8.331 7.863 23.977 1.00 74.44 700 ILE A N 1
ATOM 5451 C CA . ILE A 1 700 ? 9.264 6.766 24.270 1.00 74.44 700 ILE A CA 1
ATOM 5452 C C . ILE A 1 700 ? 9.522 6.705 25.776 1.00 74.44 700 ILE A C 1
ATOM 5454 O O . ILE A 1 700 ? 10.009 7.665 26.369 1.00 74.44 700 ILE A O 1
ATOM 5458 N N . ASP A 1 701 ? 9.296 5.541 26.381 1.00 77.25 701 ASP A N 1
ATOM 5459 C CA . ASP A 1 701 ? 9.700 5.257 27.762 1.00 77.25 701 ASP A CA 1
ATOM 5460 C C . ASP A 1 701 ? 11.200 5.557 27.977 1.00 77.25 701 ASP A C 1
ATOM 5462 O O . ASP A 1 701 ? 12.067 5.010 27.279 1.00 77.25 701 ASP A O 1
ATOM 5466 N N . TYR A 1 702 ? 11.525 6.421 28.950 1.00 81.69 702 TYR A N 1
ATOM 5467 C CA . TYR A 1 702 ? 12.908 6.824 29.243 1.00 81.69 702 TYR A CA 1
ATOM 5468 C C . TYR A 1 702 ? 13.841 5.628 29.480 1.00 81.69 702 TYR A C 1
ATOM 5470 O O . TYR A 1 702 ? 15.014 5.645 29.077 1.00 81.69 702 TYR A O 1
ATOM 5478 N N . GLY A 1 703 ? 13.326 4.552 30.079 1.00 79.12 703 GLY A N 1
ATOM 5479 C CA . GLY A 1 703 ? 14.053 3.310 30.297 1.00 79.12 703 GLY A CA 1
ATOM 5480 C C . GLY A 1 703 ? 14.683 2.774 29.011 1.00 79.12 703 GLY A C 1
ATOM 5481 O O . GLY A 1 703 ? 15.828 2.318 29.049 1.00 79.12 703 GLY A O 1
ATOM 5482 N N . LYS A 1 704 ? 14.013 2.930 27.859 1.00 77.88 704 LYS A N 1
ATOM 5483 C CA . LYS A 1 704 ? 14.482 2.439 26.552 1.00 77.88 704 LYS A CA 1
ATOM 5484 C C . LYS A 1 704 ? 15.719 3.164 26.017 1.00 77.88 704 LYS A C 1
ATOM 5486 O O . LYS A 1 704 ? 16.463 2.567 25.238 1.00 77.88 704 LYS A O 1
ATOM 5491 N N . ILE A 1 705 ? 15.960 4.412 26.426 1.00 81.50 705 ILE A N 1
ATOM 5492 C CA . ILE A 1 705 ? 17.088 5.236 25.950 1.00 81.50 705 ILE A CA 1
ATOM 5493 C C . ILE A 1 705 ? 18.158 5.495 27.015 1.00 81.50 705 ILE A C 1
ATOM 5495 O O . ILE A 1 705 ? 19.288 5.856 26.678 1.00 81.50 705 ILE A O 1
ATOM 5499 N N . SER A 1 706 ? 17.830 5.301 28.293 1.00 85.31 706 SER A N 1
ATOM 5500 C CA . SER A 1 706 ? 18.694 5.634 29.430 1.00 85.31 706 SER A CA 1
ATOM 5501 C C . SER A 1 706 ? 20.108 5.041 29.309 1.00 85.31 706 SER A C 1
ATOM 5503 O O . SER A 1 706 ? 21.100 5.768 29.414 1.00 85.31 706 SER A O 1
ATOM 5505 N N . GLY A 1 707 ? 20.227 3.745 28.999 1.00 84.44 707 GLY A N 1
ATOM 5506 C CA . GLY A 1 707 ? 21.513 3.064 28.820 1.00 84.44 707 GLY A CA 1
ATOM 5507 C C . GLY A 1 707 ? 22.371 3.670 27.704 1.00 84.44 707 GLY A C 1
ATOM 5508 O O . GLY A 1 707 ? 23.582 3.836 27.872 1.00 84.44 707 GLY A O 1
ATOM 5509 N N . LEU A 1 708 ? 21.753 4.086 26.594 1.00 86.75 708 LEU A N 1
ATOM 5510 C CA . LEU A 1 708 ? 22.445 4.745 25.487 1.00 86.75 708 LEU A CA 1
ATOM 5511 C C . LEU A 1 708 ? 22.980 6.122 25.893 1.00 86.75 708 LEU A C 1
ATOM 5513 O O . LEU A 1 708 ? 24.119 6.453 25.556 1.00 86.75 708 LEU A O 1
ATOM 5517 N N . LEU A 1 709 ? 22.203 6.904 26.647 1.00 89.00 709 LEU A N 1
ATOM 5518 C CA . LEU A 1 709 ? 22.660 8.189 27.181 1.00 89.00 709 LEU A CA 1
ATOM 5519 C C . LEU A 1 709 ? 23.841 7.994 28.143 1.00 89.00 709 LEU A C 1
ATOM 5521 O O . LEU A 1 709 ? 24.852 8.689 28.021 1.00 89.00 709 LEU A O 1
ATOM 5525 N N . HIS A 1 710 ? 23.767 7.008 29.045 1.00 89.00 710 HIS A N 1
ATOM 5526 C CA . HIS A 1 710 ? 24.853 6.690 29.982 1.00 89.00 710 HIS A CA 1
ATOM 5527 C C . HIS A 1 710 ? 26.140 6.255 29.266 1.00 89.00 710 HIS A C 1
ATOM 5529 O O . HIS A 1 710 ? 27.237 6.633 29.682 1.00 89.00 710 HIS A O 1
ATOM 5535 N N . ALA A 1 711 ? 26.015 5.522 28.159 1.00 88.44 711 ALA A N 1
ATOM 5536 C CA . ALA A 1 711 ? 27.141 5.095 27.335 1.00 88.44 711 ALA A CA 1
ATOM 5537 C C . ALA A 1 711 ? 27.753 6.224 26.479 1.00 88.44 711 ALA A C 1
ATOM 5539 O O . ALA A 1 711 ? 28.780 6.009 25.829 1.00 88.44 711 ALA A O 1
ATOM 5540 N N . SER A 1 712 ? 27.167 7.427 26.465 1.00 91.25 712 SER A N 1
ATOM 5541 C CA . SER A 1 712 ? 27.502 8.504 25.519 1.00 91.25 712 SER A CA 1
ATOM 5542 C C . SER A 1 712 ? 28.051 9.784 26.182 1.00 91.25 712 SER A C 1
ATOM 5544 O O . SER A 1 712 ? 27.595 10.883 25.870 1.00 91.25 712 SER A O 1
ATOM 5546 N N . PRO A 1 713 ? 29.096 9.723 27.035 1.00 91.06 713 PRO A N 1
ATOM 5547 C CA . PRO A 1 713 ? 29.574 10.878 27.809 1.00 91.06 713 PRO A CA 1
ATOM 5548 C C . PRO A 1 713 ? 30.233 11.988 26.967 1.00 91.06 713 PRO A C 1
ATOM 5550 O O . PRO A 1 713 ? 30.600 13.037 27.491 1.00 91.06 713 PRO A O 1
ATOM 5553 N N . ASN A 1 714 ? 30.463 11.756 25.668 1.00 92.94 714 ASN A N 1
ATOM 5554 C CA . ASN A 1 714 ? 31.164 12.686 24.777 1.00 92.94 714 ASN A CA 1
ATOM 5555 C C . ASN A 1 714 ? 30.253 13.416 23.782 1.00 92.94 714 ASN A C 1
ATOM 5557 O O . ASN A 1 714 ? 30.781 14.040 22.852 1.00 92.94 714 ASN A O 1
ATOM 5561 N N . LEU A 1 715 ? 28.939 13.309 23.981 1.00 94.88 715 LEU A N 1
ATOM 5562 C CA . LEU A 1 715 ? 27.911 13.822 23.093 1.00 94.88 715 LEU A CA 1
ATOM 5563 C C . LEU A 1 715 ? 27.951 15.352 22.997 1.00 94.88 715 LEU A C 1
ATOM 5565 O O . LEU A 1 715 ? 28.068 16.026 24.012 1.00 94.88 715 LEU A O 1
ATOM 5569 N N . GLU A 1 716 ? 27.866 15.874 21.777 1.00 96.69 716 GLU A N 1
ATOM 5570 C CA . GLU A 1 716 ? 27.835 17.306 21.442 1.00 96.69 716 GLU A CA 1
ATOM 5571 C C . GLU A 1 716 ? 26.454 17.732 20.912 1.00 96.69 716 GLU A C 1
ATOM 5573 O O . GLU A 1 716 ? 26.042 18.863 21.152 1.00 96.69 716 GLU A O 1
ATOM 5578 N N . TYR A 1 717 ? 25.710 16.815 20.275 1.00 96.81 717 TYR A N 1
ATOM 5579 C CA . TYR A 1 717 ? 24.328 17.012 19.810 1.00 96.81 717 TYR A CA 1
ATOM 5580 C C . TYR A 1 717 ? 23.424 15.851 20.241 1.00 96.81 717 TYR A C 1
ATOM 5582 O O . TYR A 1 717 ? 23.767 14.688 19.990 1.00 96.81 717 TYR A O 1
ATOM 5590 N N . LEU A 1 718 ? 22.256 16.172 20.801 1.00 94.38 718 LEU A N 1
ATOM 5591 C CA . LEU A 1 718 ? 21.209 15.228 21.190 1.00 94.38 718 LEU A CA 1
ATOM 5592 C C . LEU A 1 718 ? 19.859 15.667 20.620 1.00 94.38 718 LEU A C 1
ATOM 5594 O O . LEU A 1 718 ? 19.417 16.777 20.898 1.00 94.38 718 LEU A O 1
ATOM 5598 N N . HIS A 1 719 ? 19.213 14.771 19.879 1.00 91.31 719 HIS A N 1
ATOM 5599 C CA . HIS A 1 719 ? 17.804 14.877 19.514 1.00 91.31 719 HIS A CA 1
ATOM 5600 C C . HIS A 1 719 ? 17.014 13.738 20.160 1.00 91.31 719 HIS A C 1
ATOM 5602 O O . HIS A 1 719 ? 17.403 12.573 20.005 1.00 91.31 719 HIS A O 1
ATOM 5608 N N . LEU A 1 720 ? 15.946 14.080 20.880 1.00 87.12 720 LEU A N 1
ATOM 5609 C CA . LEU A 1 720 ? 15.015 13.152 21.520 1.00 87.12 720 LEU A CA 1
ATOM 5610 C C . LEU A 1 720 ? 13.578 13.503 21.116 1.00 87.12 720 LEU A C 1
ATOM 5612 O O . LEU A 1 720 ? 13.246 14.681 21.134 1.00 87.12 720 LEU A O 1
ATOM 5616 N N . PRO A 1 721 ? 12.730 12.509 20.812 1.00 78.06 721 PRO A N 1
ATOM 5617 C CA . PRO A 1 721 ? 11.293 12.725 20.702 1.00 78.06 721 PRO A CA 1
ATOM 5618 C C . PRO A 1 721 ? 10.670 12.793 22.109 1.00 78.06 721 PRO A C 1
ATOM 5620 O O . PRO A 1 721 ? 11.391 12.748 23.113 1.00 78.06 721 PRO A O 1
ATOM 5623 N N . SER A 1 722 ? 9.338 12.831 22.197 1.00 76.38 722 SER A N 1
ATOM 5624 C CA . SER A 1 722 ? 8.629 12.786 23.478 1.00 76.38 722 SER A CA 1
ATOM 5625 C C . SER A 1 722 ? 9.078 11.614 24.334 1.00 76.38 722 SER A C 1
ATOM 5627 O O . SER A 1 722 ? 9.212 10.486 23.860 1.00 76.38 722 SER A O 1
ATOM 5629 N N . ILE A 1 723 ? 9.309 11.902 25.611 1.00 78.75 723 ILE A N 1
ATOM 5630 C CA . ILE A 1 723 ? 9.700 10.924 26.621 1.00 78.75 723 ILE A CA 1
ATOM 5631 C C . ILE A 1 723 ? 8.492 10.660 27.516 1.00 78.75 723 ILE A C 1
ATOM 5633 O O . ILE A 1 723 ? 7.746 11.578 27.811 1.00 78.75 723 ILE A O 1
ATOM 5637 N N . GLU A 1 724 ? 8.285 9.432 27.963 1.00 74.00 724 GLU A N 1
ATOM 5638 C CA . GLU A 1 724 ? 7.260 9.105 28.963 1.00 74.00 724 GLU A CA 1
ATOM 5639 C C . GLU A 1 724 ? 7.870 8.331 30.133 1.00 74.00 724 GLU A C 1
ATOM 5641 O O . GLU A 1 724 ? 9.025 7.886 30.072 1.00 74.00 724 GLU A O 1
ATOM 5646 N N . ARG A 1 725 ? 7.076 8.176 31.200 1.00 71.25 725 ARG A N 1
ATOM 5647 C CA . ARG A 1 725 ? 7.393 7.347 32.370 1.00 71.25 725 ARG A CA 1
ATOM 5648 C C . ARG A 1 725 ? 8.733 7.686 33.027 1.00 71.25 725 ARG A C 1
ATOM 5650 O O . ARG A 1 725 ? 9.516 6.801 33.345 1.00 71.25 725 ARG A O 1
ATOM 5657 N N . PHE A 1 726 ? 9.004 8.978 33.210 1.00 77.06 726 PHE A N 1
ATOM 5658 C CA . PHE A 1 726 ? 10.176 9.464 33.937 1.00 77.06 726 PHE A CA 1
ATOM 5659 C C . PHE A 1 726 ? 9.737 10.270 35.159 1.00 77.06 726 PHE A C 1
ATOM 5661 O O . PHE A 1 726 ? 9.389 11.450 35.052 1.00 77.06 726 PHE A O 1
ATOM 5668 N N . TYR A 1 727 ? 9.780 9.634 36.329 1.00 78.31 727 TYR A N 1
ATOM 5669 C CA . TYR A 1 727 ? 9.204 10.172 37.564 1.00 78.31 727 TYR A CA 1
ATOM 5670 C C . TYR A 1 727 ? 10.254 10.445 38.659 1.00 78.31 727 TYR A C 1
ATOM 5672 O O . TYR A 1 727 ? 11.349 9.865 38.655 1.00 78.31 727 TYR A O 1
ATOM 5680 N N . PRO A 1 728 ? 9.940 11.305 39.652 1.00 77.88 728 PRO A N 1
ATOM 5681 C CA . PRO A 1 728 ? 10.810 11.538 40.801 1.00 77.88 728 PRO A CA 1
ATOM 5682 C C . PRO A 1 728 ? 11.211 10.251 41.533 1.00 77.88 728 PRO A C 1
ATOM 5684 O O . PRO A 1 728 ? 10.371 9.530 42.064 1.00 77.88 728 PRO A O 1
ATOM 5687 N N . GLY A 1 729 ? 12.521 10.002 41.627 1.00 69.44 729 GLY A N 1
ATOM 5688 C CA . GLY A 1 729 ? 13.088 8.833 42.314 1.00 69.44 729 GLY A CA 1
ATOM 5689 C C . GLY A 1 729 ? 13.660 7.751 41.392 1.00 69.44 729 GLY A C 1
ATOM 5690 O O . GLY A 1 729 ? 14.325 6.839 41.889 1.00 69.44 729 GLY A O 1
ATOM 5691 N N . GLU A 1 730 ? 13.472 7.868 40.077 1.00 66.75 730 GLU A N 1
ATOM 5692 C CA . GLU A 1 730 ? 14.110 7.002 39.082 1.00 66.75 730 GLU A CA 1
ATOM 5693 C C . GLU A 1 730 ? 15.578 7.381 38.804 1.00 66.75 730 GLU A C 1
ATOM 5695 O O . GLU A 1 730 ? 16.093 8.398 39.280 1.00 66.75 730 GLU A O 1
ATOM 5700 N N . ALA A 1 731 ? 16.303 6.527 38.068 1.00 64.50 731 ALA A N 1
ATOM 5701 C CA . ALA A 1 731 ? 17.694 6.786 37.700 1.00 64.50 731 ALA A CA 1
ATOM 5702 C C . ALA A 1 731 ? 17.787 8.051 36.826 1.00 64.50 731 ALA A C 1
ATOM 5704 O O . ALA A 1 731 ? 17.313 8.068 35.695 1.00 64.50 731 ALA A O 1
ATOM 5705 N N . GLY A 1 732 ? 18.395 9.112 37.365 1.00 79.00 732 GLY A N 1
ATOM 5706 C CA . GLY A 1 732 ? 18.462 10.415 36.701 1.00 79.00 732 GLY A CA 1
ATOM 5707 C C . GLY A 1 732 ? 19.232 10.414 35.375 1.00 79.00 732 GLY A C 1
ATOM 5708 O O . GLY A 1 732 ? 20.024 9.514 35.088 1.00 79.00 732 GLY A O 1
ATOM 5709 N N . VAL A 1 733 ? 19.026 11.471 34.588 1.00 86.69 733 VAL A N 1
ATOM 5710 C CA . VAL A 1 733 ? 19.753 11.720 33.333 1.00 86.69 733 VAL A CA 1
ATOM 5711 C C . VAL A 1 733 ? 21.263 11.815 33.611 1.00 86.69 733 VAL A C 1
ATOM 5713 O O . VAL A 1 733 ? 21.664 12.531 34.536 1.00 86.69 733 VAL A O 1
ATOM 5716 N N . PRO A 1 734 ? 22.133 11.098 32.866 1.00 89.06 734 PRO A N 1
ATOM 5717 C CA . PRO A 1 734 ? 23.578 11.198 33.055 1.00 89.06 734 PRO A CA 1
ATOM 5718 C C . PRO A 1 734 ? 24.062 12.615 32.781 1.00 89.06 734 PRO A C 1
ATOM 5720 O O . PRO A 1 734 ? 23.523 13.302 31.926 1.00 89.06 734 PRO A O 1
ATOM 5723 N N . THR A 1 735 ? 25.140 13.038 33.437 1.00 90.25 735 THR A N 1
ATOM 5724 C CA . THR A 1 735 ? 25.767 14.324 33.120 1.00 90.25 735 THR A CA 1
ATOM 5725 C C . THR A 1 735 ? 26.309 14.325 31.683 1.00 90.25 735 THR A C 1
ATOM 5727 O O . THR A 1 735 ? 27.165 13.512 31.331 1.00 90.25 735 THR A O 1
ATOM 5730 N N . LEU A 1 736 ? 25.856 15.280 30.869 1.00 91.50 736 LEU A N 1
ATOM 5731 C CA . LEU A 1 736 ? 26.221 15.477 29.465 1.00 91.50 736 LEU A CA 1
ATOM 5732 C C . LEU A 1 736 ? 27.036 16.774 29.301 1.00 91.50 736 LEU A C 1
ATOM 5734 O O . LEU A 1 736 ? 26.638 17.711 28.614 1.00 91.50 736 LEU A O 1
ATOM 5738 N N . GLU A 1 737 ? 28.212 16.838 29.934 1.00 90.69 737 GLU A N 1
ATOM 5739 C CA . GLU A 1 737 ? 29.079 18.035 29.971 1.00 90.69 737 GLU A CA 1
ATOM 5740 C C . GLU A 1 737 ? 29.497 18.574 28.592 1.00 90.69 737 GLU A C 1
ATOM 5742 O O . GLU A 1 737 ? 29.824 19.749 28.463 1.00 90.69 737 GLU A O 1
ATOM 5747 N N . LYS A 1 738 ? 29.541 17.737 27.553 1.00 93.94 738 LYS A N 1
ATOM 5748 C CA . LYS A 1 738 ? 29.969 18.172 26.212 1.00 93.94 738 LYS A CA 1
ATOM 5749 C C . LYS A 1 738 ? 28.817 18.599 25.311 1.00 93.94 738 LYS A C 1
ATOM 5751 O O . LYS A 1 738 ? 29.087 19.085 24.216 1.00 93.94 738 LYS A O 1
ATOM 5756 N N . LEU A 1 739 ? 27.575 18.435 25.766 1.00 96.06 739 LEU A N 1
ATOM 5757 C CA . LEU A 1 739 ? 26.395 18.713 24.964 1.00 96.06 739 LEU A CA 1
ATOM 5758 C C . LEU A 1 739 ? 26.255 20.219 24.752 1.00 96.06 739 LEU A C 1
ATOM 5760 O O . LEU A 1 739 ? 26.118 20.976 25.715 1.00 96.06 739 LEU A O 1
ATOM 5764 N N . THR A 1 740 ? 26.292 20.649 23.493 1.00 96.56 740 THR A N 1
ATOM 5765 C CA . THR A 1 740 ? 26.069 22.046 23.105 1.00 96.56 740 THR A CA 1
ATOM 5766 C C . THR A 1 740 ? 24.701 22.248 22.475 1.00 96.56 740 THR A C 1
ATOM 5768 O O . THR A 1 740 ? 24.168 23.349 22.576 1.00 96.56 740 THR A O 1
ATOM 5771 N N . ASP A 1 741 ? 24.113 21.201 21.899 1.00 97.12 741 ASP A N 1
ATOM 5772 C CA . ASP A 1 741 ? 22.862 21.269 21.151 1.00 97.12 741 ASP A CA 1
ATOM 5773 C C . ASP A 1 741 ? 21.880 20.205 21.656 1.00 97.12 741 ASP A C 1
ATOM 5775 O O . ASP A 1 741 ? 22.160 19.006 21.564 1.00 97.12 741 ASP A O 1
ATOM 5779 N N . LEU A 1 742 ? 20.731 20.652 22.164 1.00 95.44 742 LEU A N 1
ATOM 5780 C CA . LEU A 1 742 ? 19.618 19.814 22.606 1.00 95.44 742 LEU A CA 1
ATOM 5781 C C . LEU A 1 742 ? 18.374 20.146 21.784 1.00 95.44 742 LEU A C 1
ATOM 5783 O O . LEU A 1 742 ? 18.021 21.315 21.619 1.00 95.44 742 LEU A O 1
ATOM 5787 N N . ASP A 1 743 ? 17.738 19.105 21.273 1.00 93.31 743 ASP A N 1
ATOM 5788 C CA . ASP A 1 743 ? 16.575 19.159 20.401 1.00 93.31 743 ASP A CA 1
ATOM 5789 C C . ASP A 1 743 ? 15.536 18.160 20.921 1.00 93.31 743 ASP A C 1
ATOM 5791 O O . ASP A 1 743 ? 15.841 16.972 21.035 1.00 93.31 743 ASP A O 1
ATOM 5795 N N . LEU A 1 744 ? 14.371 18.649 21.341 1.00 88.12 744 LEU A N 1
ATOM 5796 C CA . LEU A 1 744 ? 13.308 17.840 21.950 1.00 88.12 744 LEU A CA 1
ATOM 5797 C C . LEU A 1 744 ? 12.097 17.640 21.023 1.00 88.12 744 LEU A C 1
ATOM 5799 O O . LEU A 1 744 ? 11.053 17.188 21.484 1.00 88.12 744 LEU A O 1
ATOM 5803 N N . ASP A 1 745 ? 12.264 17.946 19.733 1.00 80.75 745 ASP A N 1
ATOM 5804 C CA . ASP A 1 745 ? 11.291 17.669 18.668 1.00 80.75 745 ASP A CA 1
ATOM 5805 C C . ASP A 1 745 ? 9.910 18.340 18.887 1.00 80.75 745 ASP A C 1
ATOM 5807 O O . ASP A 1 745 ? 9.794 19.327 19.627 1.00 80.75 745 ASP A O 1
ATOM 5811 N N . GLU A 1 746 ? 8.879 17.847 18.188 1.00 73.56 746 GLU A N 1
ATOM 5812 C CA . GLU A 1 746 ? 7.523 18.420 18.116 1.00 73.56 746 GLU A CA 1
ATOM 5813 C C . GLU A 1 746 ? 6.584 18.113 19.310 1.00 73.56 746 GLU A C 1
ATOM 5815 O O . GLU A 1 746 ? 5.379 18.398 19.295 1.00 73.56 746 GLU A O 1
ATOM 5820 N N . THR A 1 747 ? 7.105 17.499 20.368 1.00 68.94 747 THR A N 1
ATOM 5821 C CA . THR A 1 747 ? 6.283 16.826 21.381 1.00 68.94 747 THR A CA 1
ATOM 5822 C C . THR A 1 747 ? 6.764 17.150 22.797 1.00 68.94 747 THR A C 1
ATOM 5824 O O . THR A 1 747 ? 7.970 17.240 23.033 1.00 68.94 747 THR A O 1
ATOM 5827 N N . ALA A 1 748 ? 5.854 17.332 23.760 1.00 68.31 748 ALA A N 1
ATOM 5828 C CA . ALA A 1 748 ? 6.259 17.673 25.125 1.00 68.31 748 ALA A CA 1
ATOM 5829 C C . ALA A 1 748 ? 6.730 16.462 25.940 1.00 68.31 748 ALA A C 1
ATOM 5831 O O . ALA A 1 748 ? 5.948 15.532 26.156 1.00 68.31 748 ALA A O 1
ATOM 5832 N N . PRO A 1 749 ? 7.966 16.482 26.480 1.00 75.94 749 PRO A N 1
ATOM 5833 C CA . PRO A 1 749 ? 8.334 15.555 27.546 1.00 75.94 749 PRO A CA 1
ATOM 5834 C C . PRO A 1 749 ? 7.595 15.908 28.856 1.00 75.94 749 PRO A C 1
ATOM 5836 O O . PRO A 1 749 ? 6.938 16.938 28.900 1.00 75.94 749 PRO A O 1
ATOM 5839 N N . PRO A 1 750 ? 7.748 15.137 29.953 1.00 75.31 750 PRO A N 1
ATOM 5840 C CA . PRO A 1 750 ? 7.208 15.454 31.274 1.00 75.31 750 PRO A CA 1
ATOM 5841 C C . PRO A 1 750 ? 8.077 16.502 32.000 1.00 75.31 750 PRO A C 1
ATOM 5843 O O . PRO A 1 750 ? 9.297 16.553 31.774 1.00 75.31 750 PRO A O 1
ATOM 5846 N N . PRO A 1 751 ? 7.519 17.336 32.907 1.00 76.44 751 PRO A N 1
ATOM 5847 C CA . PRO A 1 751 ? 8.242 18.492 33.462 1.00 76.44 751 PRO A CA 1
ATOM 5848 C C . PRO A 1 751 ? 9.444 18.093 34.286 1.00 76.44 751 PRO A C 1
ATOM 5850 O O . PRO A 1 751 ? 10.486 18.758 34.295 1.00 76.44 751 PRO A O 1
ATOM 5853 N N . TYR A 1 752 ? 9.321 16.957 34.957 1.00 81.06 752 TYR A N 1
ATOM 5854 C CA . TYR A 1 752 ? 10.414 16.383 35.702 1.00 81.06 752 TYR A CA 1
ATOM 5855 C C . TYR A 1 752 ? 11.582 15.979 34.789 1.00 81.06 752 TYR A C 1
ATOM 5857 O O . TYR A 1 752 ? 12.731 16.318 35.083 1.00 81.06 752 TYR A O 1
ATOM 5865 N N . PHE A 1 753 ? 11.304 15.358 33.638 1.00 85.94 753 PHE A N 1
ATOM 5866 C CA . PHE A 1 753 ? 12.336 15.009 32.661 1.00 85.94 753 PHE A CA 1
ATOM 5867 C C . PHE A 1 753 ? 13.022 16.247 32.092 1.00 85.94 753 PHE A C 1
ATOM 5869 O O . PHE A 1 753 ? 14.252 16.310 32.105 1.00 85.94 753 PHE A O 1
ATOM 5876 N N . LEU A 1 754 ? 12.249 17.250 31.652 1.00 86.81 754 LEU A N 1
ATOM 5877 C CA . LEU A 1 754 ? 12.809 18.489 31.104 1.00 86.81 754 LEU A CA 1
ATOM 5878 C C . LEU A 1 754 ? 13.750 19.169 32.110 1.00 86.81 754 LEU A C 1
ATOM 5880 O O . LEU A 1 754 ? 14.842 19.619 31.759 1.00 86.81 754 LEU A O 1
ATOM 5884 N N . ASN A 1 755 ? 13.358 19.201 33.385 1.00 86.56 755 ASN A N 1
ATOM 5885 C CA . ASN A 1 755 ? 14.209 19.716 34.450 1.00 86.56 755 ASN A CA 1
ATOM 5886 C C . ASN A 1 755 ? 15.517 18.926 34.574 1.00 86.56 755 ASN A C 1
ATOM 5888 O O . ASN A 1 755 ? 16.592 19.528 34.585 1.00 86.56 755 ASN A O 1
ATOM 5892 N N . CYS A 1 756 ? 15.440 17.597 34.645 1.00 88.88 756 CYS A N 1
ATOM 5893 C CA . CYS A 1 756 ? 16.615 16.745 34.806 1.00 88.88 756 CYS A CA 1
ATOM 5894 C C . CYS A 1 756 ? 17.558 16.786 33.594 1.00 88.88 756 CYS A C 1
ATOM 5896 O O . CYS A 1 756 ? 18.774 16.849 33.775 1.00 88.88 756 CYS A O 1
ATOM 5898 N N . VAL A 1 757 ? 17.035 16.786 32.363 1.00 90.19 757 VAL A N 1
ATOM 5899 C CA . VAL A 1 757 ? 17.875 16.835 31.155 1.00 90.19 757 VAL A CA 1
ATOM 5900 C C . VAL A 1 757 ? 18.593 18.179 31.024 1.00 90.19 757 VAL A C 1
ATOM 5902 O O . VAL A 1 757 ? 19.773 18.204 30.682 1.00 90.19 757 VAL A O 1
ATOM 5905 N N . LEU A 1 758 ? 17.941 19.289 31.389 1.00 91.12 758 LEU A N 1
ATOM 5906 C CA . LEU A 1 758 ? 18.572 20.612 31.384 1.00 91.12 758 LEU A CA 1
ATOM 5907 C C . LEU A 1 758 ? 19.612 20.779 32.504 1.00 91.12 758 LEU A C 1
ATOM 5909 O O . LEU A 1 758 ? 20.647 21.408 32.281 1.00 91.12 758 LEU A O 1
ATOM 5913 N N . GLU A 1 759 ? 19.392 20.197 33.691 1.00 90.62 759 GLU A N 1
ATOM 5914 C CA . GLU A 1 759 ? 20.430 20.116 34.737 1.00 90.62 759 GLU A CA 1
ATOM 5915 C C . GLU A 1 759 ? 21.664 19.336 34.261 1.00 90.62 759 GLU A C 1
ATOM 5917 O O . GLU A 1 759 ? 22.795 19.667 34.628 1.00 90.62 759 GLU A O 1
ATOM 5922 N N . ALA A 1 760 ? 21.456 18.310 33.436 1.00 90.19 760 ALA A N 1
ATOM 5923 C CA . ALA A 1 760 ? 22.514 17.438 32.956 1.00 90.19 760 ALA A CA 1
ATOM 5924 C C . ALA A 1 760 ? 23.436 18.084 31.905 1.00 90.19 760 ALA A C 1
ATOM 5926 O O . ALA A 1 760 ? 24.553 17.594 31.718 1.00 90.19 760 ALA A O 1
ATOM 5927 N N . CYS A 1 761 ? 23.034 19.177 31.245 1.00 92.69 761 CYS A N 1
ATOM 5928 C CA . CYS A 1 761 ? 23.809 19.844 30.190 1.00 92.69 761 CYS A CA 1
ATOM 5929 C C . CYS A 1 761 ? 24.232 21.287 30.566 1.00 92.69 761 CYS A C 1
ATOM 5931 O O . CYS A 1 761 ? 23.752 22.263 29.983 1.00 92.69 761 CYS A O 1
ATOM 5933 N N . PRO A 1 762 ? 25.187 21.477 31.501 1.00 88.81 762 PRO A N 1
ATOM 5934 C CA . PRO A 1 762 ? 25.544 22.804 32.026 1.00 88.81 762 PRO A CA 1
ATOM 5935 C C . PRO A 1 762 ? 26.150 23.766 30.985 1.00 88.81 762 PRO A C 1
ATOM 5937 O O . PRO A 1 762 ? 26.152 24.983 31.185 1.00 88.81 762 PRO A O 1
ATOM 5940 N N . TYR A 1 763 ? 26.662 23.248 29.866 1.00 92.50 763 TYR A N 1
ATOM 5941 C CA . TYR A 1 763 ? 27.311 24.026 28.804 1.00 92.50 763 TYR A CA 1
ATOM 5942 C C . TYR A 1 763 ? 26.476 24.141 27.522 1.00 92.50 763 TYR A C 1
ATOM 5944 O O . TYR A 1 763 ? 27.023 24.515 26.481 1.00 92.50 763 TYR A O 1
ATOM 5952 N N . LEU A 1 764 ? 25.171 23.859 27.608 1.00 95.81 764 LEU A N 1
ATOM 5953 C CA . LEU A 1 764 ? 24.246 23.948 26.485 1.00 95.81 764 LEU A CA 1
ATOM 5954 C C . LEU A 1 764 ? 24.312 25.329 25.818 1.00 95.81 764 LEU A C 1
ATOM 5956 O O . LEU A 1 764 ? 24.266 26.353 26.494 1.00 95.81 764 LEU A O 1
ATOM 5960 N N . GLN A 1 765 ? 24.430 25.359 24.493 1.00 96.56 765 GLN A N 1
ATOM 5961 C CA . GLN A 1 765 ? 24.450 26.584 23.689 1.00 96.56 765 GLN A CA 1
ATOM 5962 C C . GLN A 1 765 ? 23.156 26.761 22.900 1.00 96.56 765 GLN A C 1
ATOM 5964 O O . GLN A 1 765 ? 22.738 27.897 22.697 1.00 96.56 765 GLN A O 1
ATOM 5969 N N . LYS A 1 766 ? 22.515 25.664 22.493 1.00 96.75 766 LYS A N 1
ATOM 5970 C CA . LYS A 1 766 ? 21.305 25.672 21.681 1.00 96.75 766 LYS A CA 1
ATOM 5971 C C . LYS A 1 766 ? 20.251 24.721 22.233 1.00 96.75 766 LYS A C 1
ATOM 5973 O O . LYS A 1 766 ? 20.549 23.553 22.470 1.00 96.75 766 LYS A O 1
ATOM 5978 N N . PHE A 1 767 ? 19.034 25.226 22.398 1.00 95.06 767 PHE A N 1
ATOM 5979 C CA . PHE A 1 767 ? 17.867 24.476 22.854 1.00 95.06 767 PHE A CA 1
ATOM 5980 C C . PHE A 1 767 ? 16.723 24.606 21.844 1.00 95.06 767 PHE A C 1
ATOM 5982 O O . PHE A 1 767 ? 16.466 25.717 21.377 1.00 95.06 767 PHE A O 1
ATOM 5989 N N . ARG A 1 768 ? 16.044 23.497 21.530 1.00 93.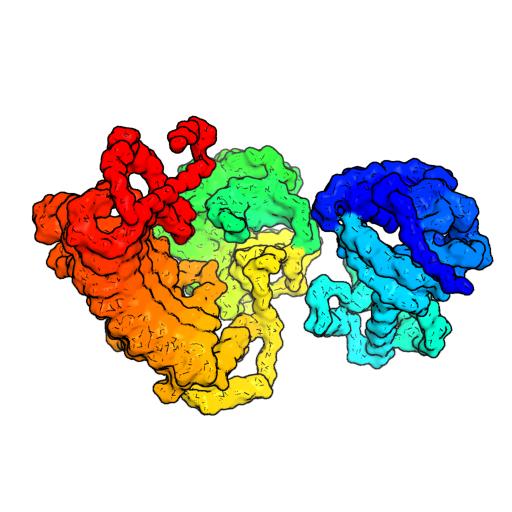44 768 ARG A N 1
ATOM 5990 C CA . ARG A 1 768 ? 14.839 23.472 20.688 1.00 93.44 768 ARG A CA 1
ATOM 5991 C C . ARG A 1 768 ? 13.736 22.625 21.313 1.00 93.44 768 ARG A C 1
ATOM 5993 O O . ARG A 1 768 ? 14.019 21.517 21.769 1.00 93.44 768 ARG A O 1
ATOM 6000 N N . LEU A 1 769 ? 12.513 23.145 21.296 1.00 89.69 769 LEU A N 1
ATOM 6001 C CA . LEU A 1 769 ? 11.284 22.435 21.647 1.00 89.69 769 LEU A CA 1
ATOM 6002 C C . LEU A 1 769 ? 10.114 23.025 20.844 1.00 89.69 769 LEU A C 1
ATOM 6004 O O . LEU A 1 769 ? 9.813 24.212 20.98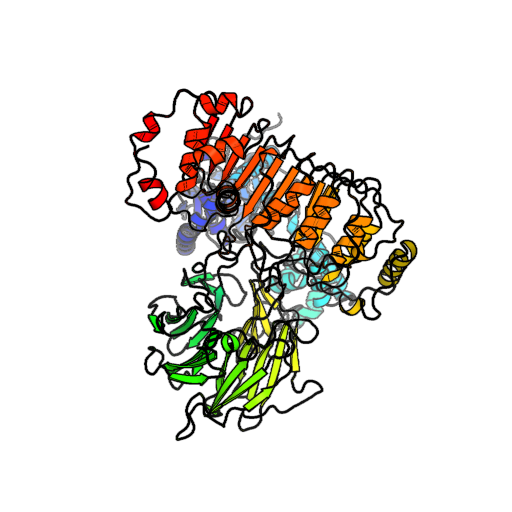0 1.00 89.69 769 LEU A O 1
ATOM 6008 N N . HIS A 1 770 ? 9.463 22.200 20.029 1.00 85.00 770 HIS A N 1
ATOM 6009 C CA . HIS A 1 770 ? 8.342 22.585 19.174 1.00 85.00 770 HIS A CA 1
ATOM 6010 C C . HIS A 1 770 ? 7.051 21.946 19.707 1.00 85.00 770 HIS A C 1
ATOM 6012 O O . HIS A 1 770 ? 6.528 21.019 19.129 1.00 85.00 770 HIS A O 1
ATOM 6018 N N . TRP A 1 771 ? 6.535 22.361 20.858 1.00 80.00 771 TRP A N 1
ATOM 6019 C CA . TRP A 1 771 ? 5.453 21.658 21.560 1.00 80.00 771 TRP A CA 1
ATOM 6020 C C . TRP A 1 771 ? 4.075 21.791 20.863 1.00 80.00 771 TRP A C 1
ATOM 6022 O O . TRP A 1 771 ? 3.256 22.622 21.257 1.00 80.00 771 TRP A O 1
ATOM 6032 N N . VAL A 1 772 ? 3.813 20.956 19.846 1.00 68.44 772 VAL A N 1
ATOM 6033 C CA . VAL A 1 772 ? 2.590 20.970 19.010 1.00 68.44 772 VAL A CA 1
ATOM 6034 C C . VAL A 1 772 ? 1.497 20.008 19.510 1.00 68.44 772 VAL A C 1
ATOM 6036 O O . VAL A 1 772 ? 0.315 20.234 19.254 1.00 68.44 772 VAL A O 1
ATOM 6039 N N . TYR A 1 773 ? 1.858 18.943 20.228 1.00 60.91 773 TYR A N 1
ATOM 6040 C CA . TYR A 1 773 ? 0.911 17.936 20.732 1.00 60.91 773 TYR A CA 1
ATOM 6041 C C . TYR A 1 773 ? 1.002 17.797 22.261 1.00 60.91 773 TYR A C 1
ATOM 6043 O O . TYR A 1 773 ? 2.105 17.774 22.817 1.00 60.91 773 TYR A O 1
ATOM 6051 N N . SER A 1 774 ? -0.147 17.702 22.943 1.00 53.06 774 SER A N 1
ATOM 6052 C CA . SER A 1 774 ? -0.259 17.497 24.403 1.00 53.06 774 SER A CA 1
ATOM 6053 C C . SER A 1 774 ? -0.343 16.034 24.829 1.00 53.06 774 SER A C 1
ATOM 6055 O O . SER A 1 774 ? -0.240 15.750 26.017 1.00 53.06 774 SER A O 1
ATOM 6057 N N . ASP A 1 775 ? -0.529 15.111 23.889 1.00 49.75 775 ASP A N 1
ATOM 6058 C CA . ASP A 1 775 ? -1.130 13.799 24.165 1.00 49.75 775 ASP A CA 1
ATOM 6059 C C . ASP A 1 775 ? -0.092 12.760 24.631 1.00 49.75 775 ASP A C 1
ATOM 6061 O O . ASP A 1 775 ? -0.131 11.583 24.268 1.00 49.75 775 ASP A O 1
ATOM 6065 N N . GLY A 1 776 ? 0.878 13.196 25.438 1.00 49.16 776 GLY A N 1
ATOM 6066 C CA . GLY A 1 776 ? 1.674 12.283 26.243 1.00 49.16 776 GLY A CA 1
ATOM 6067 C C . GLY A 1 776 ? 0.736 11.592 27.226 1.00 49.16 776 GLY A C 1
ATOM 6068 O O . GLY A 1 776 ? 0.143 12.249 28.071 1.00 49.16 776 GLY A O 1
ATOM 6069 N N . TYR A 1 777 ? 0.570 10.282 27.077 1.00 44.88 777 TYR A N 1
ATOM 6070 C CA . TYR A 1 777 ? -0.308 9.418 27.866 1.00 44.88 777 TYR A CA 1
ATOM 6071 C C . TYR A 1 777 ? 0.182 9.301 29.325 1.00 44.88 777 TYR A C 1
ATOM 6073 O O . TYR A 1 777 ? 0.652 8.252 29.764 1.00 44.88 777 TYR A O 1
ATOM 6081 N N . ASP A 1 778 ? 0.120 10.389 30.083 1.00 46.56 778 ASP A N 1
ATOM 6082 C CA . ASP A 1 778 ? 0.298 10.389 31.529 1.00 46.56 778 ASP A CA 1
ATOM 6083 C C . ASP A 1 778 ? -1.052 10.816 32.114 1.00 46.56 778 ASP A C 1
ATOM 6085 O O . ASP A 1 778 ? -1.410 11.989 32.112 1.00 46.56 778 ASP A O 1
ATOM 6089 N N . GLU A 1 779 ? -1.848 9.845 32.575 1.00 40.41 779 GLU A N 1
ATOM 6090 C CA . GLU A 1 779 ? -3.151 10.080 33.231 1.00 40.41 779 GLU A CA 1
ATOM 6091 C C . GLU A 1 779 ? -3.021 10.969 34.493 1.00 40.41 779 GLU A C 1
ATOM 6093 O O . GLU A 1 779 ? -4.024 11.413 35.044 1.00 40.41 779 GLU A O 1
ATOM 6098 N N . ASP A 1 780 ? -1.785 11.272 34.913 1.00 44.09 780 ASP A N 1
ATOM 6099 C CA . ASP A 1 780 ? -1.431 12.201 35.987 1.00 44.09 780 ASP A CA 1
ATOM 6100 C C . ASP A 1 780 ? -0.989 13.608 35.492 1.00 44.09 780 ASP A C 1
ATOM 6102 O O . ASP A 1 780 ? -0.701 14.473 36.323 1.00 44.09 780 ASP A O 1
ATOM 6106 N N . SER A 1 781 ? -0.909 13.890 34.179 1.00 47.19 781 SER A N 1
ATOM 6107 C CA . SER A 1 781 ? -0.398 15.169 33.637 1.00 47.19 781 SER A CA 1
ATOM 6108 C C . SER A 1 781 ? -1.456 16.247 33.378 1.00 47.19 781 SER A C 1
ATOM 6110 O O . SER A 1 781 ? -1.267 17.082 32.493 1.00 47.19 781 SER A O 1
ATOM 6112 N N . GLU A 1 782 ? -2.537 16.295 34.158 1.00 48.00 782 GLU A N 1
ATOM 6113 C CA . GLU A 1 782 ? -3.543 17.373 34.085 1.00 48.00 782 GLU A CA 1
ATOM 6114 C C . GLU A 1 782 ? -2.990 18.799 34.364 1.00 48.00 782 GLU A C 1
ATOM 6116 O O . GLU A 1 782 ? -3.752 19.760 34.345 1.00 48.00 782 GLU A O 1
ATOM 6121 N N . GLU A 1 783 ? -1.686 19.008 34.590 1.00 57.09 783 GLU A N 1
ATOM 6122 C CA . GLU A 1 783 ? -1.155 20.299 35.058 1.00 57.09 783 GLU A CA 1
ATOM 6123 C C . GLU A 1 783 ? 0.241 20.654 34.487 1.00 57.09 783 GLU A C 1
ATOM 6125 O O . GLU A 1 783 ? 1.212 20.760 35.238 1.00 57.09 783 GLU A O 1
ATOM 6130 N N . TRP A 1 784 ? 0.393 20.873 33.170 1.00 69.44 784 TRP A N 1
ATOM 6131 C CA . TRP A 1 784 ? 1.580 21.586 32.654 1.00 69.44 784 TRP A CA 1
ATOM 6132 C C . TRP A 1 784 ? 1.219 22.691 31.647 1.00 69.44 784 TRP A C 1
ATOM 6134 O O . TRP A 1 784 ? 0.663 22.438 30.583 1.00 69.44 784 TRP A O 1
ATOM 6144 N N . SER A 1 785 ? 1.606 23.932 31.961 1.00 73.81 785 SER A N 1
ATOM 6145 C CA . SER A 1 785 ? 1.586 25.080 31.058 1.00 73.81 785 SER A CA 1
ATOM 6146 C C . SER A 1 785 ? 2.949 25.425 30.423 1.00 73.81 785 SER A C 1
ATOM 6148 O O . SER A 1 785 ? 4.016 25.129 30.967 1.00 73.81 785 SER A O 1
ATOM 6150 N N . PRO A 1 786 ? 2.982 26.210 29.331 1.00 77.88 786 PRO A N 1
ATOM 6151 C CA . PRO A 1 786 ? 4.225 26.762 28.771 1.00 77.88 786 PRO A CA 1
ATOM 6152 C C . PRO A 1 786 ? 5.161 27.447 29.792 1.00 77.88 786 PRO A C 1
ATOM 6154 O O . PRO A 1 786 ? 6.358 27.619 29.537 1.00 77.88 786 PRO A O 1
ATOM 6157 N N . LEU A 1 787 ? 4.646 27.831 30.967 1.00 77.38 787 LEU A N 1
ATOM 6158 C CA . LEU A 1 787 ? 5.411 28.443 32.040 1.00 77.38 787 LEU A CA 1
ATOM 6159 C C . LEU A 1 787 ? 6.450 27.513 32.668 1.00 77.38 787 LEU A C 1
ATOM 6161 O O . LEU A 1 787 ? 7.567 27.971 32.935 1.00 77.38 787 LEU A O 1
ATOM 6165 N N . ASP A 1 788 ? 6.148 26.230 32.889 1.00 78.69 788 ASP A N 1
ATOM 6166 C CA . ASP A 1 788 ? 7.151 25.349 33.505 1.00 78.69 788 ASP A CA 1
ATOM 6167 C C . ASP A 1 788 ? 8.292 25.016 32.542 1.00 78.69 788 ASP A C 1
ATOM 6169 O O . ASP A 1 788 ? 9.424 24.808 32.983 1.00 78.69 788 ASP A O 1
ATOM 6173 N N . GLY A 1 78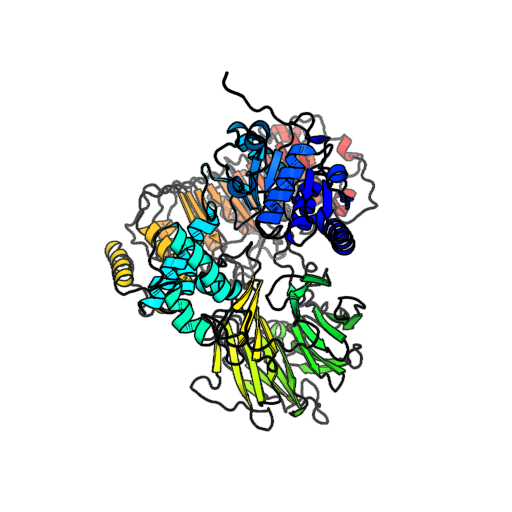9 ? 8.057 25.127 31.227 1.00 81.69 789 GLY A N 1
ATOM 6174 C CA . GLY A 1 789 ? 9.120 25.103 30.220 1.00 81.69 789 GLY A CA 1
ATOM 6175 C C . GLY A 1 789 ? 10.092 26.271 30.406 1.00 81.69 789 GLY A C 1
ATOM 6176 O O . GLY A 1 789 ? 11.309 26.081 30.508 1.00 81.69 789 GLY A O 1
ATOM 6177 N N . TRP A 1 790 ? 9.559 27.488 30.569 1.00 81.94 790 TRP A N 1
ATOM 6178 C CA . TRP A 1 790 ? 10.367 28.675 30.864 1.00 81.94 790 TRP A CA 1
ATOM 6179 C C . TRP A 1 790 ? 11.116 28.584 32.197 1.00 81.94 790 TRP A C 1
ATOM 6181 O O . TRP A 1 790 ? 12.270 29.019 32.288 1.00 81.94 790 TRP A O 1
ATOM 6191 N N . ARG A 1 791 ? 10.489 28.014 33.233 1.00 81.62 791 ARG A N 1
ATOM 6192 C CA . ARG A 1 791 ? 11.133 27.764 34.532 1.00 81.62 791 ARG A CA 1
ATOM 6193 C C . ARG A 1 791 ? 12.290 26.776 34.386 1.00 81.62 791 ARG A C 1
ATOM 6195 O O . ARG A 1 791 ? 13.376 27.045 34.900 1.00 81.62 791 ARG A O 1
ATOM 6202 N N . ALA A 1 792 ? 12.105 25.687 33.640 1.00 84.56 792 ALA A N 1
ATOM 6203 C CA . ALA A 1 792 ? 13.144 24.686 33.419 1.00 84.56 792 ALA A CA 1
ATOM 6204 C C . ALA A 1 792 ? 14.362 25.269 32.673 1.00 84.56 792 ALA A C 1
ATOM 6206 O O . ALA A 1 792 ? 15.508 25.028 33.066 1.00 84.56 792 ALA A O 1
ATOM 6207 N N . LEU A 1 793 ? 14.142 26.134 31.674 1.00 87.19 793 LEU A N 1
ATOM 6208 C CA . LEU A 1 793 ? 15.214 26.809 30.923 1.00 87.19 793 LEU A CA 1
ATOM 6209 C C . LEU A 1 793 ? 16.141 27.682 31.784 1.00 87.19 793 LEU A C 1
ATOM 6211 O O . LEU A 1 793 ? 17.295 27.914 31.414 1.00 87.19 793 LEU A O 1
ATOM 6215 N N . GLN A 1 794 ? 15.708 28.113 32.973 1.00 85.62 794 GLN A N 1
ATOM 6216 C CA . GLN A 1 794 ? 16.556 28.874 33.902 1.00 85.62 794 GLN A CA 1
ATOM 6217 C C . GLN A 1 794 ? 17.827 28.131 34.311 1.00 85.62 794 GLN A C 1
ATOM 6219 O O . GLN A 1 794 ? 18.817 28.750 34.707 1.00 85.62 794 GLN A O 1
ATOM 6224 N N . ARG A 1 795 ? 17.820 26.806 34.202 1.00 86.88 795 ARG A N 1
ATOM 6225 C CA . ARG A 1 795 ? 18.949 25.943 34.553 1.00 86.88 795 ARG A CA 1
ATOM 6226 C C . ARG A 1 795 ? 20.142 26.140 33.622 1.00 86.88 795 ARG A C 1
ATOM 6228 O O . ARG A 1 795 ? 21.280 25.994 34.059 1.00 86.88 795 ARG A O 1
ATOM 6235 N N . VAL A 1 796 ? 19.889 26.561 32.382 1.00 90.31 796 VAL A N 1
ATOM 6236 C CA . VAL A 1 796 ? 20.907 26.770 31.336 1.00 90.31 796 VAL A CA 1
ATOM 6237 C C . VAL A 1 796 ? 21.132 28.250 30.994 1.00 90.31 796 VAL A C 1
ATOM 6239 O O . VAL A 1 796 ? 21.862 28.580 30.059 1.00 90.31 796 VAL A O 1
ATOM 6242 N N . LYS A 1 797 ? 20.576 29.180 31.782 1.00 89.75 797 LYS A N 1
ATOM 6243 C CA . LYS A 1 797 ? 20.608 30.628 31.490 1.00 89.75 797 LYS A CA 1
ATOM 6244 C C . LYS A 1 797 ? 22.001 31.253 31.378 1.00 89.75 797 LYS A C 1
ATOM 6246 O O . LYS A 1 797 ? 22.178 32.280 30.730 1.00 89.75 797 LYS A O 1
ATOM 6251 N N . SER A 1 798 ? 23.014 30.655 32.007 1.00 90.19 798 SER A N 1
ATOM 6252 C CA . SER A 1 798 ? 24.397 31.148 31.933 1.00 90.19 798 SER A CA 1
ATOM 6253 C C . SER A 1 798 ? 25.150 30.725 30.666 1.00 90.19 798 SER A C 1
ATOM 6255 O O . SER A 1 798 ? 26.224 31.271 30.395 1.00 90.19 798 SER A O 1
ATOM 6257 N N . SER A 1 799 ? 24.645 29.733 29.928 1.00 92.94 799 SER A N 1
ATOM 6258 C CA . SER A 1 799 ? 25.351 29.075 28.821 1.00 92.94 799 SER A CA 1
ATOM 6259 C C . SER A 1 799 ? 24.632 29.195 27.478 1.00 92.94 799 SER A C 1
ATOM 6261 O O . SER A 1 799 ? 25.323 29.429 26.480 1.00 92.94 799 SER A O 1
ATOM 6263 N N . VAL A 1 800 ? 23.297 29.115 27.461 1.00 94.75 800 VAL A N 1
ATOM 6264 C CA . VAL A 1 800 ? 22.503 29.085 26.225 1.00 94.75 800 VAL A CA 1
ATOM 6265 C C . VAL A 1 800 ? 22.595 30.398 25.441 1.00 94.75 800 VAL A C 1
ATOM 6267 O O . VAL A 1 800 ? 22.583 31.494 26.008 1.00 94.75 800 VAL A O 1
ATOM 6270 N N . ARG A 1 801 ? 22.723 30.265 24.121 1.00 96.38 801 ARG A N 1
ATOM 6271 C CA . ARG A 1 801 ? 22.825 31.346 23.135 1.00 96.38 801 ARG A CA 1
ATOM 6272 C C . ARG A 1 801 ? 21.653 31.380 22.172 1.00 96.38 801 ARG A C 1
ATOM 6274 O O . ARG A 1 801 ? 21.324 32.451 21.681 1.00 96.38 801 ARG A O 1
ATOM 6281 N N . GLU A 1 802 ? 21.043 30.232 21.914 1.00 96.69 802 GLU A N 1
ATOM 6282 C CA . GLU A 1 802 ? 19.911 30.104 21.008 1.00 96.69 802 GLU A CA 1
ATOM 6283 C C . GLU A 1 802 ? 18.806 29.280 21.665 1.00 96.69 802 GLU A C 1
ATOM 6285 O O . GLU A 1 802 ? 19.049 28.165 22.135 1.00 96.69 802 GLU A O 1
ATOM 6290 N N . ILE A 1 803 ? 17.605 29.852 21.714 1.00 94.50 803 ILE A N 1
ATOM 6291 C CA . ILE A 1 803 ? 16.396 29.194 22.207 1.00 94.50 803 ILE A CA 1
ATOM 6292 C C . ILE A 1 803 ? 15.374 29.208 21.081 1.00 94.50 803 ILE A C 1
ATOM 6294 O O . ILE A 1 803 ? 15.024 30.276 20.584 1.00 94.50 803 ILE A O 1
ATOM 6298 N N . ILE A 1 804 ? 14.891 28.023 20.731 1.00 93.00 804 ILE A N 1
ATOM 6299 C CA . ILE A 1 804 ? 13.728 27.809 19.881 1.00 93.00 804 ILE A CA 1
ATOM 6300 C C . ILE A 1 804 ? 12.659 27.171 20.768 1.00 93.00 804 ILE A C 1
ATOM 6302 O O . ILE A 1 804 ? 12.870 26.071 21.281 1.00 93.00 804 ILE A O 1
ATOM 6306 N N . PHE A 1 805 ? 11.561 27.881 21.019 1.00 90.50 805 PHE A N 1
ATOM 6307 C CA . PHE A 1 805 ? 10.470 27.374 21.848 1.00 90.50 805 PHE A CA 1
ATOM 6308 C C . PHE A 1 805 ? 9.105 27.832 21.337 1.00 90.50 805 PHE A C 1
ATOM 6310 O O . PHE A 1 805 ? 8.710 28.985 21.510 1.00 90.50 805 PHE A O 1
ATOM 6317 N N . GLU A 1 806 ? 8.356 26.918 20.739 1.00 86.56 806 GLU A N 1
ATOM 6318 C CA . GLU A 1 806 ? 6.992 27.176 20.282 1.00 86.56 806 GLU A CA 1
ATOM 6319 C C . GLU A 1 806 ? 6.009 26.177 20.872 1.00 86.56 806 GLU A C 1
ATOM 6321 O O . GLU A 1 806 ? 6.392 25.071 21.240 1.00 86.56 806 GLU A O 1
ATOM 6326 N N . THR A 1 807 ? 4.754 26.598 21.026 1.00 82.19 807 THR A N 1
ATOM 6327 C CA . THR A 1 807 ? 3.684 25.746 21.540 1.00 82.19 807 THR A CA 1
ATOM 6328 C C . THR A 1 807 ? 2.308 26.245 21.116 1.00 82.19 807 THR A C 1
ATOM 6330 O O . THR A 1 807 ? 2.103 27.457 21.005 1.00 82.19 807 THR A O 1
ATOM 6333 N N . ASN A 1 808 ? 1.368 25.323 20.910 1.00 74.94 808 ASN A N 1
ATOM 6334 C CA . ASN A 1 808 ? -0.064 25.607 20.765 1.00 74.94 808 ASN A CA 1
ATOM 6335 C C . ASN A 1 808 ? -0.867 25.320 22.048 1.00 74.94 808 ASN A C 1
ATOM 6337 O O . ASN A 1 808 ? -2.072 25.561 22.061 1.00 74.94 808 ASN A O 1
ATOM 6341 N N . ILE A 1 809 ? -0.222 24.831 23.112 1.00 74.50 809 ILE A N 1
ATOM 6342 C CA . ILE A 1 809 ? -0.889 24.519 24.376 1.00 74.50 809 ILE A CA 1
ATOM 6343 C C . ILE A 1 809 ? -1.206 25.815 25.112 1.00 74.50 809 ILE A C 1
ATOM 6345 O O . ILE A 1 809 ? -0.323 26.631 25.398 1.00 74.50 809 ILE A O 1
ATOM 6349 N N . GLU A 1 810 ? -2.492 26.016 25.389 1.00 70.38 810 GLU A N 1
ATOM 6350 C CA . GLU A 1 810 ? -2.974 27.223 26.042 1.00 70.38 810 GLU A CA 1
ATOM 6351 C C . GLU A 1 810 ? -2.501 27.313 27.495 1.00 70.38 810 GLU A C 1
ATOM 6353 O O . GLU A 1 810 ? -2.275 26.327 28.191 1.00 70.38 810 GLU A O 1
ATOM 6358 N N . PHE A 1 811 ? -2.352 28.551 27.955 1.00 69.75 811 PHE A N 1
ATOM 6359 C CA . PHE A 1 811 ? -2.026 28.871 29.336 1.00 69.75 811 PHE A CA 1
ATOM 6360 C C . PHE A 1 811 ? -3.276 28.685 30.224 1.00 69.75 811 PHE A C 1
ATOM 6362 O O . PHE A 1 811 ? -4.231 29.446 30.026 1.00 69.75 811 PHE A O 1
ATOM 6369 N N . PRO A 1 812 ? -3.290 27.752 31.199 1.00 66.12 812 PRO A N 1
ATOM 6370 C CA . PRO A 1 812 ? -4.423 27.558 32.105 1.00 66.12 812 PRO A CA 1
ATOM 6371 C C . PRO A 1 812 ? -4.704 28.810 32.952 1.00 66.12 812 PRO A C 1
ATOM 6373 O O . PRO A 1 812 ? -3.782 29.515 33.363 1.00 66.12 812 PRO A O 1
ATOM 6376 N N . GLU A 1 813 ? -5.976 29.102 33.247 1.00 62.16 813 GLU A N 1
ATOM 6377 C CA . GLU A 1 813 ? -6.339 30.268 34.077 1.00 62.16 813 GLU A CA 1
ATOM 6378 C C . GLU A 1 813 ? -5.890 30.130 35.546 1.00 62.16 813 GLU A C 1
ATOM 6380 O O . GLU A 1 813 ? -5.636 31.146 36.197 1.00 62.16 813 GLU A O 1
ATOM 6385 N N . ASP A 1 814 ? -5.742 28.896 36.041 1.00 59.00 814 ASP A N 1
ATOM 6386 C CA . ASP A 1 814 ? -5.424 28.566 37.440 1.00 59.00 814 ASP A CA 1
ATOM 6387 C C . ASP A 1 814 ? -3.915 28.409 37.729 1.00 59.00 814 ASP A C 1
ATOM 6389 O O . ASP A 1 814 ? -3.520 28.019 38.831 1.00 59.00 814 ASP A O 1
ATOM 6393 N N . ASP A 1 815 ? -3.048 28.747 36.771 1.00 66.19 815 ASP A N 1
ATOM 6394 C CA . ASP A 1 815 ? -1.597 28.666 36.938 1.00 66.19 815 ASP A CA 1
ATOM 6395 C C . ASP A 1 815 ? -1.104 29.493 38.137 1.00 66.19 815 ASP A C 1
ATOM 6397 O O . ASP A 1 815 ? -1.461 30.663 38.316 1.00 66.19 815 ASP A O 1
ATOM 6401 N N . ASN A 1 816 ? -0.209 28.916 38.947 1.00 64.44 816 ASN A N 1
ATOM 6402 C CA . ASN A 1 816 ? 0.349 29.588 40.119 1.00 64.44 816 ASN A CA 1
ATOM 6403 C C . ASN A 1 816 ? 1.308 30.727 39.715 1.00 64.44 816 ASN A C 1
ATOM 6405 O O . ASN A 1 816 ? 2.534 30.570 39.633 1.00 64.44 816 ASN A O 1
ATOM 6409 N N . LEU A 1 817 ? 0.723 31.902 39.476 1.00 68.50 817 LEU A N 1
ATOM 6410 C CA . LEU A 1 817 ? 1.407 33.148 39.142 1.00 68.50 817 LEU A CA 1
ATOM 6411 C C . LEU A 1 817 ? 2.240 33.713 40.305 1.00 68.50 817 LEU A C 1
ATOM 6413 O O . LEU A 1 817 ? 2.881 34.736 40.101 1.00 68.50 817 LEU A O 1
ATOM 6417 N N . GLU A 1 818 ? 2.259 33.108 41.500 1.00 59.75 818 GLU A N 1
ATOM 6418 C CA . GLU A 1 818 ? 2.986 33.641 42.666 1.00 59.75 818 GLU A CA 1
ATOM 6419 C C . GLU A 1 818 ? 4.477 33.263 42.700 1.00 59.75 818 GLU A C 1
ATOM 6421 O O . GLU A 1 818 ? 5.268 33.946 43.352 1.00 59.75 818 GLU A O 1
ATOM 6426 N N . GLU A 1 819 ? 4.897 32.197 42.006 1.00 60.31 819 GLU A N 1
ATOM 6427 C CA . GLU A 1 819 ? 6.276 31.687 42.123 1.00 60.31 819 GLU A CA 1
ATOM 6428 C C . GLU A 1 819 ? 7.332 32.520 41.383 1.00 60.31 819 GLU A C 1
ATOM 6430 O O . GLU A 1 819 ? 8.524 32.335 41.620 1.00 60.31 819 GLU A O 1
ATOM 6435 N N . GLY A 1 820 ? 6.920 33.472 40.539 1.00 56.94 820 GLY A N 1
ATOM 6436 C CA . GLY A 1 820 ? 7.823 34.344 39.787 1.00 56.94 820 GLY A CA 1
ATOM 6437 C C . GLY A 1 820 ? 8.658 33.601 38.745 1.00 56.94 820 GLY A C 1
ATOM 6438 O O . GLY A 1 820 ? 9.508 32.776 39.062 1.00 56.94 820 GLY A O 1
ATOM 6439 N N . VAL A 1 821 ? 8.489 33.938 37.467 1.00 58.00 821 VAL A N 1
ATOM 6440 C CA . VAL A 1 821 ? 9.441 33.488 36.443 1.00 58.00 821 VAL A CA 1
ATOM 6441 C C . VAL A 1 821 ? 10.524 34.541 36.260 1.00 58.00 821 VAL A C 1
ATOM 6443 O O . VAL A 1 821 ? 10.246 35.722 36.049 1.00 58.00 821 VAL A O 1
ATOM 6446 N N . SER A 1 822 ? 11.779 34.103 36.372 1.00 58.53 822 SER A N 1
ATOM 6447 C CA . SER A 1 822 ? 12.951 34.895 36.000 1.00 58.53 822 SER A CA 1
ATOM 6448 C C . SER A 1 822 ? 12.798 35.395 34.563 1.00 58.53 822 SER A C 1
ATOM 6450 O O . SER A 1 822 ? 12.529 34.622 33.647 1.00 58.53 822 SER A O 1
ATOM 6452 N N . THR A 1 823 ? 12.982 36.695 34.352 1.00 71.62 823 THR A N 1
ATOM 6453 C CA . THR A 1 823 ? 12.874 37.307 33.021 1.00 71.62 823 THR A CA 1
ATOM 6454 C C . THR A 1 823 ? 13.929 36.748 32.060 1.00 71.62 823 THR A C 1
ATOM 6456 O O . THR A 1 823 ? 15.022 36.383 32.499 1.00 71.62 823 THR A O 1
ATOM 6459 N N . LEU A 1 824 ? 13.666 36.768 30.744 1.00 78.88 824 LEU A N 1
ATOM 6460 C CA . LEU A 1 824 ? 14.656 36.406 29.711 1.00 78.88 824 LEU A CA 1
ATOM 6461 C C . LEU A 1 824 ? 15.978 37.199 29.836 1.00 78.88 824 LEU A C 1
ATOM 6463 O O . LEU A 1 824 ? 17.025 36.766 29.366 1.00 78.88 824 LEU A O 1
ATOM 6467 N N . ARG A 1 825 ? 15.969 38.333 30.537 1.00 82.19 825 ARG A N 1
ATOM 6468 C CA . ARG A 1 825 ? 17.130 39.168 30.844 1.00 82.19 825 ARG A CA 1
ATOM 6469 C C . ARG A 1 825 ? 18.203 38.445 31.656 1.00 82.19 825 ARG A C 1
ATOM 6471 O O . ARG A 1 825 ? 19.372 38.814 31.569 1.00 82.19 825 ARG A O 1
ATOM 6478 N N . ASP A 1 826 ? 17.823 37.423 32.419 1.00 84.62 826 ASP A N 1
ATOM 6479 C CA . ASP A 1 826 ? 18.763 36.621 33.204 1.00 84.62 826 ASP A CA 1
ATOM 6480 C C . ASP A 1 826 ? 19.609 35.677 32.325 1.00 84.62 826 ASP A C 1
ATOM 6482 O O . ASP A 1 826 ? 20.606 35.119 32.796 1.00 84.62 826 ASP A O 1
ATOM 6486 N N . PHE A 1 827 ? 19.253 35.517 31.044 1.00 89.69 827 PHE A N 1
ATOM 6487 C CA . PHE A 1 827 ? 20.002 34.722 30.076 1.00 89.69 827 PHE A CA 1
ATOM 6488 C C . PHE A 1 827 ? 21.173 35.530 29.508 1.00 89.69 827 PHE A C 1
ATOM 6490 O O . PHE A 1 827 ? 21.094 36.148 28.448 1.00 89.69 827 PHE A O 1
ATOM 6497 N N . ALA A 1 828 ? 22.292 35.517 30.232 1.00 86.44 828 ALA A N 1
ATOM 6498 C CA . ALA A 1 828 ? 23.435 36.407 30.009 1.00 86.44 828 ALA A CA 1
ATOM 6499 C C . ALA A 1 828 ? 24.160 36.240 28.655 1.00 86.44 828 ALA A C 1
ATOM 6501 O O . ALA A 1 828 ? 25.074 37.013 28.361 1.00 86.44 828 ALA A O 1
ATOM 6502 N N . ARG A 1 829 ? 23.824 35.208 27.873 1.00 92.75 829 ARG A N 1
ATOM 6503 C CA . ARG A 1 829 ? 24.456 34.883 26.585 1.00 92.75 829 ARG A CA 1
ATOM 6504 C C . ARG A 1 829 ? 23.466 34.681 25.441 1.00 92.75 829 ARG A C 1
ATOM 6506 O O . ARG A 1 829 ? 23.911 34.320 24.358 1.00 92.75 829 ARG A O 1
ATOM 6513 N N . LEU A 1 830 ? 22.169 34.893 25.665 1.00 94.25 830 LEU A N 1
ATOM 6514 C CA . LEU A 1 830 ? 21.154 34.668 24.640 1.00 94.25 830 LEU A CA 1
ATOM 6515 C C . LEU A 1 830 ? 21.334 35.679 23.499 1.00 94.25 830 LEU A C 1
ATOM 6517 O O . LEU A 1 830 ? 21.248 36.889 23.715 1.00 94.25 830 LEU A O 1
ATOM 6521 N N . GLU A 1 831 ? 21.619 35.160 22.311 1.00 95.69 831 GLU A N 1
ATOM 6522 C CA . GLU A 1 831 ? 21.843 35.891 21.061 1.00 95.69 831 GLU A CA 1
ATOM 6523 C C . GLU A 1 831 ? 20.626 35.731 20.133 1.00 95.69 831 GLU A C 1
ATOM 6525 O O . GLU A 1 831 ? 20.196 36.702 19.518 1.00 95.69 831 GLU A O 1
ATOM 6530 N N . MET A 1 832 ? 20.014 34.545 20.088 1.00 94.81 832 MET A N 1
ATOM 6531 C CA . MET A 1 832 ? 18.876 34.245 19.218 1.00 94.81 832 MET A CA 1
ATOM 6532 C C . MET A 1 832 ? 17.706 33.658 20.008 1.00 94.81 832 MET A C 1
ATOM 6534 O O . MET A 1 832 ? 17.880 32.730 20.800 1.00 94.81 832 MET A O 1
ATOM 6538 N N . LEU A 1 833 ? 16.514 34.204 19.784 1.00 92.56 833 LEU A N 1
ATOM 6539 C CA . LEU A 1 833 ? 15.269 33.703 20.354 1.00 92.56 833 LEU A CA 1
ATOM 6540 C C . LEU A 1 833 ? 14.237 33.542 19.245 1.00 92.56 833 LEU A C 1
ATOM 6542 O O . LEU A 1 833 ? 13.856 34.528 18.618 1.00 92.56 833 LEU A O 1
ATOM 6546 N N . GLU A 1 834 ? 13.763 32.319 19.050 1.00 91.62 834 GLU A N 1
ATOM 6547 C CA . GLU A 1 834 ? 12.620 32.014 18.198 1.00 91.62 834 GLU A CA 1
ATOM 6548 C C . GLU A 1 834 ? 11.504 31.446 19.073 1.00 91.62 834 GLU A C 1
ATOM 6550 O O . GLU A 1 834 ? 11.718 30.486 19.816 1.00 91.62 834 GLU A O 1
ATOM 6555 N N . VAL A 1 835 ? 10.347 32.106 19.082 1.00 88.88 835 VAL A N 1
ATOM 6556 C CA . VAL A 1 835 ? 9.299 31.830 20.066 1.00 88.88 835 VAL A CA 1
ATOM 6557 C C . VAL A 1 835 ? 7.900 31.975 19.479 1.00 88.88 835 VAL A C 1
ATOM 6559 O O . VAL A 1 835 ? 7.626 32.924 18.748 1.00 88.88 835 VAL A O 1
ATOM 6562 N N . GLY A 1 836 ? 7.000 31.053 19.822 1.00 86.62 836 GLY A N 1
ATOM 6563 C CA . GLY A 1 836 ? 5.583 31.140 19.451 1.00 86.62 836 GLY A CA 1
ATOM 6564 C C . GLY A 1 836 ? 4.803 32.171 20.280 1.00 86.62 836 GLY A C 1
ATOM 6565 O O . GLY A 1 836 ? 5.127 32.422 21.446 1.00 86.62 836 GLY A O 1
ATOM 6566 N N . GLY A 1 837 ? 3.743 32.745 19.705 1.00 80.94 837 GLY A N 1
ATOM 6567 C CA . GLY A 1 837 ? 2.888 33.752 20.342 1.00 80.94 837 GLY A CA 1
ATOM 6568 C C . GLY A 1 837 ? 2.347 33.306 21.701 1.00 80.94 837 GLY A C 1
ATOM 6569 O O . GLY A 1 837 ? 2.474 34.039 22.681 1.00 80.94 837 GLY A O 1
ATOM 6570 N N . THR A 1 838 ? 1.849 32.071 21.798 1.00 79.50 838 THR A N 1
ATOM 6571 C CA . THR A 1 838 ? 1.326 31.472 23.039 1.00 79.50 838 THR A CA 1
ATOM 6572 C C . THR A 1 838 ? 2.381 31.404 24.147 1.00 79.50 838 THR A C 1
ATOM 6574 O O . THR A 1 838 ? 2.148 31.868 25.268 1.00 79.50 838 THR A O 1
ATOM 6577 N N . ALA A 1 839 ? 3.583 30.908 23.831 1.00 81.62 839 ALA A N 1
ATOM 6578 C CA . ALA A 1 839 ? 4.690 30.815 24.785 1.00 81.62 839 ALA A CA 1
ATOM 6579 C C . ALA A 1 839 ? 5.152 32.199 25.271 1.00 81.62 839 ALA A C 1
ATOM 6581 O O . ALA A 1 839 ? 5.477 32.375 26.451 1.00 81.62 839 ALA A O 1
ATOM 6582 N N . LEU A 1 840 ? 5.166 33.194 24.377 1.00 82.31 840 LEU A N 1
ATOM 6583 C CA . LEU A 1 840 ? 5.528 34.569 24.714 1.00 82.31 840 LEU A CA 1
ATOM 6584 C C . LEU A 1 840 ? 4.439 35.265 25.550 1.00 82.31 840 LEU A C 1
ATOM 6586 O O . LEU A 1 840 ? 4.756 36.001 26.489 1.00 82.31 840 LEU A O 1
ATOM 6590 N N . GLN A 1 841 ? 3.162 35.005 25.261 1.00 79.69 841 GLN A N 1
ATOM 6591 C CA . GLN A 1 841 ? 2.030 35.547 26.011 1.00 79.69 841 GLN A CA 1
ATOM 6592 C C . GLN A 1 841 ? 1.997 35.015 27.454 1.00 79.69 841 GLN A C 1
ATOM 6594 O O . GLN A 1 841 ? 1.756 35.786 28.388 1.00 79.69 841 GLN A O 1
ATOM 6599 N N . ALA A 1 842 ? 2.303 33.730 27.660 1.00 78.69 842 ALA A N 1
ATOM 6600 C CA . ALA A 1 842 ? 2.443 33.139 28.993 1.00 78.69 842 ALA A CA 1
ATOM 6601 C C . ALA A 1 842 ? 3.503 33.880 29.833 1.00 78.69 842 ALA A C 1
ATOM 6603 O O . ALA A 1 842 ? 3.251 34.273 30.977 1.00 78.69 842 ALA A O 1
ATOM 6604 N N . LEU A 1 843 ? 4.665 34.170 29.235 1.00 79.94 843 LEU A N 1
ATOM 6605 C CA . LEU A 1 843 ? 5.724 34.948 29.882 1.00 79.94 843 LEU A CA 1
ATOM 6606 C C . LEU A 1 843 ? 5.267 36.380 30.221 1.00 79.94 843 LEU A C 1
ATOM 6608 O O . LEU A 1 843 ? 5.565 36.883 31.309 1.00 79.94 843 LEU A O 1
ATOM 6612 N N . TYR A 1 844 ? 4.521 37.029 29.319 1.00 80.06 844 TYR A N 1
ATOM 6613 C CA . TYR A 1 844 ? 3.961 38.364 29.550 1.00 80.06 844 TYR A CA 1
ATOM 6614 C C . TYR A 1 844 ? 3.010 38.403 30.747 1.00 80.06 844 TYR A C 1
ATOM 6616 O O . TYR A 1 844 ? 3.170 39.259 31.621 1.00 80.06 844 TYR A O 1
ATOM 6624 N N . LYS A 1 845 ? 2.057 37.466 30.829 1.00 76.44 845 LYS A N 1
ATOM 6625 C CA . LYS A 1 845 ? 1.059 37.408 31.911 1.00 76.44 845 LYS A CA 1
ATOM 6626 C C . LYS A 1 845 ? 1.721 37.326 33.291 1.00 76.44 845 LYS A C 1
ATOM 6628 O O . LYS A 1 845 ? 1.372 38.093 34.192 1.00 76.44 845 LYS A O 1
ATOM 6633 N N . VAL A 1 846 ? 2.733 36.471 33.441 1.00 76.75 846 VAL A N 1
ATOM 6634 C CA . VAL A 1 846 ? 3.456 36.283 34.713 1.00 76.75 846 VAL A CA 1
ATOM 6635 C C . VAL A 1 846 ? 4.271 37.510 35.095 1.00 76.75 846 VAL A C 1
ATOM 6637 O O . VAL A 1 846 ? 4.255 37.940 36.254 1.00 76.75 846 VAL A O 1
ATOM 6640 N N . TRP A 1 847 ? 4.964 38.106 34.125 1.00 78.00 847 TRP A N 1
ATOM 6641 C CA . TRP A 1 847 ? 5.705 39.339 34.353 1.00 78.00 847 TRP A CA 1
ATOM 6642 C C . TRP A 1 847 ? 4.766 40.482 34.771 1.00 78.00 847 TRP A C 1
ATOM 6644 O O . TRP A 1 847 ? 5.009 41.156 35.775 1.00 78.00 847 TRP A O 1
ATOM 6654 N N . ALA A 1 848 ? 3.646 40.653 34.063 1.00 77.94 848 ALA A N 1
ATOM 6655 C CA . ALA A 1 848 ? 2.669 41.705 34.329 1.00 77.94 848 ALA A CA 1
ATOM 6656 C C . ALA A 1 848 ? 2.019 41.560 35.715 1.00 77.94 848 ALA A C 1
ATOM 6658 O O . ALA A 1 848 ? 1.795 42.572 36.391 1.00 77.94 848 ALA A O 1
ATOM 6659 N N . HIS A 1 849 ? 1.774 40.322 36.161 1.00 77.19 849 HIS A N 1
ATOM 6660 C CA . HIS A 1 849 ? 1.266 40.020 37.500 1.00 77.19 849 HIS A CA 1
ATOM 6661 C C . HIS A 1 849 ? 2.210 40.549 38.598 1.00 77.19 849 HIS A C 1
ATOM 6663 O O . HIS A 1 849 ? 1.794 41.315 39.471 1.00 77.19 849 HIS A O 1
ATOM 6669 N N . HIS A 1 850 ? 3.512 40.255 38.506 1.00 72.56 850 HIS A N 1
ATOM 6670 C CA . HIS A 1 850 ? 4.509 40.698 39.493 1.00 72.56 850 HIS A CA 1
ATOM 6671 C C . HIS A 1 850 ? 4.837 42.191 39.409 1.00 72.56 850 HIS A C 1
ATOM 6673 O O . HIS A 1 850 ? 5.133 42.834 40.420 1.00 72.56 850 HIS A O 1
ATOM 6679 N N . SER A 1 851 ? 4.773 42.770 38.210 1.00 70.31 851 SER A N 1
ATOM 6680 C CA . SER A 1 851 ? 5.052 44.188 37.973 1.00 70.31 851 SER A CA 1
ATOM 6681 C C . SER A 1 851 ? 3.857 45.115 38.246 1.00 70.31 851 SER A C 1
ATOM 6683 O O . SER A 1 851 ? 3.940 46.305 37.947 1.00 70.31 851 SER A O 1
ATOM 6685 N N . ARG A 1 852 ? 2.773 44.613 38.866 1.00 72.25 852 ARG A N 1
ATOM 6686 C CA . ARG A 1 852 ? 1.544 45.364 39.205 1.00 72.25 852 ARG A CA 1
ATOM 6687 C C . ARG A 1 852 ? 0.869 46.010 37.985 1.00 72.25 852 ARG A C 1
ATOM 6689 O O . ARG A 1 852 ? 0.532 47.192 38.030 1.00 72.25 852 ARG A O 1
ATOM 6696 N N . HIS A 1 853 ? 0.652 45.233 36.921 1.00 64.94 853 HIS A N 1
ATOM 6697 C CA . HIS A 1 853 ? 0.009 45.679 35.673 1.00 64.94 853 HIS A CA 1
ATOM 6698 C C . HIS A 1 853 ? 0.801 46.757 34.907 1.00 64.94 853 HIS A C 1
ATOM 6700 O O . HIS A 1 853 ? 0.240 47.734 34.408 1.00 64.94 853 HIS A O 1
ATOM 6706 N N . ALA A 1 854 ? 2.121 46.587 34.829 1.00 66.00 854 ALA A N 1
ATOM 6707 C CA . ALA A 1 854 ? 2.999 47.393 33.985 1.00 66.00 854 ALA A CA 1
ATOM 6708 C C . ALA A 1 854 ? 2.661 47.231 32.483 1.00 66.00 854 ALA A C 1
ATOM 6710 O O . ALA A 1 854 ? 2.123 46.206 32.061 1.00 66.00 854 ALA A O 1
ATOM 6711 N N . SER A 1 855 ? 2.944 48.254 31.670 1.00 76.88 855 SER A N 1
ATOM 6712 C CA . SER A 1 855 ? 2.556 48.274 30.250 1.00 76.88 855 SER A CA 1
ATOM 6713 C C . SER A 1 855 ? 3.343 47.260 29.407 1.00 76.88 855 SER A C 1
ATOM 6715 O O . SER A 1 855 ? 4.455 46.871 29.768 1.00 76.88 855 SER A O 1
ATOM 6717 N N . MET A 1 856 ? 2.805 46.882 28.239 1.00 74.06 856 MET A N 1
ATOM 6718 C CA . MET A 1 856 ? 3.528 46.077 27.236 1.00 74.06 856 MET A CA 1
ATOM 6719 C C . MET A 1 856 ? 4.874 46.720 26.861 1.00 74.06 856 MET A C 1
ATOM 6721 O O . MET A 1 856 ? 5.877 46.039 26.692 1.00 74.06 856 MET A O 1
ATOM 6725 N N . GLU A 1 857 ? 4.940 48.052 26.844 1.00 73.44 857 GLU A N 1
ATOM 6726 C CA . GLU A 1 857 ? 6.191 48.783 26.642 1.00 73.44 857 GLU A CA 1
ATOM 6727 C C . GLU A 1 857 ? 7.247 48.479 27.704 1.00 73.44 857 GLU A C 1
ATOM 6729 O O . GLU A 1 857 ? 8.408 48.219 27.389 1.00 73.44 857 GLU A O 1
ATOM 6734 N N . GLN A 1 858 ? 6.844 48.438 28.969 1.00 76.44 858 GLN A N 1
ATOM 6735 C CA . GLN A 1 858 ? 7.748 48.087 30.054 1.00 76.44 858 GLN A CA 1
ATOM 6736 C C . GLN A 1 858 ? 8.165 46.612 29.995 1.00 76.44 858 GLN A C 1
ATOM 6738 O O . GLN A 1 858 ? 9.313 46.321 30.325 1.00 76.44 858 GLN A O 1
ATOM 6743 N N . PHE A 1 859 ? 7.293 45.710 29.530 1.00 79.19 859 PHE A N 1
ATOM 6744 C CA . PHE A 1 859 ? 7.635 44.300 29.312 1.00 79.19 859 PHE A CA 1
ATOM 6745 C C . PHE A 1 859 ? 8.763 44.169 28.290 1.00 79.19 859 PHE A C 1
ATOM 6747 O O . PHE A 1 859 ? 9.810 43.598 28.594 1.00 79.19 859 PHE A O 1
ATOM 6754 N N . VAL A 1 860 ? 8.602 44.794 27.121 1.00 75.88 860 VAL A N 1
ATOM 6755 C CA . VAL A 1 860 ? 9.598 44.749 26.046 1.00 75.88 860 VAL A CA 1
ATOM 6756 C C . VAL A 1 860 ? 10.963 45.221 26.527 1.00 75.88 860 VAL A C 1
ATOM 6758 O O . VAL A 1 860 ? 11.935 44.509 26.320 1.00 75.88 860 VAL A O 1
ATOM 6761 N N . TYR A 1 861 ? 11.044 46.360 27.223 1.00 74.88 861 TYR A N 1
ATOM 6762 C CA . TYR A 1 861 ? 12.323 46.923 27.680 1.00 74.88 861 TYR A CA 1
ATOM 6763 C C . TYR A 1 861 ? 12.971 46.191 28.865 1.00 74.88 861 TYR A C 1
ATOM 6765 O O . TYR A 1 861 ? 14.158 46.396 29.150 1.00 74.88 861 TYR A O 1
ATOM 6773 N N . GLN A 1 862 ? 12.206 45.396 29.615 1.00 77.50 862 GLN A N 1
ATOM 6774 C CA . GLN A 1 862 ? 12.683 44.785 30.859 1.00 77.50 862 GLN A CA 1
ATOM 6775 C C . GLN A 1 862 ? 12.903 43.282 30.750 1.00 77.50 862 GLN A C 1
ATOM 6777 O O . GLN A 1 862 ? 13.661 42.746 31.561 1.00 77.50 862 GLN A O 1
ATOM 6782 N N . VAL A 1 863 ? 12.284 42.622 29.769 1.00 79.38 863 VAL A N 1
ATOM 6783 C CA . VAL A 1 863 ? 12.281 41.163 29.693 1.00 79.38 863 VAL A CA 1
ATOM 6784 C C . VAL A 1 863 ? 13.385 40.607 28.815 1.00 79.38 863 VAL A C 1
ATOM 6786 O O . VAL A 1 863 ? 14.001 39.647 29.251 1.00 79.38 863 VAL A O 1
ATOM 6789 N N . PHE A 1 864 ? 13.715 41.188 27.661 1.00 84.81 864 PHE A N 1
ATOM 6790 C CA . PHE A 1 864 ? 14.776 40.635 26.805 1.00 84.81 864 PHE A CA 1
ATOM 6791 C C . PHE A 1 864 ? 16.195 40.996 27.299 1.00 84.81 864 PHE A C 1
ATOM 6793 O O . PHE A 1 864 ? 16.394 42.076 27.871 1.00 84.81 864 PHE A O 1
ATOM 6800 N N . PRO A 1 865 ? 17.206 40.131 27.080 1.00 87.31 865 PRO A N 1
ATOM 6801 C CA . PRO A 1 865 ? 18.600 40.435 27.394 1.00 87.31 865 PRO A CA 1
ATOM 6802 C C . PRO A 1 865 ? 19.220 41.378 26.351 1.00 87.31 865 PRO A C 1
ATOM 6804 O O . PRO A 1 865 ? 18.900 41.324 25.168 1.00 87.31 865 PRO A O 1
ATOM 6807 N N . SER A 1 866 ? 20.167 42.224 26.769 1.00 87.62 866 SER A N 1
ATOM 6808 C CA . SER A 1 866 ? 20.843 43.183 25.873 1.00 87.62 866 SER A CA 1
ATOM 6809 C C . SER A 1 866 ? 21.750 42.527 24.821 1.00 87.62 866 SER A C 1
ATOM 6811 O O . SER A 1 866 ? 22.236 43.208 23.921 1.00 87.62 866 SER A O 1
ATOM 6813 N N . THR A 1 867 ? 22.033 41.229 24.964 1.00 92.00 867 THR A N 1
ATOM 6814 C CA . THR A 1 867 ? 22.861 40.424 24.053 1.00 92.00 867 THR A CA 1
ATOM 6815 C C . THR A 1 867 ? 22.112 39.933 22.818 1.00 92.00 867 THR A C 1
ATOM 6817 O O . THR A 1 867 ? 22.763 39.447 21.898 1.00 92.00 867 THR A O 1
ATOM 6820 N N . ILE A 1 868 ? 20.783 40.070 22.782 1.00 91.06 868 ILE A N 1
ATOM 6821 C CA . ILE A 1 868 ? 19.951 39.577 21.684 1.00 91.06 868 ILE A CA 1
ATOM 6822 C C . ILE A 1 868 ? 20.342 40.239 20.349 1.00 91.06 868 ILE A C 1
ATOM 6824 O O . ILE A 1 868 ? 20.494 41.462 20.266 1.00 91.06 868 ILE A O 1
ATOM 6828 N N . THR A 1 869 ? 20.515 39.427 19.308 1.00 92.75 869 THR A N 1
ATOM 6829 C CA . THR A 1 869 ? 20.811 39.843 17.930 1.00 92.75 869 THR A CA 1
ATOM 6830 C C . THR A 1 869 ? 19.663 39.534 16.978 1.00 92.75 869 THR A C 1
ATOM 6832 O O . THR A 1 869 ? 19.391 40.337 16.082 1.00 92.75 869 THR A O 1
ATOM 6835 N N . ASP A 1 870 ? 18.961 38.423 17.193 1.00 92.19 870 ASP A N 1
ATOM 6836 C CA . ASP A 1 870 ? 17.892 37.940 16.321 1.00 92.19 870 ASP A CA 1
ATOM 6837 C C . ASP A 1 870 ? 16.684 37.517 17.170 1.00 92.19 870 ASP A C 1
ATOM 6839 O O . ASP A 1 870 ? 16.809 36.716 18.099 1.00 92.19 870 ASP A O 1
ATOM 6843 N N . LEU A 1 871 ? 15.514 38.074 16.852 1.00 89.56 871 LEU A N 1
ATOM 6844 C CA . LEU A 1 871 ? 14.242 37.736 17.487 1.00 89.56 871 LEU A CA 1
ATOM 6845 C C . LEU A 1 871 ? 13.242 37.296 16.417 1.00 89.56 871 LEU A C 1
ATOM 6847 O O . LEU A 1 871 ? 12.860 38.103 15.571 1.00 89.56 871 LEU A O 1
ATOM 6851 N N . SER A 1 872 ? 12.800 36.046 16.469 1.00 88.94 872 SER A N 1
ATOM 6852 C CA . SER A 1 872 ? 11.734 35.514 15.621 1.00 88.94 872 SER A CA 1
ATOM 6853 C C . SER A 1 872 ? 10.499 35.251 16.481 1.00 88.94 872 SER A C 1
ATOM 6855 O O . SER A 1 872 ? 10.596 34.590 17.514 1.00 88.94 872 SER A O 1
ATOM 6857 N N . ILE A 1 873 ? 9.347 35.784 16.079 1.00 85.56 873 ILE A N 1
ATOM 6858 C CA . ILE A 1 873 ? 8.066 35.534 16.743 1.00 85.56 873 ILE A CA 1
ATOM 6859 C C . ILE A 1 873 ? 7.139 34.843 15.751 1.00 85.56 873 ILE A C 1
ATOM 6861 O O . ILE A 1 873 ? 6.793 35.420 14.715 1.00 85.56 873 ILE A O 1
ATOM 6865 N N . TRP A 1 874 ? 6.748 33.618 16.082 1.00 84.44 874 TRP A N 1
ATOM 6866 C CA . TRP A 1 874 ? 5.815 32.829 15.290 1.00 84.44 874 TRP A CA 1
ATOM 6867 C C . TRP A 1 874 ? 4.389 33.018 15.775 1.00 84.44 874 TRP A C 1
ATOM 6869 O O . TRP A 1 874 ? 4.147 33.043 16.980 1.00 84.44 874 TRP A O 1
ATOM 6879 N N . ASP A 1 875 ? 3.464 33.176 14.832 1.00 76.25 875 ASP A N 1
ATOM 6880 C CA . ASP A 1 875 ? 2.019 33.249 15.082 1.00 76.25 875 ASP A CA 1
ATOM 6881 C C . ASP A 1 875 ? 1.634 34.186 16.258 1.00 76.25 875 ASP A C 1
ATOM 6883 O O . ASP A 1 875 ? 0.941 33.774 17.192 1.00 76.25 875 ASP A O 1
ATOM 6887 N N . PRO A 1 876 ? 2.111 35.454 16.277 1.00 73.25 876 PRO A N 1
ATOM 6888 C CA . PRO A 1 876 ? 1.817 36.372 17.372 1.00 73.25 876 PRO A CA 1
ATOM 6889 C C . PRO A 1 876 ? 0.348 36.798 17.379 1.00 73.25 876 PRO A C 1
ATOM 6891 O O . PRO A 1 876 ? -0.205 37.183 16.343 1.00 73.25 876 PRO A O 1
ATOM 6894 N N . ASP A 1 877 ? -0.238 36.851 18.576 1.00 70.06 877 ASP A N 1
ATOM 6895 C CA . ASP A 1 877 ? -1.523 37.515 18.787 1.00 70.06 877 ASP A CA 1
ATOM 6896 C C . ASP A 1 877 ? -1.449 39.025 18.464 1.00 70.06 877 ASP A C 1
ATOM 6898 O O . ASP A 1 877 ? -0.372 39.633 18.407 1.00 70.06 877 ASP A O 1
ATOM 6902 N N . ALA A 1 878 ? -2.611 39.660 18.278 1.00 64.81 878 ALA A N 1
ATOM 6903 C CA . ALA A 1 878 ? -2.694 41.078 17.926 1.00 64.81 878 ALA A CA 1
ATOM 6904 C C . ALA A 1 878 ? -2.073 42.024 18.977 1.00 64.81 878 ALA A C 1
ATOM 6906 O O . ALA A 1 878 ? -1.575 43.094 18.630 1.00 64.81 878 ALA A O 1
ATOM 6907 N N . SER A 1 879 ? -2.056 41.637 20.256 1.00 63.91 879 SER A N 1
ATOM 6908 C CA . SER A 1 879 ? -1.467 42.431 21.341 1.00 63.91 879 SER A CA 1
ATOM 6909 C C . SER A 1 879 ? 0.068 42.410 21.337 1.00 63.91 879 SER A C 1
ATOM 6911 O O . SER A 1 879 ? 0.700 43.357 21.811 1.00 63.91 879 SER A O 1
ATOM 6913 N N . LEU A 1 880 ? 0.678 41.376 20.745 1.00 67.44 880 LEU A N 1
ATOM 6914 C CA . LEU A 1 880 ? 2.127 41.227 20.590 1.00 67.44 880 LEU A CA 1
ATOM 6915 C C . LEU A 1 880 ? 2.686 41.973 19.365 1.00 67.44 880 LEU A C 1
ATOM 6917 O O . LEU A 1 880 ? 3.891 42.206 19.299 1.00 67.44 880 LEU A O 1
ATOM 6921 N N . ILE A 1 881 ? 1.849 42.446 18.434 1.00 65.31 881 ILE A N 1
ATOM 6922 C CA . ILE A 1 881 ? 2.278 43.327 17.324 1.00 65.31 881 ILE A CA 1
ATOM 6923 C C . ILE A 1 881 ? 2.880 44.639 17.864 1.00 65.31 881 ILE A C 1
ATOM 6925 O O . ILE A 1 881 ? 3.872 45.154 17.339 1.00 65.31 881 ILE A O 1
ATOM 6929 N N . GLU A 1 882 ? 2.339 45.146 18.976 1.00 64.81 882 GLU A N 1
ATOM 6930 C CA . GLU A 1 882 ? 2.837 46.325 19.695 1.00 64.81 882 GLU A CA 1
ATOM 6931 C C . GLU A 1 882 ? 4.322 46.171 20.095 1.00 64.81 882 GLU A C 1
ATOM 6933 O O . GLU A 1 882 ? 5.083 47.144 20.086 1.00 64.81 882 GLU A O 1
ATOM 6938 N N . VAL A 1 883 ? 4.767 44.942 20.392 1.00 69.56 883 VAL A N 1
ATOM 6939 C CA . VAL A 1 883 ? 6.155 44.631 20.775 1.00 69.56 883 VAL A CA 1
ATOM 6940 C C . VAL A 1 883 ? 7.131 44.966 19.652 1.00 69.56 883 VAL A C 1
ATOM 6942 O O . VAL A 1 883 ? 8.168 45.588 19.890 1.00 69.56 883 VAL A O 1
ATOM 6945 N N . VAL A 1 884 ? 6.780 44.612 18.416 1.00 69.00 884 VAL A N 1
ATOM 6946 C CA . VAL A 1 884 ? 7.615 44.849 17.229 1.00 69.00 884 VAL A CA 1
ATOM 6947 C C . VAL A 1 884 ? 7.779 46.344 16.986 1.00 69.00 884 VAL A C 1
ATOM 6949 O O . VAL A 1 884 ? 8.887 46.814 16.716 1.00 69.00 884 VAL A O 1
ATOM 6952 N N . ARG A 1 885 ? 6.695 47.112 17.149 1.00 71.38 885 ARG A N 1
ATOM 6953 C CA . ARG A 1 885 ? 6.725 48.574 17.027 1.00 71.38 885 ARG A CA 1
ATOM 6954 C C . ARG A 1 885 ? 7.707 49.193 18.018 1.00 71.38 885 ARG A C 1
ATOM 6956 O O . ARG A 1 885 ? 8.487 50.069 17.652 1.00 71.38 885 ARG A O 1
ATOM 6963 N N . LEU A 1 886 ? 7.673 48.744 19.270 1.00 73.06 886 LEU A N 1
ATOM 6964 C CA . LEU A 1 886 ? 8.516 49.279 20.337 1.00 73.06 886 LEU A CA 1
ATOM 6965 C C . LEU A 1 886 ? 9.990 48.914 20.166 1.00 73.06 886 LEU A C 1
ATOM 6967 O O . LEU A 1 886 ? 10.842 49.782 20.341 1.00 73.06 886 LEU A O 1
ATOM 6971 N N . LEU A 1 887 ? 10.292 47.674 19.768 1.00 72.12 887 LEU A N 1
ATOM 6972 C CA . LEU A 1 887 ? 11.663 47.227 19.496 1.00 72.12 887 LEU A CA 1
ATOM 6973 C C . LEU A 1 887 ? 12.308 47.959 18.312 1.00 72.12 887 LEU A C 1
ATOM 6975 O O . LEU A 1 887 ? 13.534 48.030 18.230 1.00 72.12 887 LEU A O 1
ATOM 6979 N N . ASN A 1 888 ? 11.501 48.532 17.418 1.00 66.62 888 ASN A N 1
ATOM 6980 C CA . ASN A 1 888 ? 11.989 49.286 16.270 1.00 66.62 888 ASN A CA 1
ATOM 6981 C C . ASN A 1 888 ? 12.258 50.783 16.553 1.00 66.62 888 ASN A C 1
ATOM 6983 O O . ASN A 1 888 ? 12.792 51.474 15.686 1.00 66.62 888 ASN A O 1
ATOM 6987 N N . ARG A 1 889 ? 11.916 51.306 17.741 1.00 72.38 889 ARG A N 1
ATOM 6988 C CA . ARG A 1 889 ? 12.173 52.714 18.112 1.00 72.38 889 ARG A CA 1
ATOM 6989 C C . ARG A 1 889 ? 13.655 52.959 18.416 1.00 72.38 889 ARG A C 1
ATOM 6991 O O . ARG A 1 889 ? 14.327 52.087 18.967 1.00 72.38 889 ARG A O 1
ATOM 6998 N N . GLU A 1 890 ? 14.158 54.177 18.177 1.00 66.06 890 GLU A N 1
ATOM 6999 C CA . GLU A 1 890 ? 15.535 54.554 18.564 1.00 66.06 890 GLU A CA 1
ATOM 7000 C C . GLU A 1 890 ? 15.822 54.307 20.058 1.00 66.06 890 GLU A C 1
ATOM 7002 O O . GLU A 1 890 ? 16.914 53.868 20.414 1.00 66.06 890 GLU A O 1
ATOM 7007 N N . THR A 1 891 ? 14.837 54.491 20.941 1.00 68.50 891 THR A N 1
ATOM 7008 C CA . THR A 1 891 ? 14.975 54.231 22.385 1.00 68.50 891 THR A CA 1
ATOM 7009 C C . THR A 1 891 ? 15.247 52.761 22.715 1.00 68.50 891 THR A C 1
ATOM 7011 O O . THR A 1 891 ? 15.928 52.469 23.696 1.00 68.50 891 THR A O 1
ATOM 7014 N N . ALA A 1 892 ? 14.786 51.820 21.885 1.00 69.06 892 ALA A N 1
ATOM 7015 C CA . ALA A 1 892 ? 15.105 50.402 22.038 1.00 69.06 892 ALA A CA 1
ATOM 7016 C C . ALA A 1 892 ? 16.550 50.070 21.656 1.00 69.06 892 ALA A C 1
ATOM 7018 O O . ALA A 1 892 ? 17.096 49.102 22.178 1.00 69.06 892 ALA A O 1
ATOM 7019 N N . ARG A 1 893 ? 17.225 50.895 20.841 1.00 71.88 893 ARG A N 1
ATOM 7020 C CA . ARG A 1 893 ? 18.648 50.707 20.502 1.00 71.88 893 ARG A CA 1
ATOM 7021 C C . ARG A 1 893 ? 19.584 50.938 21.676 1.00 71.88 893 ARG A C 1
ATOM 7023 O O . ARG A 1 893 ? 20.611 50.269 21.758 1.00 71.88 893 ARG A O 1
ATOM 7030 N N . GLU A 1 894 ? 19.249 51.865 22.572 1.00 75.62 894 GLU A N 1
ATOM 7031 C CA . GLU A 1 894 ? 20.044 52.093 23.785 1.00 75.62 894 GLU A CA 1
ATOM 7032 C C . GLU A 1 894 ? 20.035 50.855 24.692 1.00 75.62 894 GLU A C 1
ATOM 7034 O O . GLU A 1 894 ? 21.044 50.534 25.320 1.00 75.62 894 GLU A O 1
ATOM 7039 N N . GLN A 1 895 ? 18.912 50.133 24.713 1.00 78.00 895 GLN A N 1
ATOM 7040 C CA . GLN A 1 895 ? 18.709 48.943 25.536 1.00 78.00 895 GLN A CA 1
ATOM 7041 C C . GLN A 1 895 ? 19.171 47.643 24.842 1.00 78.00 895 GLN A C 1
ATOM 7043 O O . GLN A 1 895 ? 19.709 46.752 25.502 1.00 78.00 895 GLN A O 1
ATOM 7048 N N . TYR A 1 896 ? 19.010 47.554 23.516 1.00 85.75 896 TYR A N 1
ATOM 7049 C CA . TYR A 1 896 ? 19.323 46.392 22.671 1.00 85.75 896 TYR A CA 1
ATOM 7050 C C . TYR A 1 896 ? 20.289 46.774 21.536 1.00 85.75 896 TYR A C 1
ATOM 7052 O O . TYR A 1 896 ? 19.920 46.775 20.355 1.00 85.75 896 TYR A O 1
ATOM 7060 N N . PRO A 1 897 ? 21.551 47.110 21.858 1.00 83.00 897 PRO A N 1
ATOM 7061 C CA . PRO A 1 897 ? 22.504 47.634 20.877 1.00 83.00 897 PRO A CA 1
ATOM 7062 C C . PRO A 1 897 ? 22.904 46.614 19.801 1.00 83.00 897 PRO A C 1
ATOM 7064 O O . PRO A 1 897 ? 23.407 47.006 18.748 1.00 83.00 897 PRO A O 1
ATOM 7067 N N . HIS A 1 898 ? 22.694 45.319 20.055 1.00 88.50 898 HIS A N 1
ATOM 7068 C CA . HIS A 1 898 ? 23.088 44.229 19.162 1.00 88.50 898 HIS A CA 1
ATOM 7069 C C . HIS A 1 898 ? 21.946 43.674 18.302 1.00 88.50 898 HIS A C 1
ATOM 7071 O O . HIS A 1 898 ? 22.231 42.926 17.369 1.00 88.50 898 HIS A O 1
ATOM 7077 N N . LEU A 1 899 ? 20.691 44.076 18.551 1.00 87.62 899 LEU A N 1
ATOM 7078 C CA . LEU A 1 899 ? 19.528 43.578 17.817 1.00 87.62 899 LEU A CA 1
ATOM 7079 C C . LEU A 1 899 ? 19.625 43.985 16.341 1.00 87.62 899 LEU A C 1
ATOM 7081 O O . LEU A 1 899 ? 19.589 45.168 15.997 1.00 87.62 899 LEU A O 1
ATOM 7085 N N . ALA A 1 900 ? 19.802 43.005 15.466 1.00 87.25 900 ALA A N 1
ATOM 7086 C CA . ALA A 1 900 ? 20.014 43.194 14.040 1.00 87.25 900 ALA A CA 1
ATOM 7087 C C . ALA A 1 900 ? 18.782 42.805 13.223 1.00 87.25 900 ALA A C 1
ATOM 7089 O O . ALA A 1 900 ? 18.539 43.434 12.193 1.00 87.25 900 ALA A O 1
ATOM 7090 N N . ARG A 1 901 ? 18.012 41.804 13.668 1.00 87.75 901 ARG A N 1
ATOM 7091 C CA . ARG A 1 901 ? 16.869 41.271 12.924 1.00 87.75 901 ARG A CA 1
ATOM 7092 C C . ARG A 1 901 ? 15.673 40.988 13.824 1.00 87.75 901 ARG A C 1
ATOM 7094 O O . ARG A 1 901 ? 15.832 40.445 14.916 1.00 87.75 901 ARG A O 1
ATOM 7101 N N . ILE A 1 902 ? 14.487 41.314 13.318 1.00 85.62 902 ILE A N 1
ATOM 7102 C CA . ILE A 1 902 ? 13.207 40.879 13.879 1.00 85.62 902 ILE A CA 1
ATOM 7103 C C . ILE A 1 902 ? 12.429 40.177 12.767 1.00 85.62 902 ILE A C 1
ATOM 7105 O O . ILE A 1 902 ? 12.201 40.774 11.713 1.00 85.62 902 ILE A O 1
ATOM 7109 N N . ASN A 1 903 ? 12.029 38.931 12.998 1.00 84.50 903 ASN A N 1
ATOM 7110 C CA . ASN A 1 903 ? 11.180 38.173 12.088 1.00 84.50 903 ASN A CA 1
ATOM 7111 C C . ASN A 1 903 ? 9.802 37.968 12.715 1.00 84.50 903 ASN A C 1
ATOM 7113 O O . ASN A 1 903 ? 9.692 37.558 13.867 1.00 84.50 903 ASN A O 1
ATOM 7117 N N . ILE A 1 904 ? 8.762 38.212 11.930 1.00 80.38 904 ILE A N 1
ATOM 7118 C CA . ILE A 1 904 ? 7.400 37.774 12.213 1.00 80.38 904 ILE A CA 1
ATOM 7119 C C . ILE A 1 904 ? 6.989 36.869 11.068 1.00 80.38 904 ILE A C 1
ATOM 7121 O O . ILE A 1 904 ? 7.011 37.291 9.909 1.00 80.38 904 ILE A O 1
ATOM 7125 N N . SER A 1 905 ? 6.625 35.638 11.380 1.00 77.06 905 SER A N 1
ATOM 7126 C CA . SER A 1 905 ? 6.189 34.667 10.383 1.00 77.06 905 SER A CA 1
ATOM 7127 C C . SER A 1 905 ? 5.193 33.692 10.988 1.00 77.06 905 SER A C 1
ATOM 7129 O O . SER A 1 905 ? 4.932 33.711 12.190 1.00 77.06 905 SER A O 1
ATOM 7131 N N . GLN A 1 906 ? 4.640 32.834 10.142 1.00 72.88 906 GLN A N 1
ATOM 7132 C CA . GLN A 1 906 ? 3.976 31.625 10.610 1.00 72.88 906 GLN A CA 1
ATOM 7133 C C . GLN A 1 906 ? 5.031 30.573 10.937 1.00 72.88 906 GLN A C 1
ATOM 7135 O O . GLN A 1 906 ? 6.094 30.553 10.300 1.00 72.88 906 GLN A O 1
ATOM 7140 N N . SER A 1 907 ? 4.748 29.726 11.919 1.00 70.62 907 SER A N 1
ATOM 7141 C CA . SER A 1 907 ? 5.527 28.512 12.120 1.00 70.62 907 SER A CA 1
ATOM 7142 C C . SER A 1 907 ? 5.253 27.518 10.985 1.00 70.62 907 SER A C 1
ATOM 7144 O O . SER A 1 907 ? 4.111 27.338 10.552 1.00 70.62 907 SER A O 1
ATOM 7146 N N . GLU A 1 908 ? 6.302 26.858 10.488 1.00 68.25 908 GLU A N 1
ATOM 7147 C CA . GLU A 1 908 ? 6.152 25.741 9.545 1.00 68.25 908 GLU A CA 1
ATOM 7148 C C . GLU A 1 908 ? 5.486 24.530 10.234 1.00 68.25 908 GLU A C 1
ATOM 7150 O O . GLU A 1 908 ? 4.705 23.824 9.591 1.00 68.25 908 GLU A O 1
ATOM 7155 N N . HIS A 1 909 ? 5.703 24.357 11.546 1.00 63.88 909 HIS A N 1
ATOM 7156 C CA . HIS A 1 909 ? 5.190 23.247 12.362 1.00 63.88 909 HIS A CA 1
ATOM 7157 C C . HIS A 1 909 ? 3.733 23.445 12.826 1.00 63.88 909 HIS A C 1
ATOM 7159 O O . HIS A 1 909 ? 3.033 22.471 13.086 1.00 63.88 909 HIS A O 1
ATOM 7165 N N . LEU A 1 910 ? 3.234 24.690 12.878 1.00 57.72 910 LEU A N 1
ATOM 7166 C CA . LEU A 1 910 ? 1.839 25.015 13.244 1.00 57.72 910 LEU A CA 1
ATOM 7167 C C . LEU A 1 910 ? 0.947 25.370 12.039 1.00 57.72 910 LEU A C 1
ATOM 7169 O O . LEU A 1 910 ? -0.181 25.845 12.213 1.00 57.72 910 LEU A O 1
ATOM 7173 N N . SER A 1 911 ? 1.419 25.142 10.808 1.00 52.59 911 SER A N 1
ATOM 7174 C CA . SER A 1 911 ? 0.698 25.495 9.579 1.00 52.59 911 SER A CA 1
ATOM 7175 C C . SER A 1 911 ? -0.662 24.771 9.466 1.00 52.59 911 SER A C 1
ATOM 7177 O O . SER A 1 911 ? -0.759 23.620 9.058 1.00 52.59 911 SER A O 1
ATOM 7179 N N . GLY A 1 912 ? -1.746 25.456 9.857 1.00 50.03 912 GLY A N 1
ATOM 7180 C CA . GLY A 1 912 ? -3.116 24.914 9.877 1.00 50.03 912 GLY A CA 1
ATOM 7181 C C . GLY A 1 912 ? -3.923 25.255 11.135 1.00 50.03 912 GLY A C 1
ATOM 7182 O O . GLY A 1 912 ? -5.154 25.214 11.101 1.00 50.03 912 GLY A O 1
ATOM 7183 N N . TRP A 1 913 ? -3.263 25.670 12.219 1.00 47.50 913 TRP A N 1
ATOM 7184 C CA . TRP A 1 913 ? -3.914 26.085 13.461 1.00 47.50 913 TRP A CA 1
ATOM 7185 C C . TRP A 1 913 ? -4.106 27.611 13.491 1.00 47.50 913 TRP A C 1
ATOM 7187 O O . TRP A 1 913 ? -3.183 28.369 13.752 1.00 47.50 913 TRP A O 1
ATOM 7197 N N . GLY A 1 914 ? -5.325 28.064 13.176 1.00 51.38 914 GLY A N 1
ATOM 7198 C CA . GLY A 1 914 ? -5.913 29.317 13.677 1.00 51.38 914 GLY A CA 1
ATOM 7199 C C . GLY A 1 914 ? -5.097 30.618 13.616 1.00 51.38 914 GLY A C 1
ATOM 7200 O O . GLY A 1 914 ? -5.036 31.322 14.619 1.00 51.38 914 GLY A O 1
ATOM 7201 N N . PHE A 1 915 ? -4.550 31.013 12.461 1.00 51.97 915 PHE A N 1
ATOM 7202 C CA . PHE A 1 915 ? -4.063 32.391 12.288 1.00 51.97 915 PHE A CA 1
ATOM 7203 C C . PHE A 1 915 ? -5.247 33.348 12.029 1.00 51.97 915 PHE A C 1
ATOM 7205 O O . PHE A 1 915 ? -5.784 33.399 10.918 1.00 51.97 915 PHE A O 1
ATOM 7212 N N . ASP A 1 916 ? -5.678 34.109 13.043 1.00 56.00 916 ASP A N 1
ATOM 7213 C CA . ASP A 1 916 ? -6.778 35.083 12.927 1.00 56.00 916 ASP A CA 1
ATOM 7214 C C . ASP A 1 916 ? -6.322 36.370 12.210 1.00 56.00 916 ASP A C 1
ATOM 7216 O O . ASP A 1 916 ? -5.917 37.372 12.807 1.00 56.00 916 ASP A O 1
ATOM 7220 N N . VAL A 1 917 ? -6.404 36.339 10.877 1.00 54.25 917 VAL A N 1
ATOM 7221 C CA . VAL A 1 917 ? -6.079 37.475 10.000 1.00 54.25 917 VAL A CA 1
ATOM 7222 C C . VAL A 1 917 ? -6.972 38.695 10.274 1.00 54.25 917 VAL A C 1
ATOM 7224 O O . VAL A 1 917 ? -6.533 39.825 10.053 1.00 54.25 917 VAL A O 1
ATOM 7227 N N . ALA A 1 918 ? -8.212 38.503 10.741 1.00 56.72 918 ALA A N 1
ATOM 7228 C CA . ALA A 1 918 ? -9.155 39.600 10.955 1.00 56.72 918 ALA A CA 1
ATOM 7229 C C . ALA A 1 918 ? -8.743 40.460 12.158 1.00 56.72 918 ALA A C 1
ATOM 7231 O O . ALA A 1 918 ? -8.735 41.688 12.048 1.00 56.72 918 ALA A O 1
ATOM 7232 N N . GLN A 1 919 ? -8.291 39.833 13.251 1.00 57.44 919 GLN A N 1
ATOM 7233 C CA . GLN A 1 919 ? -7.672 40.552 14.371 1.00 57.44 919 GLN A CA 1
ATOM 7234 C C . GLN A 1 919 ? -6.423 41.329 13.944 1.00 57.44 919 GLN A C 1
ATOM 7236 O O . GLN A 1 919 ? -6.243 42.483 14.335 1.00 57.44 919 GLN A O 1
ATOM 7241 N N . TRP A 1 920 ? -5.573 40.725 13.109 1.00 56.81 920 TRP A N 1
ATOM 7242 C CA . TRP A 1 920 ? -4.371 41.382 12.587 1.00 56.81 920 TRP A CA 1
ATOM 7243 C C . TRP A 1 920 ? -4.706 42.593 11.698 1.00 56.81 920 TRP A C 1
ATOM 7245 O O . TRP A 1 920 ? -4.027 43.613 11.762 1.00 56.81 920 TRP A O 1
ATOM 7255 N N . GLN A 1 921 ? -5.769 42.518 10.890 1.00 55.84 921 GLN A N 1
ATOM 7256 C CA . GLN A 1 921 ? -6.220 43.626 10.036 1.00 55.84 921 GLN A CA 1
ATOM 7257 C C . GLN A 1 921 ? -6.868 44.773 10.821 1.00 55.84 921 GLN A C 1
ATOM 7259 O O . GLN A 1 921 ? -6.712 45.926 10.425 1.00 55.84 921 GLN A O 1
ATOM 7264 N N . GLU A 1 922 ? -7.572 44.488 11.921 1.00 56.25 922 GLU A N 1
ATOM 7265 C CA . GLU A 1 922 ? -8.117 45.527 12.807 1.00 56.25 922 GLU A CA 1
ATOM 7266 C C . GLU A 1 922 ? -7.033 46.211 13.654 1.00 56.25 922 GLU A C 1
ATOM 7268 O O . GLU A 1 922 ? -7.119 47.417 13.887 1.00 56.25 922 GLU A O 1
ATOM 7273 N N . ALA A 1 923 ? -6.004 45.471 14.083 1.00 53.53 923 ALA A N 1
ATOM 7274 C CA . ALA A 1 923 ? -4.886 46.007 14.863 1.00 53.53 923 ALA A CA 1
ATOM 7275 C C . ALA A 1 923 ? -3.899 46.846 14.027 1.00 53.53 923 ALA A C 1
ATOM 7277 O O . ALA A 1 923 ? -3.154 47.652 14.577 1.00 53.53 923 ALA A O 1
ATOM 7278 N N . VAL A 1 924 ? -3.894 46.676 12.702 1.00 53.12 924 VAL A N 1
ATOM 7279 C CA . VAL A 1 924 ? -2.986 47.354 11.771 1.00 53.12 924 VAL A CA 1
ATOM 7280 C C . VAL A 1 924 ? -3.747 48.436 10.984 1.00 53.12 924 VAL A C 1
ATOM 7282 O O . VAL A 1 924 ? -4.162 48.228 9.843 1.00 53.12 924 VAL A O 1
ATOM 7285 N N . ASP A 1 925 ? -3.934 49.634 11.557 1.00 52.06 925 ASP A N 1
ATOM 7286 C CA . ASP A 1 925 ? -4.415 50.790 10.776 1.00 52.06 925 ASP A CA 1
ATOM 7287 C C . ASP A 1 925 ? -3.296 51.254 9.817 1.00 52.06 925 ASP A C 1
ATOM 7289 O O . ASP A 1 925 ? -2.139 51.429 10.206 1.00 52.06 925 ASP A O 1
ATOM 7293 N N . ARG A 1 926 ? -3.627 51.498 8.539 1.00 47.50 926 ARG A N 1
ATOM 7294 C CA . ARG A 1 926 ? -2.678 51.893 7.470 1.00 47.50 926 ARG A CA 1
ATOM 7295 C C . ARG A 1 926 ? -1.829 53.123 7.821 1.00 47.50 926 ARG A C 1
ATOM 7297 O O . ARG A 1 926 ? -0.772 53.313 7.228 1.00 47.50 926 ARG A O 1
ATOM 7304 N N . ARG A 1 927 ? -2.296 53.963 8.749 1.00 46.16 927 ARG A N 1
ATOM 7305 C CA . ARG A 1 927 ? -1.589 55.162 9.229 1.00 46.16 927 ARG A CA 1
ATOM 7306 C C . ARG A 1 927 ? -0.440 54.864 10.197 1.00 46.16 927 ARG A C 1
ATOM 7308 O O . ARG A 1 927 ? 0.446 55.699 10.319 1.00 46.16 927 ARG A O 1
ATOM 7315 N N . GLU A 1 928 ? -0.415 53.702 10.846 1.00 49.12 928 GLU A N 1
ATOM 7316 C CA . GLU A 1 928 ? 0.604 53.373 11.855 1.00 49.12 928 GLU A CA 1
ATOM 7317 C C . GLU A 1 928 ? 1.889 52.789 11.246 1.00 49.12 928 GLU A C 1
ATOM 7319 O O . GLU A 1 928 ? 2.970 52.945 11.809 1.00 49.12 928 GLU A O 1
ATOM 7324 N N . PHE A 1 929 ? 1.817 52.206 10.041 1.00 50.72 929 PHE A N 1
ATOM 7325 C CA . PHE A 1 929 ? 3.010 51.752 9.314 1.00 50.72 929 PHE A CA 1
ATOM 7326 C C . PHE A 1 929 ? 3.865 52.904 8.750 1.00 50.72 929 PHE A C 1
ATOM 7328 O O . PHE A 1 929 ? 5.047 52.712 8.464 1.00 50.72 929 PHE A O 1
ATOM 7335 N N . GLU A 1 930 ? 3.307 54.114 8.628 1.00 48.94 930 GLU A N 1
ATOM 7336 C CA . GLU A 1 930 ? 4.059 55.317 8.238 1.00 48.94 930 GLU A CA 1
ATOM 7337 C C . GLU A 1 930 ? 5.013 55.804 9.354 1.00 48.94 930 GLU A C 1
ATOM 7339 O O . GLU A 1 930 ? 5.951 56.548 9.064 1.00 48.94 930 GLU A O 1
ATOM 7344 N N . GLU A 1 931 ? 4.824 55.353 10.605 1.00 49.66 931 GLU A N 1
ATOM 7345 C CA . GLU A 1 931 ? 5.658 55.693 11.774 1.00 49.66 931 GLU A CA 1
ATOM 7346 C C . GLU A 1 931 ? 6.846 54.740 12.010 1.00 49.66 931 GLU A C 1
ATOM 7348 O O . GLU A 1 931 ? 7.602 54.939 12.964 1.00 49.66 931 GLU A O 1
ATOM 7353 N N . PHE A 1 932 ? 7.077 53.730 11.156 1.00 55.19 932 PHE A N 1
ATOM 7354 C CA . PHE A 1 932 ? 8.340 52.984 11.199 1.00 55.19 932 PHE A CA 1
ATOM 7355 C C . PHE A 1 932 ? 9.476 53.929 10.780 1.00 55.19 932 PHE A C 1
ATOM 7357 O O . PHE A 1 932 ? 9.753 54.135 9.596 1.00 55.19 932 PHE A O 1
ATOM 7364 N N . GLU A 1 933 ? 10.124 54.542 11.773 1.00 53.72 933 GLU A N 1
ATOM 7365 C CA . GLU A 1 933 ? 11.329 55.343 11.577 1.00 53.72 933 GLU A CA 1
ATOM 7366 C C . GLU A 1 933 ? 12.372 54.532 10.795 1.00 53.72 933 GLU A C 1
ATOM 7368 O O . GLU A 1 933 ? 12.365 53.298 10.818 1.00 53.72 933 GLU A O 1
ATOM 7373 N N . ARG A 1 934 ? 13.276 55.222 10.079 1.00 54.66 934 ARG A N 1
ATOM 7374 C CA . ARG A 1 934 ? 14.389 54.608 9.330 1.00 54.66 934 ARG A CA 1
ATOM 7375 C C . ARG A 1 934 ? 15.324 53.860 10.285 1.00 54.66 934 ARG A C 1
ATOM 7377 O O . ARG A 1 934 ? 16.382 54.360 10.656 1.00 54.66 934 ARG A O 1
ATOM 7384 N N . SER A 1 935 ? 14.917 52.663 10.667 1.00 61.38 935 SER A N 1
ATOM 7385 C CA . SER A 1 935 ? 15.635 51.777 11.558 1.00 61.38 935 SER A CA 1
ATOM 7386 C C . SER A 1 935 ? 16.697 51.013 10.782 1.00 61.38 935 SER A C 1
ATOM 7388 O O . SER A 1 935 ? 16.566 50.725 9.593 1.00 61.38 935 SER A O 1
ATOM 7390 N N . THR A 1 936 ? 17.789 50.704 11.469 1.00 66.00 936 THR A N 1
ATOM 7391 C CA . THR A 1 936 ? 18.858 49.833 10.974 1.00 66.00 936 THR A CA 1
ATOM 7392 C C . THR A 1 936 ? 18.633 48.360 11.348 1.00 66.00 936 THR A C 1
ATOM 7394 O O . THR A 1 936 ? 19.508 47.545 11.066 1.00 66.00 936 THR A O 1
ATOM 7397 N N . ILE A 1 937 ? 17.519 48.019 12.020 1.00 75.31 937 ILE A N 1
ATOM 7398 C CA . ILE A 1 937 ? 17.077 46.628 12.240 1.00 75.31 937 ILE A CA 1
ATOM 7399 C C . ILE A 1 937 ? 16.412 46.122 10.953 1.00 75.31 937 ILE A C 1
ATOM 7401 O O . ILE A 1 937 ? 15.551 46.795 10.390 1.00 75.31 937 ILE A O 1
ATOM 7405 N N . ASP A 1 938 ? 16.806 44.932 10.500 1.00 79.12 938 ASP A N 1
ATOM 7406 C CA . ASP A 1 938 ? 16.147 44.201 9.414 1.00 79.12 938 ASP A CA 1
ATOM 7407 C C . ASP A 1 938 ? 14.833 43.606 9.940 1.00 79.12 938 ASP A C 1
ATOM 7409 O O . ASP A 1 938 ? 14.838 42.595 10.645 1.00 79.12 938 ASP A O 1
ATOM 7413 N N . LEU A 1 939 ? 13.714 44.272 9.651 1.00 76.75 939 LEU A N 1
ATOM 7414 C CA . LEU A 1 939 ? 12.377 43.794 9.989 1.00 76.75 939 LEU A CA 1
ATOM 7415 C C . LEU A 1 939 ? 11.816 42.974 8.825 1.00 76.75 939 LEU A C 1
ATOM 7417 O O . LEU A 1 939 ? 11.595 43.505 7.734 1.00 76.75 939 LEU A O 1
ATOM 7421 N N . ARG A 1 940 ? 11.542 41.693 9.073 1.00 77.56 940 ARG A N 1
ATOM 7422 C CA . ARG A 1 940 ? 10.925 40.784 8.104 1.00 77.56 940 ARG A CA 1
ATOM 7423 C C . ARG A 1 940 ? 9.564 40.355 8.607 1.00 77.56 940 ARG A C 1
ATOM 7425 O O . ARG A 1 940 ? 9.453 39.791 9.688 1.00 77.56 940 ARG A O 1
ATOM 7432 N N . ILE A 1 941 ? 8.539 40.612 7.807 1.00 71.88 941 ILE A N 1
ATOM 7433 C CA . ILE A 1 941 ? 7.172 40.190 8.097 1.00 71.88 941 ILE A CA 1
ATOM 7434 C C . ILE A 1 941 ? 6.725 39.310 6.939 1.00 71.88 941 ILE A C 1
ATOM 7436 O O . ILE A 1 941 ? 6.639 39.769 5.799 1.00 71.88 941 ILE A O 1
ATOM 7440 N N . GLN A 1 942 ? 6.468 38.044 7.235 1.00 66.56 942 GLN A N 1
ATOM 7441 C CA . GLN A 1 942 ? 5.859 37.100 6.316 1.00 66.56 942 GLN A CA 1
ATOM 7442 C C . GLN A 1 942 ? 4.384 36.973 6.682 1.00 66.56 942 GLN A C 1
ATOM 7444 O O . GLN A 1 942 ? 4.037 36.443 7.733 1.00 66.56 942 GLN A O 1
ATOM 7449 N N . LEU A 1 943 ? 3.520 37.500 5.816 1.00 57.59 943 LEU A N 1
ATOM 7450 C CA . LEU A 1 943 ? 2.074 37.413 5.989 1.00 57.59 943 LEU A CA 1
ATOM 7451 C C . LEU A 1 943 ? 1.558 36.060 5.466 1.00 57.59 943 LEU A C 1
ATOM 7453 O O . LEU A 1 943 ? 2.124 35.540 4.498 1.00 57.59 943 LEU A O 1
ATOM 7457 N N . PRO A 1 944 ? 0.495 35.497 6.067 1.00 52.09 944 PRO A N 1
ATOM 7458 C CA . PRO A 1 944 ? -0.074 34.221 5.642 1.00 52.09 944 PRO A CA 1
ATOM 7459 C C . PRO A 1 944 ? -0.516 34.229 4.179 1.00 52.09 944 PRO A C 1
ATOM 7461 O O . PRO A 1 944 ? -1.020 35.234 3.671 1.00 52.09 944 PRO A O 1
ATOM 7464 N N . THR A 1 945 ? -0.437 33.068 3.526 1.00 44.50 945 THR A N 1
ATOM 7465 C CA . THR A 1 945 ? -1.109 32.848 2.237 1.00 44.50 945 THR A CA 1
ATOM 7466 C C . THR A 1 945 ? -2.537 32.382 2.522 1.00 44.50 945 THR A C 1
ATOM 7468 O O . THR A 1 945 ? -2.740 31.277 3.014 1.00 44.50 945 THR A O 1
ATOM 7471 N N . ILE A 1 946 ? -3.536 33.229 2.264 1.00 47.91 946 ILE A N 1
ATOM 7472 C CA . ILE A 1 946 ? -4.952 32.920 2.524 1.00 47.91 946 ILE A CA 1
ATOM 7473 C C . ILE A 1 946 ? -5.472 32.015 1.398 1.00 47.91 946 ILE A C 1
ATOM 7475 O O . ILE A 1 946 ? -5.585 32.467 0.260 1.00 47.91 946 ILE A O 1
ATOM 7479 N N . LEU A 1 947 ? -5.790 30.753 1.697 1.00 41.81 947 LEU A N 1
ATOM 7480 C CA . LEU A 1 947 ? -6.279 29.792 0.696 1.00 41.81 947 LEU A CA 1
ATOM 7481 C C . LEU A 1 947 ? -7.808 29.841 0.459 1.00 41.81 947 LEU A C 1
ATOM 7483 O O . LEU A 1 947 ? -8.252 29.337 -0.567 1.00 41.81 947 LEU A O 1
ATOM 7487 N N . ASP A 1 948 ? -8.594 30.531 1.304 1.00 40.22 948 ASP A N 1
ATOM 7488 C CA . ASP A 1 948 ? -10.073 30.420 1.307 1.00 40.22 948 ASP A CA 1
ATOM 7489 C C . ASP A 1 948 ? -10.889 31.699 0.994 1.00 40.22 948 ASP A C 1
ATOM 7491 O O . ASP A 1 948 ? -12.113 31.693 1.120 1.00 40.22 948 ASP A O 1
ATOM 7495 N N . TYR A 1 949 ? -10.280 32.799 0.529 1.00 39.66 949 TYR A N 1
ATOM 7496 C CA . TYR A 1 949 ? -11.032 34.020 0.163 1.00 39.66 949 TYR A CA 1
ATOM 7497 C C . TYR A 1 949 ? -10.702 34.533 -1.252 1.00 39.66 949 TYR A C 1
ATOM 7499 O O . TYR A 1 949 ? -9.821 35.379 -1.409 1.00 39.66 949 TYR A O 1
ATOM 7507 N N . PRO A 1 950 ? -11.429 34.091 -2.300 1.00 37.84 950 PRO A N 1
ATOM 7508 C CA . PRO A 1 950 ? -11.157 34.482 -3.689 1.00 37.84 950 PRO A CA 1
ATOM 7509 C C . PRO A 1 950 ? -11.483 35.951 -4.032 1.00 37.84 950 PRO A C 1
ATOM 7511 O O . PRO A 1 950 ? -11.070 36.420 -5.090 1.00 37.84 950 PRO A O 1
ATOM 7514 N N . ASP A 1 951 ? -12.174 36.691 -3.155 1.00 37.31 951 ASP A N 1
ATOM 7515 C CA . ASP A 1 951 ? -12.630 38.070 -3.423 1.00 37.31 951 ASP A CA 1
ATOM 7516 C C . ASP A 1 951 ? -11.892 39.164 -2.630 1.00 37.31 951 ASP A C 1
ATOM 7518 O O . ASP A 1 951 ? -12.184 40.355 -2.783 1.00 37.31 951 ASP A O 1
ATOM 7522 N N . ALA A 1 952 ? -10.908 38.811 -1.801 1.00 35.47 952 ALA A N 1
ATOM 7523 C CA . ALA A 1 952 ? -10.130 39.810 -1.081 1.00 35.47 952 ALA A CA 1
ATOM 7524 C C . ALA A 1 952 ? -9.027 40.387 -1.990 1.00 35.47 952 ALA A C 1
ATOM 7526 O O . ALA A 1 952 ? -7.941 39.828 -2.140 1.00 35.47 952 ALA A O 1
ATOM 7527 N N . GLN A 1 953 ? -9.308 41.525 -2.632 1.00 31.58 953 GLN A N 1
ATOM 7528 C CA . GLN A 1 953 ? -8.284 42.308 -3.327 1.00 31.58 953 GLN A CA 1
ATOM 7529 C C . GLN A 1 953 ? -7.292 42.888 -2.312 1.00 31.58 953 GLN A C 1
ATOM 7531 O O . GLN A 1 953 ? -7.542 43.943 -1.728 1.00 31.58 953 GLN A O 1
ATOM 7536 N N . TYR A 1 954 ? -6.140 42.244 -2.139 1.00 38.25 954 TYR A N 1
ATOM 7537 C CA . TYR A 1 954 ? -5.023 42.843 -1.414 1.00 38.25 954 TYR A CA 1
ATOM 7538 C C . TYR A 1 954 ? -4.108 43.598 -2.381 1.00 38.25 954 TYR A C 1
ATOM 7540 O O . TYR A 1 954 ? -3.491 43.027 -3.278 1.00 38.25 954 TYR A O 1
ATOM 7548 N N . VAL A 1 955 ? -4.047 44.915 -2.184 1.00 34.31 955 VAL A N 1
ATOM 7549 C CA . VAL A 1 955 ? -2.995 45.794 -2.703 1.00 34.31 955 VAL A CA 1
ATOM 7550 C C . VAL A 1 955 ? -1.983 45.970 -1.572 1.00 34.31 955 VAL A C 1
ATOM 7552 O O . VAL A 1 955 ? -2.342 46.566 -0.551 1.00 34.31 955 VAL A O 1
ATOM 7555 N N . PHE A 1 956 ? -0.767 45.451 -1.764 1.00 27.12 956 PHE A N 1
ATOM 7556 C CA . PHE A 1 956 ? 0.413 45.791 -0.960 1.00 27.12 956 PHE A CA 1
ATOM 7557 C C . PHE A 1 956 ? 1.096 47.033 -1.521 1.00 27.12 956 PHE A C 1
ATOM 7559 O O . PHE A 1 956 ? 1.347 47.059 -2.751 1.00 27.12 956 PHE A O 1
#

pLDDT: mean 82.14, std 16.85, range [26.41, 98.75]

Radius of gyration: 36.31 Å; chains: 1; bounding box: 81×92×97 Å

Foldseek 3Di:
DPDAADADPPQQAFAEEEEFLPQVSLVVQLLCQLLAHEYEYEDQDPVSQVVSVVVSVVCSVVLNVLQVDDGHHYDYDHDPLVRAQRHQEYEYDDDPDQVVLLVSQLVCLVRHDLNHAYEYQDQADFVLSSCPNHDLSNLQRYWYWHADRPPVALETETEHSVNHRPVVVVVVCVSSVSSVHHYDYQDHDDNRGPVHVVLLVVLLVVLLCVLVVVDALVVQQVVCCVPPNPVDDGNQLVCLVCWLVNVLVSNVVVCVVVVHDCVSPNVSQCVPAVVVVATHQVDCCHHSDHHDDDPPPDPDQDKDKDKDQCCPPPDDDQFAIFIFIAGPLQHTDDTQGGRARRKAAWDDDVVVQKIKTKHQHDALAQQIFIWMAGPSNHPIDTLGGRPHAHGWAYWEAPNVQQKIWIFGFLQLFIWMDHVNNHPIFTQAHQDPSVDPVLSPFLQSGWAAKEDAVVLQKIKTKRFGPQQPLFIWIKMAGVDQPPPDGNYRGPRIDTADGSARGWHYWYADNVQQKIWTAADHDPPGHQFIWMFHADPNNHYTCQDDDRRTDTQEHDHAAWHDWDDPVVVQWIWTHHPQQWIWIAGVSSPPIDTSDGPPPPDDDQDQDDQDDVVSVCVLQVLCVVQVFDDDPPCNSVLPSRCPVVSVVQSVVSVCLQDAEEAAADEQPGDDQSQLGGDLPAASPRHAYYHYHHDDDDDLAFEHECSSHQSVQSRYLQYQEDEAEAYDDDDPPDDAGAQNANHQYYHHPQDDHDLVNLLRVLLSHQQHAEYAYNPEDDRNPDPPPPDDDLQSVLVSCLSNLAHYAEYHEEHPDADDPPDPLPPARDALQSSARHAYYAYEQRSVVNNVVSVCVVVVNDDPLCCLLPRHHLNYAEYEYALHALSCVVSVVNCQDPVVCVRNVRHAEYEYYHDPSCVPPDNPVVSNVVSDDVVVVVPRPPGNHHYYYDDDDDPPDPPDDDDD

Sequence (956 aa):
MHFTWQPPKNYRQRPVAILGAGVLGRRLACIWASAGYNVQVRDPSPQQRADCLSYIRDNVASYAESTGQKPGAVETTEGLEEAVHNAWLVIEAVPEKIQLKVDTFAELDALAPSDCILASNSSSYKSSEMLE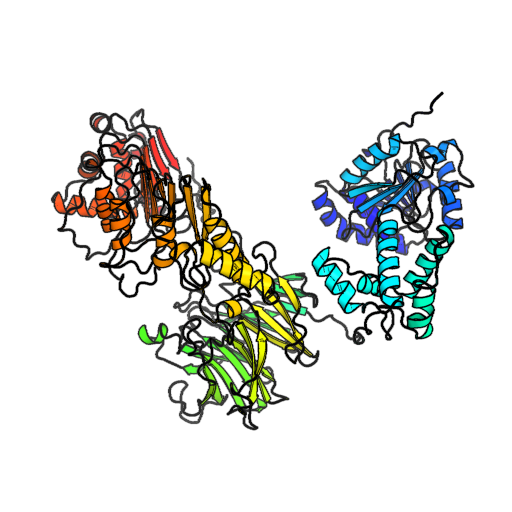KVSEATRRRILNMHYYMPPQCMIVELMTDGYTAEEIFPFMVERSKEAATVPYVARKESTGFIFNRLWAAVKREVLTILAEGVSVPEEIDSMWQEMFVKGGSLPCKTMDAVGLDTVAFIESHYVSERGLSPEKTVDFLKENYLSQGKLGNKCASGGFYPAAPPATNTTAQPKIIALDLGLSAPTPGFNVGQIVEFSADGKLQRVLVKDQALPDGLAIDSAAKRMFWTNMGVPGKDDGAVYSANLDGSDIQKIVTPGTINTPKQLALDQSAHKVYFSDREGLRVFRCNYDGSGLEIISQTGDYQQPEDKEDATKWCVGIAVAPRFGKFYWTQKGPSKGDKGRIFCADIDMPQGRTATTRDDIRCLLEDLPEPIDLEMDEESGRLYWTDRGELPFGNSLNRASLNETGSEVERTGRLGYEVLTRNLNEAIGLKLDLEHGHIYLTDLGGSVYRTDADGKQKVQLYSDENQFLEPGQAESLDDEDRHLLEGCIAKLGLPPLPADWHDYLAVERRLLAAELVIASCPNIQVLKVPMNPEWVVSVLASFPKDFVFAKLKRLDVRLFYMSGDHFAIDYGKISGLLHASPNLEYLHLPSIERFYPGEAGVPTLEKLTDLDLDETAPPPYFLNCVLEACPYLQKFRLHWVYSDGYDEDSEEWSPLDGWRALQRVKSSVREIIFETNIEFPEDDNLEEGVSTLRDFARLEMLEVGGTALQALYKVWAHHSRHASMEQFVYQVFPSTITDLSIWDPDASLIEVVRLLNRETAREQYPHLARINISQSEHLSGWGFDVAQWQEAVDRREFEEFERSTIDLRIQLPTILDYPDAQYVF

Organism: NCBI:txid1287682

InterPro domains:
  IPR000033 LDLR class B repeat [SM00135] (333-380)
  IPR000033 LDLR class B repeat [SM00135] (381-424)
  IPR000033 LDLR class B repeat [SM00135] (433-483)
  IPR000033 LDLR class B repeat [SM00135] (492-538)
  IPR000033 LDLR class B repeat [SM00135] (548-589)
  IPR006108 3-hydroxyacyl-CoA dehydrogenase, C-terminal [PF00725] (192-286)
  IPR006176 3-hydroxyacyl-CoA dehydrogenase, NAD binding [PF02737] (16-186)
  IPR008927 6-phosphogluconate dehydrogenase-like, C-terminal domain superfamily [SSF48179] (192-289)
  IPR011042 Six-bladed beta-propeller, TolB-like [G3DSA:2.120.10.30] (318-436)
  IPR011042 Six-bladed beta-propeller, TolB-like [G3DSA:2.120.10.30] (437-604)
  IPR013328 6-phosphogluconate dehydrogenase, domain 2 [G3DSA:1.10.1040.10] (193-307)
  IPR036291 NAD(P)-binding domain superfamily [SSF51735] (13-189)

Secondary structure (DSSP, 8-state):
------PPTTGGGSPEEEE--SHHHHHHHHHHHHTT--EEEE-S-HHHHHHHHHHHHHHHHHHHHTTTSPPPPEEEES-HHHHHTT-SEEEE---S-HHHHHHHHHHHHHHS-TT-EEEE--SSS-GGGG-TTS-HHHHTTEEEEEE-STTT--EEEEEE-SSS-TTHHHHHHHHHHHTT-EEEEESS--TTTTHHHHHHHHHHHHHHHHHTTS--HHHHHHHHHHHT-TTS--HHHHHHHH-HHHHHHHHHHHHHHHT--SIIIIIHHHHHTGGGT--STTSTT-SSSPPPPP----SS--EEEEEE--TTSSS--TT-EEEEEEETTS-EEEEEEEEESSEEEEEEETTTTEEEEEE--STTSS-EEEEEEETTS-S-EEEEEEEEES-EEEEEEETTTTEEEEEETTTTEEEEEETTSTT-EEEEE-S-TTSHHHHH-TTT-EEEEEEETTTTEEEEEE--STT-S-EEEEEEESSPPTT--TTT-S--EEEEEEES-EEEEEEETTTTEEEEEE-SSTTTSSEEEEEEBPTTSSSB---SSSSSEEEE---SSEEEEEEEGGGTEEEEEETTS-EEEEETTS-S-EEEE--TTS-----------HHHHHHHHHHHHHTTPPPPPTTGGGGTTTTHHHHHHHHHHHT-TT-SEEEEEE-TT----TGGG--TT---TT--EEEEEE----SS---EETHHHHHHHHT-TT-SEEE---EE---TTS-PPPP-TT--EEE-TTB---HHHHHHHHHH-TT--EEEEEE-B-----TT-S---HHHHHHHHGGGTTT--EEEEEE-PPPPTT--TTS-PPPGGG-TT--EEEEEHHHHHHHHHHHHHHTTS--HHHHHHHHS-TT--EEEEES--TTTHHHHHHHTSHHHHHH-TT--EEEEE--STTTTS---HHHHHHH--TTTGGG----SSEEEE-----SS-TT-----